Protein 9KE8 (pdb70)

Foldseek 3Di:
DPDDDDDDQQLQRNFDPCLVVCLVVDDPQWFKFKKFKALADQPLPVLLFKWFDDDVLLLCCPRQFPVCCVRPLVDDLVVSQVVVQVVCCVPPVDRDSSVLSSVVSVLSHFQKWKWAQPGLAMFGHGDTGMMMMGNGRSVNSVVVGCFGVVVVQGLQLRQLLSQLLSLLVLLVVLCVQANPDCVLSLQQEAAPAQVVAPDLSSLQSNVLSNLLRHAHYPNVSVQVSQCVRFNDPDRSHDYFAEDDLVQQPVVPDPVLVVVVVQCVVCQQAAYEYEQPSPNNVCCLPPNCLVCVVVLVPGPLRHAYEYEYADDDLQQQAAADCPDDDPDSNGHSLVSQCVRFPWDQDPSRATDGDSSYAYEYEHLDASVSLNSNSVSRVVVRHRSSRYGYHYYCNHSNPDDSCSSNIDMDTAWIAGPRRIFGDQDVHAHADKFAPDSHDIDGPDYPPDDNPPGSGGTADRRNDGPDGHHSVVSSVSNVVD/DPDDDDDDDQLVQLAPPCLVVCLVVDDPQFFKFKKFKFLADAPVPVLLFKFFDDDVQLLCVVRQFCVCCVRPLVDDLVVSQVVVQVCCCVVPNDGDNCVVSSVVSVLSHFQKWKWAFPGQAIFGHGDTGMMMMGRGRSVNSVGVRCFGVVVVQGLQLRLLLSQLLSLLVLLVVLCVQQHPDCPLSQQQEAAPAQVVAPDLSSSQSSVLSNLLRHAHYPNVSVQVSLCVRFNDPDRSHDYFAEDDLVQQPVVPDPCLVVVVVVCVVQQAAAYEYEQVSPNNVCCLPPNCLVCVVVLVVGPLNHAYEYEYADDDLQQQAQADCPDPDPDSRRHRLSSQCVRAPWDQDPSGATGGDSSYAYEYEHLDESVSLNVNSVSRVVVRHRSSRYGYHYYCNHSVPDDCNNSVIGMDGQWIAGPNDIFGDDPVRATADKFAQDSYDIDHPDYPPDDNPRGSGGTADRRNDGPDGHHSVVSSVSNVVNDD

Secondary structure (P-SEA, 3-state):
ccbbbbbccccccccccccccccccccccccbbbbbbbbccccccccccccccccaaaaaaaccccccccccccccaaaaaaaaaaaaaaaccccccaaaaaaaaaaccccbbbbbcccccccccccccbbbbbcccccccccccaaaaaaaccaaaaaaaaaaaaaaaaaaaaaaacccccccccccbbbccccccccaaaaaaaaaaaacccccccaaaaaaaaaaccccccccccbbbbbcaaaaaaaccaaaaaaaaaaaacccbbbbbbccccccccccccccccaaaaaaaccccbbbbbbbcccccccccccccccccccccccaaaaaaaabbbbbcccbbbbcccccbbbbcccccaaaaaaaaaaaaaaccccccccccccccccccccccccbbbbbbcbbbcccbbbbbbcccccccccccccccccccccccccccccccccccccccccccccaaaaaaaaaac/ccbbbbbccccccccccccccccccccccccbbbbbbbbccccccccccccccccaaaaaaaccccccccccccccaaaaaaaaaaaaaaaccccccaaaaaaaaaaccccbbbbbcccccccccccccbbbbbcccccccccccaaaaaaaccaaaaaaaaaaaaaaaaaaaaaaccccccccccccbbbccccccccaaaaaaaaaaaacccccccaaaaaaaaaacccccccccbbbbbbcaaaaaaacccaaaaaaaaaaaccccccccccccccaaaaaccccccaaaaaaaccccbbbbbbbccccccccccccccccccccccccaaaaaaabbbbbcccbbbbcccccbbbbcccccaaaaaaaaaaaaaacccccccccccccccccccccccccccccccbbbcccbbbbbbcccccccccccccccccccccccccccccccccccccccccccccaaaaaaaaaaaac

Nearest PDB structures (foldseek):
  7enq-assembly1_A  TM=9.130E-01  e=4.206E-45  Homo sapiens
  4o18-assembly1_A  TM=9.003E-01  e=4.206E-45  Homo sapiens
  7ppi-assembly1_B  TM=9.065E-01  e=3.807E-44  Homo sapiens
  2g95-assembly1_A  TM=9.098E-01  e=1.959E-43  Rattus norvegicus
  2g95-assembly1_B  TM=9.029E-01  e=2.456E-43  Rattus norvegicus

Solvent-accessible surface area: 33185 Å² total; per-residue (Å²): 68,98,13,39,19,96,13,12,1,24,2,8,1,1,0,3,2,19,8,20,3,0,57,64,0,7,22,151,67,8,48,31,2,9,7,2,0,4,0,118,42,32,146,98,7,94,77,1,89,41,0,0,1,1,4,2,4,5,10,2,28,28,7,4,31,34,4,3,58,37,0,2,31,85,75,91,67,134,90,9,22,66,58,5,27,49,17,3,72,108,14,4,120,48,136,22,105,0,110,19,4,16,71,5,25,112,53,40,59,2,0,0,67,1,29,0,2,13,9,0,82,8,0,23,24,128,3,0,0,2,4,1,28,2,44,62,61,78,10,30,14,1,4,9,13,0,18,0,1,0,0,0,12,0,0,0,3,0,0,0,0,1,0,0,29,11,0,62,52,4,0,43,121,14,2,86,95,0,7,77,77,77,132,37,0,29,95,3,0,17,0,50,2,0,48,1,0,0,2,10,16,0,1,12,17,0,1,0,0,0,0,4,8,3,41,2,0,7,1,2,1,0,8,13,8,0,92,38,8,17,16,32,112,63,60,16,1,20,6,40,0,11,0,10,52,4,0,1,7,13,47,24,106,79,7,36,57,2,0,97,66,0,11,74,76,10,65,132,12,50,0,4,0,0,0,18,4,41,79,19,44,82,2,0,56,63,6,0,59,102,0,66,150,66,1,73,85,22,66,98,115,0,74,0,7,0,23,0,37,55,54,88,34,74,25,13,0,4,4,44,110,116,18,137,50,110,51,57,106,37,0,0,0,42,7,2,63,80,31,5,32,36,94,96,18,170,95,51,33,48,45,13,23,62,30,7,13,3,11,3,14,55,25,1,35,43,108,64,0,68,89,0,1,78,8,1,50,92,66,17,3,0,2,36,15,2,44,0,1,0,10,18,37,8,0,1,146,14,6,41,53,12,0,10,2,4,12,84,24,1,3,0,14,33,113,59,122,52,74,46,3,62,66,112,107,29,84,10,10,2,26,0,88,35,81,93,61,70,57,40,63,33,64,71,96,62,114,48,70,136,12,49,2,69,56,6,0,46,42,19,133,37,93,58,136,19,45,0,39,82,0,45,94,32,13,139,105,60,134,93,12,39,17,83,13,13,1,16,3,4,1,3,0,2,2,25,3,14,5,6,58,66,0,6,20,145,67,8,53,33,1,11,0,0,0,7,0,104,46,31,145,107,4,88,68,1,84,58,0,0,1,1,5,2,4,4,10,1,30,26,8,4,29,44,4,7,59,36,1,0,31,87,79,84,82,129,89,8,23,66,51,0,22,60,32,3,102,122,11,8,106,68,142,23,112,0,110,20,1,15,91,6,24,89,54,38,61,2,0,0,75,0,33,0,2,21,10,0,71,1,1,23,31,115,4,0,0,2,5,0,25,2,43,62,58,103,10,32,9,4,0,10,16,3,12,0,0,1,0,0,13,0,0,0,4,0,0,0,0,1,3,0,15,9,0,61,46,1,0,25,114,14,2,78,102,0,7,75,75,71,133,37,1,28,92,1,0,16,0,52,3,0,52,1,0,1,2,9,22,0,2,16,16,0,0,0,0,0,0,4,7,2,45,2,1,10,2,1,0,0,18,12,8,0,82,27,21,16,18,30,113,78,67,14,2,40,14,39,0,12,0,19,30,13,1,0,16,4,47,28,133,78,7,35,60,3,1,100,71,0,14,75,71,0,82,115,18,49,0,3,0,0,0,14,1,50,78,20,37,82,2,0,52,65,6,1,58,107,0,80,151,67,0,73,84,21,50,99,104,0,75,0,6,0,21,1,35,49,50,89,37,72,24,19,0,4,4,47,119,101,43,141,42,113,42,63,100,52,0,0,1,40,8,2,65,73,31,6,35,35,92,90,18,161,94,49,41,50,44,12,24,60,28,6,12,3,10,3,14,53,25,1,30,33,89,65,0,58,112,0,1,83,8,0,48,91,62,16,6,0,2,34,15,0,43,1,0,0,9,20,29,10,0,0,138,16,5,46,59,11,0,6,2,13,11,53,1,0,1,5,17,32,108,61,105,43,107,46,6,103,41,137,107,10,104,1,16,2,21,0,70,44,69,96,63,63,59,30,44,32,53,74,97,65,96,55,96,83,14,43,2,79,53,6,0,44,42,19,139,39,82,66,136,18,46,0,52,85,0,53,95,36,9,112,84,24,80,126

InterPro domains:
  IPR013785 Aldolase-type TIM barrel [G3DSA:3.20.20.70] (157-434)
  IPR016471 Nicotinamide phosphoribosyl transferase [NF006629] (13-489)
  IPR016471 Nicotinamide phosphoribosyl transferase [PIRSF005943] (10-492)
  IPR016471 Nicotinamide phosphoribosyl transferase [PTHR43816] (15-492)
  IPR016471 Nicotinamide phosphoribosyl transferase [cd01569] (17-440)
  IPR036068 Nicotinate phosphoribosyltransferase-like, C-terminal [SSF51690] (190-493)
  IPR041525 Nicotinate/nicotinamide phosphoribosyltransferase [PF04095] (191-451)

Sequence (958 aa):
LNYSSRASAIPSLLCDFYKTSHRIMYPECSQIIYSTFTPRSNEQAPYLTQVVSFGFQAFIIKYLIHYFNDNFFSRDKHDVVTEYSAFIEKTLQLEDTGEHIAKLHELGYLPIRIKAIPEGKTVAIKVPVMTIENTHSDFFWLTNYLETLINVSLWQPMTSASIAFAYRTALIKFANETCDNQEHVPFQSHDFSMRGMSSLESAETSGAGHLTSFLGTDTIPALSFVEAYYGSSSLIGTSIPASEHSVMSSHGVDELSTFRYLMAKFPHNMLSIVSDTTDFWHNITVNLPLLKQEIIARPENARLVIRPDSGNFFAIICGDPTADTEHERKGLIECLWDIFGGTVNQKGYKVINPHIGAIYGDGVTYEKMFKILEGLQAKGFASSNIVFGVGAQTYQRNTRDTLGFALKATSITINGEEKAIFKNSQKGRVKVLSRDTYVDGLTSADDFSDDLLELLFEDGKLLRQTDFDEIRQNLLVSLNYSSRASAIPSLLCDFYKTSHRIMYPECSQIIYSTFTPRSNEQAPYLTQVVSFGFQAFIIKYLIHYFNDNFFSRDKHDVVTEYSAFIEKTLQLEDTGEHIAKLHELGYLPIRIKAIPEGKTVAIKVPVMTIENTHSDFFWLTNYLETLINVSLWQPMTSASIAFAYRTALIKFANETCDNQEHVPFQSHDFSMRGMSSLESAETSGAGHLTSFLGTDTIPALSFVEAYYGSSSLIGTSIPASEHSVMSSHGVDELSTFRYLMAKFPHNMLSIVSDTTDFWHNITVNLPLLKQEIIARPENARLVIRPDSGNFFAIICGDPTADTEHERKGLIECLWDIFGGTVNQKGYKVINPHIGAIYGDGVTYEKMFKILEGLQAKGFASSNIVFGVGAQTYQRNTRDTLGFALKATSITINGEEKAIFKNSQKGRVKVLSRDTYVDGLTSADDFSDDLLELLFEDGKLLRQTDFDEIRQNLLVSRT

B-factor: mean 35.8, std 11.4, range [17.49, 115.75]

Organism: Haemophilus ducreyi (NCBI:txid730)

Structure (mmCIF, N/CA/C/O backbone):
data_9KE8
#
_entry.id   9KE8
#
_cell.length_a   158.520
_cell.length_b   158.520
_cell.length_c   130.400
_cell.angle_alpha   90.00
_cell.angle_beta   90.00
_cell.angle_gamma   120.00
#
_symmetry.space_group_name_H-M   'P 65'
#
loop_
_entity.id
_entity.type
_entity.pdbx_description
1 polymer 'Nicotinamide phosphoribosyltransferase'
2 non-polymer 'BETA-NICOTINAMIDE RIBOSE MONOPHOSPHATE'
3 water water
#
loop_
_atom_site.group_PDB
_atom_site.id
_atom_site.type_symbol
_atom_site.label_atom_id
_atom_site.label_alt_id
_atom_site.label_comp_id
_atom_site.label_asym_id
_atom_site.label_entity_id
_atom_site.label_seq_id
_atom_site.pdbx_PDB_ins_code
_atom_site.Cartn_x
_atom_site.Cartn_y
_atom_site.Cartn_z
_atom_site.occupancy
_atom_site.B_iso_or_equiv
_atom_site.auth_seq_id
_atom_site.auth_comp_id
_atom_site.auth_asym_id
_atom_site.auth_atom_id
_atom_site.pdbx_PDB_model_num
ATOM 1 N N . LEU A 1 5 ? -66.559 76.930 -107.484 1.00 59.65 5 LEU A N 1
ATOM 2 C CA . LEU A 1 5 ? -66.188 76.270 -108.732 1.00 50.31 5 LEU A CA 1
ATOM 3 C C . LEU A 1 5 ? -66.043 77.232 -109.901 1.00 54.13 5 LEU A C 1
ATOM 4 O O . LEU A 1 5 ? -66.599 76.984 -110.977 1.00 63.31 5 LEU A O 1
ATOM 9 N N . ASN A 1 6 ? -65.312 78.328 -109.710 1.00 53.22 6 ASN A N 1
ATOM 10 C CA . ASN A 1 6 ? -65.301 79.404 -110.694 1.00 56.17 6 ASN A CA 1
ATOM 11 C C . ASN A 1 6 ? -64.172 79.243 -111.705 1.00 45.00 6 ASN A C 1
ATOM 12 O O . ASN A 1 6 ? -63.955 80.133 -112.531 1.00 41.64 6 ASN A O 1
ATOM 17 N N . TYR A 1 7 ? -63.474 78.119 -111.669 1.00 32.76 7 TYR A N 1
ATOM 18 C CA . TYR A 1 7 ? -62.467 77.773 -112.656 1.00 33.75 7 TYR A CA 1
ATOM 19 C C . TYR A 1 7 ? -62.978 76.618 -113.507 1.00 31.29 7 TYR A C 1
ATOM 20 O O . TYR A 1 7 ? -63.984 75.977 -113.189 1.00 32.14 7 TYR A O 1
ATOM 29 N N . SER A 1 8 ? -62.285 76.358 -114.608 1.00 32.81 8 SER A N 1
ATOM 30 C CA . SER A 1 8 ? -62.663 75.233 -115.446 1.00 35.05 8 SER A CA 1
ATOM 31 C C . SER A 1 8 ? -61.414 74.669 -116.099 1.00 32.92 8 SER A C 1
ATOM 32 O O . SER A 1 8 ? -60.461 75.395 -116.385 1.00 34.14 8 SER A O 1
ATOM 35 N N . SER A 1 9 ? -61.403 73.362 -116.293 1.00 26.41 9 SER A N 1
ATOM 36 C CA . SER A 1 9 ? -60.365 72.725 -117.084 1.00 34.25 9 SER A CA 1
ATOM 37 C C . SER A 1 9 ? -60.976 72.247 -118.396 1.00 32.22 9 SER A C 1
ATOM 38 O O . SER A 1 9 ? -62.140 71.837 -118.437 1.00 29.18 9 SER A O 1
ATOM 41 N N . ARG A 1 10 ? -60.218 72.352 -119.477 1.00 27.16 10 ARG A N 1
ATOM 42 C CA . ARG A 1 10 ? -60.721 71.852 -120.746 1.00 29.89 10 ARG A CA 1
ATOM 43 C C . ARG A 1 10 ? -60.772 70.327 -120.702 1.00 32.85 10 ARG A C 1
ATOM 44 O O . ARG A 1 10 ? -59.931 69.680 -120.070 1.00 27.63 10 ARG A O 1
ATOM 52 N N . ALA A 1 11 ? -61.794 69.752 -121.330 1.00 30.22 11 ALA A N 1
ATOM 53 C CA . ALA A 1 11 ? -62.037 68.320 -121.238 1.00 30.66 11 ALA A CA 1
ATOM 54 C C . ALA A 1 11 ? -62.158 67.695 -122.619 1.00 31.10 11 ALA A C 1
ATOM 55 O O . ALA A 1 11 ? -62.613 68.330 -123.567 1.00 29.29 11 ALA A O 1
ATOM 57 N N . SER A 1 12 ? -61.788 66.416 -122.704 1.00 29.54 12 SER A N 1
ATOM 58 C CA . SER A 1 12 ? -61.924 65.628 -123.922 1.00 25.80 12 SER A CA 1
ATOM 59 C C . SER A 1 12 ? -62.965 64.517 -123.810 1.00 26.94 12 SER A C 1
ATOM 60 O O . SER A 1 12 ? -63.381 63.974 -124.840 1.00 26.98 12 SER A O 1
ATOM 63 N N . ALA A 1 13 ? -63.390 64.157 -122.593 1.00 25.01 13 ALA A N 1
ATOM 64 C CA . ALA A 1 13 ? -64.229 62.978 -122.403 1.00 26.63 13 ALA A CA 1
ATOM 65 C C . ALA A 1 13 ? -65.629 63.207 -122.970 1.00 25.28 13 ALA A C 1
ATOM 66 O O . ALA A 1 13 ? -66.300 64.176 -122.609 1.00 24.26 13 ALA A O 1
ATOM 68 N N . ILE A 1 14 ? -66.062 62.327 -123.873 1.00 23.50 14 ILE A N 1
ATOM 69 C CA . ILE A 1 14 ? -67.378 62.465 -124.504 1.00 24.57 14 ILE A CA 1
ATOM 70 C C . ILE A 1 14 ? -68.461 61.928 -123.567 1.00 23.28 14 ILE A C 1
ATOM 71 O O . ILE A 1 14 ? -68.396 60.763 -123.148 1.00 25.42 14 ILE A O 1
ATOM 76 N N . PRO A 1 15 ? -69.451 62.742 -123.190 1.00 24.65 15 PRO A N 1
ATOM 77 C CA . PRO A 1 15 ? -70.459 62.288 -122.208 1.00 26.37 15 PRO A CA 1
ATOM 78 C C . PRO A 1 15 ? -71.131 60.971 -122.556 1.00 28.38 15 PRO A C 1
ATOM 79 O O . PRO A 1 15 ? -71.360 60.153 -121.655 1.00 26.94 15 PRO A O 1
ATOM 83 N N . SER A 1 16 ? -71.478 60.743 -123.824 1.00 25.63 16 SER A N 1
ATOM 84 C CA . SER A 1 16 ? -72.120 59.487 -124.194 1.00 27.14 16 SER A CA 1
ATOM 85 C C . SER A 1 16 ? -71.122 58.370 -124.512 1.00 28.47 16 SER A C 1
ATOM 86 O O . SER A 1 16 ? -71.540 57.266 -124.877 1.00 27.01 16 SER A O 1
ATOM 89 N N . LEU A 1 17 ? -69.819 58.616 -124.374 1.00 23.42 17 LEU A N 1
ATOM 90 C CA . LEU A 1 17 ? -68.792 57.597 -124.587 1.00 24.32 17 LEU A CA 1
ATOM 91 C C . LEU A 1 17 ? -67.792 57.613 -123.446 1.00 30.59 17 LEU A C 1
ATOM 92 O O . LEU A 1 17 ? -66.574 57.501 -123.647 1.00 29.42 17 LEU A O 1
ATOM 97 N N . LEU A 1 18 ? -68.287 57.821 -122.237 1.00 26.81 18 LEU A N 1
ATOM 98 C CA . LEU A 1 18 ? -67.421 57.957 -121.083 1.00 29.93 18 LEU A CA 1
ATOM 99 C C . LEU A 1 18 ? -67.483 56.629 -120.312 1.00 24.43 18 LEU A C 1
ATOM 100 O O . LEU A 1 18 ? -68.077 56.532 -119.231 1.00 30.58 18 LEU A O 1
ATOM 105 N N . CYS A 1 19 ? -66.922 55.571 -120.901 1.00 27.82 19 CYS A N 1
ATOM 106 C CA . CYS A 1 19 ? -67.161 54.217 -120.405 1.00 24.33 19 CYS A CA 1
ATOM 107 C C . CYS A 1 19 ? -66.146 53.252 -121.005 1.00 23.17 19 CYS A C 1
ATOM 108 O O . CYS A 1 19 ? -65.463 53.571 -121.982 1.00 24.90 19 CYS A O 1
ATOM 111 N N . ASP A 1 20 ? -66.063 52.047 -120.418 1.00 24.82 20 ASP A N 1
ATOM 112 C CA . ASP A 1 20 ? -65.417 50.938 -121.123 1.00 19.61 20 ASP A CA 1
ATOM 113 C C . ASP A 1 20 ? -66.069 50.749 -122.487 1.00 25.79 20 ASP A C 1
ATOM 114 O O . ASP A 1 20 ? -67.295 50.827 -122.611 1.00 24.46 20 ASP A O 1
ATOM 119 N N . PHE A 1 21 ? -65.248 50.487 -123.521 1.00 20.63 21 PHE A N 1
ATOM 120 C CA . PHE A 1 21 ? -65.799 50.358 -124.873 1.00 21.09 21 PHE A CA 1
ATOM 121 C C . PHE A 1 21 ? -66.955 49.357 -124.965 1.00 21.19 21 PHE A C 1
ATOM 122 O O . PHE A 1 21 ? -67.954 49.616 -125.643 1.00 25.47 21 PHE A O 1
ATOM 130 N N . TYR A 1 22 ? -66.836 48.201 -124.317 1.00 24.67 22 TYR A N 1
ATOM 131 C CA . TYR A 1 22 ? -67.776 47.107 -124.585 1.00 23.74 22 TYR A CA 1
ATOM 132 C C . TYR A 1 22 ? -69.168 47.473 -124.063 1.00 23.29 22 TYR A C 1
ATOM 133 O O . TYR A 1 22 ? -70.169 46.897 -124.512 1.00 26.09 22 TYR A O 1
ATOM 142 N N . LYS A 1 23 ? -69.254 48.498 -123.208 1.00 23.89 23 LYS A N 1
ATOM 143 C CA . LYS A 1 23 ? -70.557 48.996 -122.771 1.00 25.10 23 LYS A CA 1
ATOM 144 C C . LYS A 1 23 ? -71.376 49.491 -123.939 1.00 27.21 23 LYS A C 1
ATOM 145 O O . LYS A 1 23 ? -72.610 49.450 -123.885 1.00 28.22 23 LYS A O 1
ATOM 151 N N . THR A 1 24 ? -70.720 49.989 -124.991 1.00 28.06 24 THR A N 1
ATOM 152 C CA . THR A 1 24 ? -71.478 50.439 -126.155 1.00 28.28 24 THR A CA 1
ATOM 153 C C . THR A 1 24 ? -72.126 49.270 -126.881 1.00 36.30 24 THR A C 1
ATOM 154 O O . THR A 1 24 ? -73.054 49.486 -127.667 1.00 35.39 24 THR A O 1
ATOM 158 N N . SER A 1 25 ? -71.643 48.047 -126.668 1.00 26.65 25 SER A N 1
ATOM 159 C CA . SER A 1 25 ? -72.225 46.887 -127.328 1.00 26.15 25 SER A CA 1
ATOM 160 C C . SER A 1 25 ? -73.287 46.188 -126.485 1.00 23.93 25 SER A C 1
ATOM 161 O O . SER A 1 25 ? -74.003 45.334 -127.015 1.00 26.36 25 SER A O 1
ATOM 164 N N . HIS A 1 26 ? -73.426 46.519 -125.191 1.00 26.53 26 HIS A N 1
ATOM 165 C CA . HIS A 1 26 ? -74.312 45.731 -124.343 1.00 24.86 26 HIS A CA 1
ATOM 166 C C . HIS A 1 26 ? -75.780 46.056 -124.573 1.00 27.15 26 HIS A C 1
ATOM 167 O O . HIS A 1 26 ? -76.636 45.190 -124.355 1.00 25.60 26 HIS A O 1
ATOM 174 N N . ARG A 1 27 ? -76.091 47.287 -124.989 1.00 24.89 27 ARG A N 1
ATOM 175 C CA . ARG A 1 27 ? -77.486 47.715 -125.090 1.00 30.80 27 ARG A CA 1
ATOM 176 C C . ARG A 1 27 ? -78.315 46.722 -125.912 1.00 29.71 27 ARG A C 1
ATOM 177 O O . ARG A 1 27 ? -79.414 46.323 -125.506 1.00 29.15 27 ARG A O 1
ATOM 185 N N . ILE A 1 28 ? -77.803 46.302 -127.078 1.00 25.13 28 ILE A N 1
ATOM 186 C CA . ILE A 1 28 ? -78.548 45.365 -127.922 1.00 22.64 28 ILE A CA 1
ATOM 187 C C . ILE A 1 28 ? -78.339 43.914 -127.519 1.00 31.27 28 ILE A C 1
ATOM 188 O O . ILE A 1 28 ? -78.969 43.025 -128.103 1.00 32.18 28 ILE A O 1
ATOM 193 N N . MET A 1 29 ? -77.471 43.634 -126.554 1.00 28.86 29 MET A N 1
ATOM 194 C CA . MET A 1 29 ? -77.300 42.261 -126.090 1.00 26.84 29 MET A CA 1
ATOM 195 C C . MET A 1 29 ? -78.299 41.841 -125.018 1.00 28.03 29 MET A C 1
ATOM 196 O O . MET A 1 29 ? -78.476 40.640 -124.817 1.00 31.29 29 MET A O 1
ATOM 201 N N . TYR A 1 30 ? -78.933 42.784 -124.315 1.00 23.44 30 TYR A N 1
ATOM 202 C CA . TYR A 1 30 ? -79.864 42.434 -123.247 1.00 27.74 30 TYR A CA 1
ATOM 203 C C . TYR A 1 30 ? -81.138 41.828 -123.837 1.00 30.82 30 TYR A C 1
ATOM 204 O O . TYR A 1 30 ? -81.454 42.057 -125.001 1.00 31.81 30 TYR A O 1
ATOM 213 N N . PRO A 1 31 ? -81.885 41.042 -123.065 1.00 32.37 31 PRO A N 1
ATOM 214 C CA . PRO A 1 31 ? -83.113 40.469 -123.619 1.00 31.35 31 PRO A CA 1
ATOM 215 C C . PRO A 1 31 ? -84.070 41.572 -124.043 1.00 41.33 31 PRO A C 1
ATOM 216 O O . PRO A 1 31 ? -84.152 42.657 -123.461 1.00 30.60 31 PRO A O 1
ATOM 220 N N . GLU A 1 32 ? -84.795 41.282 -125.097 1.00 43.46 32 GLU A N 1
ATOM 221 C CA . GLU A 1 32 ? -85.947 42.104 -125.442 1.00 44.96 32 GLU A CA 1
ATOM 222 C C . GLU A 1 32 ? -86.946 42.287 -124.298 1.00 38.48 32 GLU A C 1
ATOM 223 O O . GLU A 1 32 ? -87.147 41.396 -123.482 1.00 40.64 32 GLU A O 1
ATOM 229 N N . CYS A 1 33 ? -87.431 43.545 -124.155 1.00 31.01 33 CYS A N 1
ATOM 230 C CA . CYS A 1 33 ? -88.334 44.010 -123.095 1.00 32.60 33 CYS A CA 1
ATOM 231 C C . CYS A 1 33 ? -87.601 44.230 -121.779 1.00 33.72 33 CYS A C 1
ATOM 232 O O . CYS A 1 33 ? -88.239 44.295 -120.746 1.00 32.31 33 CYS A O 1
ATOM 235 N N . SER A 1 34 ? -86.269 44.351 -121.800 1.00 31.29 34 SER A N 1
ATOM 236 C CA . SER A 1 34 ? -85.543 44.801 -120.605 1.00 28.08 34 SER A CA 1
ATOM 237 C C . SER A 1 34 ? -85.955 46.223 -120.257 1.00 26.81 34 SER A C 1
ATOM 238 O O . SER A 1 34 ? -86.061 47.076 -121.138 1.00 31.19 34 SER A O 1
ATOM 241 N N . GLN A 1 35 ? -86.192 46.489 -118.971 1.00 25.73 35 GLN A N 1
ATOM 242 C CA . GLN A 1 35 ? -86.739 47.784 -118.570 1.00 30.57 35 GLN A CA 1
ATOM 243 C C . GLN A 1 35 ? -85.889 48.487 -117.514 1.00 28.62 35 GLN A C 1
ATOM 244 O O . GLN A 1 35 ? -85.580 49.675 -117.650 1.00 32.36 35 GLN A O 1
ATOM 250 N N . ILE A 1 36 ? -85.513 47.759 -116.466 1.00 26.91 36 ILE A N 1
ATOM 251 C CA . ILE A 1 36 ? -84.765 48.297 -115.335 1.00 29.12 36 ILE A CA 1
ATOM 252 C C . ILE A 1 36 ? -83.544 47.431 -115.078 1.00 28.12 36 ILE A C 1
ATOM 253 O O . ILE A 1 36 ? -83.651 46.201 -115.033 1.00 30.54 36 ILE A O 1
ATOM 258 N N . ILE A 1 37 ? -82.400 48.069 -114.832 1.00 28.20 37 ILE A N 1
ATOM 259 C CA . ILE A 1 37 ? -81.244 47.393 -114.251 1.00 27.90 37 ILE A CA 1
ATOM 260 C C . ILE A 1 37 ? -80.886 48.066 -112.927 1.00 24.32 37 ILE A C 1
ATOM 261 O O . ILE A 1 37 ? -80.799 49.294 -112.851 1.00 24.07 37 ILE A O 1
ATOM 266 N N . TYR A 1 38 ? -80.744 47.257 -111.878 1.00 27.13 38 TYR A N 1
ATOM 267 C CA . TYR A 1 38 ? -80.427 47.717 -110.529 1.00 23.42 38 TYR A CA 1
ATOM 268 C C . TYR A 1 38 ? -79.082 47.139 -110.103 1.00 24.21 38 TYR A C 1
ATOM 269 O O . TYR A 1 38 ? -78.873 45.916 -110.175 1.00 26.49 38 TYR A O 1
ATOM 278 N N . SER A 1 39 ? -78.182 48.009 -109.649 1.00 24.46 39 SER A N 1
ATOM 279 C CA . SER A 1 39 ? -76.822 47.605 -109.307 1.00 23.75 39 SER A CA 1
ATOM 280 C C . SER A 1 39 ? -76.416 48.125 -107.935 1.00 23.05 39 SER A C 1
ATOM 281 O O . SER A 1 39 ? -76.936 49.136 -107.457 1.00 23.55 39 SER A O 1
ATOM 284 N N . THR A 1 40 ? -75.433 47.446 -107.329 1.00 23.56 40 THR A N 1
ATOM 285 C CA . THR A 1 40 ? -74.916 47.799 -106.005 1.00 25.37 40 THR A CA 1
ATOM 286 C C . THR A 1 40 ? -73.410 47.988 -106.087 1.00 25.53 40 THR A C 1
ATOM 287 O O . THR A 1 40 ? -72.735 47.341 -106.896 1.00 29.39 40 THR A O 1
ATOM 291 N N . PHE A 1 41 ? -72.912 48.922 -105.290 1.00 25.45 41 PHE A N 1
ATOM 292 C CA . PHE A 1 41 ? -71.489 49.207 -105.152 1.00 24.91 41 PHE A CA 1
ATOM 293 C C . PHE A 1 41 ? -71.056 48.748 -103.764 1.00 23.61 41 PHE A C 1
ATOM 294 O O . PHE A 1 41 ? -71.547 49.268 -102.756 1.00 25.22 41 PHE A O 1
ATOM 302 N N . THR A 1 42 ? -70.154 47.768 -103.706 1.00 22.68 42 THR A N 1
ATOM 303 C CA . THR A 1 42 ? -69.830 47.105 -102.448 1.00 23.07 42 THR A CA 1
ATOM 304 C C . THR A 1 42 ? -68.320 46.964 -102.293 1.00 25.00 42 THR A C 1
ATOM 305 O O . THR A 1 42 ? -67.648 46.513 -103.232 1.00 24.51 42 THR A O 1
ATOM 309 N N . PRO A 1 43 ? -67.747 47.314 -101.128 1.00 27.36 43 PRO A N 1
ATOM 310 C CA . PRO A 1 43 ? -66.373 46.890 -100.815 1.00 24.00 43 PRO A CA 1
ATOM 311 C C . PRO A 1 43 ? -66.396 45.442 -100.359 1.00 28.59 43 PRO A C 1
ATOM 312 O O . PRO A 1 43 ? -66.755 45.149 -99.217 1.00 27.84 43 PRO A O 1
ATOM 316 N N . ARG A 1 44 ? -65.954 44.541 -101.223 1.00 29.26 44 ARG A N 1
ATOM 317 C CA . ARG A 1 44 ? -66.186 43.126 -100.961 1.00 30.41 44 ARG A CA 1
ATOM 318 C C . ARG A 1 44 ? -65.128 42.453 -100.097 1.00 34.48 44 ARG A C 1
ATOM 319 O O . ARG A 1 44 ? -65.404 41.377 -99.557 1.00 33.94 44 ARG A O 1
ATOM 327 N N . SER A 1 45 ? -63.943 43.033 -99.927 1.00 29.83 45 SER A N 1
ATOM 328 C CA . SER A 1 45 ? -62.904 42.294 -99.220 1.00 31.81 45 SER A CA 1
ATOM 329 C C . SER A 1 45 ? -61.796 43.225 -98.756 1.00 30.06 45 SER A C 1
ATOM 330 O O . SER A 1 45 ? -61.324 44.059 -99.529 1.00 34.95 45 SER A O 1
ATOM 333 N N . ASN A 1 46 ? -61.292 43.008 -97.550 1.00 31.68 46 ASN A N 1
ATOM 334 C CA . ASN A 1 46 ? -60.083 43.703 -97.127 1.00 32.15 46 ASN A CA 1
ATOM 335 C C . ASN A 1 46 ? -58.915 42.732 -96.988 1.00 34.48 46 ASN A C 1
ATOM 336 O O . ASN A 1 46 ? -57.993 42.969 -96.206 1.00 35.02 46 ASN A O 1
ATOM 341 N N . GLU A 1 47 ? -58.954 41.632 -97.748 1.00 33.82 47 GLU A N 1
ATOM 342 C CA . GLU A 1 47 ? -57.876 40.647 -97.684 1.00 41.90 47 GLU A CA 1
ATOM 343 C C . GLU A 1 47 ? -56.520 41.262 -97.987 1.00 41.33 47 GLU A C 1
ATOM 344 O O . GLU A 1 47 ? -55.515 40.913 -97.356 1.00 45.87 47 GLU A O 1
ATOM 350 N N . GLN A 1 48 ? -56.469 42.185 -98.941 1.00 37.71 48 GLN A N 1
ATOM 351 C CA . GLN A 1 48 ? -55.215 42.847 -99.269 1.00 45.03 48 GLN A CA 1
ATOM 352 C C . GLN A 1 48 ? -54.808 43.887 -98.238 1.00 42.35 48 GLN A C 1
ATOM 353 O O . GLN A 1 48 ? -53.666 44.352 -98.287 1.00 56.01 48 GLN A O 1
ATOM 359 N N . ALA A 1 49 ? -55.699 44.260 -97.310 1.00 38.98 49 ALA A N 1
ATOM 360 C CA . ALA A 1 49 ? -55.407 45.295 -96.316 1.00 30.84 49 ALA A CA 1
ATOM 361 C C . ALA A 1 49 ? -56.226 45.036 -95.059 1.00 40.17 49 ALA A C 1
ATOM 362 O O . ALA A 1 49 ? -57.157 45.786 -94.729 1.00 34.98 49 ALA A O 1
ATOM 364 N N . PRO A 1 50 ? -55.871 43.995 -94.299 1.00 40.94 50 PRO A N 1
ATOM 365 C CA . PRO A 1 50 ? -56.696 43.618 -93.134 1.00 31.75 50 PRO A CA 1
ATOM 366 C C . PRO A 1 50 ? -56.805 44.703 -92.088 1.00 31.72 50 PRO A C 1
ATOM 367 O O . PRO A 1 50 ? -57.723 44.655 -91.256 1.00 38.10 50 PRO A O 1
ATOM 371 N N . TYR A 1 51 ? -55.914 45.693 -92.097 1.00 34.96 51 TYR A N 1
ATOM 372 C CA . TYR A 1 51 ? -56.016 46.774 -91.115 1.00 36.44 51 TYR A CA 1
ATOM 373 C C . TYR A 1 51 ? -57.209 47.697 -91.389 1.00 32.36 51 TYR A C 1
ATOM 374 O O . TYR A 1 51 ? -57.602 48.470 -90.508 1.00 30.24 51 TYR A O 1
ATOM 383 N N . LEU A 1 52 ? -57.810 47.627 -92.577 1.00 30.53 52 LEU A N 1
ATOM 384 C CA . LEU A 1 52 ? -59.019 48.398 -92.900 1.00 26.80 52 LEU A CA 1
ATOM 385 C C . LEU A 1 52 ? -60.232 47.532 -92.589 1.00 32.87 52 LEU A C 1
ATOM 386 O O . LEU A 1 52 ? -60.663 46.716 -93.406 1.00 34.78 52 LEU A O 1
ATOM 391 N N . THR A 1 53 ? -60.758 47.657 -91.375 1.00 30.68 53 THR A N 1
ATOM 392 C CA . THR A 1 53 ? -61.878 46.831 -90.943 1.00 31.28 53 THR A CA 1
ATOM 393 C C . THR A 1 53 ? -63.208 47.528 -91.158 1.00 33.69 53 THR A C 1
ATOM 394 O O . THR A 1 53 ? -64.264 46.966 -90.852 1.00 42.67 53 THR A O 1
ATOM 398 N N . GLN A 1 54 ? -63.145 48.748 -91.655 1.00 30.91 54 GLN A N 1
ATOM 399 C CA . GLN A 1 54 ? -64.180 49.751 -91.579 1.00 37.06 54 GLN A CA 1
ATOM 400 C C . GLN A 1 54 ? -64.154 50.545 -92.887 1.00 32.53 54 GLN A C 1
ATOM 401 O O . GLN A 1 54 ? -63.083 51.029 -93.260 1.00 28.32 54 GLN A O 1
ATOM 407 N N . VAL A 1 55 ? -65.272 50.677 -93.609 1.00 27.14 55 VAL A N 1
ATOM 408 C CA . VAL A 1 55 ? -65.281 51.503 -94.829 1.00 20.90 55 VAL A CA 1
ATOM 409 C C . VAL A 1 55 ? -66.001 52.817 -94.560 1.00 25.39 55 VAL A C 1
ATOM 410 O O . VAL A 1 55 ? -67.185 52.828 -94.188 1.00 28.23 55 VAL A O 1
ATOM 414 N N . VAL A 1 56 ? -65.296 53.926 -94.765 1.00 24.00 56 VAL A N 1
ATOM 415 C CA . VAL A 1 56 ? -65.898 55.250 -94.629 1.00 24.40 56 VAL A CA 1
ATOM 416 C C . VAL A 1 56 ? -66.603 55.611 -95.934 1.00 29.62 56 VAL A C 1
ATOM 417 O O . VAL A 1 56 ? -65.994 55.594 -97.011 1.00 23.71 56 VAL A O 1
ATOM 421 N N . SER A 1 57 ? -67.883 55.944 -95.843 1.00 26.66 57 SER A N 1
ATOM 422 C CA . SER A 1 57 ? -68.590 56.487 -96.996 1.00 28.36 57 SER A CA 1
ATOM 423 C C . SER A 1 57 ? -68.101 57.903 -97.278 1.00 33.02 57 SER A C 1
ATOM 424 O O . SER A 1 57 ? -68.239 58.789 -96.431 1.00 25.80 57 SER A O 1
ATOM 427 N N . PHE A 1 58 ? -67.578 58.139 -98.477 1.00 26.72 58 PHE A N 1
ATOM 428 C CA . PHE A 1 58 ? -67.116 59.481 -98.810 1.00 23.58 58 PHE A CA 1
ATOM 429 C C . PHE A 1 58 ? -66.937 59.629 -100.318 1.00 27.02 58 PHE A C 1
ATOM 430 O O . PHE A 1 58 ? -66.380 58.742 -100.966 1.00 26.15 58 PHE A O 1
ATOM 438 N N . GLY A 1 59 ? -67.359 60.779 -100.854 1.00 23.09 59 GLY A N 1
ATOM 439 C CA . GLY A 1 59 ? -67.137 61.141 -102.247 1.00 22.66 59 GLY A CA 1
ATOM 440 C C . GLY A 1 59 ? -68.404 61.257 -103.078 1.00 30.07 59 GLY A C 1
ATOM 441 O O . GLY A 1 59 ? -68.370 61.853 -104.168 1.00 23.26 59 GLY A O 1
ATOM 442 N N . PHE A 1 60 ? -69.520 60.689 -102.614 1.00 24.83 60 PHE A N 1
ATOM 443 C CA . PHE A 1 60 ? -70.720 60.621 -103.447 1.00 25.42 60 PHE A CA 1
ATOM 444 C C . PHE A 1 60 ? -71.188 62.000 -103.886 1.00 27.02 60 PHE A C 1
ATOM 445 O O . PHE A 1 60 ? -71.455 62.227 -105.074 1.00 27.85 60 PHE A O 1
ATOM 453 N N . GLN A 1 61 ? -71.328 62.921 -102.939 1.00 26.62 61 GLN A N 1
ATOM 454 C CA . GLN A 1 61 ? -71.878 64.230 -103.269 1.00 30.92 61 GLN A CA 1
ATOM 455 C C . GLN A 1 61 ? -71.034 64.931 -104.319 1.00 27.50 61 GLN A C 1
ATOM 456 O O . GLN A 1 61 ? -71.570 65.492 -105.278 1.00 25.13 61 GLN A O 1
ATOM 462 N N . ALA A 1 62 ? -69.705 64.919 -104.144 1.00 27.18 62 ALA A N 1
ATOM 463 C CA . ALA A 1 62 ? -68.829 65.572 -105.109 1.00 30.45 62 ALA A CA 1
ATOM 464 C C . ALA A 1 62 ? -68.925 64.895 -106.465 1.00 24.54 62 ALA A C 1
ATOM 465 O O . ALA A 1 62 ? -68.934 65.566 -107.498 1.00 25.30 62 ALA A O 1
ATOM 467 N N . PHE A 1 63 ? -69.003 63.564 -106.481 1.00 24.50 63 PHE A N 1
ATOM 468 C CA . PHE A 1 63 ? -69.146 62.858 -107.747 1.00 25.09 63 PHE A CA 1
ATOM 469 C C . PHE A 1 63 ? -70.466 63.211 -108.430 1.00 27.47 63 PHE A C 1
ATOM 470 O O . PHE A 1 63 ? -70.498 63.474 -109.643 1.00 26.32 63 PHE A O 1
ATOM 478 N N . ILE A 1 64 ? -71.569 63.207 -107.667 1.00 22.88 64 ILE A N 1
ATOM 479 C CA . ILE A 1 64 ? -72.876 63.566 -108.233 1.00 27.37 64 ILE A CA 1
ATOM 480 C C . ILE A 1 64 ? -72.823 64.957 -108.844 1.00 28.83 64 ILE A C 1
ATOM 481 O O . ILE A 1 64 ? -73.267 65.177 -109.977 1.00 27.50 64 ILE A O 1
ATOM 486 N N . ILE A 1 65 ? -72.292 65.924 -108.093 1.00 24.92 65 ILE A N 1
ATOM 487 C CA . ILE A 1 65 ? -72.316 67.307 -108.562 1.00 22.94 65 ILE A CA 1
ATOM 488 C C . ILE A 1 65 ? -71.381 67.483 -109.754 1.00 27.54 65 ILE A C 1
ATOM 489 O O . ILE A 1 65 ? -71.756 68.064 -110.784 1.00 24.74 65 ILE A O 1
ATOM 494 N N . LYS A 1 66 ? -70.149 66.982 -109.640 1.00 25.12 66 LYS A N 1
ATOM 495 C CA . LYS A 1 66 ? -69.173 67.205 -110.706 1.00 26.22 66 LYS A CA 1
ATOM 496 C C . LYS A 1 66 ? -69.613 66.555 -112.014 1.00 28.70 66 LYS A C 1
ATOM 497 O O . LYS A 1 66 ? -69.579 67.188 -113.073 1.00 26.53 66 LYS A O 1
ATOM 503 N N . TYR A 1 67 ? -70.025 65.286 -111.963 1.00 24.28 67 TYR A N 1
ATOM 504 C CA . TYR A 1 67 ? -70.234 64.496 -113.175 1.00 23.33 67 TYR A CA 1
ATOM 505 C C . TYR A 1 67 ? -71.705 64.359 -113.557 1.00 28.15 67 TYR A C 1
ATOM 506 O O . TYR A 1 67 ? -72.089 64.734 -114.668 1.00 28.25 67 TYR A O 1
ATOM 515 N N . LEU A 1 68 ? -72.535 63.807 -112.670 1.00 29.09 68 LEU A N 1
ATOM 516 C CA . LEU A 1 68 ? -73.907 63.505 -113.065 1.00 25.43 68 LEU A CA 1
ATOM 517 C C . LEU A 1 68 ? -74.725 64.765 -113.292 1.00 30.76 68 LEU A C 1
ATOM 518 O O . LEU A 1 68 ? -75.631 64.765 -114.135 1.00 28.44 68 LEU A O 1
ATOM 523 N N . ILE A 1 69 ? -74.409 65.847 -112.586 1.00 23.73 69 ILE A N 1
ATOM 524 C CA . ILE A 1 69 ? -75.095 67.115 -112.799 1.00 27.04 69 ILE A CA 1
ATOM 525 C C . ILE A 1 69 ? -74.287 67.998 -113.744 1.00 27.60 69 ILE A C 1
ATOM 526 O O . ILE A 1 69 ? -74.675 68.182 -114.894 1.00 25.34 69 ILE A O 1
ATOM 531 N N . HIS A 1 70 ? -73.151 68.541 -113.290 1.00 26.21 70 HIS A N 1
ATOM 532 C CA . HIS A 1 70 ? -72.480 69.568 -114.090 1.00 25.67 70 HIS A CA 1
ATOM 533 C C . HIS A 1 70 ? -71.902 69.023 -115.404 1.00 26.63 70 HIS A C 1
ATOM 534 O O . HIS A 1 70 ? -72.067 69.646 -116.463 1.00 28.22 70 HIS A O 1
ATOM 541 N N . TYR A 1 71 ? -71.177 67.903 -115.371 1.00 27.90 71 TYR A N 1
ATOM 542 C CA . TYR A 1 71 ? -70.543 67.450 -116.615 1.00 27.59 71 TYR A CA 1
ATOM 543 C C . TYR A 1 71 ? -71.585 67.146 -117.683 1.00 29.92 71 TYR A C 1
ATOM 544 O O . TYR A 1 71 ? -71.428 67.533 -118.849 1.00 28.66 71 TYR A O 1
ATOM 553 N N . PHE A 1 72 ? -72.648 66.429 -117.315 1.00 27.28 72 PHE A N 1
ATOM 554 C CA . PHE A 1 72 ? -73.669 66.117 -118.316 1.00 26.55 72 PHE A CA 1
ATOM 555 C C . PHE A 1 72 ? -74.485 67.342 -118.702 1.00 25.76 72 PHE A C 1
ATOM 556 O O . PHE A 1 72 ? -74.933 67.448 -119.848 1.00 27.89 72 PHE A O 1
ATOM 564 N N . ASN A 1 73 ? -74.754 68.248 -117.760 1.00 27.67 73 ASN A N 1
ATOM 565 C CA . ASN A 1 73 ? -75.476 69.458 -118.149 1.00 30.04 73 ASN A CA 1
ATOM 566 C C . ASN A 1 73 ? -74.617 70.338 -119.048 1.00 31.98 73 ASN A C 1
ATOM 567 O O . ASN A 1 73 ? -75.082 70.805 -120.093 1.00 30.61 73 ASN A O 1
ATOM 572 N N . ASP A 1 74 ? -73.352 70.547 -118.680 1.00 27.46 74 ASP A N 1
ATOM 573 C CA . ASP A 1 74 ? -72.486 71.445 -119.445 1.00 29.67 74 ASP A CA 1
ATOM 574 C C . ASP A 1 74 ? -72.162 70.893 -120.825 1.00 34.78 74 ASP A C 1
ATOM 575 O O . ASP A 1 74 ? -72.056 71.656 -121.790 1.00 27.24 74 ASP A O 1
ATOM 580 N N . ASN A 1 75 ? -71.979 69.582 -120.936 1.00 28.10 75 ASN A N 1
ATOM 581 C CA . ASN A 1 75 ? -71.375 68.987 -122.114 1.00 26.45 75 ASN A CA 1
ATOM 582 C C . ASN A 1 75 ? -72.319 68.101 -122.916 1.00 33.62 75 ASN A C 1
ATOM 583 O O . ASN A 1 75 ? -71.930 67.626 -123.992 1.00 32.51 75 ASN A O 1
ATOM 588 N N . PHE A 1 76 ? -73.552 67.896 -122.454 1.00 30.29 76 PHE A N 1
ATOM 589 C CA . PHE A 1 76 ? -74.499 67.037 -123.165 1.00 27.04 76 PHE A CA 1
ATOM 590 C C . PHE A 1 76 ? -75.868 67.702 -123.289 1.00 28.44 76 PHE A C 1
ATOM 591 O O . PHE A 1 76 ? -76.245 68.114 -124.395 1.00 31.56 76 PHE A O 1
ATOM 599 N N . PHE A 1 77 ? -76.601 67.851 -122.169 1.00 27.67 77 PHE A N 1
ATOM 600 C CA . PHE A 1 77 ? -77.969 68.364 -122.256 1.00 27.96 77 PHE A CA 1
ATOM 601 C C . PHE A 1 77 ? -77.996 69.799 -122.780 1.00 27.44 77 PHE A C 1
ATOM 602 O O . PHE A 1 77 ? -78.912 70.159 -123.521 1.00 35.63 77 PHE A O 1
ATOM 610 N N . SER A 1 78 ? -76.980 70.612 -122.441 1.00 29.23 78 SER A N 1
ATOM 611 C CA . SER A 1 78 ? -76.813 71.977 -122.953 1.00 30.34 78 SER A CA 1
ATOM 612 C C . SER A 1 78 ? -76.486 72.043 -124.434 1.00 34.11 78 SER A C 1
ATOM 613 O O . SER A 1 78 ? -76.601 73.124 -125.022 1.00 30.46 78 SER A O 1
ATOM 616 N N . ARG A 1 79 ? -75.981 70.962 -125.020 1.00 31.35 79 ARG A N 1
ATOM 617 C CA . ARG A 1 79 ? -75.423 70.988 -126.360 1.00 33.77 79 ARG A CA 1
ATOM 618 C C . ARG A 1 79 ? -76.499 70.675 -127.397 1.00 32.07 79 ARG A C 1
ATOM 619 O O . ARG A 1 79 ? -77.570 70.145 -127.089 1.00 34.15 79 ARG A O 1
ATOM 627 N N . ASP A 1 80 ? -76.156 70.947 -128.659 1.00 32.34 80 ASP A N 1
ATOM 628 C CA . ASP A 1 80 ? -77.095 70.910 -129.774 1.00 30.86 80 ASP A CA 1
ATOM 629 C C . ASP A 1 80 ? -78.070 69.736 -129.791 1.00 44.10 80 ASP A C 1
ATOM 630 O O . ASP A 1 80 ? -79.285 69.951 -129.709 1.00 58.24 80 ASP A O 1
ATOM 635 N N . LYS A 1 81 ? -77.558 68.514 -129.914 1.00 32.56 81 LYS A N 1
ATOM 636 C CA . LYS A 1 81 ? -78.303 67.246 -129.973 1.00 39.00 81 LYS A CA 1
ATOM 637 C C . LYS A 1 81 ? -78.022 66.534 -131.275 1.00 39.26 81 LYS A C 1
ATOM 638 O O . LYS A 1 81 ? -77.603 65.374 -131.268 1.00 37.78 81 LYS A O 1
ATOM 644 N N . HIS A 1 82 ? -78.243 67.221 -132.402 1.00 29.92 82 HIS A N 1
ATOM 645 C CA . HIS A 1 82 ? -77.801 66.636 -133.654 1.00 31.10 82 HIS A CA 1
ATOM 646 C C . HIS A 1 82 ? -76.299 66.436 -133.604 1.00 29.72 82 HIS A C 1
ATOM 647 O O . HIS A 1 82 ? -75.793 65.361 -133.932 1.00 32.12 82 HIS A O 1
ATOM 654 N N . ASP A 1 83 ? -75.583 67.435 -133.092 1.00 31.19 83 ASP A N 1
ATOM 655 C CA . ASP A 1 83 ? -74.133 67.335 -132.994 1.00 34.34 83 ASP A CA 1
ATOM 656 C C . ASP A 1 83 ? -73.741 66.210 -132.053 1.00 30.95 83 ASP A C 1
ATOM 657 O O . ASP A 1 83 ? -72.829 65.428 -132.341 1.00 31.16 83 ASP A O 1
ATOM 662 N N . VAL A 1 84 ? -74.446 66.102 -130.933 1.00 27.01 84 VAL A N 1
ATOM 663 C CA . VAL A 1 84 ? -74.117 65.103 -129.932 1.00 34.81 84 VAL A CA 1
ATOM 664 C C . VAL A 1 84 ? -74.399 63.695 -130.445 1.00 32.29 84 VAL A C 1
ATOM 665 O O . VAL A 1 84 ? -73.554 62.798 -130.331 1.00 30.02 84 VAL A O 1
ATOM 669 N N . VAL A 1 85 ? -75.583 63.482 -131.033 1.00 30.15 85 VAL A N 1
ATOM 670 C CA . VAL A 1 85 ? -75.902 62.185 -131.633 1.00 29.52 85 VAL A CA 1
ATOM 671 C C . VAL A 1 85 ? -74.929 61.834 -132.755 1.00 31.69 85 VAL A C 1
ATOM 672 O O . VAL A 1 85 ? -74.460 60.694 -132.849 1.00 28.17 85 VAL A O 1
ATOM 676 N N . THR A 1 86 ? -74.613 62.798 -133.623 1.00 30.95 86 THR A N 1
ATOM 677 C CA . THR A 1 86 ? -73.731 62.532 -134.759 1.00 31.30 86 THR A CA 1
ATOM 678 C C . THR A 1 86 ? -72.346 62.106 -134.289 1.00 32.13 86 THR A C 1
ATOM 679 O O . THR A 1 86 ? -71.730 61.211 -134.878 1.00 30.40 86 THR A O 1
ATOM 683 N N . GLU A 1 87 ? -71.814 62.791 -133.274 1.00 31.19 87 GLU A N 1
ATOM 684 C CA . GLU A 1 87 ? -70.526 62.409 -132.695 1.00 30.70 87 GLU A CA 1
ATOM 685 C C . GLU A 1 87 ? -70.543 60.968 -132.204 1.00 32.67 87 GLU A C 1
ATOM 686 O O . GLU A 1 87 ? -69.597 60.204 -132.447 1.00 25.32 87 GLU A O 1
ATOM 692 N N . TYR A 1 88 ? -71.608 60.586 -131.497 1.00 28.62 88 TYR A N 1
ATOM 693 C CA . TYR A 1 88 ? -71.742 59.210 -131.032 1.00 28.60 88 TYR A CA 1
ATOM 694 C C . TYR A 1 88 ? -71.782 58.231 -132.205 1.00 32.67 88 TYR A C 1
ATOM 695 O O . TYR A 1 88 ? -70.988 57.284 -132.255 1.00 29.25 88 TYR A O 1
ATOM 704 N N . SER A 1 89 ? -72.679 58.468 -133.187 1.00 28.93 89 SER A N 1
ATOM 705 C CA . SER A 1 89 ? -72.836 57.534 -134.308 1.00 27.42 89 SER A CA 1
ATOM 706 C C . SER A 1 89 ? -71.556 57.397 -135.109 1.00 25.29 89 SER A C 1
ATOM 707 O O . SER A 1 89 ? -71.207 56.293 -135.545 1.00 26.32 89 SER A O 1
ATOM 710 N N . ALA A 1 90 ? -70.857 58.511 -135.343 1.00 24.47 90 ALA A N 1
ATOM 711 C CA . ALA A 1 90 ? -69.622 58.440 -136.123 1.00 27.90 90 ALA A CA 1
ATOM 712 C C . ALA A 1 90 ? -68.575 57.581 -135.427 1.00 27.41 90 ALA A C 1
ATOM 713 O O . ALA A 1 90 ? -67.865 56.805 -136.080 1.00 26.11 90 ALA A O 1
ATOM 715 N N . PHE A 1 91 ? -68.470 57.695 -134.095 1.00 28.06 91 PHE A N 1
ATOM 716 C CA . PHE A 1 91 ? -67.498 56.896 -133.358 1.00 30.74 91 PHE A CA 1
ATOM 717 C C . PHE A 1 91 ? -67.826 55.409 -133.462 1.00 29.99 91 PHE A C 1
ATOM 718 O O . PHE A 1 91 ? -66.929 54.579 -133.651 1.00 25.41 91 PHE A O 1
ATOM 726 N N . ILE A 1 92 ? -69.104 55.048 -133.336 1.00 25.31 92 ILE A N 1
ATOM 727 C CA . ILE A 1 92 ? -69.470 53.636 -133.473 1.00 30.53 92 ILE A CA 1
ATOM 728 C C . ILE A 1 92 ? -69.189 53.151 -134.893 1.00 31.40 92 ILE A C 1
ATOM 729 O O . ILE A 1 92 ? -68.742 52.015 -135.107 1.00 30.07 92 ILE A O 1
ATOM 734 N N . GLU A 1 93 ? -69.432 54.009 -135.888 1.00 30.15 93 GLU A N 1
ATOM 735 C CA . GLU A 1 93 ? -69.193 53.612 -137.276 1.00 26.61 93 GLU A CA 1
ATOM 736 C C . GLU A 1 93 ? -67.722 53.310 -137.526 1.00 32.30 93 GLU A C 1
ATOM 737 O O . GLU A 1 93 ? -67.386 52.283 -138.129 1.00 29.79 93 GLU A O 1
ATOM 743 N N . LYS A 1 94 ? -66.827 54.169 -137.029 1.00 29.84 94 LYS A N 1
ATOM 744 C CA . LYS A 1 94 ? -65.389 53.977 -137.226 1.00 32.50 94 LYS A CA 1
ATOM 745 C C . LYS A 1 94 ? -64.902 52.720 -136.526 1.00 29.12 94 LYS A C 1
ATOM 746 O O . LYS A 1 94 ? -64.070 51.982 -137.056 1.00 33.68 94 LYS A O 1
ATOM 752 N N . THR A 1 95 ? -65.308 52.532 -135.272 1.00 29.78 95 THR A N 1
ATOM 753 C CA . THR A 1 95 ? -64.707 51.477 -134.465 1.00 34.60 95 THR A CA 1
ATOM 754 C C . THR A 1 95 ? -65.327 50.100 -134.676 1.00 43.19 95 THR A C 1
ATOM 755 O O . THR A 1 95 ? -64.684 49.095 -134.358 1.00 50.58 95 THR A O 1
ATOM 759 N N . LEU A 1 96 ? -66.556 50.019 -135.175 1.00 45.20 96 LEU A N 1
ATOM 760 C CA . LEU A 1 96 ? -67.236 48.738 -135.304 1.00 38.65 96 LEU A CA 1
ATOM 761 C C . LEU A 1 96 ? -67.819 48.526 -136.678 1.00 45.50 96 LEU A C 1
ATOM 762 O O . LEU A 1 96 ? -68.124 47.380 -137.034 1.00 40.93 96 LEU A O 1
ATOM 767 N N . GLN A 1 97 ? -67.930 49.571 -137.480 1.00 36.00 97 GLN A N 1
ATOM 768 C CA . GLN A 1 97 ? -68.580 49.449 -138.765 1.00 38.55 97 GLN A CA 1
ATOM 769 C C . GLN A 1 97 ? -69.971 48.855 -138.537 1.00 48.26 97 GLN A C 1
ATOM 770 O O . GLN A 1 97 ? -70.438 47.991 -139.282 1.00 44.70 97 GLN A O 1
ATOM 776 N N . LEU A 1 98 ? -70.608 49.308 -137.448 1.00 34.60 98 LEU A N 1
ATOM 777 C CA . LEU A 1 98 ? -72.042 49.220 -137.224 1.00 36.65 98 LEU A CA 1
ATOM 778 C C . LEU A 1 98 ? -72.689 50.576 -137.375 1.00 33.52 98 LEU A C 1
ATOM 779 O O . LEU A 1 98 ? -72.109 51.610 -137.024 1.00 30.30 98 LEU A O 1
ATOM 784 N N . GLU A 1 99 ? -73.922 50.544 -137.856 1.00 28.17 99 GLU A N 1
ATOM 785 C CA . GLU A 1 99 ? -74.684 51.760 -138.080 1.00 28.34 99 GLU A CA 1
ATOM 786 C C . GLU A 1 99 ? -75.644 51.845 -136.904 1.00 33.70 99 GLU A C 1
ATOM 787 O O . GLU A 1 99 ? -76.758 51.325 -136.949 1.00 29.20 99 GLU A O 1
ATOM 793 N N . ASP A 1 100 ? -75.248 52.614 -135.903 1.00 28.33 100 ASP A N 1
ATOM 794 C CA . ASP A 1 100 ? -76.037 52.844 -134.714 1.00 27.83 100 ASP A CA 1
ATOM 795 C C . ASP A 1 100 ? -76.491 54.285 -134.851 1.00 27.41 100 ASP A C 1
ATOM 796 O O . ASP A 1 100 ? -75.667 55.206 -134.831 1.00 31.51 100 ASP A O 1
ATOM 801 N N . THR A 1 101 ? -77.800 54.472 -135.053 1.00 24.33 101 THR A N 1
ATOM 802 C CA . THR A 1 101 ? -78.347 55.804 -135.278 1.00 30.34 101 THR A CA 1
ATOM 803 C C . THR A 1 101 ? -78.214 56.699 -134.059 1.00 34.79 101 THR A C 1
ATOM 804 O O . THR A 1 101 ? -78.469 57.906 -134.166 1.00 30.64 101 THR A O 1
ATOM 808 N N . GLY A 1 102 ? -77.901 56.131 -132.893 1.00 27.13 102 GLY A N 1
ATOM 809 C CA . GLY A 1 102 ? -77.854 56.936 -131.695 1.00 25.08 102 GLY A CA 1
ATOM 810 C C . GLY A 1 102 ? -79.216 57.380 -131.212 1.00 30.09 102 GLY A C 1
ATOM 811 O O . GLY A 1 102 ? -79.321 58.409 -130.546 1.00 24.36 102 GLY A O 1
ATOM 812 N N . GLU A 1 103 ? -80.281 56.647 -131.558 1.00 28.48 103 GLU A N 1
ATOM 813 C CA . GLU A 1 103 ? -81.608 57.087 -131.136 1.00 29.88 103 GLU A CA 1
ATOM 814 C C . GLU A 1 103 ? -81.718 57.094 -129.616 1.00 25.82 103 GLU A C 1
ATOM 815 O O . GLU A 1 103 ? -82.406 57.949 -129.041 1.00 27.68 103 GLU A O 1
ATOM 821 N N . HIS A 1 104 ? -81.099 56.112 -128.944 1.00 25.80 104 HIS A N 1
ATOM 822 C CA . HIS A 1 104 ? -81.150 56.087 -127.479 1.00 28.17 104 HIS A CA 1
ATOM 823 C C . HIS A 1 104 ? -80.496 57.333 -126.874 1.00 28.29 104 HIS A C 1
ATOM 824 O O . HIS A 1 104 ? -80.945 57.829 -125.824 1.00 29.72 104 HIS A O 1
ATOM 831 N N . ILE A 1 105 ? -79.444 57.850 -127.522 1.00 26.13 105 ILE A N 1
ATOM 832 C CA . ILE A 1 105 ? -78.803 59.093 -127.091 1.00 27.41 105 ILE A CA 1
ATOM 833 C C . ILE A 1 105 ? -79.720 60.286 -127.345 1.00 28.73 105 ILE A C 1
ATOM 834 O O . ILE A 1 105 ? -79.851 61.185 -126.500 1.00 28.92 105 ILE A O 1
ATOM 839 N N . ALA A 1 106 ? -80.373 60.308 -128.508 1.00 31.16 106 ALA A N 1
ATOM 840 C CA . ALA A 1 106 ? -81.316 61.376 -128.808 1.00 27.12 106 ALA A CA 1
ATOM 841 C C . ALA A 1 106 ? -82.445 61.400 -127.786 1.00 27.62 106 ALA A C 1
ATOM 842 O O . ALA A 1 106 ? -82.834 62.468 -127.300 1.00 27.91 106 ALA A O 1
ATOM 844 N N . LYS A 1 107 ? -82.969 60.222 -127.431 1.00 25.97 107 LYS A N 1
ATOM 845 C CA . LYS A 1 107 ? -84.032 60.136 -126.438 1.00 29.07 107 LYS A CA 1
ATOM 846 C C . LYS A 1 107 ? -83.560 60.623 -125.062 1.00 32.15 107 LYS A C 1
ATOM 847 O O . LYS A 1 107 ? -84.281 61.345 -124.360 1.00 29.10 107 LYS A O 1
ATOM 853 N N . LEU A 1 108 ? -82.363 60.212 -124.644 1.00 28.96 108 LEU A N 1
ATOM 854 C CA . LEU A 1 108 ? -81.807 60.723 -123.394 1.00 26.35 108 LEU A CA 1
ATOM 855 C C . LEU A 1 108 ? -81.750 62.244 -123.404 1.00 31.56 108 LEU A C 1
ATOM 856 O O . LEU A 1 108 ? -82.149 62.907 -122.431 1.00 31.30 108 LEU A O 1
ATOM 861 N N . HIS A 1 109 ? -81.246 62.812 -124.506 1.00 31.37 109 HIS A N 1
ATOM 862 C CA . HIS A 1 109 ? -81.129 64.261 -124.629 1.00 26.89 109 HIS A CA 1
ATOM 863 C C . HIS A 1 109 ? -82.493 64.930 -124.529 1.00 30.25 109 HIS A C 1
ATOM 864 O O . HIS A 1 109 ? -82.630 65.990 -123.904 1.00 32.03 109 HIS A O 1
ATOM 871 N N . GLU A 1 110 ? -83.506 64.341 -125.178 1.00 34.90 110 GLU A N 1
ATOM 872 C CA . GLU A 1 110 ? -84.852 64.905 -125.166 1.00 34.06 110 GLU A CA 1
ATOM 873 C C . GLU A 1 110 ? -85.439 64.892 -123.765 1.00 35.93 110 GLU A C 1
ATOM 874 O O . GLU A 1 110 ? -86.205 65.791 -123.404 1.00 36.66 110 GLU A O 1
ATOM 880 N N . LEU A 1 111 ? -85.087 63.883 -122.964 1.00 40.16 111 LEU A N 1
ATOM 881 C CA . LEU A 1 111 ? -85.540 63.831 -121.577 1.00 35.66 111 LEU A CA 1
ATOM 882 C C . LEU A 1 111 ? -85.029 65.023 -120.787 1.00 35.48 111 LEU A C 1
ATOM 883 O O . LEU A 1 111 ? -85.750 65.589 -119.955 1.00 41.69 111 LEU A O 1
ATOM 888 N N . GLY A 1 112 ? -83.781 65.416 -121.016 1.00 34.69 112 GLY A N 1
ATOM 889 C CA . GLY A 1 112 ? -83.253 66.580 -120.343 1.00 34.52 112 GLY A CA 1
ATOM 890 C C . GLY A 1 112 ? -82.610 66.316 -119.002 1.00 33.74 112 GLY A C 1
ATOM 891 O O . GLY A 1 112 ? -82.168 67.271 -118.353 1.00 36.69 112 GLY A O 1
ATOM 892 N N . TYR A 1 113 ? -82.559 65.058 -118.554 1.00 32.53 113 TYR A N 1
ATOM 893 C CA . TYR A 1 113 ? -81.937 64.708 -117.284 1.00 31.67 113 TYR A CA 1
ATOM 894 C C . TYR A 1 113 ? -81.599 63.222 -117.331 1.00 33.71 113 TYR A C 1
ATOM 895 O O . TYR A 1 113 ? -82.082 62.482 -118.195 1.00 30.66 113 TYR A O 1
ATOM 904 N N . LEU A 1 114 ? -80.761 62.793 -116.391 1.00 28.86 114 LEU A N 1
ATOM 905 C CA . LEU A 1 114 ? -80.416 61.379 -116.237 1.00 31.00 114 LEU A CA 1
ATOM 906 C C . LEU A 1 114 ? -81.520 60.639 -115.478 1.00 25.13 114 LEU A C 1
ATOM 907 O O . LEU A 1 114 ? -81.755 60.927 -114.299 1.00 27.84 114 LEU A O 1
ATOM 912 N N . PRO A 1 115 ? -82.235 59.705 -116.119 1.00 29.77 115 PRO A N 1
ATOM 913 C CA . PRO A 1 115 ? -83.299 58.948 -115.426 1.00 29.07 115 PRO A CA 1
ATOM 914 C C . PRO A 1 115 ? -82.691 57.879 -114.529 1.00 30.35 115 PRO A C 1
ATOM 915 O O . PRO A 1 115 ? -82.735 56.678 -114.819 1.00 27.37 115 PRO A O 1
ATOM 919 N N . ILE A 1 116 ? -82.104 58.335 -113.426 1.00 25.90 116 ILE A N 1
ATOM 920 C CA . ILE A 1 116 ? -81.270 57.519 -112.552 1.00 31.58 116 ILE A CA 1
ATOM 921 C C . ILE A 1 116 ? -81.672 57.817 -111.114 1.00 27.56 116 ILE A C 1
ATOM 922 O O . ILE A 1 116 ? -81.870 58.980 -110.747 1.00 27.38 116 ILE A O 1
ATOM 927 N N . ARG A 1 117 ? -81.775 56.772 -110.300 1.00 26.51 117 ARG A N 1
ATOM 928 C CA . ARG A 1 117 ? -82.006 56.889 -108.867 1.00 25.17 117 ARG A CA 1
ATOM 929 C C . ARG A 1 117 ? -80.850 56.267 -108.103 1.00 25.23 117 ARG A C 1
ATOM 930 O O . ARG A 1 117 ? -80.543 55.089 -108.308 1.00 23.83 117 ARG A O 1
ATOM 938 N N . ILE A 1 118 ? -80.273 57.021 -107.166 1.00 23.48 118 ILE A N 1
ATOM 939 C CA . ILE A 1 118 ? -79.121 56.570 -106.381 1.00 22.44 118 ILE A CA 1
ATOM 940 C C . ILE A 1 118 ? -79.419 56.708 -104.900 1.00 19.46 118 ILE A C 1
ATOM 941 O O . ILE A 1 118 ? -79.850 57.774 -104.444 1.00 27.06 118 ILE A O 1
ATOM 946 N N . LYS A 1 119 ? -79.162 55.641 -104.148 1.00 22.53 119 LYS A N 1
ATOM 947 C CA . LYS A 1 119 ? -79.127 55.671 -102.693 1.00 26.92 119 LYS A CA 1
ATOM 948 C C . LYS A 1 119 ? -77.708 55.392 -102.215 1.00 25.89 119 LYS A C 1
ATOM 949 O O . LYS A 1 119 ? -76.968 54.644 -102.851 1.00 25.11 119 LYS A O 1
ATOM 955 N N . ALA A 1 120 ? -77.333 55.975 -101.078 1.00 24.49 120 ALA A N 1
ATOM 956 C CA . ALA A 1 120 ? -75.988 55.744 -100.564 1.00 20.95 120 ALA A CA 1
ATOM 957 C C . ALA A 1 120 ? -75.949 55.945 -99.062 1.00 22.85 120 ALA A C 1
ATOM 958 O O . ALA A 1 120 ? -76.744 56.706 -98.493 1.00 26.24 120 ALA A O 1
ATOM 960 N N . ILE A 1 121 ? -74.983 55.274 -98.436 1.00 26.83 121 ILE A N 1
ATOM 961 C CA . ILE A 1 121 ? -74.700 55.507 -97.019 1.00 27.38 121 ILE A CA 1
ATOM 962 C C . ILE A 1 121 ? -74.344 56.975 -96.832 1.00 28.07 121 ILE A C 1
ATOM 963 O O . ILE A 1 121 ? -73.504 57.499 -97.591 1.00 25.97 121 ILE A O 1
ATOM 968 N N . PRO A 1 122 ? -74.922 57.672 -95.848 1.00 28.07 122 PRO A N 1
ATOM 969 C CA . PRO A 1 122 ? -74.554 59.074 -95.623 1.00 23.72 122 PRO A CA 1
ATOM 970 C C . PRO A 1 122 ? -73.057 59.211 -95.383 1.00 27.42 122 PRO A C 1
ATOM 971 O O . PRO A 1 122 ? -72.437 58.382 -94.711 1.00 25.79 122 PRO A O 1
ATOM 975 N N . GLU A 1 123 ? -72.471 60.258 -95.956 1.00 25.88 123 GLU A N 1
ATOM 976 C CA . GLU A 1 123 ? -71.017 60.382 -95.914 1.00 23.22 123 GLU A CA 1
ATOM 977 C C . GLU A 1 123 ? -70.529 60.661 -94.498 1.00 25.13 123 GLU A C 1
ATOM 978 O O . GLU A 1 123 ? -71.100 61.476 -93.766 1.00 27.25 123 GLU A O 1
ATOM 984 N N . GLY A 1 124 ? -69.469 59.965 -94.115 1.00 22.98 124 GLY A N 1
ATOM 985 C CA . GLY A 1 124 ? -68.936 60.026 -92.782 1.00 27.99 124 GLY A CA 1
ATOM 986 C C . GLY A 1 124 ? -69.437 58.919 -91.884 1.00 32.85 124 GLY A C 1
ATOM 987 O O . GLY A 1 124 ? -68.780 58.598 -90.884 1.00 29.02 124 GLY A O 1
ATOM 988 N N . LYS A 1 125 ? -70.556 58.300 -92.241 1.00 25.15 125 LYS A N 1
ATOM 989 C CA . LYS A 1 125 ? -70.906 57.060 -91.581 1.00 24.49 125 LYS A CA 1
ATOM 990 C C . LYS A 1 125 ? -70.023 55.950 -92.106 1.00 29.71 125 LYS A C 1
ATOM 991 O O . LYS A 1 125 ? -69.413 56.034 -93.176 1.00 27.88 125 LYS A O 1
ATOM 997 N N . THR A 1 126 ? -69.968 54.898 -91.334 1.00 26.47 126 THR A N 1
ATOM 998 C CA . THR A 1 126 ? -69.092 53.786 -91.601 1.00 25.70 126 THR A CA 1
ATOM 999 C C . THR A 1 126 ? -69.868 52.485 -91.719 1.00 35.08 126 THR A C 1
ATOM 1000 O O . THR A 1 126 ? -70.909 52.297 -91.087 1.00 36.18 126 THR A O 1
ATOM 1004 N N . VAL A 1 127 ? -69.292 51.569 -92.481 1.00 29.17 127 VAL A N 1
ATOM 1005 C CA . VAL A 1 127 ? -69.838 50.262 -92.776 1.00 29.76 127 VAL A CA 1
ATOM 1006 C C . VAL A 1 127 ? -68.780 49.169 -92.641 1.00 31.35 127 VAL A C 1
ATOM 1007 O O . VAL A 1 127 ? -67.584 49.398 -92.862 1.00 29.01 127 VAL A O 1
ATOM 1011 N N . ALA A 1 128 ? -69.231 47.964 -92.281 1.00 24.05 128 ALA A N 1
ATOM 1012 C CA . ALA A 1 128 ? -68.338 46.811 -92.304 1.00 27.06 128 ALA A CA 1
ATOM 1013 C C . ALA A 1 128 ? -68.006 46.431 -93.743 1.00 30.31 128 ALA A C 1
ATOM 1014 O O . ALA A 1 128 ? -68.770 46.711 -94.670 1.00 25.70 128 ALA A O 1
ATOM 1016 N N . ILE A 1 129 ? -66.851 45.781 -93.915 1.00 25.49 129 ILE A N 1
ATOM 1017 C CA . ILE A 1 129 ? -66.534 45.144 -95.186 1.00 27.34 129 ILE A CA 1
ATOM 1018 C C . ILE A 1 129 ? -67.685 44.237 -95.595 1.00 28.94 129 ILE A C 1
ATOM 1019 O O . ILE A 1 129 ? -68.260 43.528 -94.759 1.00 29.32 129 ILE A O 1
ATOM 1024 N N . LYS A 1 130 ? -68.009 44.247 -96.894 1.00 25.82 130 LYS A N 1
ATOM 1025 C CA . LYS A 1 130 ? -69.034 43.455 -97.590 1.00 24.83 130 LYS A CA 1
ATOM 1026 C C . LYS A 1 130 ? -70.429 44.067 -97.505 1.00 22.46 130 LYS A C 1
ATOM 1027 O O . LYS A 1 130 ? -71.365 43.494 -98.094 1.00 26.79 130 LYS A O 1
ATOM 1033 N N . VAL A 1 131 ? -70.615 45.199 -96.841 1.00 25.19 131 VAL A N 1
ATOM 1034 C CA . VAL A 1 131 ? -71.927 45.848 -96.821 1.00 24.75 131 VAL A CA 1
ATOM 1035 C C . VAL A 1 131 ? -71.984 46.850 -97.970 1.00 29.28 131 VAL A C 1
ATOM 1036 O O . VAL A 1 131 ? -71.046 47.640 -98.146 1.00 22.57 131 VAL A O 1
ATOM 1040 N N . PRO A 1 132 ? -73.050 46.843 -98.771 1.00 22.74 132 PRO A N 1
ATOM 1041 C CA . PRO A 1 132 ? -73.139 47.768 -99.909 1.00 28.40 132 PRO A CA 1
ATOM 1042 C C . PRO A 1 132 ? -73.145 49.211 -99.427 1.00 29.46 132 PRO A C 1
ATOM 1043 O O . PRO A 1 132 ? -73.706 49.531 -98.381 1.00 28.65 132 PRO A O 1
ATOM 1047 N N . VAL A 1 133 ? -72.519 50.093 -100.200 1.00 22.59 133 VAL A N 1
ATOM 1048 C CA . VAL A 1 133 ? -72.484 51.505 -99.833 1.00 21.87 133 VAL A CA 1
ATOM 1049 C C . VAL A 1 133 ? -73.320 52.371 -100.745 1.00 23.18 133 VAL A C 1
ATOM 1050 O O . VAL A 1 133 ? -73.609 53.518 -100.377 1.00 27.54 133 VAL A O 1
ATOM 1054 N N . MET A 1 134 ? -73.755 51.858 -101.896 1.00 21.61 134 MET A N 1
ATOM 1055 C CA . MET A 1 134 ? -74.514 52.653 -102.848 1.00 24.95 134 MET A CA 1
ATOM 1056 C C . MET A 1 134 ? -75.288 51.690 -103.746 1.00 24.07 134 MET A C 1
ATOM 1057 O O . MET A 1 134 ? -74.824 50.577 -104.022 1.00 22.88 134 MET A O 1
ATOM 1062 N N . THR A 1 135 ? -76.469 52.120 -104.201 1.00 23.01 135 THR A N 1
ATOM 1063 C CA . THR A 1 135 ? -77.220 51.403 -105.222 1.00 24.27 135 THR A CA 1
ATOM 1064 C C . THR A 1 135 ? -77.616 52.376 -106.326 1.00 22.92 135 THR A C 1
ATOM 1065 O O . THR A 1 135 ? -77.737 53.578 -106.095 1.00 24.12 135 THR A O 1
ATOM 1069 N N . ILE A 1 136 ? -77.781 51.856 -107.539 1.00 22.19 136 ILE A N 1
ATOM 1070 C CA . ILE A 1 136 ? -78.157 52.674 -108.687 1.00 25.08 136 ILE A CA 1
ATOM 1071 C C . ILE A 1 136 ? -79.102 51.871 -109.570 1.00 23.36 136 ILE A C 1
ATOM 1072 O O . ILE A 1 136 ? -78.893 50.671 -109.793 1.00 23.27 136 ILE A O 1
ATOM 1077 N N . GLU A 1 137 ? -80.147 52.538 -110.071 1.00 29.96 137 GLU A N 1
ATOM 1078 C CA . GLU A 1 137 ? -81.084 51.960 -111.034 1.00 27.92 137 GLU A CA 1
ATOM 1079 C C . GLU A 1 137 ? -81.606 53.076 -111.925 1.00 23.78 137 GLU A C 1
ATOM 1080 O O . GLU A 1 137 ? -81.554 54.253 -111.567 1.00 23.10 137 GLU A O 1
ATOM 1086 N N . ASN A 1 138 ? -82.116 52.700 -113.088 1.00 22.25 138 ASN A N 1
ATOM 1087 C CA . ASN A 1 138 ? -82.767 53.681 -113.947 1.00 28.76 138 ASN A CA 1
ATOM 1088 C C . ASN A 1 138 ? -84.241 53.793 -113.565 1.00 29.54 138 ASN A C 1
ATOM 1089 O O . ASN A 1 138 ? -84.840 52.864 -113.014 1.00 28.25 138 ASN A O 1
ATOM 1094 N N . THR A 1 139 ? -84.811 54.960 -113.832 1.00 28.04 139 THR A N 1
ATOM 1095 C CA . THR A 1 139 ? -86.172 55.255 -113.422 1.00 29.04 139 THR A CA 1
ATOM 1096 C C . THR A 1 139 ? -87.146 55.277 -114.593 1.00 31.19 139 THR A C 1
ATOM 1097 O O . THR A 1 139 ? -88.351 55.375 -114.365 1.00 35.86 139 THR A O 1
ATOM 1101 N N . HIS A 1 140 ? -86.660 55.195 -115.826 1.00 26.45 140 HIS A N 1
ATOM 1102 C CA . HIS A 1 140 ? -87.491 55.144 -117.027 1.00 28.19 140 HIS A CA 1
ATOM 1103 C C . HIS A 1 140 ? -87.146 53.896 -117.827 1.00 30.37 140 HIS A C 1
ATOM 1104 O O . HIS A 1 140 ? -85.965 53.602 -118.042 1.00 30.57 140 HIS A O 1
ATOM 1111 N N . SER A 1 141 ? -88.185 53.190 -118.307 1.00 26.48 141 SER A N 1
ATOM 1112 C CA . SER A 1 141 ? -88.030 51.848 -118.886 1.00 32.55 141 SER A CA 1
ATOM 1113 C C . SER A 1 141 ? -87.174 51.818 -120.142 1.00 30.39 141 SER A C 1
ATOM 1114 O O . SER A 1 141 ? -86.633 50.763 -120.481 1.00 33.57 141 SER A O 1
ATOM 1117 N N . ASP A 1 142 ? -87.080 52.920 -120.878 1.00 26.96 142 ASP A N 1
ATOM 1118 C CA . ASP A 1 142 ? -86.225 52.902 -122.066 1.00 29.91 142 ASP A CA 1
ATOM 1119 C C . ASP A 1 142 ? -84.740 52.944 -121.737 1.00 35.75 142 ASP A C 1
ATOM 1120 O O . ASP A 1 142 ? -83.919 52.822 -122.651 1.00 31.15 142 ASP A O 1
ATOM 1125 N N . PHE A 1 143 ? -84.368 53.162 -120.479 1.00 27.95 143 PHE A N 1
ATOM 1126 C CA . PHE A 1 143 ? -82.980 53.469 -120.166 1.00 30.91 143 PHE A CA 1
ATOM 1127 C C . PHE A 1 143 ? -82.354 52.417 -119.262 1.00 24.90 143 PHE A C 1
ATOM 1128 O O . PHE A 1 143 ? -81.421 52.713 -118.526 1.00 27.62 143 PHE A O 1
ATOM 1136 N N . PHE A 1 144 ? -82.833 51.169 -119.356 1.00 25.69 144 PHE A N 1
ATOM 1137 C CA . PHE A 1 144 ? -82.166 50.057 -118.680 1.00 29.40 144 PHE A CA 1
ATOM 1138 C C . PHE A 1 144 ? -80.664 50.076 -118.938 1.00 29.16 144 PHE A C 1
ATOM 1139 O O . PHE A 1 144 ? -79.868 49.821 -118.031 1.00 29.22 144 PHE A O 1
ATOM 1147 N N . TRP A 1 145 ? -80.261 50.395 -120.180 1.00 26.73 145 TRP A N 1
ATOM 1148 C CA . TRP A 1 145 ? -78.851 50.378 -120.565 1.00 26.89 145 TRP A CA 1
ATOM 1149 C C . TRP A 1 145 ? -78.030 51.430 -119.824 1.00 33.51 145 TRP A C 1
ATOM 1150 O O . TRP A 1 145 ? -76.799 51.307 -119.746 1.00 28.32 145 TRP A O 1
ATOM 1161 N N . LEU A 1 146 ? -78.678 52.462 -119.270 1.00 29.23 146 LEU A N 1
ATOM 1162 C CA . LEU A 1 146 ? -77.913 53.563 -118.697 1.00 26.78 146 LEU A CA 1
ATOM 1163 C C . LEU A 1 146 ? -77.238 53.149 -117.393 1.00 29.32 146 LEU A C 1
ATOM 1164 O O . LEU A 1 146 ? -76.137 53.622 -117.087 1.00 27.64 146 LEU A O 1
ATOM 1169 N N . THR A 1 147 ? -77.881 52.271 -116.621 1.00 27.58 147 THR A N 1
ATOM 1170 C CA . THR A 1 147 ? -77.277 51.772 -115.385 1.00 31.70 147 THR A CA 1
ATOM 1171 C C . THR A 1 147 ? -75.987 51.019 -115.703 1.00 32.72 147 THR A C 1
ATOM 1172 O O . THR A 1 147 ? -74.948 51.225 -115.049 1.00 28.71 147 THR A O 1
ATOM 1176 N N . ASN A 1 148 ? -76.081 50.098 -116.667 1.00 33.50 148 ASN A N 1
ATOM 1177 C CA . ASN A 1 148 ? -74.920 49.418 -117.251 1.00 37.39 148 ASN A CA 1
ATOM 1178 C C . ASN A 1 148 ? -73.787 50.382 -117.597 1.00 32.16 148 ASN A C 1
ATOM 1179 O O . ASN A 1 148 ? -72.594 50.179 -117.263 1.00 27.61 148 ASN A O 1
ATOM 1184 N N . TYR A 1 149 ? -74.168 51.360 -118.395 1.00 24.15 149 TYR A N 1
ATOM 1185 C CA . TYR A 1 149 ? -73.277 52.309 -119.009 1.00 28.60 149 TYR A CA 1
ATOM 1186 C C . TYR A 1 149 ? -72.488 53.090 -117.979 1.00 26.17 149 TYR A C 1
ATOM 1187 O O . TYR A 1 149 ? -71.297 53.355 -118.182 1.00 24.96 149 TYR A O 1
ATOM 1196 N N . LEU A 1 150 ? -73.114 53.455 -116.869 1.00 25.49 150 LEU A N 1
ATOM 1197 C CA . LEU A 1 150 ? -72.453 54.348 -115.924 1.00 27.70 150 LEU A CA 1
ATOM 1198 C C . LEU A 1 150 ? -71.500 53.628 -114.977 1.00 27.90 150 LEU A C 1
ATOM 1199 O O . LEU A 1 150 ? -70.832 54.306 -114.183 1.00 26.65 150 LEU A O 1
ATOM 1204 N N . GLU A 1 151 ? -71.404 52.293 -115.047 1.00 25.74 151 GLU A N 1
ATOM 1205 C CA . GLU A 1 151 ? -70.572 51.560 -114.089 1.00 27.94 151 GLU A CA 1
ATOM 1206 C C . GLU A 1 151 ? -69.137 52.053 -114.129 1.00 30.31 151 GLU A C 1
ATOM 1207 O O . GLU A 1 151 ? -68.483 52.187 -113.088 1.00 28.05 151 GLU A O 1
ATOM 1213 N N . THR A 1 152 ? -68.616 52.283 -115.330 1.00 22.05 152 THR A N 1
ATOM 1214 C CA . THR A 1 152 ? -67.192 52.546 -115.446 1.00 26.07 152 THR A CA 1
ATOM 1215 C C . THR A 1 152 ? -66.876 53.866 -114.763 1.00 23.41 152 THR A C 1
ATOM 1216 O O . THR A 1 152 ? -65.921 53.969 -113.981 1.00 23.65 152 THR A O 1
ATOM 1220 N N . LEU A 1 153 ? -67.714 54.879 -115.025 1.00 18.91 153 LEU A N 1
ATOM 1221 C CA . LEU A 1 153 ? -67.482 56.211 -114.479 1.00 21.36 153 LEU A CA 1
ATOM 1222 C C . LEU A 1 153 ? -67.665 56.231 -112.965 1.00 29.19 153 LEU A C 1
ATOM 1223 O O . LEU A 1 153 ? -66.945 56.943 -112.252 1.00 22.62 153 LEU A O 1
ATOM 1228 N N . ILE A 1 154 ? -68.616 55.450 -112.456 1.00 22.66 154 ILE A N 1
ATOM 1229 C CA . ILE A 1 154 ? -68.841 55.423 -111.020 1.00 24.33 154 ILE A CA 1
ATOM 1230 C C . ILE A 1 154 ? -67.629 54.856 -110.306 1.00 26.37 154 ILE A C 1
ATOM 1231 O O . ILE A 1 154 ? -67.160 55.420 -109.312 1.00 23.70 154 ILE A O 1
ATOM 1236 N N . ASN A 1 155 ? -67.097 53.725 -110.764 1.00 20.65 155 ASN A N 1
ATOM 1237 C CA . ASN A 1 155 ? -66.060 53.303 -109.845 1.00 36.87 155 ASN A CA 1
ATOM 1238 C C . ASN A 1 155 ? -64.692 53.878 -110.178 1.00 26.52 155 ASN A C 1
ATOM 1239 O O . ASN A 1 155 ? -63.859 53.954 -109.268 1.00 24.94 155 ASN A O 1
ATOM 1244 N N . VAL A 1 156 ? -64.473 54.421 -111.383 1.00 25.53 156 VAL A N 1
ATOM 1245 C CA . VAL A 1 156 ? -63.210 55.133 -111.620 1.00 21.32 156 VAL A CA 1
ATOM 1246 C C . VAL A 1 156 ? -63.121 56.379 -110.744 1.00 24.74 156 VAL A C 1
ATOM 1247 O O . VAL A 1 156 ? -62.018 56.831 -110.393 1.00 24.88 156 VAL A O 1
ATOM 1251 N N . SER A 1 157 ? -64.254 56.942 -110.337 1.00 20.79 157 SER A N 1
ATOM 1252 C CA . SER A 1 157 ? -64.144 58.149 -109.548 1.00 23.60 157 SER A CA 1
ATOM 1253 C C . SER A 1 157 ? -64.373 57.941 -108.053 1.00 28.25 157 SER A C 1
ATOM 1254 O O . SER A 1 157 ? -63.968 58.802 -107.272 1.00 26.26 157 SER A O 1
ATOM 1257 N N . LEU A 1 158 ? -64.958 56.820 -107.617 1.00 25.13 158 LEU A N 1
ATOM 1258 C CA . LEU A 1 158 ? -65.361 56.724 -106.214 1.00 26.26 158 LEU A CA 1
ATOM 1259 C C . LEU A 1 158 ? -64.525 55.794 -105.352 1.00 24.92 158 LEU A C 1
ATOM 1260 O O . LEU A 1 158 ? -64.536 55.967 -104.123 1.00 22.96 158 LEU A O 1
ATOM 1265 N N . TRP A 1 159 ? -63.815 54.811 -105.927 1.00 21.82 159 TRP A N 1
ATOM 1266 C CA . TRP A 1 159 ? -63.111 53.905 -105.032 1.00 25.65 159 TRP A CA 1
ATOM 1267 C C . TRP A 1 159 ? -61.935 54.598 -104.350 1.00 23.63 159 TRP A C 1
ATOM 1268 O O . TRP A 1 159 ? -61.675 54.328 -103.176 1.00 20.35 159 TRP A O 1
ATOM 1279 N N . GLN A 1 160 ? -61.263 55.530 -105.025 1.00 25.38 160 GLN A N 1
ATOM 1280 C CA . GLN A 1 160 ? -60.136 56.219 -104.391 1.00 21.34 160 GLN A CA 1
ATOM 1281 C C . GLN A 1 160 ? -60.574 57.080 -103.209 1.00 24.22 160 GLN A C 1
ATOM 1282 O O . GLN A 1 160 ? -59.966 56.957 -102.131 1.00 24.60 160 GLN A O 1
ATOM 1288 N N . PRO A 1 161 ? -61.583 57.965 -103.317 1.00 26.31 161 PRO A N 1
ATOM 1289 C CA . PRO A 1 161 ? -61.953 58.750 -102.120 1.00 23.94 161 PRO A CA 1
ATOM 1290 C C . PRO A 1 161 ? -62.387 57.888 -100.943 1.00 25.08 161 PRO A C 1
ATOM 1291 O O . PRO A 1 161 ? -62.044 58.197 -99.795 1.00 22.06 161 PRO A O 1
ATOM 1295 N N . MET A 1 162 ? -63.127 56.808 -101.182 1.00 20.92 162 MET A N 1
ATOM 1296 C CA . MET A 1 162 ? -63.533 55.976 -100.053 1.00 22.05 162 MET A CA 1
ATOM 1297 C C . MET A 1 162 ? -62.357 55.198 -99.487 1.00 23.17 162 MET A C 1
ATOM 1298 O O . MET A 1 162 ? -62.252 55.035 -98.267 1.00 23.70 162 MET A O 1
ATOM 1303 N N . THR A 1 163 ? -61.430 54.769 -100.345 1.00 23.13 163 THR A N 1
ATOM 1304 C CA . THR A 1 163 ? -60.255 54.071 -99.846 1.00 21.58 163 THR A CA 1
ATOM 1305 C C . THR A 1 163 ? -59.367 55.000 -99.019 1.00 23.85 163 THR A C 1
ATOM 1306 O O . THR A 1 163 ? -58.956 54.642 -97.910 1.00 21.90 163 THR A O 1
ATOM 1310 N N . SER A 1 164 ? -59.100 56.218 -99.509 1.00 23.24 164 SER A N 1
ATOM 1311 C CA . SER A 1 164 ? -58.287 57.141 -98.713 1.00 25.34 164 SER A CA 1
ATOM 1312 C C . SER A 1 164 ? -58.961 57.483 -97.382 1.00 23.26 164 SER A C 1
ATOM 1313 O O . SER A 1 164 ? -58.300 57.543 -96.338 1.00 23.29 164 SER A O 1
ATOM 1316 N N . ALA A 1 165 ? -60.271 57.752 -97.402 1.00 21.73 165 ALA A N 1
ATOM 1317 C CA . ALA A 1 165 ? -60.966 58.064 -96.157 1.00 21.76 165 ALA A CA 1
ATOM 1318 C C . ALA A 1 165 ? -60.898 56.886 -95.200 1.00 23.15 165 ALA A C 1
ATOM 1319 O O . ALA A 1 165 ? -60.768 57.068 -93.983 1.00 25.49 165 ALA A O 1
ATOM 1321 N N . SER A 1 166 ? -61.003 55.663 -95.726 1.00 21.09 166 SER A N 1
ATOM 1322 C CA . SER A 1 166 ? -60.973 54.505 -94.836 1.00 21.79 166 SER A CA 1
ATOM 1323 C C . SER A 1 166 ? -59.582 54.318 -94.246 1.00 28.58 166 SER A C 1
ATOM 1324 O O . SER A 1 166 ? -59.440 53.939 -93.075 1.00 26.01 166 SER A O 1
ATOM 1327 N N . ILE A 1 167 ? -58.546 54.585 -95.051 1.00 26.89 167 ILE A N 1
ATOM 1328 C CA . ILE A 1 167 ? -57.167 54.525 -94.563 1.00 22.49 167 ILE A CA 1
ATOM 1329 C C . ILE A 1 167 ? -56.952 55.568 -93.480 1.00 19.73 167 ILE A C 1
ATOM 1330 O O . ILE A 1 167 ? -56.386 55.284 -92.412 1.00 25.29 167 ILE A O 1
ATOM 1335 N N . ALA A 1 168 ? -57.390 56.800 -93.738 1.00 25.09 168 ALA A N 1
ATOM 1336 C CA . ALA A 1 168 ? -57.220 57.850 -92.744 1.00 24.32 168 ALA A CA 1
ATOM 1337 C C . ALA A 1 168 ? -57.930 57.486 -91.435 1.00 31.05 168 ALA A C 1
ATOM 1338 O O . ALA A 1 168 ? -57.399 57.714 -90.336 1.00 26.46 168 ALA A O 1
ATOM 1340 N N . PHE A 1 169 ? -59.128 56.902 -91.532 1.00 24.41 169 PHE A N 1
ATOM 1341 C CA . PHE A 1 169 ? -59.853 56.493 -90.333 1.00 24.79 169 PHE A CA 1
ATOM 1342 C C . PHE A 1 169 ? -59.087 55.427 -89.554 1.00 22.38 169 PHE A C 1
ATOM 1343 O O . PHE A 1 169 ? -59.051 55.445 -88.318 1.00 25.65 169 PHE A O 1
ATOM 1351 N N . ALA A 1 170 ? -58.460 54.490 -90.259 1.00 25.86 170 ALA A N 1
ATOM 1352 C CA . ALA A 1 170 ? -57.720 53.431 -89.587 1.00 24.30 170 ALA A CA 1
ATOM 1353 C C . ALA A 1 170 ? -56.459 53.979 -88.931 1.00 29.96 170 ALA A C 1
ATOM 1354 O O . ALA A 1 170 ? -56.080 53.543 -87.831 1.00 29.61 170 ALA A O 1
ATOM 1356 N N . TYR A 1 171 ? -55.787 54.923 -89.598 1.00 25.82 171 TYR A N 1
ATOM 1357 C CA . TYR A 1 171 ? -54.707 55.655 -88.940 1.00 27.33 171 TYR A CA 1
ATOM 1358 C C . TYR A 1 171 ? -55.217 56.334 -87.680 1.00 30.08 171 TYR A C 1
ATOM 1359 O O . TYR A 1 171 ? -54.592 56.262 -86.611 1.00 27.98 171 TYR A O 1
ATOM 1368 N N . ARG A 1 172 ? -56.344 57.038 -87.794 1.00 24.28 172 ARG A N 1
ATOM 1369 C CA . ARG A 1 172 ? -56.827 57.798 -86.648 1.00 28.50 172 ARG A CA 1
ATOM 1370 C C . ARG A 1 172 ? -57.174 56.867 -85.499 1.00 27.44 172 ARG A C 1
ATOM 1371 O O . ARG A 1 172 ? -56.844 57.145 -84.334 1.00 30.03 172 ARG A O 1
ATOM 1379 N N . THR A 1 173 ? -57.778 55.722 -85.818 1.00 24.96 173 THR A N 1
ATOM 1380 C CA . THR A 1 173 ? -58.095 54.731 -84.796 1.00 29.10 173 THR A CA 1
ATOM 1381 C C . THR A 1 173 ? -56.841 54.309 -84.030 1.00 30.49 173 THR A C 1
ATOM 1382 O O . THR A 1 173 ? -56.826 54.309 -82.789 1.00 29.73 173 THR A O 1
ATOM 1386 N N . ALA A 1 174 ? -55.769 53.973 -84.754 1.00 26.68 174 ALA A N 1
ATOM 1387 C CA . ALA A 1 174 ? -54.518 53.578 -84.104 1.00 26.44 174 ALA A CA 1
ATOM 1388 C C . ALA A 1 174 ? -53.910 54.729 -83.305 1.00 24.42 174 ALA A C 1
ATOM 1389 O O . ALA A 1 174 ? -53.409 54.522 -82.199 1.00 30.86 174 ALA A O 1
ATOM 1391 N N . LEU A 1 175 ? -53.948 55.946 -83.846 1.00 26.57 175 LEU A N 1
ATOM 1392 C CA . LEU A 1 175 ? -53.389 57.089 -83.120 1.00 29.83 175 LEU A CA 1
ATOM 1393 C C . LEU A 1 175 ? -54.132 57.328 -81.810 1.00 32.41 175 LEU A C 1
ATOM 1394 O O . LEU A 1 175 ? -53.504 57.618 -80.777 1.00 29.71 175 LEU A O 1
ATOM 1399 N N . ILE A 1 176 ? -55.463 57.200 -81.841 1.00 29.35 176 ILE A N 1
ATOM 1400 C CA . ILE A 1 176 ? -56.286 57.316 -80.636 1.00 26.21 176 ILE A CA 1
ATOM 1401 C C . ILE A 1 176 ? -55.944 56.238 -79.588 1.00 34.45 176 ILE A C 1
ATOM 1402 O O . ILE A 1 176 ? -55.890 56.537 -78.398 1.00 33.59 176 ILE A O 1
ATOM 1407 N N . LYS A 1 177 ? -55.629 55.007 -80.021 1.00 26.42 177 LYS A N 1
ATOM 1408 C CA . LYS A 1 177 ? -55.316 53.925 -79.124 1.00 33.11 177 LYS A CA 1
ATOM 1409 C C . LYS A 1 177 ? -53.978 54.191 -78.468 1.00 36.53 177 LYS A C 1
ATOM 1410 O O . LYS A 1 177 ? -53.843 54.037 -77.236 1.00 27.89 177 LYS A O 1
ATOM 1416 N N . PHE A 1 178 ? -52.994 54.626 -79.227 1.00 32.77 178 PHE A N 1
ATOM 1417 C CA . PHE A 1 178 ? -51.720 55.020 -78.578 1.00 31.68 178 PHE A CA 1
ATOM 1418 C C . PHE A 1 178 ? -51.897 56.237 -77.644 1.00 30.10 178 PHE A C 1
ATOM 1419 O O . PHE A 1 178 ? -51.250 56.331 -76.591 1.00 32.10 178 PHE A O 1
ATOM 1427 N N . ALA A 1 179 ? -52.746 57.189 -78.032 1.00 26.57 179 ALA A N 1
ATOM 1428 C CA . ALA A 1 179 ? -52.996 58.334 -77.171 1.00 26.59 179 ALA A CA 1
ATOM 1429 C C . ALA A 1 179 ? -53.680 57.905 -75.872 1.00 35.23 179 ALA A C 1
ATOM 1430 O O . ALA A 1 179 ? -53.361 58.425 -74.786 1.00 34.20 179 ALA A O 1
ATOM 1432 N N . ASN A 1 180 ? -54.609 56.945 -75.955 1.00 30.11 180 ASN A N 1
ATOM 1433 C CA . ASN A 1 180 ? -55.266 56.445 -74.743 1.00 32.44 180 ASN A CA 1
ATOM 1434 C C . ASN A 1 180 ? -54.280 55.745 -73.822 1.00 32.58 180 ASN A C 1
ATOM 1435 O O . ASN A 1 180 ? -54.372 55.866 -72.591 1.00 35.51 180 ASN A O 1
ATOM 1440 N N . GLU A 1 181 ? -53.319 55.025 -74.390 1.00 32.80 181 GLU A N 1
ATOM 1441 C CA . GLU A 1 181 ? -52.334 54.348 -73.560 1.00 36.46 181 GLU A CA 1
ATOM 1442 C C . GLU A 1 181 ? -51.236 55.265 -73.023 1.00 42.11 181 GLU A C 1
ATOM 1443 O O . GLU A 1 181 ? -50.788 55.076 -71.883 1.00 36.15 181 GLU A O 1
ATOM 1449 N N . THR A 1 182 ? -50.816 56.284 -73.779 1.00 32.96 182 THR A N 1
ATOM 1450 C CA . THR A 1 182 ? -49.574 56.986 -73.465 1.00 28.67 182 THR A CA 1
ATOM 1451 C C . THR A 1 182 ? -49.678 58.491 -73.272 1.00 28.86 182 THR A C 1
ATOM 1452 O O . THR A 1 182 ? -48.675 59.098 -72.885 1.00 31.74 182 THR A O 1
ATOM 1456 N N . CYS A 1 183 ? -50.822 59.112 -73.523 1.00 29.09 183 CYS A N 1
ATOM 1457 C CA . CYS A 1 183 ? -50.952 60.559 -73.460 1.00 29.51 183 CYS A CA 1
ATOM 1458 C C . CYS A 1 183 ? -52.071 60.937 -72.508 1.00 32.58 183 CYS A C 1
ATOM 1459 O O . CYS A 1 183 ? -53.022 60.178 -72.318 1.00 34.29 183 CYS A O 1
ATOM 1462 N N . ASP A 1 184 ? -51.998 62.161 -71.980 1.00 31.95 184 ASP A N 1
ATOM 1463 C CA . ASP A 1 184 ? -53.033 62.624 -71.057 1.00 35.48 184 ASP A CA 1
ATOM 1464 C C . ASP A 1 184 ? -54.248 63.167 -71.785 1.00 45.04 184 ASP A C 1
ATOM 1465 O O . ASP A 1 184 ? -55.276 63.426 -71.152 1.00 37.47 184 ASP A O 1
ATOM 1470 N N . ASN A 1 185 ? -54.147 63.354 -73.093 1.00 35.72 185 ASN A N 1
ATOM 1471 C CA . ASN A 1 185 ? -55.232 63.892 -73.891 1.00 32.94 185 ASN A CA 1
ATOM 1472 C C . ASN A 1 185 ? -54.912 63.554 -75.344 1.00 39.63 185 ASN A C 1
ATOM 1473 O O . ASN A 1 185 ? -53.848 63.010 -75.656 1.00 34.67 185 ASN A O 1
ATOM 1478 N N . GLN A 1 186 ? -55.863 63.828 -76.220 1.00 37.82 186 GLN A N 1
ATOM 1479 C CA . GLN A 1 186 ? -55.711 63.478 -77.627 1.00 38.76 186 GLN A CA 1
ATOM 1480 C C . GLN A 1 186 ? -55.816 64.707 -78.529 1.00 37.19 186 GLN A C 1
ATOM 1481 O O . GLN A 1 186 ? -56.157 64.615 -79.716 1.00 34.87 186 GLN A O 1
ATOM 1487 N N . GLU A 1 187 ? -55.463 65.868 -77.972 1.00 35.94 187 GLU A N 1
ATOM 1488 C CA . GLU A 1 187 ? -55.509 67.130 -78.703 1.00 36.07 187 GLU A CA 1
ATOM 1489 C C . GLU A 1 187 ? -54.534 67.168 -79.883 1.00 35.22 187 GLU A C 1
ATOM 1490 O O . GLU A 1 187 ? -54.710 67.980 -80.797 1.00 33.82 187 GLU A O 1
ATOM 1496 N N . HIS A 1 188 ? -53.494 66.341 -79.866 1.00 26.03 188 HIS A N 1
ATOM 1497 C CA . HIS A 1 188 ? -52.543 66.278 -80.969 1.00 32.46 188 HIS A CA 1
ATOM 1498 C C . HIS A 1 188 ? -53.056 65.473 -82.161 1.00 28.44 188 HIS A C 1
ATOM 1499 O O . HIS A 1 188 ? -52.553 65.662 -83.275 1.00 28.39 188 HIS A O 1
ATOM 1506 N N . VAL A 1 189 ? -54.026 64.578 -81.940 1.00 27.35 189 VAL A N 1
ATOM 1507 C CA . VAL A 1 189 ? -54.359 63.568 -82.956 1.00 26.82 189 VAL A CA 1
ATOM 1508 C C . VAL A 1 189 ? -54.824 64.170 -84.280 1.00 31.64 189 VAL A C 1
ATOM 1509 O O . VAL A 1 189 ? -54.396 63.680 -85.335 1.00 29.90 189 VAL A O 1
ATOM 1513 N N . PRO A 1 190 ? -55.670 65.208 -84.324 1.00 30.95 190 PRO A N 1
ATOM 1514 C CA . PRO A 1 190 ? -56.058 65.776 -85.634 1.00 27.20 190 PRO A CA 1
ATOM 1515 C C . PRO A 1 190 ? -54.890 66.268 -86.484 1.00 37.01 190 PRO A C 1
ATOM 1516 O O . PRO A 1 190 ? -55.049 66.400 -87.711 1.00 30.77 190 PRO A O 1
ATOM 1520 N N . PHE A 1 191 ? -53.729 66.525 -85.881 1.00 29.71 191 PHE A N 1
ATOM 1521 C CA . PHE A 1 191 ? -52.559 67.042 -86.574 1.00 27.52 191 PHE A CA 1
ATOM 1522 C C . PHE A 1 191 ? -51.487 65.996 -86.796 1.00 25.88 191 PHE A C 1
ATOM 1523 O O . PHE A 1 191 ? -50.476 66.297 -87.436 1.00 33.98 191 PHE A O 1
ATOM 1531 N N . GLN A 1 192 ? -51.682 64.775 -86.314 1.00 23.15 192 GLN A N 1
ATOM 1532 C CA . GLN A 1 192 ? -50.607 63.788 -86.274 1.00 25.35 192 GLN A CA 1
ATOM 1533 C C . GLN A 1 192 ? -50.430 63.026 -87.592 1.00 27.62 192 GLN A C 1
ATOM 1534 O O . GLN A 1 192 ? -49.367 62.431 -87.814 1.00 23.95 192 GLN A O 1
ATOM 1540 N N . SER A 1 193 ? -51.432 63.019 -88.463 1.00 27.24 193 SER A N 1
ATOM 1541 C CA . SER A 1 193 ? -51.293 62.504 -89.823 1.00 24.37 193 SER A CA 1
ATOM 1542 C C . SER A 1 193 ? -51.471 63.672 -90.792 1.00 27.40 193 SER A C 1
ATOM 1543 O O . SER A 1 193 ? -52.570 64.229 -90.910 1.00 24.62 193 SER A O 1
ATOM 1546 N N . HIS A 1 194 ? -50.388 64.036 -91.482 1.00 24.81 194 HIS A N 1
ATOM 1547 C CA . HIS A 1 194 ? -50.328 65.228 -92.321 1.00 24.65 194 HIS A CA 1
ATOM 1548 C C . HIS A 1 194 ? -50.101 64.767 -93.758 1.00 24.81 194 HIS A C 1
ATOM 1549 O O . HIS A 1 194 ? -49.073 64.149 -94.049 1.00 22.75 194 HIS A O 1
ATOM 1556 N N . ASP A 1 195 ? -51.063 65.031 -94.640 1.00 23.13 195 ASP A N 1
ATOM 1557 C CA . ASP A 1 195 ? -51.006 64.511 -96.005 1.00 21.56 195 ASP A CA 1
ATOM 1558 C C . ASP A 1 195 ? -49.837 65.131 -96.773 1.00 23.96 195 ASP A C 1
ATOM 1559 O O . ASP A 1 195 ? -49.773 66.354 -96.934 1.00 22.80 195 ASP A O 1
ATOM 1564 N N . PHE A 1 196 ? -48.914 64.273 -97.217 1.00 22.37 196 PHE A N 1
ATOM 1565 C CA . PHE A 1 196 ? -47.733 64.617 -98.009 1.00 23.95 196 PHE A CA 1
ATOM 1566 C C . PHE A 1 196 ? -47.813 64.089 -99.451 1.00 28.84 196 PHE A C 1
ATOM 1567 O O . PHE A 1 196 ? -46.831 64.195 -100.194 1.00 25.20 196 PHE A O 1
ATOM 1575 N N . SER A 1 197 ? -48.950 63.508 -99.855 1.00 24.17 197 SER A N 1
ATOM 1576 C CA . SER A 1 197 ? -48.981 62.594 -100.993 1.00 24.57 197 SER A CA 1
ATOM 1577 C C . SER A 1 197 ? -49.088 63.268 -102.359 1.00 26.13 197 SER A C 1
ATOM 1578 O O . SER A 1 197 ? -48.982 62.561 -103.368 1.00 23.17 197 SER A O 1
ATOM 1581 N N . MET A 1 198 ? -49.330 64.579 -102.435 1.00 26.61 198 MET A N 1
ATOM 1582 C CA . MET A 1 198 ? -49.820 65.168 -103.683 1.00 26.03 198 MET A CA 1
ATOM 1583 C C . MET A 1 198 ? -48.941 64.834 -104.891 1.00 35.74 198 MET A C 1
ATOM 1584 O O . MET A 1 198 ? -49.436 64.327 -105.910 1.00 23.33 198 MET A O 1
ATOM 1589 N N . ARG A 1 199 ? -47.635 65.098 -104.804 1.00 27.14 199 ARG A N 1
ATOM 1590 C CA . ARG A 1 199 ? -46.796 64.895 -105.984 1.00 25.75 199 ARG A CA 1
ATOM 1591 C C . ARG A 1 199 ? -46.764 63.430 -106.424 1.00 26.83 199 ARG A C 1
ATOM 1592 O O . ARG A 1 199 ? -46.468 63.148 -107.594 1.00 27.44 199 ARG A O 1
ATOM 1600 N N . GLY A 1 200 ? -47.037 62.498 -105.522 1.00 21.78 200 GLY A N 1
ATOM 1601 C CA . GLY A 1 200 ? -47.014 61.078 -105.823 1.00 22.80 200 GLY A CA 1
ATOM 1602 C C . GLY A 1 200 ? -48.344 60.447 -106.220 1.00 24.29 200 GLY A C 1
ATOM 1603 O O . GLY A 1 200 ? -48.398 59.241 -106.492 1.00 25.41 200 GLY A O 1
ATOM 1604 N N . MET A 1 201 ? -49.421 61.220 -106.255 1.00 22.02 201 MET A N 1
ATOM 1605 C CA . MET A 1 201 ? -50.709 60.766 -106.761 1.00 23.29 201 MET A CA 1
ATOM 1606 C C . MET A 1 201 ? -50.624 60.717 -108.308 1.00 26.46 201 MET A C 1
ATOM 1607 O O . MET A 1 201 ? -49.791 61.390 -108.927 1.00 23.86 201 MET A O 1
ATOM 1612 N N . SER A 1 202 ? -51.494 59.937 -108.950 1.00 21.01 202 SER A N 1
ATOM 1613 C CA . SER A 1 202 ? -51.316 59.742 -110.399 1.00 20.04 202 SER A CA 1
ATOM 1614 C C . SER A 1 202 ? -51.876 60.871 -111.271 1.00 22.50 202 SER A C 1
ATOM 1615 O O . SER A 1 202 ? -51.590 60.903 -112.482 1.00 22.34 202 SER A O 1
ATOM 1618 N N . SER A 1 203 ? -52.683 61.765 -110.715 1.00 22.88 203 SER A N 1
ATOM 1619 C CA . SER A 1 203 ? -53.201 62.924 -111.422 1.00 24.56 203 SER A CA 1
ATOM 1620 C C . SER A 1 203 ? -53.711 63.926 -110.405 1.00 25.17 203 SER A C 1
ATOM 1621 O O . SER A 1 203 ? -53.913 63.605 -109.226 1.00 26.20 203 SER A O 1
ATOM 1624 N N . LEU A 1 204 ? -53.906 65.153 -110.874 1.00 24.11 204 LEU A N 1
ATOM 1625 C CA . LEU A 1 204 ? -54.478 66.169 -109.999 1.00 25.27 204 LEU A CA 1
ATOM 1626 C C . LEU A 1 204 ? -55.868 65.757 -109.518 1.00 26.28 204 LEU A C 1
ATOM 1627 O O . LEU A 1 204 ? -56.234 66.022 -108.370 1.00 25.74 204 LEU A O 1
ATOM 1632 N N . GLU A 1 205 ? -56.667 65.118 -110.381 1.00 26.17 205 GLU A N 1
ATOM 1633 C CA . GLU A 1 205 ? -58.008 64.737 -109.941 1.00 27.82 205 GLU A CA 1
ATOM 1634 C C . GLU A 1 205 ? -57.927 63.680 -108.846 1.00 26.91 205 GLU A C 1
ATOM 1635 O O . GLU A 1 205 ? -58.672 63.735 -107.858 1.00 23.81 205 GLU A O 1
ATOM 1641 N N . SER A 1 206 ? -57.001 62.726 -108.977 1.00 23.11 206 SER A N 1
ATOM 1642 C CA . SER A 1 206 ? -56.839 61.740 -107.914 1.00 25.11 206 SER A CA 1
ATOM 1643 C C . SER A 1 206 ? -56.272 62.364 -106.640 1.00 24.25 206 SER A C 1
ATOM 1644 O O . SER A 1 206 ? -56.628 61.942 -105.532 1.00 25.85 206 SER A O 1
ATOM 1647 N N . ALA A 1 207 ? -55.396 63.366 -106.766 1.00 21.45 207 ALA A N 1
ATOM 1648 C CA . ALA A 1 207 ? -54.891 64.053 -105.578 1.00 20.57 207 ALA A CA 1
ATOM 1649 C C . ALA A 1 207 ? -56.021 64.749 -104.825 1.00 26.17 207 ALA A C 1
ATOM 1650 O O . ALA A 1 207 ? -56.033 64.775 -103.583 1.00 23.65 207 ALA A O 1
ATOM 1652 N N . GLU A 1 208 ? -56.983 65.309 -105.555 1.00 24.86 208 GLU A N 1
ATOM 1653 C CA . GLU A 1 208 ? -58.076 66.030 -104.908 1.00 25.10 208 GLU A CA 1
ATOM 1654 C C . GLU A 1 208 ? -58.990 65.088 -104.134 1.00 23.49 208 GLU A C 1
ATOM 1655 O O . GLU A 1 208 ? -59.319 65.359 -102.982 1.00 27.43 208 GLU A O 1
ATOM 1661 N N . THR A 1 209 ? -59.445 63.997 -104.760 1.00 23.88 209 THR A N 1
ATOM 1662 C CA . THR A 1 209 ? -60.392 63.118 -104.066 1.00 26.06 209 THR A CA 1
ATOM 1663 C C . THR A 1 209 ? -59.710 62.336 -102.943 1.00 27.37 209 THR A C 1
ATOM 1664 O O . THR A 1 209 ? -60.306 62.126 -101.881 1.00 25.73 209 THR A O 1
ATOM 1668 N N . SER A 1 210 ? -58.475 61.872 -103.168 1.00 21.79 210 SER A N 1
ATOM 1669 C CA . SER A 1 210 ? -57.721 61.221 -102.095 1.00 29.67 210 SER A CA 1
ATOM 1670 C C . SER A 1 210 ? -57.473 62.180 -100.938 1.00 26.15 210 SER A C 1
ATOM 1671 O O . SER A 1 210 ? -57.680 61.835 -99.769 1.00 24.82 210 SER A O 1
ATOM 1674 N N . GLY A 1 211 ? -57.024 63.396 -101.241 1.00 26.33 211 GLY A N 1
ATOM 1675 C CA . GLY A 1 211 ? -56.706 64.317 -100.165 1.00 23.02 211 GLY A CA 1
ATOM 1676 C C . GLY A 1 211 ? -57.940 64.746 -99.407 1.00 27.66 211 GLY A C 1
ATOM 1677 O O . GLY A 1 211 ? -57.872 65.005 -98.198 1.00 23.46 211 GLY A O 1
ATOM 1678 N N . ALA A 1 212 ? -59.082 64.823 -100.103 1.00 21.53 212 ALA A N 1
ATOM 1679 C CA . ALA A 1 212 ? -60.345 65.091 -99.432 1.00 20.67 212 ALA A CA 1
ATOM 1680 C C . ALA A 1 212 ? -60.690 63.961 -98.477 1.00 22.74 212 ALA A C 1
ATOM 1681 O O . ALA A 1 212 ? -61.154 64.206 -97.359 1.00 24.34 212 ALA A O 1
ATOM 1683 N N . GLY A 1 213 ? -60.474 62.717 -98.906 1.00 22.18 213 GLY A N 1
ATOM 1684 C CA . GLY A 1 213 ? -60.662 61.597 -97.999 1.00 23.79 213 GLY A CA 1
ATOM 1685 C C . GLY A 1 213 ? -59.802 61.724 -96.752 1.00 27.11 213 GLY A C 1
ATOM 1686 O O . GLY A 1 213 ? -60.272 61.506 -95.638 1.00 23.18 213 GLY A O 1
ATOM 1687 N N . HIS A 1 214 ? -58.534 62.099 -96.924 1.00 24.24 214 HIS A N 1
ATOM 1688 C CA . HIS A 1 214 ? -57.662 62.286 -95.766 1.00 25.07 214 HIS A CA 1
ATOM 1689 C C . HIS A 1 214 ? -58.252 63.297 -94.794 1.00 24.43 214 HIS A C 1
ATOM 1690 O O . HIS A 1 214 ? -58.274 63.075 -93.570 1.00 25.46 214 HIS A O 1
ATOM 1697 N N . LEU A 1 215 ? -58.778 64.395 -95.327 1.00 22.94 215 LEU A N 1
ATOM 1698 C CA . LEU A 1 215 ? -59.298 65.464 -94.493 1.00 24.52 215 LEU A CA 1
ATOM 1699 C C . LEU A 1 215 ? -60.545 65.061 -93.720 1.00 27.58 215 LEU A C 1
ATOM 1700 O O . LEU A 1 215 ? -60.895 65.757 -92.763 1.00 26.04 215 LEU A O 1
ATOM 1705 N N . THR A 1 216 ? -61.223 63.961 -94.089 1.00 22.00 216 THR A N 1
ATOM 1706 C CA . THR A 1 216 ? -62.378 63.564 -93.278 1.00 23.98 216 THR A CA 1
ATOM 1707 C C . THR A 1 216 ? -61.975 63.190 -91.843 1.00 27.47 216 THR A C 1
ATOM 1708 O O . THR A 1 216 ? -62.769 63.395 -90.921 1.00 26.07 216 THR A O 1
ATOM 1712 N N . SER A 1 217 ? -60.752 62.676 -91.624 1.00 26.58 217 SER A N 1
ATOM 1713 C CA . SER A 1 217 ? -60.264 62.377 -90.271 1.00 25.52 217 SER A CA 1
ATOM 1714 C C . SER A 1 21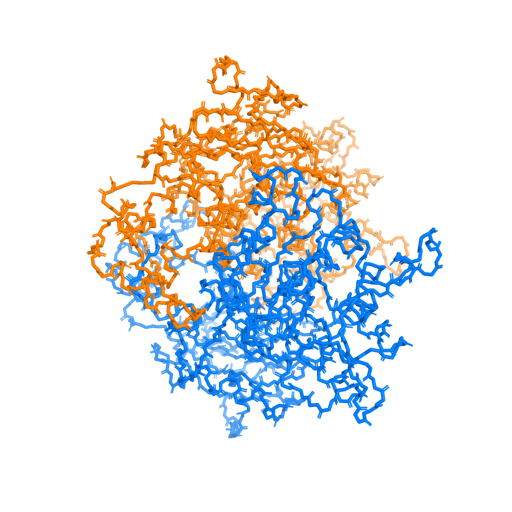7 ? -59.185 63.304 -89.740 1.00 27.78 217 SER A C 1
ATOM 1715 O O . SER A 1 217 ? -58.927 63.268 -88.533 1.00 26.37 217 SER A O 1
ATOM 1718 N N . PHE A 1 218 ? -58.564 64.135 -90.568 1.00 27.63 218 PHE A N 1
ATOM 1719 C CA . PHE A 1 218 ? -57.402 64.898 -90.136 1.00 29.48 218 PHE A CA 1
ATOM 1720 C C . PHE A 1 218 ? -57.470 66.319 -90.657 1.00 29.85 218 PHE A C 1
ATOM 1721 O O . PHE A 1 218 ? -58.087 66.591 -91.687 1.00 29.33 218 PHE A O 1
ATOM 1729 N N . LEU A 1 219 ? -56.813 67.224 -89.931 1.00 26.95 219 LEU A N 1
ATOM 1730 C CA . LEU A 1 219 ? -56.730 68.622 -90.330 1.00 25.04 219 LEU A CA 1
ATOM 1731 C C . LEU A 1 219 ? -55.459 68.941 -91.117 1.00 24.64 219 LEU A C 1
ATOM 1732 O O . LEU A 1 219 ? -55.462 69.872 -91.924 1.00 29.18 219 LEU A O 1
ATOM 1737 N N . GLY A 1 220 ? -54.359 68.227 -90.885 1.00 27.18 220 GLY A N 1
ATOM 1738 C CA . GLY A 1 220 ? -53.090 68.611 -91.498 1.00 24.54 220 GLY A CA 1
ATOM 1739 C C . GLY A 1 220 ? -52.980 68.155 -92.949 1.00 25.33 220 GLY A C 1
ATOM 1740 O O . GLY A 1 220 ? -53.175 66.971 -93.255 1.00 24.69 220 GLY A O 1
ATOM 1741 N N . THR A 1 221 ? -52.644 69.088 -93.841 1.00 25.18 221 THR A N 1
ATOM 1742 C CA . THR A 1 221 ? -52.396 68.705 -95.235 1.00 26.07 221 THR A CA 1
ATOM 1743 C C . THR A 1 221 ? -51.557 69.763 -95.959 1.00 22.17 221 THR A C 1
ATOM 1744 O O . THR A 1 221 ? -51.708 70.955 -95.710 1.00 27.81 221 THR A O 1
ATOM 1748 N N . ASP A 1 222 ? -50.664 69.309 -96.847 1.00 26.71 222 ASP A N 1
ATOM 1749 C CA . ASP A 1 222 ? -50.083 70.097 -97.941 1.00 27.29 222 ASP A CA 1
ATOM 1750 C C . ASP A 1 222 ? -50.804 70.010 -99.266 1.00 28.77 222 ASP A C 1
ATOM 1751 O O . ASP A 1 222 ? -50.432 70.755 -100.177 1.00 29.85 222 ASP A O 1
ATOM 1756 N N . THR A 1 223 ? -51.813 69.152 -99.411 1.00 27.27 223 THR A N 1
ATOM 1757 C CA . THR A 1 223 ? -52.508 69.064 -100.704 1.00 21.42 223 THR A CA 1
ATOM 1758 C C . THR A 1 223 ? -53.532 70.190 -100.780 1.00 28.50 223 THR A C 1
ATOM 1759 O O . THR A 1 223 ? -54.723 70.012 -100.500 1.00 25.07 223 THR A O 1
ATOM 1763 N N . ILE A 1 224 ? -53.058 71.388 -101.187 1.00 26.10 224 ILE A N 1
ATOM 1764 C CA . ILE A 1 224 ? -53.955 72.545 -101.255 1.00 24.94 224 ILE A CA 1
ATOM 1765 C C . ILE A 1 224 ? -55.197 72.287 -102.109 1.00 29.39 224 ILE A C 1
ATOM 1766 O O . ILE A 1 224 ? -56.297 72.673 -101.687 1.00 27.30 224 ILE A O 1
ATOM 1771 N N . PRO A 1 225 ? -55.102 71.707 -103.313 1.00 29.28 225 PRO A N 1
ATOM 1772 C CA . PRO A 1 225 ? -56.337 71.492 -104.100 1.00 26.52 225 PRO A CA 1
ATOM 1773 C C . PRO A 1 225 ? -57.364 70.595 -103.404 1.00 30.42 225 PRO A C 1
ATOM 1774 O O . PRO A 1 225 ? -58.560 70.683 -103.731 1.00 24.89 225 PRO A O 1
ATOM 1778 N N . ALA A 1 226 ? -56.942 69.760 -102.447 1.00 23.81 226 ALA A N 1
ATOM 1779 C CA . ALA A 1 226 ? -57.904 68.998 -101.656 1.00 31.43 226 ALA A CA 1
ATOM 1780 C C . ALA A 1 226 ? -58.747 69.911 -100.778 1.00 31.14 226 ALA A C 1
ATOM 1781 O O . ALA A 1 226 ? -59.962 69.716 -100.662 1.00 27.88 226 ALA A O 1
ATOM 1783 N N . LEU A 1 227 ? -58.125 70.917 -100.154 1.00 25.96 227 LEU A N 1
ATOM 1784 C CA . LEU A 1 227 ? -58.893 71.896 -99.388 1.00 25.07 227 LEU A CA 1
ATOM 1785 C C . LEU A 1 227 ? -59.933 72.580 -100.251 1.00 24.72 227 LEU A C 1
ATOM 1786 O O . LEU A 1 227 ? -61.098 72.703 -99.863 1.00 28.74 227 LEU A O 1
ATOM 1791 N N . SER A 1 228 ? -59.519 73.074 -101.419 1.00 22.63 228 SER A N 1
ATOM 1792 C CA . SER A 1 228 ? -60.457 73.822 -102.244 1.00 27.50 228 SER A CA 1
ATOM 1793 C C . SER A 1 228 ? -61.491 72.900 -102.891 1.00 26.02 228 SER A C 1
ATOM 1794 O O . SER A 1 228 ? -62.637 73.308 -103.122 1.00 25.78 228 SER A O 1
ATOM 1797 N N . PHE A 1 229 ? -61.136 71.635 -103.116 1.00 25.15 229 PHE A N 1
ATOM 1798 C CA . PHE A 1 229 ? -62.118 70.638 -103.541 1.00 24.99 229 PHE A CA 1
ATOM 1799 C C . PHE A 1 229 ? -63.212 70.481 -102.484 1.00 28.72 229 PHE A C 1
ATOM 1800 O O . PHE A 1 229 ? -64.404 70.543 -102.794 1.00 24.90 229 PHE A O 1
ATOM 1808 N N . VAL A 1 230 ? -62.817 70.315 -101.217 1.00 28.58 230 VAL A N 1
ATOM 1809 C CA . VAL A 1 230 ? -63.802 70.181 -100.137 1.00 27.11 230 VAL A CA 1
ATOM 1810 C C . VAL A 1 230 ? -64.647 71.443 -100.033 1.00 27.20 230 VAL A C 1
ATOM 1811 O O . VAL A 1 230 ? -65.880 71.382 -99.921 1.00 24.45 230 VAL A O 1
ATOM 1815 N N . GLU A 1 231 ? -64.000 72.610 -100.113 1.00 25.82 231 GLU A N 1
ATOM 1816 C CA . GLU A 1 231 ? -64.722 73.878 -100.090 1.00 26.80 231 GLU A CA 1
ATOM 1817 C C . GLU A 1 231 ? -65.768 73.968 -101.207 1.00 38.29 231 GLU A C 1
ATOM 1818 O O . GLU A 1 231 ? -66.891 74.439 -100.977 1.00 32.68 231 GLU A O 1
ATOM 1824 N N . ALA A 1 232 ? -65.444 73.476 -102.412 1.00 30.47 232 ALA A N 1
ATOM 1825 C CA . ALA A 1 232 ? -66.366 73.631 -103.538 1.00 26.19 232 ALA A CA 1
ATOM 1826 C C . ALA A 1 232 ? -67.530 72.647 -103.480 1.00 32.40 232 ALA A C 1
ATOM 1827 O O . ALA A 1 232 ? -68.675 73.034 -103.751 1.00 30.25 232 ALA A O 1
ATOM 1829 N N . TYR A 1 233 ? -67.286 71.379 -103.126 1.00 24.76 233 TYR A N 1
ATOM 1830 C CA . TYR A 1 233 ? -68.351 70.382 -103.226 1.00 27.21 233 TYR A CA 1
ATOM 1831 C C . TYR A 1 233 ? -69.051 70.090 -101.900 1.00 29.57 233 TYR A C 1
ATOM 1832 O O . TYR A 1 233 ? -70.111 69.453 -101.911 1.00 25.91 233 TYR A O 1
ATOM 1841 N N . TYR A 1 234 ? -68.484 70.517 -100.771 1.00 26.20 234 TYR A N 1
ATOM 1842 C CA . TYR A 1 234 ? -69.072 70.261 -99.457 1.00 27.18 234 TYR A CA 1
ATOM 1843 C C . TYR A 1 234 ? -69.261 71.539 -98.661 1.00 27.78 234 TYR A C 1
ATOM 1844 O O . TYR A 1 234 ? -70.347 71.772 -98.134 1.00 31.78 234 TYR A O 1
ATOM 1853 N N . GLY A 1 235 ? -68.236 72.378 -98.577 1.00 31.92 235 GLY A N 1
ATOM 1854 C CA . GLY A 1 235 ? -68.304 73.553 -97.731 1.00 26.92 235 GLY A CA 1
ATOM 1855 C C . GLY A 1 235 ? -68.115 73.198 -96.265 1.00 32.50 235 GLY A C 1
ATOM 1856 O O . GLY A 1 235 ? -68.291 72.054 -95.840 1.00 29.58 235 GLY A O 1
ATOM 1857 N N . SER A 1 236 ? -67.756 74.206 -95.470 1.00 28.24 236 SER A N 1
ATOM 1858 C CA . SER A 1 236 ? -67.617 73.956 -94.040 1.00 29.60 236 SER A CA 1
ATOM 1859 C C . SER A 1 236 ? -67.668 75.254 -93.238 1.00 38.37 236 SER A C 1
ATOM 1860 O O . SER A 1 236 ? -67.207 76.305 -93.700 1.00 36.43 236 SER A O 1
ATOM 1863 N N . SER A 1 237 ? -68.246 75.158 -92.028 1.00 37.36 237 SER A N 1
ATOM 1864 C CA . SER A 1 237 ? -68.190 76.246 -91.051 1.00 40.51 237 SER A CA 1
ATOM 1865 C C . SER A 1 237 ? -66.826 76.327 -90.378 1.00 42.82 237 SER A C 1
ATOM 1866 O O . SER A 1 237 ? -66.316 77.426 -90.135 1.00 50.43 237 SER A O 1
ATOM 1869 N N . SER A 1 238 ? -66.212 75.186 -90.082 1.00 38.92 238 SER A N 1
ATOM 1870 C CA . SER A 1 238 ? -64.967 75.199 -89.333 1.00 43.28 238 SER A CA 1
ATOM 1871 C C . SER A 1 238 ? -63.802 75.000 -90.292 1.00 42.85 238 SER A C 1
ATOM 1872 O O . SER A 1 238 ? -63.984 74.751 -91.488 1.00 41.76 238 SER A O 1
ATOM 1875 N N . LEU A 1 239 ? -62.593 75.124 -89.758 1.00 39.80 239 LEU A N 1
ATOM 1876 C CA . LEU A 1 239 ? -61.414 75.064 -90.612 1.00 36.15 239 LEU A CA 1
ATOM 1877 C C . LEU A 1 239 ? -61.367 73.734 -91.345 1.00 34.53 239 LEU A C 1
ATOM 1878 O O . LEU A 1 239 ? -61.514 72.669 -90.736 1.00 34.20 239 LEU A O 1
ATOM 1883 N N . ILE A 1 240 ? -61.199 73.781 -92.666 1.00 34.06 240 ILE A N 1
ATOM 1884 C CA . ILE A 1 240 ? -61.125 72.523 -93.397 1.00 33.92 240 ILE A CA 1
ATOM 1885 C C . ILE A 1 240 ? -59.778 71.854 -93.167 1.00 30.32 240 ILE A C 1
ATOM 1886 O O . ILE A 1 240 ? -59.706 70.658 -92.862 1.00 30.96 240 ILE A O 1
ATOM 1891 N N . GLY A 1 241 ? -58.693 72.615 -93.287 1.00 31.19 241 GLY A N 1
ATOM 1892 C CA . GLY A 1 241 ? -57.368 72.046 -93.121 1.00 28.99 241 GLY A CA 1
ATOM 1893 C C . GLY A 1 241 ? -56.357 73.139 -92.855 1.00 34.10 241 GLY A C 1
ATOM 1894 O O . GLY A 1 241 ? -56.646 74.329 -92.986 1.00 35.68 241 GLY A O 1
ATOM 1895 N N . THR A 1 242 ? -55.163 72.716 -92.446 1.00 32.78 242 THR A N 1
ATOM 1896 C CA . THR A 1 242 ? -54.119 73.659 -92.063 1.00 36.01 242 THR A CA 1
ATOM 1897 C C . THR A 1 242 ? -52.755 73.072 -92.404 1.00 36.01 242 THR A C 1
ATOM 1898 O O . THR A 1 242 ? -52.612 71.859 -92.605 1.00 27.18 242 THR A O 1
ATOM 1902 N N . SER A 1 243 ? -51.743 73.938 -92.447 1.00 27.69 243 SER A N 1
ATOM 1903 C CA . SER A 1 243 ? -50.375 73.460 -92.623 1.00 31.64 243 SER A CA 1
ATOM 1904 C C . SER A 1 243 ? -49.413 74.497 -92.043 1.00 26.95 243 SER A C 1
ATOM 1905 O O . SER A 1 243 ? -49.835 75.482 -91.439 1.00 27.17 243 SER A O 1
ATOM 1908 N N . ILE A 1 244 ? -48.113 74.277 -92.227 1.00 30.96 244 ILE A N 1
ATOM 1909 C CA . ILE A 1 244 ? -47.103 75.183 -91.675 1.00 30.96 244 ILE A CA 1
ATOM 1910 C C . ILE A 1 244 ? -46.013 75.429 -92.708 1.00 30.82 244 ILE A C 1
ATOM 1911 O O . ILE A 1 244 ? -45.770 74.600 -93.599 1.00 26.37 244 ILE A O 1
ATOM 1916 N N . PRO A 1 245 ? -45.316 76.567 -92.590 1.00 28.58 245 PRO A N 1
ATOM 1917 C CA . PRO A 1 245 ? -44.110 76.780 -93.400 1.00 29.18 245 PRO A CA 1
ATOM 1918 C C . PRO A 1 245 ? -43.121 75.652 -93.164 1.00 30.61 245 PRO A C 1
ATOM 1919 O O . PRO A 1 245 ? -42.962 75.175 -92.040 1.00 30.03 245 PRO A O 1
ATOM 1923 N N . ALA A 1 246 ? -42.436 75.238 -94.224 1.00 29.95 246 ALA A N 1
ATOM 1924 C CA . ALA A 1 246 ? -41.498 74.133 -94.113 1.00 26.60 246 ALA A CA 1
ATOM 1925 C C . ALA A 1 246 ? -40.488 74.254 -95.239 1.00 31.91 246 ALA A C 1
ATOM 1926 O O . ALA A 1 246 ? -40.863 74.525 -96.381 1.00 37.26 246 ALA A O 1
ATOM 1928 N N . SER A 1 247 ? -39.216 74.038 -94.921 1.00 32.29 247 SER A N 1
ATOM 1929 C CA . SER A 1 247 ? -38.191 74.096 -95.957 1.00 29.43 247 SER A CA 1
ATOM 1930 C C . SER A 1 247 ? -38.133 72.793 -96.762 1.00 30.96 247 SER A C 1
ATOM 1931 O O . SER A 1 247 ? -38.630 71.744 -96.342 1.00 28.67 247 SER A O 1
ATOM 1934 N N . GLU A 1 248 ? -37.507 72.870 -97.939 1.00 32.53 248 GLU A N 1
ATOM 1935 C CA . GLU A 1 248 ? -37.186 71.686 -98.723 1.00 27.55 248 GLU A CA 1
ATOM 1936 C C . GLU A 1 248 ? -35.684 71.638 -98.976 1.00 31.39 248 GLU A C 1
ATOM 1937 O O . GLU A 1 248 ? -34.955 72.600 -98.721 1.00 30.04 248 GLU A O 1
ATOM 1943 N N . HIS A 1 249 ? -35.243 70.505 -99.526 1.00 26.41 249 HIS A N 1
ATOM 1944 C CA . HIS A 1 249 ? -33.820 70.275 -99.746 1.00 34.49 249 HIS A CA 1
ATOM 1945 C C . HIS A 1 249 ? -33.190 71.355 -100.626 1.00 31.63 249 HIS A C 1
ATOM 1946 O O . HIS A 1 249 ? -32.045 71.759 -100.384 1.00 38.87 249 HIS A O 1
ATOM 1953 N N . SER A 1 250 ? -33.906 71.827 -101.660 1.00 34.58 250 SER A N 1
ATOM 1954 C CA . SER A 1 250 ? -33.321 72.839 -102.544 1.00 37.21 250 SER A CA 1
ATOM 1955 C C . SER A 1 250 ? -33.039 74.131 -101.789 1.00 33.61 250 SER A C 1
ATOM 1956 O O . SER A 1 250 ? -32.022 74.784 -102.049 1.00 35.76 250 SER A O 1
ATOM 1959 N N . VAL A 1 251 ? -33.902 74.486 -100.827 1.00 29.41 251 VAL A N 1
ATOM 1960 C CA . VAL A 1 251 ? -33.674 75.654 -99.974 1.00 31.91 251 VAL A CA 1
ATOM 1961 C C . VAL A 1 251 ? -32.433 75.465 -99.115 1.00 33.96 251 VAL A C 1
ATOM 1962 O O . VAL A 1 251 ? -31.590 76.363 -99.011 1.00 33.49 251 VAL A O 1
ATOM 1966 N N . MET A 1 252 ? -32.307 74.308 -98.467 1.00 33.38 252 MET A N 1
ATOM 1967 C CA . MET A 1 252 ? -31.148 74.076 -97.607 1.00 35.89 252 MET A CA 1
ATOM 1968 C C . MET A 1 252 ? -29.847 74.098 -98.406 1.00 40.21 252 MET A C 1
ATOM 1969 O O . MET A 1 252 ? -28.890 74.785 -98.034 1.00 39.41 252 MET A O 1
ATOM 1974 N N . SER A 1 253 ? -29.795 73.361 -99.518 1.00 36.97 253 SER A N 1
ATOM 1975 C CA . SER A 1 253 ? -28.536 73.254 -100.255 1.00 42.45 253 SER A CA 1
ATOM 1976 C C . SER A 1 253 ? -28.161 74.560 -100.943 1.00 39.12 253 SER A C 1
ATOM 1977 O O . SER A 1 253 ? -26.972 74.852 -101.105 1.00 45.50 253 SER A O 1
ATOM 1980 N N . SER A 1 254 ? -29.144 75.368 -101.327 1.00 34.85 254 SER A N 1
ATOM 1981 C CA . SER A 1 254 ? -28.843 76.659 -101.930 1.00 40.19 254 SER A CA 1
ATOM 1982 C C . SER A 1 254 ? -28.133 77.596 -100.956 1.00 38.53 254 SER A C 1
ATOM 1983 O O . SER A 1 254 ? -27.563 78.606 -101.384 1.00 39.86 254 SER A O 1
ATOM 1986 N N . HIS A 1 255 ? -28.196 77.314 -99.660 1.00 36.16 255 HIS A N 1
ATOM 1987 C CA . HIS A 1 255 ? -27.478 78.078 -98.645 1.00 39.54 255 HIS A CA 1
ATOM 1988 C C . HIS A 1 255 ? -26.116 77.480 -98.315 1.00 38.20 255 HIS A C 1
ATOM 1989 O O . HIS A 1 255 ? -25.415 78.012 -97.448 1.00 40.20 255 HIS A O 1
ATOM 1996 N N . GLY A 1 256 ? -25.746 76.372 -98.938 1.00 37.14 256 GLY A N 1
ATOM 1997 C CA . GLY A 1 256 ? -24.448 75.782 -98.697 1.00 41.49 256 GLY A CA 1
ATOM 1998 C C . GLY A 1 256 ? -24.442 74.863 -97.491 1.00 48.10 256 GLY A C 1
ATOM 1999 O O . GLY A 1 256 ? -25.472 74.529 -96.894 1.00 48.82 256 GLY A O 1
ATOM 2000 N N . VAL A 1 257 ? -23.226 74.491 -97.096 1.00 49.19 257 VAL A N 1
ATOM 2001 C CA . VAL A 1 257 ? -23.041 73.455 -96.085 1.00 49.52 257 VAL A CA 1
ATOM 2002 C C . VAL A 1 257 ? -23.159 73.958 -94.648 1.00 38.52 257 VAL A C 1
ATOM 2003 O O . VAL A 1 257 ? -23.283 73.133 -93.740 1.00 46.24 257 VAL A O 1
ATOM 2007 N N . ASP A 1 258 ? -23.092 75.270 -94.403 1.00 39.45 258 ASP A N 1
ATOM 2008 C CA . ASP A 1 258 ? -23.239 75.820 -93.051 1.00 40.15 258 ASP A CA 1
ATOM 2009 C C . ASP A 1 258 ? -24.719 75.862 -92.654 1.00 47.80 258 ASP A C 1
ATOM 2010 O O . ASP A 1 258 ? -25.383 76.904 -92.645 1.00 35.76 258 ASP A O 1
ATOM 2015 N N . GLU A 1 259 ? -25.229 74.702 -92.245 1.00 36.73 259 GLU A N 1
ATOM 2016 C CA . GLU A 1 259 ? -26.645 74.610 -91.921 1.00 46.16 259 GLU A CA 1
ATOM 2017 C C . GLU A 1 259 ? -26.997 75.302 -90.616 1.00 38.31 259 GLU A C 1
ATOM 2018 O O . GLU A 1 259 ? -28.158 75.668 -90.426 1.00 34.49 259 GLU A O 1
ATOM 2024 N N . LEU A 1 260 ? -26.030 75.520 -89.724 1.00 32.42 260 LEU A N 1
ATOM 2025 C CA . LEU A 1 260 ? -26.327 76.290 -88.520 1.00 32.67 260 LEU A CA 1
ATOM 2026 C C . LEU A 1 260 ? -26.831 77.685 -88.885 1.00 35.08 260 LEU A C 1
ATOM 2027 O O . LEU A 1 260 ? -27.840 78.162 -88.340 1.00 34.87 260 LEU A O 1
ATOM 2032 N N . SER A 1 261 ? -26.116 78.367 -89.790 1.00 31.97 261 SER A N 1
ATOM 2033 C CA . SER A 1 261 ? -26.562 79.661 -90.317 1.00 37.82 261 SER A CA 1
ATOM 2034 C C . SER A 1 261 ? -27.945 79.573 -90.951 1.00 35.39 261 SER A C 1
ATOM 2035 O O . SER A 1 261 ? -28.774 80.478 -90.793 1.00 34.29 261 SER A O 1
ATOM 2038 N N . THR A 1 262 ? -28.181 78.523 -91.740 1.00 36.16 262 THR A N 1
ATOM 2039 C CA . THR A 1 262 ? -29.447 78.402 -92.462 1.00 40.15 262 THR A CA 1
ATOM 2040 C C . THR A 1 262 ? -30.626 78.292 -91.496 1.00 28.26 262 THR A C 1
ATOM 2041 O O . THR A 1 262 ? -31.635 78.993 -91.654 1.00 32.57 262 THR A O 1
ATOM 2045 N N . PHE A 1 263 ? -30.512 77.415 -90.489 1.00 35.05 263 PHE A N 1
ATOM 2046 C CA . PHE A 1 263 ? -31.534 77.328 -89.443 1.00 35.69 263 PHE A CA 1
ATOM 2047 C C . PHE A 1 263 ? -31.859 78.705 -88.876 1.00 39.14 263 PHE A C 1
ATOM 2048 O O . PHE A 1 263 ? -33.029 79.090 -88.762 1.00 29.29 263 PHE A O 1
ATOM 2056 N N . ARG A 1 264 ? -30.825 79.473 -88.519 1.00 34.48 264 ARG A N 1
ATOM 2057 C CA . ARG A 1 264 ? -31.070 80.804 -87.974 1.00 35.66 264 ARG A CA 1
ATOM 2058 C C . ARG A 1 264 ? -31.782 81.695 -88.982 1.00 33.51 264 ARG A C 1
ATOM 2059 O O . ARG A 1 264 ? -32.712 82.436 -88.624 1.00 35.27 264 ARG A O 1
ATOM 2067 N N . TYR A 1 265 ? -31.372 81.616 -90.255 1.00 32.96 265 TYR A N 1
ATOM 2068 C CA . TYR A 1 265 ? -32.012 82.382 -91.322 1.00 32.95 265 TYR A CA 1
ATOM 2069 C C . TYR A 1 265 ? -33.490 82.027 -91.453 1.00 34.69 265 TYR A C 1
ATOM 2070 O O . TYR A 1 265 ? -34.352 82.910 -91.544 1.00 33.53 265 TYR A O 1
ATOM 2079 N N . LEU A 1 266 ? -33.800 80.731 -91.468 1.00 30.07 266 LEU A N 1
ATOM 2080 C CA . LEU A 1 266 ? -35.187 80.309 -91.656 1.00 34.56 266 LEU A CA 1
ATOM 2081 C C . LEU A 1 266 ? -36.053 80.670 -90.457 1.00 32.83 266 LEU A C 1
ATOM 2082 O O . LEU A 1 266 ? -37.144 81.235 -90.617 1.00 30.11 266 LEU A O 1
ATOM 2087 N N . MET A 1 267 ? -35.548 80.433 -89.240 1.00 39.15 267 MET A N 1
ATOM 2088 C CA . MET A 1 267 ? -36.297 80.801 -88.047 1.00 31.73 267 MET A CA 1
ATOM 2089 C C . MET A 1 267 ? -36.540 82.304 -88.004 1.00 32.47 267 MET A C 1
ATOM 2090 O O . MET A 1 267 ? -37.607 82.751 -87.575 1.00 33.00 267 MET A O 1
ATOM 2095 N N . ALA A 1 268 ? -35.591 83.103 -88.498 1.00 36.48 268 ALA A N 1
ATOM 2096 C CA . ALA A 1 268 ? -35.830 84.543 -88.570 1.00 35.55 268 ALA A CA 1
ATOM 2097 C C . ALA A 1 268 ? -36.868 84.910 -89.633 1.00 38.09 268 ALA A C 1
ATOM 2098 O O . ALA A 1 268 ? -37.563 85.921 -89.477 1.00 39.94 268 ALA A O 1
ATOM 2100 N N . LYS A 1 269 ? -37.013 84.116 -90.709 1.00 38.62 269 LYS A N 1
ATOM 2101 C CA . LYS A 1 269 ? -38.024 84.462 -91.714 1.00 36.39 269 LYS A CA 1
ATOM 2102 C C . LYS A 1 269 ? -39.439 84.209 -91.205 1.00 40.02 269 LYS A C 1
ATOM 2103 O O . LYS A 1 269 ? -40.384 84.861 -91.666 1.00 37.88 269 LYS A O 1
ATOM 2109 N N . PHE A 1 270 ? -39.610 83.267 -90.278 1.00 37.23 270 PHE A N 1
ATOM 2110 C CA . PHE A 1 270 ? -40.925 82.916 -89.731 1.00 34.35 270 PHE A CA 1
ATOM 2111 C C . PHE A 1 270 ? -40.866 82.943 -88.210 1.00 35.12 270 PHE A C 1
ATOM 2112 O O . PHE A 1 270 ? -40.876 81.893 -87.553 1.00 33.17 270 PHE A O 1
ATOM 2120 N N . PRO A 1 271 ? -40.768 84.143 -87.620 1.00 41.20 271 PRO A N 1
ATOM 2121 C CA . PRO A 1 271 ? -40.665 84.247 -86.153 1.00 37.87 271 PRO A CA 1
ATOM 2122 C C . PRO A 1 271 ? -41.937 83.886 -85.413 1.00 48.84 271 PRO A C 1
ATOM 2123 O O . PRO A 1 271 ? -41.856 83.582 -84.216 1.00 43.91 271 PRO A O 1
ATOM 2127 N N . HIS A 1 272 ? -43.104 83.907 -86.066 1.00 39.42 272 HIS A N 1
ATOM 2128 C CA . HIS A 1 272 ? -44.377 83.804 -85.359 1.00 34.57 272 HIS A CA 1
ATOM 2129 C C . HIS A 1 272 ? -45.216 82.629 -85.844 1.00 36.42 272 HIS A C 1
ATOM 2130 O O . HIS A 1 272 ? -46.430 82.611 -85.622 1.00 38.10 272 HIS A O 1
ATOM 2137 N N . ASN A 1 273 ? -44.587 81.633 -86.463 1.00 32.07 273 ASN A N 1
ATOM 2138 C CA . ASN A 1 273 ? -45.288 80.474 -86.993 1.00 29.31 273 ASN A CA 1
ATOM 2139 C C . ASN A 1 273 ? -44.477 79.228 -86.680 1.00 29.08 273 ASN A C 1
ATOM 2140 O O . ASN A 1 273 ? -43.249 79.289 -86.571 1.00 30.56 273 ASN A O 1
ATOM 2145 N N . MET A 1 274 ? -45.159 78.091 -86.547 1.00 29.32 274 MET A N 1
ATOM 2146 C CA . MET A 1 274 ? -44.442 76.823 -86.561 1.00 32.36 274 MET A CA 1
ATOM 2147 C C . MET A 1 274 ? -43.676 76.666 -87.869 1.00 35.94 274 MET A C 1
ATOM 2148 O O . MET A 1 274 ? -44.095 77.147 -88.926 1.00 32.76 274 MET A O 1
ATOM 2153 N N . LEU A 1 275 ? -42.534 75.992 -87.794 1.00 29.34 275 LEU A N 1
ATOM 2154 C CA . LEU A 1 275 ? -41.641 75.928 -88.942 1.00 27.77 275 LEU A CA 1
ATOM 2155 C C . LEU A 1 275 ? -40.936 74.584 -88.959 1.00 30.20 275 LEU A C 1
ATOM 2156 O O . LEU A 1 275 ? -40.235 74.220 -88.008 1.00 30.81 275 LEU A O 1
ATOM 2161 N N . SER A 1 276 ? -41.127 73.853 -90.045 1.00 28.69 276 SER A N 1
ATOM 2162 C CA . SER A 1 276 ? -40.467 72.577 -90.252 1.00 27.32 276 SER A CA 1
ATOM 2163 C C . SER A 1 276 ? -39.204 72.787 -91.077 1.00 27.73 276 SER A C 1
ATOM 2164 O O . SER A 1 276 ? -39.238 73.432 -92.135 1.00 28.59 276 SER A O 1
ATOM 2167 N N . ILE A 1 277 ? -38.096 72.235 -90.611 1.00 27.53 277 ILE A N 1
ATOM 2168 C CA . ILE A 1 277 ? -36.827 72.342 -91.327 1.00 30.01 277 ILE A CA 1
ATOM 2169 C C . ILE A 1 277 ? -36.320 70.943 -91.620 1.00 30.22 277 ILE A C 1
ATOM 2170 O O . ILE A 1 277 ? -36.038 70.175 -90.691 1.00 33.95 277 ILE A O 1
ATOM 2175 N N . VAL A 1 278 ? -36.225 70.603 -92.909 1.00 26.05 278 VAL A N 1
ATOM 2176 C CA . VAL A 1 278 ? -35.696 69.301 -93.299 1.00 27.37 278 VAL A CA 1
ATOM 2177 C C . VAL A 1 278 ? -34.208 69.280 -92.980 1.00 36.90 278 VAL A C 1
ATOM 2178 O O . VAL A 1 278 ? -33.486 70.249 -93.253 1.00 31.65 278 VAL A O 1
ATOM 2182 N N . SER A 1 279 ? -33.753 68.195 -92.353 1.00 29.22 279 SER A N 1
ATOM 2183 C CA . SER A 1 279 ? -32.536 68.252 -91.556 1.00 33.54 279 SER A CA 1
ATOM 2184 C C . SER A 1 279 ? -31.429 67.330 -92.031 1.00 34.41 279 SER A C 1
ATOM 2185 O O . SER A 1 279 ? -30.407 67.231 -91.347 1.00 36.09 279 SER A O 1
ATOM 2188 N N . ASP A 1 280 ? -31.613 66.629 -93.152 1.00 30.51 280 ASP A N 1
ATOM 2189 C CA . ASP A 1 280 ? -30.667 65.620 -93.611 1.00 33.97 280 ASP A CA 1
ATOM 2190 C C . ASP A 1 280 ? -30.017 65.980 -94.948 1.00 32.35 280 ASP A C 1
ATOM 2191 O O . ASP A 1 280 ? -29.536 65.087 -95.648 1.00 35.45 280 ASP A O 1
ATOM 2196 N N . THR A 1 281 ? -29.998 67.258 -95.332 1.00 31.44 281 THR A N 1
ATOM 2197 C CA . THR A 1 281 ? -29.434 67.604 -96.640 1.00 37.62 281 THR A CA 1
ATOM 2198 C C . THR A 1 281 ? -27.963 67.205 -96.740 1.00 45.86 281 THR A C 1
ATOM 2199 O O . THR A 1 281 ? -27.522 66.671 -97.767 1.00 38.67 281 THR A O 1
ATOM 2203 N N . THR A 1 282 ? -27.188 67.448 -95.683 1.00 39.98 282 THR A N 1
ATOM 2204 C CA . THR A 1 282 ? -25.760 67.147 -95.685 1.00 44.50 282 THR A CA 1
ATOM 2205 C C . THR A 1 282 ? -25.370 66.175 -94.586 1.00 42.25 282 THR A C 1
ATOM 2206 O O . THR A 1 282 ? -24.753 65.144 -94.873 1.00 44.70 282 THR A O 1
ATOM 2210 N N . ASP A 1 283 ? -25.737 66.452 -93.332 1.00 40.58 283 ASP A N 1
ATOM 2211 C CA . ASP A 1 283 ? -25.321 65.586 -92.226 1.00 38.87 283 ASP A CA 1
ATOM 2212 C C . ASP A 1 283 ? -26.401 65.664 -91.144 1.00 35.50 283 ASP A C 1
ATOM 2213 O O . ASP A 1 283 ? -26.383 66.559 -90.294 1.00 34.74 283 ASP A O 1
ATOM 2218 N N . PHE A 1 284 ? -27.329 64.701 -91.187 1.00 33.83 284 PHE A N 1
ATOM 2219 C CA . PHE A 1 284 ? -28.467 64.710 -90.271 1.00 32.88 284 PHE A CA 1
ATOM 2220 C C . PHE A 1 284 ? -28.017 64.741 -88.813 1.00 32.28 284 PHE A C 1
ATOM 2221 O O . PHE A 1 284 ? -28.417 65.625 -88.048 1.00 34.29 284 PHE A O 1
ATOM 2229 N N . TRP A 1 285 ? -27.168 63.797 -88.412 1.00 34.06 285 TRP A N 1
ATOM 2230 C CA . TRP A 1 285 ? -26.829 63.702 -86.996 1.00 34.74 285 TRP A CA 1
ATOM 2231 C C . TRP A 1 285 ? -25.979 64.881 -86.522 1.00 39.80 285 TRP A C 1
ATOM 2232 O O . TRP A 1 285 ? -26.039 65.241 -85.339 1.00 40.16 285 TRP A O 1
ATOM 2243 N N . HIS A 1 286 ? -25.223 65.524 -87.417 1.00 39.58 286 HIS A N 1
ATOM 2244 C CA . HIS A 1 286 ? -24.533 66.752 -87.026 1.00 38.94 286 HIS A CA 1
ATOM 2245 C C . HIS A 1 286 ? -25.523 67.843 -86.639 1.00 43.30 286 HIS A C 1
ATOM 2246 O O . HIS A 1 286 ? -25.332 68.530 -85.627 1.00 40.02 286 HIS A O 1
ATOM 2253 N N . ASN A 1 287 ? -26.585 68.028 -87.435 1.00 35.50 287 ASN A N 1
ATOM 2254 C CA . ASN A 1 287 ? -27.636 68.971 -87.055 1.00 28.85 287 ASN A CA 1
ATOM 2255 C C . ASN A 1 287 ? -28.236 68.634 -85.694 1.00 32.05 287 ASN A C 1
ATOM 2256 O O . ASN A 1 287 ? -28.541 69.541 -84.910 1.00 32.80 287 ASN A O 1
ATOM 2261 N N . ILE A 1 288 ? -28.472 67.346 -85.419 1.00 33.45 288 ILE A N 1
ATOM 2262 C CA . ILE A 1 288 ? -29.102 66.968 -84.150 1.00 32.84 288 ILE A CA 1
ATOM 2263 C C . ILE A 1 288 ? -28.152 67.205 -82.984 1.00 33.39 288 ILE A C 1
ATOM 2264 O O . ILE A 1 288 ? -28.498 67.883 -82.009 1.00 38.91 288 ILE A O 1
ATOM 2269 N N . THR A 1 289 ? -26.944 66.639 -83.053 1.00 37.88 289 THR A N 1
ATOM 2270 C CA . THR A 1 289 ? -26.088 66.595 -81.869 1.00 28.54 289 THR A CA 1
ATOM 2271 C C . THR A 1 289 ? -25.253 67.854 -81.668 1.00 41.91 289 THR A C 1
ATOM 2272 O O . THR A 1 289 ? -24.855 68.133 -80.536 1.00 40.11 289 THR A O 1
ATOM 2276 N N . VAL A 1 290 ? -24.985 68.625 -82.717 1.00 35.39 290 VAL A N 1
ATOM 2277 C CA . VAL A 1 290 ? -24.168 69.828 -82.623 1.00 35.89 290 VAL A CA 1
ATOM 2278 C C . VAL A 1 290 ? -25.011 71.086 -82.754 1.00 34.95 290 VAL A C 1
ATOM 2279 O O . VAL A 1 290 ? -24.923 71.996 -81.928 1.00 33.13 290 VAL A O 1
ATOM 2283 N N . ASN A 1 291 ? -25.823 71.169 -83.803 1.00 32.71 291 ASN A N 1
ATOM 2284 C CA . ASN A 1 291 ? -26.481 72.437 -84.086 1.00 33.16 291 ASN A CA 1
ATOM 2285 C C . ASN A 1 291 ? -27.676 72.700 -83.170 1.00 33.36 291 ASN A C 1
ATOM 2286 O O . ASN A 1 291 ? -27.874 73.840 -82.739 1.00 33.11 291 ASN A O 1
ATOM 2291 N N . LEU A 1 292 ? -28.500 71.690 -82.877 1.00 33.22 292 LEU A N 1
ATOM 2292 C CA . LEU A 1 292 ? -29.631 71.936 -81.979 1.00 32.08 292 LEU A CA 1
ATOM 2293 C C . LEU A 1 292 ? -29.195 72.419 -80.587 1.00 32.67 292 LEU A C 1
ATOM 2294 O O . LEU A 1 292 ? -29.803 73.380 -80.084 1.00 30.73 292 LEU A O 1
ATOM 2299 N N . PRO A 1 293 ? -28.172 71.854 -79.929 1.00 33.16 293 PRO A N 1
ATOM 2300 C CA . PRO A 1 293 ? -27.715 72.485 -78.670 1.00 33.72 293 PRO A CA 1
ATOM 2301 C C . PRO A 1 293 ? -27.302 73.939 -78.847 1.00 32.76 293 PRO A C 1
ATOM 2302 O O . PRO A 1 293 ? -27.638 74.785 -78.008 1.00 35.02 293 PRO A O 1
ATOM 2306 N N . LEU A 1 294 ? -26.602 74.257 -79.934 1.00 35.81 294 LEU A N 1
ATOM 2307 C CA . LEU A 1 294 ? -26.200 75.637 -80.194 1.00 33.20 294 LEU A CA 1
ATOM 2308 C C . LEU A 1 294 ? -27.398 76.541 -80.456 1.00 44.34 294 LEU A C 1
ATOM 2309 O O . LEU A 1 294 ? -27.328 77.751 -80.207 1.00 41.71 294 LEU A O 1
ATOM 2314 N N . LEU A 1 295 ? -28.492 75.975 -80.975 1.00 36.59 295 LEU A N 1
ATOM 2315 C CA . LEU A 1 295 ? -29.698 76.715 -81.314 1.00 35.93 295 LEU A CA 1
ATOM 2316 C C . LEU A 1 295 ? -30.699 76.735 -80.170 1.00 34.49 295 LEU A C 1
ATOM 2317 O O . LEU A 1 295 ? -31.695 77.468 -80.242 1.00 34.31 295 LEU A O 1
ATOM 2322 N N . LYS A 1 296 ? -30.441 75.955 -79.117 1.00 34.87 296 LYS A N 1
ATOM 2323 C CA . LYS A 1 296 ? -31.434 75.724 -78.070 1.00 37.72 296 LYS A CA 1
ATOM 2324 C C . LYS A 1 296 ? -31.984 77.023 -77.494 1.00 39.28 296 LYS A C 1
ATOM 2325 O O . LYS A 1 296 ? -33.202 77.184 -77.356 1.00 33.49 296 LYS A O 1
ATOM 2331 N N . GLN A 1 297 ? -31.102 77.961 -77.133 1.00 36.38 297 GLN A N 1
ATOM 2332 C CA . GLN A 1 297 ? -31.573 79.197 -76.507 1.00 36.11 297 GLN A CA 1
ATOM 2333 C C . GLN A 1 297 ? -32.561 79.926 -77.400 1.00 31.63 297 GLN A C 1
ATOM 2334 O O . GLN A 1 297 ? -33.561 80.483 -76.927 1.00 33.28 297 GLN A O 1
ATOM 2340 N N . GLU A 1 298 ? -32.293 79.933 -78.701 1.00 34.15 298 GLU A N 1
ATOM 2341 C CA . GLU A 1 298 ? -33.126 80.679 -79.623 1.00 34.40 298 GLU A CA 1
ATOM 2342 C C . GLU A 1 298 ? -34.445 79.946 -79.814 1.00 26.23 298 GLU A C 1
ATOM 2343 O O . GLU A 1 298 ? -35.519 80.550 -79.838 1.00 28.46 298 GLU A O 1
ATOM 2349 N N . ILE A 1 299 ? -34.363 78.622 -79.886 1.00 30.44 299 ILE A N 1
ATOM 2350 C CA . ILE A 1 299 ? -35.554 77.799 -80.071 1.00 32.97 299 ILE A CA 1
ATOM 2351 C C . ILE A 1 299 ? -36.532 77.997 -78.922 1.00 37.77 299 ILE A C 1
ATOM 2352 O O . ILE A 1 299 ? -37.730 78.229 -79.143 1.00 31.92 299 ILE A O 1
ATOM 2357 N N . ILE A 1 300 ? -36.046 77.919 -77.671 1.00 36.01 300 ILE A N 1
ATOM 2358 C CA . ILE A 1 300 ? -36.975 77.974 -76.539 1.00 30.55 300 ILE A CA 1
ATOM 2359 C C . ILE A 1 300 ? -37.495 79.376 -76.268 1.00 29.75 300 ILE A C 1
ATOM 2360 O O . ILE A 1 300 ? -38.432 79.533 -75.473 1.00 31.54 300 ILE A O 1
ATOM 2365 N N . ALA A 1 301 ? -36.895 80.402 -76.881 1.00 29.32 301 ALA A N 1
ATOM 2366 C CA . ALA A 1 301 ? -37.399 81.770 -76.795 1.00 32.25 301 ALA A CA 1
ATOM 2367 C C . ALA A 1 301 ? -38.620 82.017 -77.676 1.00 37.19 301 ALA A C 1
ATOM 2368 O O . ALA A 1 301 ? -39.296 83.038 -77.503 1.00 30.98 301 ALA A O 1
ATOM 2370 N N . ARG A 1 302 ? -38.891 81.143 -78.650 1.00 34.08 302 ARG A N 1
ATOM 2371 C CA . ARG A 1 302 ? -40.009 81.370 -79.563 1.00 34.96 302 ARG A CA 1
ATOM 2372 C C . ARG A 1 302 ? -41.331 81.067 -78.858 1.00 39.48 302 ARG A C 1
ATOM 2373 O O . ARG A 1 302 ? -41.368 80.259 -77.926 1.00 40.79 302 ARG A O 1
ATOM 2381 N N . PRO A 1 303 ? -42.432 81.699 -79.275 1.00 36.69 303 PRO A N 1
ATOM 2382 C CA . PRO A 1 303 ? -43.741 81.324 -78.716 1.00 37.69 303 PRO A CA 1
ATOM 2383 C C . PRO A 1 303 ? -44.004 79.843 -78.939 1.00 40.97 303 PRO A C 1
ATOM 2384 O O . PRO A 1 303 ? -43.541 79.255 -79.922 1.00 38.86 303 PRO A O 1
ATOM 2388 N N . GLU A 1 304 ? -44.740 79.225 -78.003 1.00 39.64 304 GLU A N 1
ATOM 2389 C CA . GLU A 1 304 ? -45.000 77.793 -78.132 1.00 39.30 304 GLU A CA 1
ATOM 2390 C C . GLU A 1 304 ? -45.827 77.493 -79.382 1.00 38.35 304 GLU A C 1
ATOM 2391 O O . GLU A 1 304 ? -45.641 76.448 -80.016 1.00 44.23 304 GLU A O 1
ATOM 2397 N N . ASN A 1 305 ? -46.685 78.419 -79.797 1.00 33.55 305 ASN A N 1
ATOM 2398 C CA . ASN A 1 305 ? -47.385 78.198 -81.058 1.00 40.27 305 ASN A CA 1
ATOM 2399 C C . ASN A 1 305 ? -46.493 78.387 -82.285 1.00 45.47 305 ASN A C 1
ATOM 2400 O O . ASN A 1 305 ? -46.998 78.293 -83.416 1.00 40.63 305 ASN A O 1
ATOM 2405 N N . ALA A 1 306 ? -45.198 78.662 -82.113 1.00 34.61 306 ALA A N 1
ATOM 2406 C CA . ALA A 1 306 ? -44.289 78.821 -83.246 1.00 33.29 306 ALA A CA 1
ATOM 2407 C C . ALA A 1 306 ? -43.129 77.843 -83.148 1.00 32.16 306 ALA A C 1
ATOM 2408 O O . ALA A 1 306 ? -41.993 78.166 -83.493 1.00 30.22 306 ALA A O 1
ATOM 2410 N N . ARG A 1 307 ? -43.405 76.616 -82.708 1.00 30.37 307 ARG A N 1
ATOM 2411 C CA . ARG A 1 307 ? -42.324 75.679 -82.435 1.00 30.65 307 ARG A CA 1
ATOM 2412 C C . ARG A 1 307 ? -41.578 75.275 -83.702 1.00 34.85 307 ARG A C 1
ATOM 2413 O O . ARG A 1 307 ? -42.150 75.153 -84.789 1.00 33.28 307 ARG A O 1
ATOM 2421 N N . LEU A 1 308 ? -40.276 75.079 -83.541 1.00 33.47 308 LEU A N 1
ATOM 2422 C CA . LEU A 1 308 ? -39.445 74.521 -84.592 1.00 35.49 308 LEU A CA 1
ATOM 2423 C C . LEU A 1 308 ? -39.687 73.018 -84.676 1.00 34.11 308 LEU A C 1
ATOM 2424 O O . LEU A 1 308 ? -39.648 72.323 -83.659 1.00 32.60 308 LEU A O 1
ATOM 2429 N N . VAL A 1 309 ? -39.914 72.512 -85.886 1.00 29.59 309 VAL A N 1
ATOM 2430 C CA . VAL A 1 309 ? -40.170 71.092 -86.120 1.00 28.53 309 VAL A CA 1
ATOM 2431 C C . VAL A 1 309 ? -39.040 70.508 -86.960 1.00 27.24 309 VAL A C 1
ATOM 2432 O O . VAL A 1 309 ? -38.700 71.055 -88.015 1.00 30.81 309 VAL A O 1
ATOM 2436 N N . ILE A 1 310 ? -38.472 69.395 -86.497 1.00 29.36 310 ILE A N 1
ATOM 2437 C CA . ILE A 1 310 ? -37.344 68.736 -87.157 1.00 26.30 310 ILE A CA 1
ATOM 2438 C C . ILE A 1 310 ? -37.868 67.648 -88.095 1.00 31.01 310 ILE A C 1
ATOM 2439 O O . ILE A 1 310 ? -38.622 66.755 -87.677 1.00 25.97 310 ILE A O 1
ATOM 2444 N N . ARG A 1 311 ? -37.478 67.715 -89.369 1.00 31.73 311 ARG A N 1
ATOM 2445 C CA . ARG A 1 311 ? -37.886 66.686 -90.329 1.00 28.08 311 ARG A CA 1
ATOM 2446 C C . ARG A 1 311 ? -36.705 65.875 -90.837 1.00 32.76 311 ARG A C 1
ATOM 2447 O O . ARG A 1 311 ? -35.952 66.344 -91.710 1.00 32.20 311 ARG A O 1
ATOM 2455 N N . PRO A 1 312 ? -36.517 64.652 -90.356 1.00 28.34 312 PRO A N 1
ATOM 2456 C CA . PRO A 1 312 ? -35.660 63.709 -91.070 1.00 30.17 312 PRO A CA 1
ATOM 2457 C C . PRO A 1 312 ? -36.357 63.223 -92.336 1.00 36.67 312 PRO A C 1
ATOM 2458 O O . PRO A 1 312 ? -37.588 63.210 -92.432 1.00 33.34 312 PRO A O 1
ATOM 2462 N N . ASP A 1 313 ? -35.550 62.845 -93.333 1.00 35.30 313 ASP A N 1
ATOM 2463 C CA . ASP A 1 313 ? -36.112 62.371 -94.596 1.00 34.24 313 ASP A CA 1
ATOM 2464 C C . ASP A 1 313 ? -35.321 61.207 -95.186 1.00 34.83 313 ASP A C 1
ATOM 2465 O O . ASP A 1 313 ? -35.453 60.913 -96.385 1.00 36.88 313 ASP A O 1
ATOM 2470 N N . SER A 1 314 ? -34.538 60.515 -94.368 1.00 33.70 314 SER A N 1
ATOM 2471 C CA . SER A 1 314 ? -33.697 59.422 -94.827 1.00 34.02 314 SER A CA 1
ATOM 2472 C C . SER A 1 314 ? -33.289 58.596 -93.618 1.00 40.55 314 SER A C 1
ATOM 2473 O O . SER A 1 314 ? -33.366 59.053 -92.475 1.00 41.01 314 SER A O 1
ATOM 2476 N N . GLY A 1 315 ? -32.839 57.379 -93.891 1.00 36.77 315 GLY A N 1
ATOM 2477 C CA . GLY A 1 315 ? -32.540 56.411 -92.861 1.00 32.68 315 GLY A CA 1
ATOM 2478 C C . GLY A 1 315 ? -33.647 55.386 -92.738 1.00 42.31 315 GLY A C 1
ATOM 2479 O O . GLY A 1 315 ? -34.725 55.500 -93.332 1.00 34.83 315 GLY A O 1
ATOM 2480 N N . ASN A 1 316 ? -33.362 54.345 -91.969 1.00 35.73 316 ASN A N 1
ATOM 2481 C CA . ASN A 1 316 ? -34.401 53.379 -91.661 1.00 34.99 316 ASN A CA 1
ATOM 2482 C C . ASN A 1 316 ? -35.471 54.040 -90.798 1.00 37.01 316 ASN A C 1
ATOM 2483 O O . ASN A 1 316 ? -35.154 54.703 -89.807 1.00 35.38 316 ASN A O 1
ATOM 2488 N N . PHE A 1 317 ? -36.742 53.877 -91.187 1.00 35.89 317 PHE A N 1
ATOM 2489 C CA . PHE A 1 317 ? -37.831 54.581 -90.504 1.00 32.21 317 PHE A CA 1
ATOM 2490 C C . PHE A 1 317 ? -37.793 54.336 -88.999 1.00 31.11 317 PHE A C 1
ATOM 2491 O O . PHE A 1 317 ? -37.930 55.270 -88.202 1.00 32.33 317 PHE A O 1
ATOM 2499 N N . PHE A 1 318 ? -37.611 53.082 -88.590 1.00 32.68 318 PHE A N 1
ATOM 2500 C CA . PHE A 1 318 ? -37.628 52.773 -87.165 1.00 34.23 318 PHE A CA 1
ATOM 2501 C C . PHE A 1 318 ? -36.363 53.271 -86.477 1.00 36.07 318 PHE A C 1
ATOM 2502 O O . PHE A 1 318 ? -36.431 53.902 -85.413 1.00 34.94 318 PHE A O 1
ATOM 2510 N N . ALA A 1 319 ? -35.195 53.015 -87.084 1.00 33.69 319 ALA A N 1
ATOM 2511 C CA . ALA A 1 319 ? -33.934 53.369 -86.437 1.00 41.11 319 ALA A CA 1
ATOM 2512 C C . ALA A 1 319 ? -33.816 54.872 -86.249 1.00 40.02 319 ALA A C 1
ATOM 2513 O O . ALA A 1 319 ? -33.351 55.345 -85.205 1.00 39.30 319 ALA A O 1
ATOM 2515 N N . ILE A 1 320 ? -34.236 55.635 -87.252 1.00 34.84 320 ILE A N 1
ATOM 2516 C CA . ILE A 1 320 ? -34.046 57.077 -87.219 1.00 36.03 320 ILE A CA 1
ATOM 2517 C C . ILE A 1 320 ? -34.887 57.696 -86.104 1.00 41.23 320 ILE A C 1
ATOM 2518 O O . ILE A 1 320 ? -34.449 58.633 -85.427 1.00 37.44 320 ILE A O 1
ATOM 2523 N N . ILE A 1 321 ? -36.096 57.178 -85.880 1.00 28.97 321 ILE A N 1
ATOM 2524 C CA . ILE A 1 321 ? -37.005 57.779 -84.900 1.00 30.44 321 ILE A CA 1
ATOM 2525 C C . ILE A 1 321 ? -36.834 57.164 -83.513 1.00 30.79 321 ILE A C 1
ATOM 2526 O O . ILE A 1 321 ? -36.895 57.873 -82.507 1.00 34.48 321 ILE A O 1
ATOM 2531 N N . CYS A 1 322 ? -36.672 55.844 -83.449 1.00 30.52 322 CYS A N 1
ATOM 2532 C CA . CYS A 1 322 ? -36.698 55.080 -82.211 1.00 33.47 322 CYS A CA 1
ATOM 2533 C C . CYS A 1 322 ? -35.328 54.638 -81.716 1.00 36.91 322 CYS A C 1
ATOM 2534 O O . CYS A 1 322 ? -35.229 54.159 -80.585 1.00 39.84 322 CYS A O 1
ATOM 2537 N N . GLY A 1 323 ? -34.301 54.722 -82.540 1.00 40.61 323 GLY A N 1
ATOM 2538 C CA . GLY A 1 323 ? -32.985 54.248 -82.182 1.00 35.19 323 GLY A CA 1
ATOM 2539 C C . GLY A 1 323 ? -32.733 52.833 -82.666 1.00 42.03 323 GLY A C 1
ATOM 2540 O O . GLY A 1 323 ? -33.651 52.043 -82.894 1.00 47.07 323 GLY A O 1
ATOM 2541 N N . ASP A 1 324 ? -31.453 52.512 -82.816 1.00 44.62 324 ASP A N 1
ATOM 2542 C CA . ASP A 1 324 ? -31.011 51.201 -83.287 1.00 42.11 324 ASP A CA 1
ATOM 2543 C C . ASP A 1 324 ? -30.000 50.691 -82.269 1.00 48.92 324 ASP A C 1
ATOM 2544 O O . ASP A 1 324 ? -28.847 51.172 -82.261 1.00 46.46 324 ASP A O 1
ATOM 2549 N N . PRO A 1 325 ? -30.352 49.699 -81.442 1.00 55.42 325 PRO A N 1
ATOM 2550 C CA . PRO A 1 325 ? -29.446 49.304 -80.353 1.00 55.62 325 PRO A CA 1
ATOM 2551 C C . PRO A 1 325 ? -28.124 48.712 -80.815 1.00 51.60 325 PRO A C 1
ATOM 2552 O O . PRO A 1 325 ? -27.151 48.762 -80.054 1.00 61.85 325 PRO A O 1
ATOM 2556 N N . THR A 1 326 ? -28.063 48.140 -82.012 1.00 57.88 326 THR A N 1
ATOM 2557 C CA . THR A 1 326 ? -26.827 47.663 -82.620 1.00 57.38 326 THR A CA 1
ATOM 2558 C C . THR A 1 326 ? -25.914 48.763 -83.169 1.00 58.59 326 THR A C 1
ATOM 2559 O O . THR A 1 326 ? -24.865 48.431 -83.727 1.00 62.72 326 THR A O 1
ATOM 2563 N N . ALA A 1 327 ? -26.263 50.043 -83.059 1.00 54.09 327 ALA A N 1
ATOM 2564 C CA . ALA A 1 327 ? -25.515 51.038 -83.816 1.00 54.52 327 ALA A CA 1
ATOM 2565 C C . ALA A 1 327 ? -24.214 51.399 -83.092 1.00 61.36 327 ALA A C 1
ATOM 2566 O O . ALA A 1 327 ? -24.046 51.146 -81.896 1.00 64.94 327 ALA A O 1
ATOM 2568 N N . ASP A 1 328 ? -23.300 52.030 -83.838 1.00 61.22 328 ASP A N 1
ATOM 2569 C CA . ASP A 1 328 ? -21.943 52.319 -83.374 1.00 55.09 328 ASP A CA 1
ATOM 2570 C C . ASP A 1 328 ? -21.846 53.536 -82.468 1.00 61.43 328 ASP A C 1
ATOM 2571 O O . ASP A 1 328 ? -20.900 53.629 -81.678 1.00 66.57 328 ASP A O 1
ATOM 2576 N N . THR A 1 329 ? -22.802 54.450 -82.529 1.00 52.25 329 THR A N 1
ATOM 2577 C CA . THR A 1 329 ? -22.723 55.689 -81.773 1.00 53.57 329 THR A CA 1
ATOM 2578 C C . THR A 1 329 ? -23.923 55.800 -80.845 1.00 54.42 329 THR A C 1
ATOM 2579 O O . THR A 1 329 ? -24.999 55.249 -81.110 1.00 43.47 329 THR A O 1
ATOM 2583 N N . GLU A 1 330 ? -23.705 56.483 -79.724 1.00 43.61 330 GLU A N 1
ATOM 2584 C CA . GLU A 1 330 ? -24.766 56.633 -78.739 1.00 52.16 330 GLU A CA 1
ATOM 2585 C C . GLU A 1 330 ? -25.978 57.331 -79.339 1.00 57.11 330 GLU A C 1
ATOM 2586 O O . GLU A 1 330 ? -27.116 56.891 -79.139 1.00 44.59 330 GLU A O 1
ATOM 2592 N N . HIS A 1 331 ? -25.755 58.402 -80.103 1.00 46.19 331 HIS A N 1
ATOM 2593 C CA . HIS A 1 331 ? -26.888 59.121 -80.668 1.00 47.27 331 HIS A CA 1
ATOM 2594 C C . HIS A 1 331 ? -27.698 58.236 -81.610 1.00 42.99 331 HIS A C 1
ATOM 2595 O O . HIS A 1 331 ? -28.916 58.387 -81.683 1.00 38.47 331 HIS A O 1
ATOM 2602 N N . GLU A 1 332 ? -27.056 57.316 -82.335 1.00 42.14 332 GLU A N 1
ATOM 2603 C CA . GLU A 1 332 ? -27.811 56.417 -83.203 1.00 41.81 332 GLU A CA 1
ATOM 2604 C C . GLU A 1 332 ? -28.500 55.298 -82.435 1.00 51.76 332 GLU A C 1
ATOM 2605 O O . GLU A 1 332 ? -29.573 54.842 -82.855 1.00 41.53 332 GLU A O 1
ATOM 2611 N N . ARG A 1 333 ? -27.917 54.839 -81.319 1.00 41.18 333 ARG A N 1
ATOM 2612 C CA . ARG A 1 333 ? -28.593 53.816 -80.527 1.00 43.28 333 ARG A CA 1
ATOM 2613 C C . ARG A 1 333 ? -29.871 54.365 -79.932 1.00 41.46 333 ARG A C 1
ATOM 2614 O O . ARG A 1 333 ? -30.855 53.636 -79.780 1.00 41.65 333 ARG A O 1
ATOM 2622 N N . LYS A 1 334 ? -29.868 55.630 -79.573 1.00 31.07 334 LYS A N 1
ATOM 2623 C CA . LYS A 1 334 ? -31.116 56.295 -79.286 1.00 41.58 334 LYS A CA 1
ATOM 2624 C C . LYS A 1 334 ? -31.591 56.877 -80.605 1.00 59.85 334 LYS A C 1
ATOM 2625 O O . LYS A 1 334 ? -30.855 56.919 -81.588 1.00 64.36 334 LYS A O 1
ATOM 2631 N N . GLY A 1 335 ? -32.855 57.247 -80.673 1.00 63.78 335 GLY A N 1
ATOM 2632 C CA . GLY A 1 335 ? -33.406 57.775 -81.899 1.00 42.46 335 GLY A CA 1
ATOM 2633 C C . GLY A 1 335 ? -33.414 59.287 -81.862 1.00 43.93 335 GLY A C 1
ATOM 2634 O O . GLY A 1 335 ? -32.839 59.924 -80.974 1.00 37.32 335 GLY A O 1
ATOM 2635 N N . LEU A 1 336 ? -34.072 59.861 -82.864 1.00 36.54 336 LEU A N 1
ATOM 2636 C CA . LEU A 1 336 ? -34.292 61.299 -82.868 1.00 32.22 336 LEU A CA 1
ATOM 2637 C C . LEU A 1 336 ? -35.043 61.727 -81.624 1.00 34.88 336 LEU A C 1
ATOM 2638 O O . LEU A 1 336 ? -34.726 62.760 -81.020 1.00 32.49 336 LEU A O 1
ATOM 2643 N N . ILE A 1 337 ? -36.076 60.967 -81.254 1.00 30.71 337 ILE A N 1
ATOM 2644 C CA . ILE A 1 337 ? -36.957 61.384 -80.171 1.00 33.34 337 ILE A CA 1
ATOM 2645 C C . ILE A 1 337 ? -36.187 61.422 -78.850 1.00 30.61 337 ILE A C 1
ATOM 2646 O O . ILE A 1 337 ? -36.252 62.402 -78.104 1.00 29.94 337 ILE A O 1
ATOM 2651 N N . GLU A 1 338 ? -35.439 60.360 -78.546 1.00 30.77 338 GLU A N 1
ATOM 2652 C CA . GLU A 1 338 ? -34.671 60.370 -77.298 1.00 35.35 338 GLU A CA 1
ATOM 2653 C C . GLU A 1 338 ? -33.618 61.480 -77.312 1.00 40.65 338 GLU A C 1
ATOM 2654 O O . GLU A 1 338 ? -33.394 62.138 -76.290 1.00 38.65 338 GLU A O 1
ATOM 2660 N N . CYS A 1 339 ? -32.978 61.721 -78.469 1.00 34.55 339 CYS A N 1
ATOM 2661 C CA . CYS A 1 339 ? -32.005 62.811 -78.559 1.00 32.10 339 CYS A CA 1
ATOM 2662 C C . CYS A 1 339 ? -32.653 64.162 -78.294 1.00 32.81 339 CYS A C 1
ATOM 2663 O O . CYS A 1 339 ? -32.059 65.018 -77.628 1.00 42.13 339 CYS A O 1
ATOM 2666 N N . LEU A 1 340 ? -33.869 64.382 -78.797 1.00 30.44 340 LEU A N 1
ATOM 2667 C CA . LEU A 1 340 ? -34.535 65.660 -78.551 1.00 29.70 340 LEU A CA 1
ATOM 2668 C C . LEU A 1 340 ? -34.878 65.808 -77.070 1.00 31.80 340 LEU A C 1
ATOM 2669 O O . LEU A 1 340 ? -34.788 66.905 -76.501 1.00 30.04 340 LEU A O 1
ATOM 2674 N N . TRP A 1 341 ? -35.292 64.705 -76.441 1.00 27.21 341 TRP A N 1
ATOM 2675 C CA . TRP A 1 341 ? -35.502 64.677 -74.996 1.00 32.29 341 TRP A CA 1
ATOM 2676 C C . TRP A 1 341 ? -34.210 65.008 -74.253 1.00 37.14 341 TRP A C 1
ATOM 2677 O O . TRP A 1 341 ? -34.218 65.788 -73.294 1.00 28.62 341 TRP A O 1
ATOM 2688 N N . ASP A 1 342 ? -33.084 64.445 -74.696 1.00 31.22 342 ASP A N 1
ATOM 2689 C CA . ASP A 1 342 ? -31.814 64.757 -74.041 1.00 41.88 342 ASP A CA 1
ATOM 2690 C C . ASP A 1 342 ? -31.470 66.240 -74.163 1.00 41.02 342 ASP A C 1
ATOM 2691 O O . ASP A 1 342 ? -31.087 66.869 -73.176 1.00 35.00 342 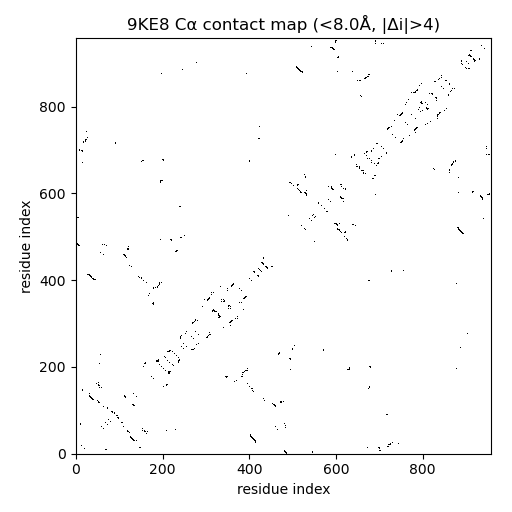ASP A O 1
ATOM 2696 N N . ILE A 1 343 ? -31.630 66.826 -75.355 1.00 32.87 343 ILE A N 1
ATOM 2697 C CA . ILE A 1 343 ? -31.219 68.213 -75.581 1.00 33.45 343 ILE A CA 1
ATOM 2698 C C . ILE A 1 343 ? -32.205 69.191 -74.957 1.00 38.08 343 ILE A C 1
ATOM 2699 O O . ILE A 1 343 ? -31.818 70.189 -74.337 1.00 37.61 343 ILE A O 1
ATOM 2704 N N . PHE A 1 344 ? -33.489 68.984 -75.184 1.00 31.45 344 PHE A N 1
ATOM 2705 C CA . PHE A 1 344 ? -34.490 69.923 -74.712 1.00 29.76 344 PHE A CA 1
ATOM 2706 C C . PHE A 1 344 ? -35.152 69.357 -73.457 1.00 31.61 344 PHE A C 1
ATOM 2707 O O . PHE A 1 344 ? -34.895 68.229 -73.033 1.00 35.78 344 PHE A O 1
ATOM 2715 N N . GLY A 1 345 ? -36.009 70.150 -72.847 1.00 26.52 345 GLY A N 1
ATOM 2716 C CA . GLY A 1 345 ? -36.670 69.607 -71.673 1.00 55.92 345 GLY A CA 1
ATOM 2717 C C . GLY A 1 345 ? -37.656 68.472 -71.982 1.00 47.68 345 GLY A C 1
ATOM 2718 O O . GLY A 1 345 ? -37.826 68.007 -73.113 1.00 34.46 345 GLY A O 1
ATOM 2719 N N . GLY A 1 346 ? -38.340 68.053 -70.922 1.00 35.13 346 GLY A N 1
ATOM 2720 C CA . GLY A 1 346 ? -39.638 67.417 -71.042 1.00 33.97 346 GLY A CA 1
ATOM 2721 C C . GLY A 1 346 ? -40.216 67.168 -69.666 1.00 39.99 346 GLY A C 1
ATOM 2722 O O . GLY A 1 346 ? -39.617 67.499 -68.639 1.00 35.90 346 GLY A O 1
ATOM 2723 N N . THR A 1 347 ? -41.396 66.572 -69.663 1.00 30.76 347 THR A N 1
ATOM 2724 C CA . THR A 1 347 ? -42.096 66.184 -68.452 1.00 29.29 347 THR A CA 1
ATOM 2725 C C . THR A 1 347 ? -42.514 64.732 -68.581 1.00 42.78 347 THR A C 1
ATOM 2726 O O . THR A 1 347 ? -42.426 64.129 -69.656 1.00 36.89 347 THR A O 1
ATOM 2730 N N . VAL A 1 348 ? -42.948 64.162 -67.461 1.00 33.45 348 VAL A N 1
ATOM 2731 C CA . VAL A 1 348 ? -43.541 62.831 -67.430 1.00 34.38 348 VAL A CA 1
ATOM 2732 C C . VAL A 1 348 ? -45.023 63.010 -67.138 1.00 41.82 348 VAL A C 1
ATOM 2733 O O . VAL A 1 348 ? -45.386 63.707 -66.183 1.00 34.92 348 VAL A O 1
ATOM 2737 N N . ASN A 1 349 ? -45.884 62.429 -67.977 1.00 29.66 349 ASN A N 1
ATOM 2738 C CA . ASN A 1 349 ? -47.303 62.730 -67.856 1.00 28.53 349 ASN A CA 1
ATOM 2739 C C . ASN A 1 349 ? -47.951 61.774 -66.854 1.00 30.94 349 ASN A C 1
ATOM 2740 O O . ASN A 1 349 ? -47.296 60.898 -66.279 1.00 30.50 349 ASN A O 1
ATOM 2745 N N . GLN A 1 350 ? -49.262 61.935 -66.662 1.00 31.74 350 GLN A N 1
ATOM 2746 C CA . GLN A 1 350 ? -49.988 61.138 -65.672 1.00 42.25 350 GLN A CA 1
ATOM 2747 C C . GLN A 1 350 ? -49.960 59.653 -65.990 1.00 37.89 350 GLN A C 1
ATOM 2748 O O . GLN A 1 350 ? -50.102 58.833 -65.078 1.00 39.36 350 GLN A O 1
ATOM 2754 N N . LYS A 1 351 ? -49.758 59.283 -67.256 1.00 32.96 351 LYS A N 1
ATOM 2755 C CA . LYS A 1 351 ? -49.708 57.878 -67.643 1.00 33.55 351 LYS A CA 1
ATOM 2756 C C . LYS A 1 351 ? -48.323 57.290 -67.442 1.00 26.79 351 LYS A C 1
ATOM 2757 O O . LYS A 1 351 ? -48.142 56.077 -67.599 1.00 31.72 351 LYS A O 1
ATOM 2763 N N . GLY A 1 352 ? -47.336 58.112 -67.113 1.00 31.92 352 GLY A N 1
ATOM 2764 C CA . GLY A 1 352 ? -45.986 57.617 -66.938 1.00 30.47 352 GLY A CA 1
ATOM 2765 C C . GLY A 1 352 ? -45.086 57.747 -68.144 1.00 31.13 352 GLY A C 1
ATOM 2766 O O . GLY A 1 352 ? -44.018 57.119 -68.166 1.00 29.90 352 GLY A O 1
ATOM 2767 N N . TYR A 1 353 ? -45.497 58.496 -69.168 1.00 29.64 353 TYR A N 1
ATOM 2768 C CA . TYR A 1 353 ? -44.750 58.583 -70.416 1.00 30.47 353 TYR A CA 1
ATOM 2769 C C . TYR A 1 353 ? -44.092 59.948 -70.591 1.00 29.59 353 TYR A C 1
ATOM 2770 O O . TYR A 1 353 ? -44.646 60.984 -70.201 1.00 28.06 353 TYR A O 1
ATOM 2779 N N . LYS A 1 354 ? -42.909 59.935 -71.209 1.00 28.03 354 LYS A N 1
ATOM 2780 C CA . LYS A 1 354 ? -42.153 61.166 -71.452 1.00 27.53 354 LYS A CA 1
ATOM 2781 C C . LYS A 1 354 ? -42.762 62.002 -72.584 1.00 35.16 354 LYS A C 1
ATOM 2782 O O . LYS A 1 354 ? -43.058 61.486 -73.667 1.00 32.52 354 LYS A O 1
ATOM 2788 N N . VAL A 1 355 ? -42.950 63.294 -72.329 1.00 30.17 355 VAL A N 1
ATOM 2789 C CA . VAL A 1 355 ? -43.480 64.255 -73.300 1.00 31.67 355 VAL A CA 1
ATOM 2790 C C . VAL A 1 355 ? -42.429 65.347 -73.489 1.00 39.99 355 VAL A C 1
ATOM 2791 O O . VAL A 1 355 ? -42.177 66.136 -72.564 1.00 31.47 355 VAL A O 1
ATOM 2795 N N . ILE A 1 356 ? -41.829 65.406 -74.683 1.00 34.06 356 ILE A N 1
ATOM 2796 C CA . ILE A 1 356 ? -40.752 66.362 -74.943 1.00 26.09 356 ILE A CA 1
ATOM 2797 C C . ILE A 1 356 ? -41.247 67.806 -74.819 1.00 28.25 356 ILE A C 1
ATOM 2798 O O . ILE A 1 356 ? -42.407 68.120 -75.097 1.00 29.06 356 ILE A O 1
ATOM 2803 N N . ASN A 1 357 ? -40.348 68.691 -74.387 1.00 32.11 357 ASN A N 1
ATOM 2804 C CA . ASN A 1 357 ? -40.478 70.145 -74.436 1.00 31.25 357 ASN A CA 1
ATOM 2805 C C . ASN A 1 357 ? -41.264 70.604 -75.658 1.00 33.92 357 ASN A C 1
ATOM 2806 O O . ASN A 1 357 ? -40.855 70.322 -76.780 1.00 31.72 357 ASN A O 1
ATOM 2811 N N . PRO A 1 358 ? -42.379 71.323 -75.494 1.00 34.32 358 PRO A N 1
ATOM 2812 C CA . PRO A 1 358 ? -43.199 71.691 -76.662 1.00 36.23 358 PRO A CA 1
ATOM 2813 C C . PRO A 1 358 ? -42.582 72.752 -77.567 1.00 44.37 358 PRO A C 1
ATOM 2814 O O . PRO A 1 358 ? -43.195 73.093 -78.593 1.00 34.80 358 PRO A O 1
ATOM 2818 N N . HIS A 1 359 ? -41.394 73.278 -77.248 1.00 34.19 359 HIS A N 1
ATOM 2819 C CA . HIS A 1 359 ? -40.745 74.207 -78.166 1.00 32.16 359 HIS A CA 1
ATOM 2820 C C . HIS A 1 359 ? -40.048 73.496 -79.316 1.00 33.79 359 HIS A C 1
ATOM 2821 O O . HIS A 1 359 ? -39.588 74.165 -80.249 1.00 31.05 359 HIS A O 1
ATOM 2828 N N . ILE A 1 360 ? -39.949 72.168 -79.281 1.00 26.58 360 ILE A N 1
ATOM 2829 C CA . ILE A 1 360 ? -39.344 71.415 -80.371 1.00 28.11 360 ILE A CA 1
ATOM 2830 C C . ILE A 1 360 ? -40.319 70.318 -80.784 1.00 36.52 360 ILE A C 1
ATOM 2831 O O . ILE A 1 360 ? -41.107 69.829 -79.967 1.00 32.10 360 ILE A O 1
ATOM 2836 N N . GLY A 1 361 ? -40.283 69.945 -82.071 1.00 33.72 361 GLY A N 1
ATOM 2837 C CA . GLY A 1 361 ? -41.132 68.888 -82.579 1.00 32.17 361 GLY A CA 1
ATOM 2838 C C . GLY A 1 361 ? -40.394 68.047 -83.603 1.00 36.40 361 GLY A C 1
ATOM 2839 O O . GLY A 1 361 ? -39.268 68.360 -84.005 1.00 24.74 361 GLY A O 1
ATOM 2840 N N . ALA A 1 362 ? -41.040 66.954 -84.007 1.00 25.33 362 ALA A N 1
ATOM 2841 C CA . ALA A 1 362 ? -40.471 66.054 -84.995 1.00 20.68 362 ALA A CA 1
ATOM 2842 C C . ALA A 1 362 ? -41.574 65.586 -85.936 1.00 30.21 362 ALA A C 1
ATOM 2843 O O . ALA A 1 362 ? -42.664 65.208 -85.491 1.00 25.55 362 ALA A O 1
ATOM 2845 N N . ILE A 1 363 ? -41.285 65.606 -87.231 1.00 24.95 363 ILE A N 1
ATOM 2846 C CA . ILE A 1 363 ? -42.179 65.069 -88.257 1.00 26.53 363 ILE A CA 1
ATOM 2847 C C . ILE A 1 363 ? -41.367 64.129 -89.129 1.00 29.07 363 ILE A C 1
ATOM 2848 O O . ILE A 1 363 ? -40.263 64.473 -89.563 1.00 30.50 363 ILE A O 1
ATOM 2853 N N . TYR A 1 364 ? -41.892 62.925 -89.343 1.00 28.50 364 TYR A N 1
ATOM 2854 C CA . TYR A 1 364 ? -41.268 61.928 -90.200 1.00 29.68 364 TYR A CA 1
ATOM 2855 C C . TYR A 1 364 ? -42.181 61.679 -91.390 1.00 32.18 364 TYR A C 1
ATOM 2856 O O . TYR A 1 364 ? -43.341 61.287 -91.215 1.00 25.00 364 TYR A O 1
ATOM 2865 N N . GLY A 1 365 ? -41.659 61.905 -92.594 1.00 33.03 365 GLY A N 1
ATOM 2866 C CA . GLY A 1 365 ? -42.506 61.883 -93.770 1.00 26.76 365 GLY A CA 1
ATOM 2867 C C . GLY A 1 365 ? -41.853 61.250 -94.973 1.00 28.09 365 GLY A C 1
ATOM 2868 O O . GLY A 1 365 ? -42.008 61.763 -96.085 1.00 32.39 365 GLY A O 1
ATOM 2869 N N . ASP A 1 366 ? -41.111 60.155 -94.774 1.00 29.49 366 ASP A N 1
ATOM 2870 C CA . ASP A 1 366 ? -40.421 59.443 -95.855 1.00 40.63 366 ASP A CA 1
ATOM 2871 C C . ASP A 1 366 ? -41.074 58.074 -96.051 1.00 31.75 366 ASP A C 1
ATOM 2872 O O . ASP A 1 366 ? -40.752 57.125 -95.333 1.00 31.82 366 ASP A O 1
ATOM 2877 N N . GLY A 1 367 ? -41.977 57.966 -97.024 1.00 28.02 367 GLY A N 1
ATOM 2878 C CA . GLY A 1 367 ? -42.573 56.663 -97.324 1.00 30.90 367 GLY A CA 1
ATOM 2879 C C . GLY A 1 367 ? -43.390 56.060 -96.198 1.00 31.08 367 GLY A C 1
ATOM 2880 O O . GLY A 1 367 ? -43.385 54.835 -96.011 1.00 30.23 367 GLY A O 1
ATOM 2881 N N . VAL A 1 368 ? -44.106 56.889 -95.446 1.00 25.91 368 VAL A N 1
ATOM 2882 C CA . VAL A 1 368 ? -44.838 56.370 -94.299 1.00 24.07 368 VAL A CA 1
ATOM 2883 C C . VAL A 1 368 ? -46.020 55.529 -94.778 1.00 29.54 368 VAL A C 1
ATOM 2884 O O . VAL A 1 368 ? -46.723 55.888 -95.738 1.00 29.18 368 VAL A O 1
ATOM 2888 N N . THR A 1 369 ? -46.198 54.372 -94.142 1.00 28.92 369 THR A N 1
ATOM 2889 C CA . THR A 1 369 ? -47.333 53.477 -94.334 1.00 31.51 369 THR A CA 1
ATOM 2890 C C . THR A 1 369 ? -47.930 53.189 -92.964 1.00 34.34 369 THR A C 1
ATOM 2891 O O . THR A 1 369 ? -47.287 53.422 -91.930 1.00 24.17 369 THR A O 1
ATOM 2895 N N . TYR A 1 370 ? -49.147 52.631 -92.953 1.00 26.44 370 TYR A N 1
ATOM 2896 C CA . TYR A 1 370 ? -49.768 52.269 -91.679 1.00 30.43 370 TYR A CA 1
ATOM 2897 C C . TYR A 1 370 ? -48.831 51.410 -90.844 1.00 29.33 370 TYR A C 1
ATOM 2898 O O . TYR A 1 370 ? -48.638 51.662 -89.649 1.00 27.14 370 TYR A O 1
ATOM 2907 N N . GLU A 1 371 ? -48.225 50.393 -91.467 1.00 28.86 371 GLU A N 1
ATOM 2908 C CA . GLU A 1 371 ? -47.380 49.483 -90.701 1.00 32.85 371 GLU A CA 1
ATOM 2909 C C . GLU A 1 371 ? -46.182 50.213 -90.118 1.00 37.17 371 GLU A C 1
ATOM 2910 O O . GLU A 1 371 ? -45.799 49.971 -88.967 1.00 32.63 371 GLU A O 1
ATOM 2916 N N . LYS A 1 372 ? -45.577 51.115 -90.894 1.00 32.21 372 LYS A N 1
ATOM 2917 C CA . LYS A 1 372 ? -44.430 51.844 -90.367 1.00 33.60 372 LYS A CA 1
ATOM 2918 C C . LYS A 1 372 ? -44.855 52.795 -89.261 1.00 29.26 372 LYS A C 1
ATOM 2919 O O . LYS A 1 372 ? -44.174 52.899 -88.234 1.00 29.48 372 LYS A O 1
ATOM 2925 N N . MET A 1 373 ? -45.982 53.489 -89.443 1.00 24.78 373 MET A N 1
ATOM 2926 C CA . MET A 1 373 ? -46.513 54.330 -88.374 1.00 28.80 373 MET A CA 1
ATOM 2927 C C . MET A 1 373 ? -46.689 53.528 -87.086 1.00 37.32 373 MET A C 1
ATOM 2928 O O . MET A 1 373 ? -46.281 53.955 -85.993 1.00 30.49 373 MET A O 1
ATOM 2933 N N . PHE A 1 374 ? -47.310 52.356 -87.204 1.00 32.26 374 PHE A N 1
ATOM 2934 C CA . PHE A 1 374 ? -47.603 51.545 -86.031 1.00 28.69 374 PHE A CA 1
ATOM 2935 C C . PHE A 1 374 ? -46.328 51.077 -85.341 1.00 30.88 374 PHE A C 1
ATOM 2936 O O . PHE A 1 374 ? -46.238 51.097 -84.107 1.00 34.16 374 PHE A O 1
ATOM 2944 N N . LYS A 1 375 ? -45.344 50.630 -86.114 1.00 33.34 375 LYS A N 1
ATOM 2945 C CA . LYS A 1 375 ? -44.103 50.157 -85.511 1.00 32.86 375 LYS A CA 1
ATOM 2946 C C . LYS A 1 375 ? -43.365 51.287 -84.805 1.00 32.33 375 LYS A C 1
ATOM 2947 O O . LYS A 1 375 ? -42.768 51.076 -83.744 1.00 33.31 375 LYS A O 1
ATOM 2953 N N . ILE A 1 376 ? -43.368 52.490 -85.384 1.00 27.51 376 ILE A N 1
ATOM 2954 C CA . ILE A 1 376 ? -42.717 53.622 -84.714 1.00 34.90 376 ILE A CA 1
ATOM 2955 C C . ILE A 1 376 ? -43.378 53.912 -83.372 1.00 37.73 376 ILE A C 1
ATOM 2956 O O . ILE A 1 376 ? -42.701 54.147 -82.358 1.00 30.70 376 ILE A O 1
ATOM 2961 N N . LEU A 1 377 ? -44.709 53.941 -83.344 1.00 26.92 377 LEU A N 1
ATOM 2962 C CA . LEU A 1 377 ? -45.374 54.247 -82.085 1.00 30.24 377 LEU A CA 1
ATOM 2963 C C . LEU A 1 377 ? -45.121 53.154 -81.045 1.00 34.28 377 LEU A C 1
ATOM 2964 O O . LEU A 1 377 ? -44.902 53.460 -79.863 1.00 29.18 377 LEU A O 1
ATOM 2969 N N . GLU A 1 378 ? -45.079 51.885 -81.469 1.00 28.87 378 GLU A N 1
ATOM 2970 C CA . GLU A 1 378 ? -44.734 50.811 -80.538 1.00 34.08 378 GLU A CA 1
ATOM 2971 C C . GLU A 1 378 ? -43.322 50.982 -79.997 1.00 33.03 378 GLU A C 1
ATOM 2972 O O . GLU A 1 378 ? -43.066 50.737 -78.807 1.00 31.32 378 GLU A O 1
ATOM 2978 N N . GLY A 1 379 ? -42.388 51.358 -80.869 1.00 34.79 379 GLY A N 1
ATOM 2979 C CA . GLY A 1 379 ? -41.017 51.546 -80.435 1.00 34.06 379 GLY A CA 1
ATOM 2980 C C . GLY A 1 379 ? -40.883 52.681 -79.444 1.00 35.53 379 GLY A C 1
ATOM 2981 O O . GLY A 1 379 ? -40.121 52.587 -78.479 1.00 39.72 379 GLY A O 1
ATOM 2982 N N . LEU A 1 380 ? -41.617 53.772 -79.663 1.00 30.52 380 LEU A N 1
ATOM 2983 C CA . LEU A 1 380 ? -41.553 54.873 -78.710 1.00 30.46 380 LEU A CA 1
ATOM 2984 C C . LEU A 1 380 ? -42.197 54.470 -77.393 1.00 38.26 380 LEU A C 1
ATOM 2985 O O . LEU A 1 380 ? -41.654 54.747 -76.313 1.00 30.10 380 LEU A O 1
ATOM 2990 N N . GLN A 1 381 ? -43.351 53.804 -77.466 1.00 29.27 381 GLN A N 1
ATOM 2991 C CA . GLN A 1 381 ? -43.985 53.304 -76.254 1.00 33.61 381 GLN A CA 1
ATOM 2992 C C . GLN A 1 381 ? -43.061 52.375 -75.475 1.00 32.75 381 GLN A C 1
ATOM 2993 O O . GLN A 1 381 ? -42.992 52.449 -74.239 1.00 35.51 381 GLN A O 1
ATOM 2999 N N . ALA A 1 382 ? -42.358 51.481 -76.166 1.00 30.38 382 ALA A N 1
ATOM 3000 C CA . ALA A 1 382 ? -41.447 50.590 -75.455 1.00 36.34 382 ALA A CA 1
ATOM 3001 C C . ALA A 1 382 ? -40.361 51.366 -74.712 1.00 38.04 382 ALA A C 1
ATOM 3002 O O . ALA A 1 382 ? -39.858 50.894 -73.683 1.00 38.81 382 ALA A O 1
ATOM 3004 N N . LYS A 1 383 ? -39.979 52.542 -75.214 1.00 41.13 383 LYS A N 1
ATOM 3005 C CA . LYS A 1 383 ? -38.982 53.386 -74.561 1.00 38.32 383 LYS A CA 1
ATOM 3006 C C . LYS A 1 383 ? -39.607 54.371 -73.573 1.00 34.30 383 LYS A C 1
ATOM 3007 O O . LYS A 1 383 ? -38.904 55.233 -73.037 1.00 37.50 383 LYS A O 1
ATOM 3013 N N . GLY A 1 384 ? -40.911 54.268 -73.330 1.00 33.55 384 GLY A N 1
ATOM 3014 C CA . GLY A 1 384 ? -41.589 55.159 -72.407 1.00 30.67 384 GLY A CA 1
ATOM 3015 C C . GLY A 1 384 ? -41.782 56.580 -72.889 1.00 30.51 384 GLY A C 1
ATOM 3016 O O . GLY A 1 384 ? -41.844 57.498 -72.062 1.00 29.05 384 GLY A O 1
ATOM 3017 N N . PHE A 1 385 ? -41.884 56.789 -74.205 1.00 29.89 385 PHE A N 1
ATOM 3018 C CA . PHE A 1 385 ? -42.176 58.095 -74.799 1.00 29.78 385 PHE A CA 1
ATOM 3019 C C . PHE A 1 385 ? -43.622 58.134 -75.285 1.00 31.51 385 PHE A C 1
ATOM 3020 O O . PHE A 1 385 ? -44.104 57.177 -75.898 1.00 31.86 385 PHE A O 1
ATOM 3028 N N . ALA A 1 386 ? -44.306 59.243 -75.008 1.00 23.94 386 ALA A N 1
ATOM 3029 C CA . ALA A 1 386 ? -45.691 59.412 -75.421 1.00 27.08 386 ALA A CA 1
ATOM 3030 C C . ALA A 1 386 ? -45.794 59.447 -76.947 1.00 31.75 386 ALA A C 1
ATOM 3031 O O . ALA A 1 386 ? -44.894 59.926 -77.644 1.00 29.83 386 ALA A O 1
ATOM 3033 N N . SER A 1 387 ? -46.904 58.916 -77.464 1.00 25.00 387 SER A N 1
ATOM 3034 C CA . SER A 1 387 ? -47.113 58.900 -78.912 1.00 23.20 387 SER A CA 1
ATOM 3035 C C . SER A 1 387 ? -47.262 60.298 -79.489 1.00 25.48 387 SER A C 1
ATOM 3036 O O . SER A 1 387 ? -47.057 60.481 -80.700 1.00 28.98 387 SER A O 1
ATOM 3039 N N . SER A 1 388 ? -47.593 61.293 -78.664 1.00 26.34 388 SER A N 1
ATOM 3040 C CA . SER A 1 388 ? -47.725 62.661 -79.159 1.00 27.51 388 SER A CA 1
ATOM 3041 C C . SER A 1 388 ? -46.389 63.289 -79.571 1.00 28.45 388 SER A C 1
ATOM 3042 O O . SER A 1 388 ? -46.389 64.380 -80.149 1.00 26.12 388 SER A O 1
ATOM 3045 N N . ASN A 1 389 ? -45.257 62.635 -79.313 1.00 26.65 389 ASN A N 1
ATOM 3046 C CA . ASN A 1 389 ? -43.968 63.268 -79.592 1.00 27.16 389 ASN A CA 1
ATOM 3047 C C . ASN A 1 389 ? -43.632 63.328 -81.074 1.00 31.04 389 ASN A C 1
ATOM 3048 O O . ASN A 1 389 ? -42.617 63.943 -81.449 1.00 28.62 389 ASN A O 1
ATOM 3053 N N . ILE A 1 390 ? -44.412 62.687 -81.930 1.00 27.67 390 ILE A N 1
ATOM 3054 C CA . ILE A 1 390 ? -44.055 62.683 -83.340 1.00 25.66 390 ILE A CA 1
ATOM 3055 C C . ILE A 1 390 ? -45.304 62.904 -84.206 1.00 29.18 390 ILE A C 1
ATOM 3056 O O . ILE A 1 390 ? -46.412 62.469 -83.865 1.00 26.84 390 ILE A O 1
ATOM 3061 N N . VAL A 1 391 ? -45.116 63.662 -85.302 1.00 29.83 391 VAL A N 1
ATOM 3062 C CA . VAL A 1 391 ? -46.079 63.810 -86.394 1.00 29.32 391 VAL A CA 1
ATOM 3063 C C . VAL A 1 391 ? -45.631 62.951 -87.574 1.00 34.14 391 VAL A C 1
ATOM 3064 O O . VAL A 1 391 ? -44.429 62.745 -87.801 1.00 26.10 391 VAL A O 1
ATOM 3068 N N . PHE A 1 392 ? -46.606 62.388 -88.304 1.00 27.82 392 PHE A N 1
ATOM 3069 C CA . PHE A 1 392 ? -46.340 61.634 -89.531 1.00 27.11 392 PHE A CA 1
ATOM 3070 C C . PHE A 1 392 ? -46.761 62.462 -90.744 1.00 24.96 392 PHE A C 1
ATOM 3071 O O . PHE A 1 392 ? -47.910 62.911 -90.821 1.00 25.60 392 PHE A O 1
ATOM 3079 N N . GLY A 1 393 ? -45.812 62.721 -91.651 1.00 24.28 393 GLY A N 1
ATOM 3080 C CA . GLY A 1 393 ? -46.138 63.158 -93.016 1.00 21.97 393 GLY A CA 1
ATOM 3081 C C . GLY A 1 393 ? -46.543 61.918 -93.789 1.00 25.02 393 GLY A C 1
ATOM 3082 O O . GLY A 1 393 ? -45.717 61.029 -94.007 1.00 29.82 393 GLY A O 1
ATOM 3083 N N . VAL A 1 394 ? -47.820 61.789 -94.127 1.00 24.23 394 VAL A N 1
ATOM 3084 C CA . VAL A 1 394 ? -48.346 60.547 -94.683 1.00 23.05 394 VAL A CA 1
ATOM 3085 C C . VAL A 1 394 ? -48.530 60.764 -96.175 1.00 20.43 394 VAL A C 1
ATOM 3086 O O . VAL A 1 394 ? -49.333 61.605 -96.601 1.00 20.51 394 VAL A O 1
ATOM 3090 N N . GLY A 1 395 ? -47.727 60.065 -96.970 1.00 26.05 395 GLY A N 1
ATOM 3091 C CA . GLY A 1 395 ? -47.609 60.415 -98.371 1.00 26.87 395 GLY A CA 1
ATOM 3092 C C . GLY A 1 395 ? -48.130 59.387 -99.358 1.00 27.74 395 GLY A C 1
ATOM 3093 O O . GLY A 1 395 ? -49.065 58.628 -99.060 1.00 23.32 395 GLY A O 1
ATOM 3094 N N . ALA A 1 396 ? -47.492 59.339 -100.534 1.00 24.22 396 ALA A N 1
ATOM 3095 C CA . ALA A 1 396 ? -48.040 58.572 -101.657 1.00 27.40 396 ALA A CA 1
ATOM 3096 C C . ALA A 1 396 ? -47.949 57.078 -101.424 1.00 24.12 396 ALA A C 1
ATOM 3097 O O . ALA A 1 396 ? -48.747 56.317 -101.995 1.00 25.10 396 ALA A O 1
ATOM 3099 N N . GLN A 1 397 ? -46.980 56.628 -100.611 1.00 25.66 397 GLN A N 1
ATOM 3100 C CA . GLN A 1 397 ? -46.907 55.206 -100.275 1.00 26.48 397 GLN A CA 1
ATOM 3101 C C . GLN A 1 397 ? -48.060 54.761 -99.383 1.00 27.96 397 GLN A C 1
ATOM 3102 O O . GLN A 1 397 ? -48.278 53.556 -99.226 1.00 28.05 397 GLN A O 1
ATOM 3108 N N . THR A 1 398 ? -48.789 55.694 -98.787 1.00 27.04 398 THR A N 1
ATOM 3109 C CA . THR A 1 398 ? -50.070 55.355 -98.186 1.00 23.37 398 THR A CA 1
ATOM 3110 C C . THR A 1 398 ? -51.223 55.550 -99.177 1.00 24.47 398 THR A C 1
ATOM 3111 O O . THR A 1 398 ? -51.999 54.625 -99.417 1.00 31.17 398 THR A O 1
ATOM 3115 N N . TYR A 1 399 ? -51.338 56.726 -99.786 1.00 22.98 399 TYR A N 1
ATOM 3116 C CA . TYR A 1 399 ? -52.562 57.033 -100.514 1.00 22.95 399 TYR A CA 1
ATOM 3117 C C . TYR A 1 399 ? -52.544 56.661 -102.003 1.00 28.47 399 TYR A C 1
ATOM 3118 O O . TYR A 1 399 ? -53.619 56.383 -102.570 1.00 24.83 399 TYR A O 1
ATOM 3127 N N . GLN A 1 400 ? -51.379 56.655 -102.666 1.00 18.18 400 GLN A N 1
ATOM 3128 C CA . GLN A 1 400 ? -51.338 56.242 -104.070 1.00 19.80 400 GLN A CA 1
ATOM 3129 C C . GLN A 1 400 ? -51.222 54.733 -104.199 1.00 25.20 400 GLN A C 1
ATOM 3130 O O . GLN A 1 400 ? -51.780 54.150 -105.131 1.00 21.90 400 GLN A O 1
ATOM 3136 N N . ARG A 1 401 ? -50.544 54.085 -103.250 1.00 22.66 401 ARG A N 1
ATOM 3137 C CA . ARG A 1 401 ? -50.223 52.665 -103.353 1.00 25.12 401 ARG A CA 1
ATOM 3138 C C . ARG A 1 401 ? -51.434 51.820 -102.941 1.00 31.10 401 ARG A C 1
ATOM 3139 O O . ARG A 1 401 ? -51.427 51.102 -101.939 1.00 26.95 401 ARG A O 1
ATOM 3147 N N . ASN A 1 402 ? -52.511 51.963 -103.713 1.00 26.94 402 ASN A N 1
ATOM 3148 C CA . ASN A 1 402 ? -53.721 51.172 -103.541 1.00 26.43 402 ASN A CA 1
ATOM 3149 C C . ASN A 1 402 ? -54.288 50.836 -104.907 1.00 27.68 402 ASN A C 1
ATOM 3150 O O . ASN A 1 402 ? -53.924 51.436 -105.927 1.00 24.72 402 ASN A O 1
ATOM 3155 N N . THR A 1 403 ? -55.202 49.874 -104.931 1.00 26.04 403 THR A N 1
ATOM 3156 C CA . THR A 1 403 ? -56.029 49.641 -106.116 1.00 24.16 403 THR A CA 1
ATOM 3157 C C . THR A 1 403 ? -57.479 49.499 -105.668 1.00 27.18 403 THR A C 1
ATOM 3158 O O . THR A 1 403 ? -57.779 49.467 -104.475 1.00 24.54 403 THR A O 1
ATOM 3162 N N . ARG A 1 404 ? -58.388 49.435 -106.645 1.00 25.21 404 ARG A N 1
ATOM 3163 C CA . ARG A 1 404 ? -59.788 49.117 -106.362 1.00 25.31 404 ARG A CA 1
ATOM 3164 C C . ARG A 1 404 ? -59.915 47.779 -105.627 1.00 30.62 404 ARG A C 1
ATOM 3165 O O . ARG A 1 404 ? -60.885 47.561 -104.887 1.00 31.62 404 ARG A O 1
ATOM 3173 N N . ASP A 1 405 ? -58.917 46.914 -105.747 1.00 25.90 405 ASP A N 1
ATOM 3174 C CA . ASP A 1 405 ? -58.920 45.612 -105.095 1.00 31.63 405 ASP A CA 1
ATOM 3175 C C . ASP A 1 405 ? -58.428 45.668 -103.654 1.00 30.79 405 ASP A C 1
ATOM 3176 O O . ASP A 1 405 ? -58.506 44.653 -102.947 1.00 33.95 405 ASP A O 1
ATOM 3181 N N . THR A 1 406 ? -57.964 46.834 -103.188 1.00 27.58 406 THR A N 1
ATOM 3182 C CA . THR A 1 406 ? -57.568 46.982 -101.786 1.00 22.71 406 THR A CA 1
ATOM 3183 C C . THR A 1 406 ? -58.740 46.732 -100.835 1.00 30.55 406 THR A C 1
ATOM 3184 O O . THR A 1 406 ? -58.592 46.053 -99.807 1.00 29.33 406 THR A O 1
ATOM 3188 N N . LEU A 1 407 ? -59.898 47.321 -101.129 1.00 27.52 407 LEU A N 1
ATOM 3189 C CA . LEU A 1 407 ? -61.130 47.034 -100.398 1.00 25.38 407 LEU A CA 1
ATOM 3190 C C . LEU A 1 407 ? -62.102 46.195 -101.240 1.00 28.57 407 LEU A C 1
ATOM 3191 O O . LEU A 1 407 ? -63.249 45.977 -100.831 1.00 28.06 407 LEU A O 1
ATOM 3196 N N . GLY A 1 408 ? -61.663 45.716 -102.402 1.00 28.94 408 GLY A N 1
ATOM 3197 C CA . GLY A 1 408 ? -62.469 44.827 -103.237 1.00 26.15 408 GLY A CA 1
ATOM 3198 C C . GLY A 1 408 ? -63.731 45.471 -103.766 1.00 26.69 408 GLY A C 1
ATOM 3199 O O . GLY A 1 408 ? -64.787 44.825 -103.818 1.00 30.34 408 GLY A O 1
ATOM 3200 N N . PHE A 1 409 ? -63.654 46.745 -104.126 1.00 22.11 409 PHE A N 1
ATOM 3201 C CA . PHE A 1 409 ? -64.824 47.468 -104.591 1.00 25.99 409 PHE A CA 1
ATOM 3202 C C . PHE A 1 409 ? -65.323 46.852 -105.890 1.00 34.31 409 PHE A C 1
ATOM 3203 O O . PHE A 1 409 ? -64.533 46.551 -106.789 1.00 32.91 409 PHE A O 1
ATOM 3211 N N . ALA A 1 410 ? -66.631 46.643 -105.982 1.00 28.36 410 ALA A N 1
ATOM 3212 C CA . ALA A 1 410 ? -67.208 46.173 -107.230 1.00 33.65 410 ALA A CA 1
ATOM 3213 C C . ALA A 1 410 ? -68.605 46.744 -107.369 1.00 30.07 410 ALA A C 1
ATOM 3214 O O . ALA A 1 410 ? -69.374 46.775 -106.402 1.00 23.18 410 ALA A O 1
ATOM 3216 N N . LEU A 1 411 ? -68.925 47.198 -108.577 1.00 28.67 411 LEU A N 1
ATOM 3217 C CA . LEU A 1 411 ? -70.301 47.484 -108.944 1.00 27.83 411 LEU A CA 1
ATOM 3218 C C . LEU A 1 411 ? -70.844 46.350 -109.783 1.00 32.17 411 LEU A C 1
ATOM 3219 O O . LEU A 1 411 ? -70.330 46.077 -110.871 1.00 35.20 411 LEU A O 1
ATOM 3224 N N . LYS A 1 412 ? -71.932 45.760 -109.304 1.00 27.75 412 LYS A N 1
ATOM 3225 C CA . LYS A 1 412 ? -72.529 44.563 -109.872 1.00 30.60 412 LYS A CA 1
ATOM 3226 C C . LYS A 1 412 ? -74.015 44.783 -110.070 1.00 24.34 412 LYS A C 1
ATOM 3227 O O . LYS A 1 412 ? -74.702 45.267 -109.167 1.00 27.61 412 LYS A O 1
ATOM 3233 N N . ALA A 1 413 ? -74.526 44.342 -111.209 1.00 27.02 413 ALA A N 1
ATOM 3234 C CA . ALA A 1 413 ? -75.967 44.306 -111.399 1.00 28.50 413 ALA A CA 1
ATOM 3235 C C . ALA A 1 413 ? -76.535 43.150 -110.585 1.00 31.86 413 ALA A C 1
ATOM 3236 O O . ALA A 1 413 ? -75.985 42.043 -110.589 1.00 28.01 413 ALA A O 1
ATOM 3238 N N . THR A 1 414 ? -77.584 43.422 -109.817 1.00 26.12 414 THR A N 1
ATOM 3239 C CA . THR A 1 414 ? -78.200 42.382 -109.006 1.00 24.63 414 THR A CA 1
ATOM 3240 C C . THR A 1 414 ? -79.651 42.102 -109.356 1.00 32.74 414 THR A C 1
ATOM 3241 O O . THR A 1 414 ? -80.186 41.079 -108.912 1.00 32.49 414 THR A O 1
ATOM 3245 N N . SER A 1 415 ? -80.297 42.949 -110.154 1.00 27.78 415 SER A N 1
ATOM 3246 C CA . SER A 1 415 ? -81.689 42.717 -110.502 1.00 29.95 415 SER A CA 1
ATOM 3247 C C . SER A 1 415 ? -81.980 43.336 -111.863 1.00 34.68 415 SER A C 1
ATOM 3248 O O . SER A 1 415 ? -81.497 44.425 -112.176 1.00 29.85 415 SER A O 1
ATOM 3251 N N . ILE A 1 416 ? -82.737 42.626 -112.688 1.00 31.40 416 ILE A N 1
ATOM 3252 C CA . ILE A 1 416 ? -83.186 43.180 -113.952 1.00 32.95 416 ILE A CA 1
ATOM 3253 C C . ILE A 1 416 ? -84.697 42.997 -114.026 1.00 35.27 416 ILE A C 1
ATOM 3254 O O . ILE A 1 416 ? -85.227 41.953 -113.629 1.00 37.55 416 ILE A O 1
ATOM 3259 N N . THR A 1 417 ? -85.392 44.023 -114.501 1.00 33.18 417 THR A N 1
ATOM 3260 C CA . THR A 1 417 ? -86.819 43.931 -114.770 1.00 32.71 417 THR A CA 1
ATOM 3261 C C . THR A 1 417 ? -87.007 43.739 -116.267 1.00 31.10 417 THR A C 1
ATOM 3262 O O . THR A 1 417 ? -86.545 44.556 -117.073 1.00 27.85 417 THR A O 1
ATOM 3266 N N . ILE A 1 418 ? -87.659 42.639 -116.622 1.00 29.45 418 ILE A N 1
ATOM 3267 C CA . ILE A 1 418 ? -87.940 42.270 -117.996 1.00 29.02 418 ILE A CA 1
ATOM 3268 C C . ILE A 1 418 ? -89.445 42.083 -118.113 1.00 43.45 418 ILE A C 1
ATOM 3269 O O . ILE A 1 418 ? -90.032 41.250 -117.406 1.00 36.55 418 ILE A O 1
ATOM 3274 N N . ASN A 1 419 ? -90.068 42.879 -118.984 1.00 40.02 419 ASN A N 1
ATOM 3275 C CA . ASN A 1 419 ? -91.496 42.748 -119.282 1.00 36.95 419 ASN A CA 1
ATOM 3276 C C . ASN A 1 419 ? -92.326 42.808 -117.997 1.00 49.50 419 ASN A C 1
ATOM 3277 O O . ASN A 1 419 ? -93.188 41.963 -117.742 1.00 47.66 419 ASN A O 1
ATOM 3282 N N . GLY A 1 420 ? -91.999 43.780 -117.144 1.00 38.61 420 GLY A N 1
ATOM 3283 C CA . GLY A 1 420 ? -92.750 44.046 -115.936 1.00 38.74 420 GLY A CA 1
ATOM 3284 C C . GLY A 1 420 ? -92.395 43.209 -114.725 1.00 50.38 420 GLY A C 1
ATOM 3285 O O . GLY A 1 420 ? -93.000 43.404 -113.663 1.00 49.07 420 GLY A O 1
ATOM 3286 N N . GLU A 1 421 ? -91.482 42.251 -114.841 1.00 38.47 421 GLU A N 1
ATOM 3287 C CA . GLU A 1 421 ? -91.274 41.323 -113.742 1.00 45.37 421 GLU A CA 1
ATOM 3288 C C . GLU A 1 421 ? -89.807 41.346 -113.281 1.00 44.96 421 GLU A C 1
ATOM 3289 O O . GLU A 1 421 ? -88.890 41.178 -114.095 1.00 37.17 421 GLU A O 1
ATOM 3295 N N . GLU A 1 422 ? -89.589 41.568 -111.980 1.00 43.80 422 GLU A N 1
ATOM 3296 C CA . GLU A 1 422 ? -88.243 41.696 -111.417 1.00 46.51 422 GLU A CA 1
ATOM 3297 C C . GLU A 1 422 ? -87.571 40.345 -111.235 1.00 43.75 422 GLU A C 1
ATOM 3298 O O . GLU A 1 422 ? -88.157 39.422 -110.667 1.00 44.54 422 GLU A O 1
ATOM 3304 N N . LYS A 1 423 ? -86.333 40.235 -111.716 1.00 41.08 423 LYS A N 1
ATOM 3305 C CA . LYS A 1 423 ? -85.547 39.013 -111.606 1.00 45.21 423 LYS A CA 1
ATOM 3306 C C . LYS A 1 423 ? -84.166 39.253 -111.022 1.00 43.23 423 LYS A C 1
ATOM 3307 O O . LYS A 1 423 ? -83.463 40.169 -111.452 1.00 36.55 423 LYS A O 1
ATOM 3313 N N . ALA A 1 424 ? -83.738 38.370 -110.123 1.00 50.19 424 ALA A N 1
ATOM 3314 C CA . ALA A 1 424 ? -82.359 38.409 -109.648 1.00 41.74 424 ALA A CA 1
ATOM 3315 C C . ALA A 1 424 ? -81.383 37.977 -110.744 1.00 42.99 424 ALA A C 1
ATOM 3316 O O . ALA A 1 424 ? -81.650 37.040 -111.498 1.00 40.95 424 ALA A O 1
ATOM 3318 N N . ILE A 1 425 ? -80.251 38.681 -110.843 1.00 36.71 425 ILE A N 1
ATOM 3319 C CA . ILE A 1 425 ? -79.132 38.294 -111.703 1.00 34.44 425 ILE A CA 1
ATOM 3320 C C . ILE A 1 425 ? -77.842 38.251 -110.893 1.00 49.89 425 ILE A C 1
ATOM 3321 O O . ILE A 1 425 ? -77.651 39.042 -109.958 1.00 49.95 425 ILE A O 1
ATOM 3326 N N . PHE A 1 426 ? -76.974 37.298 -111.228 1.00 40.97 426 PHE A N 1
ATOM 3327 C CA . PHE A 1 426 ? -75.783 37.053 -110.426 1.00 50.68 426 PHE A CA 1
ATOM 3328 C C . PHE A 1 426 ? -74.899 36.045 -111.145 1.00 50.92 426 PHE A C 1
ATOM 3329 O O . PHE A 1 426 ? -75.367 35.253 -111.967 1.00 47.35 426 PHE A O 1
ATOM 3337 N N . LYS A 1 427 ? -73.619 36.083 -110.815 1.00 44.68 427 LYS A N 1
ATOM 3338 C CA . LYS A 1 427 ? -72.651 35.097 -111.259 1.00 47.04 427 LYS A CA 1
ATOM 3339 C C . LYS A 1 427 ? -72.343 34.184 -110.077 1.00 66.90 427 LYS A C 1
ATOM 3340 O O . LYS A 1 427 ? -72.372 34.616 -108.921 1.00 56.94 427 LYS A O 1
ATOM 3346 N N . ASN A 1 428 ? -72.088 32.909 -110.358 1.00 64.59 428 ASN A N 1
ATOM 3347 C CA . ASN A 1 428 ? -71.754 31.992 -109.267 1.00 68.78 428 ASN A CA 1
ATOM 3348 C C . ASN A 1 428 ? -70.527 31.140 -109.600 1.00 64.59 428 ASN A C 1
ATOM 3349 O O . ASN A 1 428 ? -70.613 30.057 -110.165 1.00 74.14 428 ASN A O 1
ATOM 3354 N N . SER A 1 438 ? -72.267 36.938 -103.863 1.00 46.43 438 SER A N 1
ATOM 3355 C CA . SER A 1 438 ? -73.355 36.979 -104.833 1.00 51.54 438 SER A CA 1
ATOM 3356 C C . SER A 1 438 ? -74.604 37.634 -104.274 1.00 49.68 438 SER A C 1
ATOM 3357 O O . SER A 1 438 ? -75.511 36.945 -103.800 1.00 47.53 438 SER A O 1
ATOM 3360 N N . GLN A 1 439 ? -74.673 38.957 -104.371 1.00 34.86 439 GLN A N 1
ATOM 3361 C CA . GLN A 1 439 ? -75.882 39.655 -103.968 1.00 39.05 439 GLN A CA 1
ATOM 3362 C C . GLN A 1 439 ? -76.931 39.442 -105.048 1.00 35.84 439 GLN A C 1
ATOM 3363 O O . GLN A 1 439 ? -76.609 39.346 -106.234 1.00 38.42 439 GLN A O 1
ATOM 3369 N N . LYS A 1 440 ? -78.190 39.342 -104.641 1.00 33.51 440 LYS A N 1
ATOM 3370 C CA . LYS A 1 440 ? -79.263 39.022 -105.574 1.00 32.38 440 LYS A CA 1
ATOM 3371 C C . LYS A 1 440 ? -80.434 39.929 -105.267 1.00 33.44 440 LYS A C 1
ATOM 3372 O O . LYS A 1 440 ? -80.743 40.138 -104.094 1.00 29.41 440 LYS A O 1
ATOM 3378 N N . GLY A 1 441 ? -81.088 40.461 -106.303 1.00 31.90 441 GLY A N 1
ATOM 3379 C CA . GLY A 1 441 ? -82.282 41.243 -106.027 1.00 28.95 441 GLY A CA 1
ATOM 3380 C C . GLY A 1 441 ? -81.907 42.575 -105.391 1.00 31.61 441 GLY A C 1
ATOM 3381 O O . GLY A 1 441 ? -80.752 42.982 -105.381 1.00 30.59 441 GLY A O 1
ATOM 3382 N N . ARG A 1 442 ? -82.914 43.261 -104.854 1.00 28.89 442 ARG A N 1
ATOM 3383 C CA . ARG A 1 442 ? -82.644 44.537 -104.199 1.00 28.45 442 ARG A CA 1
ATOM 3384 C C . ARG A 1 442 ? -82.151 44.328 -102.764 1.00 29.45 442 ARG A C 1
ATOM 3385 O O . ARG A 1 442 ? -82.395 43.290 -102.143 1.00 30.81 442 ARG A O 1
ATOM 3393 N N . VAL A 1 443 ? -81.410 45.315 -102.258 1.00 26.12 443 VAL A N 1
ATOM 3394 C CA . VAL A 1 443 ? -80.741 45.203 -100.970 1.00 24.81 443 VAL A CA 1
ATOM 3395 C C . VAL A 1 443 ? -81.232 46.309 -100.054 1.00 28.61 443 VAL A C 1
ATOM 3396 O O . VAL A 1 443 ? -81.707 47.360 -100.494 1.00 30.50 443 VAL A O 1
ATOM 3400 N N . LYS A 1 444 ? -81.107 46.053 -98.753 1.00 25.11 444 LYS A N 1
ATOM 3401 C CA . LYS A 1 444 ? -81.392 47.038 -97.722 1.00 28.38 444 LYS A CA 1
ATOM 3402 C C . LYS A 1 444 ? -80.336 46.897 -96.635 1.00 24.51 444 LYS A C 1
ATOM 3403 O O . LYS A 1 444 ? -80.082 45.787 -96.157 1.00 24.68 444 LYS A O 1
ATOM 3409 N N . VAL A 1 445 ? -79.723 48.002 -96.229 1.00 25.54 445 VAL A N 1
ATOM 3410 C CA . VAL A 1 445 ? -78.744 47.940 -95.154 1.00 21.99 445 VAL A CA 1
ATOM 3411 C C . VAL A 1 445 ? -79.474 48.189 -93.839 1.00 24.87 445 VAL A C 1
ATOM 3412 O O . VAL A 1 445 ? -80.073 49.254 -93.634 1.00 25.96 445 VAL A O 1
ATOM 3416 N N . LEU A 1 446 ? -79.412 47.198 -92.944 1.00 24.77 446 LEU A N 1
ATOM 3417 C CA . LEU A 1 446 ? -80.133 47.170 -91.672 1.00 29.10 446 LEU A CA 1
ATOM 3418 C C . LEU A 1 446 ? -79.312 47.773 -90.542 1.00 32.26 446 LEU A C 1
ATOM 3419 O O . LEU A 1 446 ? -79.858 48.411 -89.636 1.00 33.36 446 LEU A O 1
ATOM 3424 N N . SER A 1 447 ? -78.006 47.565 -90.573 1.00 26.19 447 SER A N 1
ATOM 3425 C CA . SER A 1 447 ? -77.112 48.159 -89.598 1.00 28.19 447 SER A CA 1
ATOM 3426 C C . SER A 1 447 ? -75.747 48.267 -90.258 1.00 29.19 447 SER A C 1
ATOM 3427 O O . SER A 1 447 ? -75.567 47.874 -91.407 1.00 27.97 447 SER A O 1
ATOM 3430 N N . ARG A 1 448 ? -74.769 48.754 -89.501 1.00 27.21 448 ARG A N 1
ATOM 3431 C CA . ARG A 1 448 ? -73.441 48.956 -90.054 1.00 28.03 448 ARG A CA 1
ATOM 3432 C C . ARG A 1 448 ? -72.822 47.652 -90.529 1.00 33.54 448 ARG A C 1
ATOM 3433 O O . ARG A 1 448 ? -71.926 47.680 -91.375 1.00 31.16 448 ARG A O 1
ATOM 3441 N N . ASP A 1 449 ? -73.270 46.512 -89.992 1.00 30.89 449 ASP A N 1
ATOM 3442 C CA . ASP A 1 449 ? -72.650 45.220 -90.249 1.00 25.64 449 ASP A CA 1
ATOM 3443 C C . ASP A 1 449 ? -73.600 44.182 -90.829 1.00 23.84 449 ASP A C 1
ATOM 3444 O O . ASP A 1 449 ? -73.186 43.030 -91.037 1.00 27.14 449 ASP A O 1
ATOM 3449 N N . THR A 1 450 ? -74.849 44.553 -91.113 1.00 25.36 450 THR A N 1
ATOM 3450 C CA . THR A 1 450 ? -75.838 43.621 -91.646 1.00 23.56 450 THR A CA 1
ATOM 3451 C C . THR A 1 450 ? -76.754 44.270 -92.676 1.00 25.50 450 THR A C 1
ATOM 3452 O O . THR A 1 450 ? -77.211 45.411 -92.524 1.00 28.73 450 THR A O 1
ATOM 3456 N N . TYR A 1 451 ? -76.999 43.514 -93.745 1.00 24.74 451 TYR A N 1
ATOM 3457 C CA . TYR A 1 451 ? -77.920 43.894 -94.797 1.00 25.88 451 TYR A CA 1
ATOM 3458 C C . TYR A 1 451 ? -78.758 42.672 -95.154 1.00 28.30 451 TYR A C 1
ATOM 3459 O O . TYR A 1 451 ? -78.463 41.544 -94.739 1.00 30.09 451 TYR A O 1
ATOM 3468 N N . VAL A 1 452 ? -79.823 42.906 -95.912 1.00 22.81 452 VAL A N 1
ATOM 3469 C CA . VAL A 1 452 ? -80.636 41.830 -96.475 1.00 28.93 452 VAL A CA 1
ATOM 3470 C C . VAL A 1 452 ? -80.828 42.085 -97.965 1.00 30.75 452 VAL A C 1
ATOM 3471 O O . VAL A 1 452 ? -81.053 43.231 -98.388 1.00 25.55 452 VAL A O 1
ATOM 3475 N N . ASP A 1 453 ? -80.754 41.015 -98.763 1.00 24.51 453 ASP A N 1
ATOM 3476 C CA . ASP A 1 453 ? -80.877 41.160 -100.209 1.00 26.37 453 ASP A CA 1
ATOM 3477 C C . ASP A 1 453 ? -82.038 40.393 -100.831 1.00 37.51 453 ASP A C 1
ATOM 3478 O O . ASP A 1 453 ? -82.100 40.280 -102.059 1.00 38.37 453 ASP A O 1
ATOM 3483 N N . GLY A 1 454 ? -82.984 39.865 -100.088 1.00 32.78 454 GLY A N 1
ATOM 3484 C CA . GLY A 1 454 ? -83.907 39.170 -100.999 1.00 66.08 454 GLY A CA 1
ATOM 3485 C C . GLY A 1 454 ? -84.943 39.986 -101.784 1.00 43.81 454 GLY A C 1
ATOM 3486 O O . GLY A 1 454 ? -85.929 39.414 -102.254 1.00 33.36 454 GLY A O 1
ATOM 3487 N N . LEU A 1 455 ? -84.751 41.294 -101.974 1.00 30.90 455 LEU A N 1
ATOM 3488 C CA . LEU A 1 455 ? -85.911 42.178 -101.956 1.00 32.92 455 LEU A CA 1
ATOM 3489 C C . LEU A 1 455 ? -86.444 42.531 -103.342 1.00 45.56 455 LEU A C 1
ATOM 3490 O O . LEU A 1 455 ? -85.728 42.491 -104.349 1.00 33.62 455 LEU A O 1
ATOM 3495 N N . THR A 1 456 ? -87.706 42.959 -103.361 1.00 35.80 456 THR A N 1
ATOM 3496 C CA . THR A 1 456 ? -88.323 43.554 -104.537 1.00 34.83 456 THR A CA 1
ATOM 3497 C C . THR A 1 456 ? -88.569 45.026 -104.252 1.00 30.56 456 THR A C 1
ATOM 3498 O O . THR A 1 456 ? -88.497 45.474 -103.106 1.00 32.11 456 THR A O 1
ATOM 3502 N N . SER A 1 457 ? -88.895 45.775 -105.308 1.00 37.01 457 SER A N 1
ATOM 3503 C CA . SER A 1 457 ? -89.182 47.198 -105.145 1.00 34.57 457 SER A CA 1
ATOM 3504 C C . SER A 1 457 ? -90.388 47.453 -104.256 1.00 31.83 457 SER A C 1
ATOM 3505 O O . SER A 1 457 ? -90.569 48.579 -103.787 1.00 36.52 457 SER A O 1
ATOM 3508 N N . ALA A 1 458 ? -91.237 46.452 -104.047 1.00 33.98 458 ALA A N 1
ATOM 3509 C CA . ALA A 1 458 ? -92.432 46.632 -103.233 1.00 34.78 458 ALA A CA 1
ATOM 3510 C C . ALA A 1 458 ? -92.169 46.516 -101.739 1.00 44.98 458 ALA A C 1
ATOM 3511 O O . ALA A 1 458 ? -93.057 46.855 -100.949 1.00 38.01 458 ALA A O 1
ATOM 3513 N N . ASP A 1 459 ? -90.986 46.059 -101.331 1.00 33.54 459 ASP A N 1
ATOM 3514 C CA . ASP A 1 459 ? -90.717 45.783 -99.928 1.00 35.84 459 ASP A CA 1
ATOM 3515 C C . ASP A 1 459 ? -90.604 47.085 -99.139 1.00 32.61 459 ASP A C 1
ATOM 3516 O O . ASP A 1 459 ? -90.642 48.185 -99.694 1.00 33.42 459 ASP A O 1
ATOM 3521 N N . ASP A 1 460 ? -90.389 46.962 -97.824 1.00 28.57 460 ASP A N 1
ATOM 3522 C CA . ASP A 1 460 ? -90.597 48.083 -96.908 1.00 32.93 460 ASP A CA 1
ATOM 3523 C C . ASP A 1 460 ? -89.582 49.225 -97.107 1.00 43.69 460 ASP A C 1
ATOM 3524 O O . ASP A 1 460 ? -89.981 50.323 -97.517 1.00 67.58 460 ASP A O 1
ATOM 3529 N N . PHE A 1 461 ? -88.301 49.016 -96.841 1.00 37.42 461 PHE A N 1
ATOM 3530 C CA . PHE A 1 461 ? -87.210 50.002 -97.008 1.00 35.44 461 PHE A CA 1
ATOM 3531 C C . PHE A 1 461 ? -87.239 51.204 -96.068 1.00 30.89 461 PHE A C 1
ATOM 3532 O O . PHE A 1 461 ? -86.348 52.060 -96.182 1.00 31.59 461 PHE A O 1
ATOM 3540 N N . SER A 1 462 ? -88.141 51.260 -95.083 1.00 36.62 462 SER A N 1
ATOM 3541 C CA . SER A 1 462 ? -88.072 52.318 -94.077 1.00 36.27 462 SER A CA 1
ATOM 3542 C C . SER A 1 462 ? -86.814 52.122 -93.255 1.00 32.71 462 SER A C 1
ATOM 3543 O O . SER A 1 462 ? -86.423 50.986 -92.983 1.00 32.43 462 SER A O 1
ATOM 3546 N N . ASP A 1 463 ? -86.186 53.234 -92.860 1.00 24.83 463 ASP A N 1
ATOM 3547 C CA . ASP A 1 463 ? -84.978 53.238 -92.034 1.00 31.79 463 ASP A CA 1
ATOM 3548 C C . ASP A 1 463 ? -83.788 52.541 -92.692 1.00 27.95 463 ASP A C 1
ATOM 3549 O O . ASP A 1 463 ? -82.871 52.098 -92.003 1.00 29.76 463 ASP A O 1
ATOM 3554 N N . ASP A 1 464 ? -83.768 52.455 -94.015 1.00 29.33 464 ASP A N 1
ATOM 3555 C CA . ASP A 1 464 ? -82.619 51.918 -94.731 1.00 25.44 464 ASP A CA 1
ATOM 3556 C C . ASP A 1 464 ? -81.406 52.788 -94.400 1.00 26.43 464 ASP A C 1
ATOM 3557 O O . ASP A 1 464 ? -81.500 54.021 -94.412 1.00 25.76 464 ASP A O 1
ATOM 3562 N N . LEU A 1 465 ? -80.270 52.162 -94.056 1.00 26.89 465 LEU A N 1
ATOM 3563 C CA . LEU A 1 465 ? -79.063 52.976 -93.894 1.00 27.54 465 LEU A CA 1
ATOM 3564 C C . LEU A 1 465 ? -78.638 53.595 -95.218 1.00 29.47 465 LEU A C 1
ATOM 3565 O O . LEU A 1 465 ? -78.010 54.658 -95.229 1.00 28.22 465 LEU A O 1
ATOM 3570 N N . LEU A 1 466 ? -78.990 52.961 -96.336 1.00 30.30 466 LEU A N 1
ATOM 3571 C CA . LEU A 1 466 ? -78.823 53.575 -97.647 1.00 24.87 466 LEU A CA 1
ATOM 3572 C C . LEU A 1 466 ? -79.945 54.589 -97.822 1.00 31.10 466 LEU A C 1
ATOM 3573 O O . LEU A 1 466 ? -81.122 54.215 -97.831 1.00 34.74 466 LEU A O 1
ATOM 3578 N N . GLU A 1 467 ? -79.597 55.865 -97.934 1.00 28.84 467 GLU A N 1
ATOM 3579 C CA . GLU A 1 467 ? -80.585 56.933 -98.012 1.00 26.41 467 GLU A CA 1
ATOM 3580 C C . GLU A 1 467 ? -80.605 57.501 -99.423 1.00 29.75 467 GLU A C 1
ATOM 3581 O O . GLU A 1 467 ? -79.553 57.685 -100.047 1.00 26.69 467 GLU A O 1
ATOM 3587 N N . LEU A 1 468 ? -81.813 57.734 -99.929 1.00 30.04 468 LEU A N 1
ATOM 3588 C CA . LEU A 1 468 ? -81.994 58.354 -101.235 1.00 28.18 468 LEU A CA 1
ATOM 3589 C C . LEU A 1 468 ? -81.148 59.621 -101.362 1.00 29.38 468 LEU A C 1
ATOM 3590 O O . LEU A 1 468 ? -81.183 60.497 -100.496 1.00 28.18 468 LEU A O 1
ATOM 3595 N N . LEU A 1 469 ? -80.430 59.739 -102.481 1.00 25.19 469 LEU A N 1
ATOM 3596 C CA . LEU A 1 469 ? -79.433 60.793 -102.635 1.00 28.82 469 LEU A CA 1
ATOM 3597 C C . LEU A 1 469 ? -79.667 61.630 -103.888 1.00 29.61 469 LEU A C 1
ATOM 3598 O O . LEU A 1 469 ? -79.584 62.863 -103.846 1.00 28.87 469 LEU A O 1
ATOM 3603 N N . PHE A 1 470 ? -79.924 60.967 -105.015 1.00 27.29 470 PHE A N 1
ATOM 3604 C CA . PHE A 1 470 ? -80.039 61.616 -106.317 1.00 27.18 470 PHE A CA 1
ATOM 3605 C C . PHE A 1 470 ? -81.145 60.924 -107.096 1.00 26.46 470 PHE A C 1
ATOM 3606 O O . PHE A 1 470 ? -81.246 59.689 -107.086 1.00 27.89 470 PHE A O 1
ATOM 3614 N N . GLU A 1 471 ? -81.964 61.709 -107.785 1.00 27.76 471 GLU A N 1
ATOM 3615 C CA . GLU A 1 471 ? -82.987 61.114 -108.634 1.00 34.25 471 GLU A CA 1
ATOM 3616 C C . GLU A 1 471 ? -83.354 62.064 -109.762 1.00 31.51 471 GLU A C 1
ATOM 3617 O O . GLU A 1 471 ? -83.689 63.224 -109.512 1.00 27.35 471 GLU A O 1
ATOM 3623 N N . ASP A 1 472 ? -83.298 61.557 -110.994 1.00 27.59 472 ASP A N 1
ATOM 3624 C CA . ASP A 1 472 ? -83.814 62.270 -112.160 1.00 29.11 472 ASP A CA 1
ATOM 3625 C C . ASP A 1 472 ? -83.264 63.686 -112.240 1.00 30.95 472 ASP A C 1
ATOM 3626 O O . ASP A 1 472 ? -83.989 64.645 -112.513 1.00 31.50 472 ASP A O 1
ATOM 3631 N N . GLY A 1 473 ? -81.960 63.813 -112.002 1.00 33.45 473 GLY A N 1
ATOM 3632 C CA . GLY A 1 473 ? -81.246 65.058 -112.195 1.00 33.53 473 GLY A CA 1
ATOM 3633 C C . GLY A 1 473 ? -81.076 65.913 -110.961 1.00 34.26 473 GLY A C 1
ATOM 3634 O O . GLY A 1 473 ? -80.379 66.932 -111.040 1.00 33.79 473 GLY A O 1
ATOM 3635 N N . LYS A 1 474 ? -81.685 65.544 -109.832 1.00 33.16 474 LYS A N 1
ATOM 3636 C CA . LYS A 1 474 ? -81.694 66.375 -108.629 1.00 35.61 474 LYS A CA 1
ATOM 3637 C C . LYS A 1 474 ? -80.896 65.716 -107.506 1.00 34.09 474 LYS A C 1
ATOM 3638 O O . LYS A 1 474 ? -81.097 64.531 -107.211 1.00 29.18 474 LYS A O 1
ATOM 3644 N N . LEU A 1 475 ? -79.982 66.475 -106.895 1.00 28.37 475 LEU A N 1
ATOM 3645 C CA . LEU A 1 475 ? -79.373 66.067 -105.631 1.00 33.21 475 LEU A CA 1
ATOM 3646 C C . LEU A 1 475 ? -80.413 66.303 -104.537 1.00 36.87 475 LEU A C 1
ATOM 3647 O O . LEU A 1 475 ? -80.754 67.452 -104.234 1.00 31.81 475 LEU A O 1
ATOM 3652 N N . LEU A 1 476 ? -80.954 65.226 -103.977 1.00 33.43 476 LEU A N 1
ATOM 3653 C CA . LEU A 1 476 ? -82.096 65.328 -103.072 1.00 33.17 476 LEU A CA 1
ATOM 3654 C C . LEU A 1 476 ? -81.675 65.516 -101.631 1.00 40.48 476 LEU A C 1
ATOM 3655 O O . LEU A 1 476 ? -82.512 65.855 -100.778 1.00 35.21 476 LEU A O 1
ATOM 3660 N N . ARG A 1 477 ? -80.402 65.292 -101.341 1.00 33.07 477 ARG A N 1
ATOM 3661 C CA . ARG A 1 477 ? -79.913 65.282 -99.974 1.00 37.51 477 ARG A CA 1
ATOM 3662 C C . ARG A 1 477 ? -78.488 65.794 -100.042 1.00 36.79 477 ARG A C 1
ATOM 3663 O O . ARG A 1 477 ? -77.680 65.239 -100.790 1.00 35.24 477 ARG A O 1
ATOM 3671 N N . GLN A 1 478 ? -78.167 66.839 -99.294 1.00 33.58 478 GLN A N 1
ATOM 3672 C CA . GLN A 1 478 ? -76.801 67.320 -99.323 1.00 41.30 478 GLN A CA 1
ATOM 3673 C C . GLN A 1 478 ? -76.258 67.513 -97.919 1.00 43.16 478 GLN A C 1
ATOM 3674 O O . GLN A 1 478 ? -76.995 67.732 -96.955 1.00 37.96 478 GLN A O 1
ATOM 3680 N N . THR A 1 479 ? -74.948 67.371 -97.822 1.00 26.81 479 THR A N 1
ATOM 3681 C CA . THR A 1 479 ? -74.243 67.409 -96.560 1.00 37.18 479 THR A CA 1
ATOM 3682 C C . THR A 1 479 ? -73.097 68.400 -96.697 1.00 40.09 479 THR A C 1
ATOM 3683 O O . THR A 1 479 ? -72.708 68.775 -97.803 1.00 38.14 479 THR A O 1
ATOM 3687 N N . ASP A 1 480 ? -72.565 68.846 -95.575 1.00 33.19 480 ASP A N 1
ATOM 3688 C CA . ASP A 1 480 ? -71.358 69.652 -95.634 1.00 33.20 480 ASP A CA 1
ATOM 3689 C C . ASP A 1 480 ? -70.263 68.913 -94.894 1.00 32.19 480 ASP A C 1
ATOM 3690 O O . ASP A 1 480 ? -70.457 67.791 -94.414 1.00 30.47 480 ASP A O 1
ATOM 3695 N N . PHE A 1 481 ? -69.091 69.529 -94.807 1.00 26.19 481 PHE A N 1
ATOM 3696 C CA . PHE A 1 481 ? -67.986 68.697 -94.381 1.00 24.70 481 PHE A CA 1
ATOM 3697 C C . PHE A 1 481 ? -67.996 68.617 -92.847 1.00 25.73 481 PHE A C 1
ATOM 3698 O O . PHE A 1 481 ? -67.419 67.696 -92.263 1.00 29.09 481 PHE A O 1
ATOM 3706 N N . ASP A 1 482 ? -68.709 69.542 -92.187 1.00 30.91 482 ASP A N 1
ATOM 3707 C CA . ASP A 1 482 ? -68.924 69.435 -90.743 1.00 34.81 482 ASP A CA 1
ATOM 3708 C C . ASP A 1 482 ? -69.754 68.204 -90.397 1.00 30.58 482 ASP A C 1
ATOM 3709 O O . ASP A 1 482 ? -69.436 67.471 -89.450 1.00 29.13 482 ASP A O 1
ATOM 3714 N N . GLU A 1 483 ? -70.847 67.973 -91.132 1.00 28.25 483 GLU A N 1
ATOM 3715 C CA . GLU A 1 483 ? -71.662 66.798 -90.835 1.00 32.05 483 GLU A CA 1
ATOM 3716 C C . GLU A 1 483 ? -70.879 65.520 -91.071 1.00 29.54 483 GLU A C 1
ATOM 3717 O O . GLU A 1 483 ? -71.051 64.534 -90.345 1.00 28.65 483 GLU A O 1
ATOM 3723 N N . ILE A 1 484 ? -70.052 65.497 -92.119 1.00 29.99 484 ILE A N 1
ATOM 3724 C CA . ILE A 1 484 ? -69.266 64.301 -92.400 1.00 23.35 484 ILE A CA 1
ATOM 3725 C C . ILE A 1 484 ? -68.335 64.008 -91.230 1.00 32.41 484 ILE A C 1
ATOM 3726 O O . ILE A 1 484 ? -68.244 62.872 -90.745 1.00 27.03 484 ILE A O 1
ATOM 3731 N N . ARG A 1 485 ? -67.617 65.029 -90.769 1.00 26.84 485 ARG A N 1
ATOM 3732 C CA . ARG A 1 485 ? -66.705 64.819 -89.654 1.00 25.05 485 ARG A CA 1
ATOM 3733 C C . ARG A 1 485 ? -67.471 64.476 -88.382 1.00 30.61 485 ARG A C 1
ATOM 3734 O O . ARG A 1 485 ? -67.005 63.662 -87.575 1.00 31.96 485 ARG A O 1
ATOM 3742 N N . GLN A 1 486 ? -68.650 65.078 -88.188 1.00 28.37 486 GLN A N 1
ATOM 3743 C CA . GLN A 1 486 ? -69.452 64.737 -87.010 1.00 30.65 486 GLN A CA 1
ATOM 3744 C C . GLN A 1 486 ? -69.888 63.280 -87.062 1.00 37.56 486 GLN A C 1
ATOM 3745 O O . GLN A 1 486 ? -69.768 62.544 -86.072 1.00 37.81 486 GLN A O 1
ATOM 3751 N N . ASN A 1 487 ? -70.371 62.839 -88.227 1.00 30.20 487 ASN A N 1
ATOM 3752 C CA . ASN A 1 487 ? -70.731 61.441 -88.415 1.00 25.85 487 ASN A CA 1
ATOM 3753 C C . ASN A 1 487 ? -69.584 60.532 -88.067 1.00 33.95 487 ASN A C 1
ATOM 3754 O O . ASN A 1 487 ? -69.778 59.425 -87.556 1.00 33.04 487 ASN A O 1
ATOM 3759 N N . LEU A 1 488 ? -68.375 60.955 -88.396 1.00 23.76 488 LEU A N 1
ATOM 3760 C CA . LEU A 1 488 ? -67.266 60.042 -88.239 1.00 27.91 488 LEU A CA 1
ATOM 3761 C C . LEU A 1 488 ? -66.808 60.027 -86.775 1.00 35.31 488 LEU A C 1
ATOM 3762 O O . LEU A 1 488 ? -66.332 58.995 -86.284 1.00 32.67 488 LEU A O 1
ATOM 3767 N N . LEU A 1 489 ? -66.979 61.157 -86.075 1.00 31.03 489 LEU A N 1
ATOM 3768 C CA . LEU A 1 489 ? -66.799 61.221 -84.618 1.00 43.41 489 LEU A CA 1
ATOM 3769 C C . LEU A 1 489 ? -67.693 60.217 -83.890 1.00 41.79 489 LEU A C 1
ATOM 3770 O O . LEU A 1 489 ? -67.227 59.472 -83.022 1.00 42.77 489 LEU A O 1
ATOM 3775 N N . VAL A 1 490 ? -68.998 60.221 -84.195 1.00 39.74 490 VAL A N 1
ATOM 3776 C CA . VAL A 1 490 ? -69.930 59.333 -83.498 1.00 46.21 490 VAL A CA 1
ATOM 3777 C C . VAL A 1 490 ? -69.611 57.882 -83.822 1.00 52.05 490 VAL A C 1
ATOM 3778 O O . VAL A 1 490 ? -69.939 56.978 -83.048 1.00 52.76 490 VAL A O 1
ATOM 3782 N N . SER A 1 491 ? -69.014 57.628 -84.983 1.00 46.81 491 SER A N 1
ATOM 3783 C CA . SER A 1 491 ? -68.684 56.270 -85.388 1.00 50.07 491 SER A CA 1
ATOM 3784 C C . SER A 1 491 ? -67.751 55.580 -84.385 1.00 44.59 491 SER A C 1
ATOM 3785 O O . SER A 1 491 ? -67.797 54.360 -84.231 1.00 53.29 491 SER A O 1
ATOM 3788 N N . LEU B 1 5 ? -60.406 69.759 -126.256 1.00 63.56 5 LEU B N 1
ATOM 3789 C CA . LEU B 1 5 ? -61.318 70.233 -127.289 1.00 55.98 5 LEU B CA 1
ATOM 3790 C C . LEU B 1 5 ? -62.558 70.922 -126.679 1.00 51.29 5 LEU B C 1
ATOM 3791 O O . LEU B 1 5 ? -62.403 71.783 -125.814 1.00 58.52 5 LEU B O 1
ATOM 3796 N N . ASN B 1 6 ? -63.770 70.556 -127.104 1.00 50.95 6 ASN B N 1
ATOM 3797 C CA . ASN B 1 6 ? -64.944 71.407 -126.899 1.00 42.47 6 ASN B CA 1
ATOM 3798 C C . ASN B 1 6 ? -65.750 71.097 -125.636 1.00 39.39 6 ASN B C 1
ATOM 3799 O O . ASN B 1 6 ? -66.850 71.635 -125.475 1.00 43.89 6 ASN B O 1
ATOM 3804 N N . TYR B 1 7 ? -65.255 70.265 -124.741 1.00 32.23 7 TYR B N 1
ATOM 3805 C CA . TYR B 1 7 ? -65.970 70.055 -123.492 1.00 31.98 7 TYR B CA 1
ATOM 3806 C C . TYR B 1 7 ? -65.220 70.727 -122.349 1.00 33.61 7 TYR B C 1
ATOM 3807 O O . TYR B 1 7 ? -64.054 71.113 -122.480 1.00 27.06 7 TYR B O 1
ATOM 3816 N N . SER B 1 8 ? -65.891 70.828 -121.205 1.00 25.90 8 SER B N 1
ATOM 3817 C CA . SER B 1 8 ? -65.320 71.501 -120.047 1.00 35.30 8 SER B CA 1
ATOM 3818 C C . SER B 1 8 ? -65.706 70.801 -118.746 1.00 31.47 8 SER B C 1
ATOM 3819 O O . SER B 1 8 ? -66.850 70.379 -118.583 1.00 30.30 8 SER B O 1
ATOM 3822 N N . SER B 1 9 ? -64.764 70.724 -117.806 1.00 28.20 9 SER B N 1
ATOM 3823 C CA . SER B 1 9 ? -65.057 70.336 -116.428 1.00 30.22 9 SER B CA 1
ATOM 3824 C C . SER B 1 9 ? -64.943 71.539 -115.507 1.00 34.74 9 SER B C 1
ATOM 3825 O O . SER B 1 9 ? -64.004 72.332 -115.627 1.00 32.98 9 SER B O 1
ATOM 3828 N N . ARG B 1 10 ? -65.864 71.649 -114.553 1.00 27.89 10 ARG B N 1
ATOM 3829 C CA . ARG B 1 10 ? -65.709 72.676 -113.535 1.00 32.18 10 ARG B CA 1
ATOM 3830 C C . ARG B 1 10 ? -64.513 72.315 -112.662 1.00 31.71 10 ARG B C 1
ATOM 3831 O O . ARG B 1 10 ? -64.216 71.135 -112.442 1.00 28.95 10 ARG B O 1
ATOM 3839 N N . ALA B 1 11 ? -63.765 73.330 -112.244 1.00 25.41 11 ALA B N 1
ATOM 3840 C CA . ALA B 1 11 ? -62.547 73.084 -111.492 1.00 25.67 11 ALA B CA 1
ATOM 3841 C C . ALA B 1 11 ? -62.536 73.928 -110.230 1.00 25.15 11 ALA B C 1
ATOM 3842 O O . ALA B 1 11 ? -63.097 75.025 -110.189 1.00 31.29 11 ALA B O 1
ATOM 3844 N N . SER B 1 12 ? -61.872 73.410 -109.200 1.00 30.59 12 SER B N 1
ATOM 3845 C CA . SER B 1 12 ? -61.713 74.149 -107.957 1.00 28.14 12 SER B CA 1
ATOM 3846 C C . SER B 1 12 ? -60.271 74.530 -107.666 1.00 29.16 12 SER B C 1
ATOM 3847 O O . SER B 1 12 ? -60.040 75.393 -106.813 1.00 35.99 12 SER B O 1
ATOM 3850 N N . ALA B 1 13 ? -59.307 73.905 -108.332 1.00 24.26 13 ALA B N 1
ATOM 3851 C CA . ALA B 1 13 ? -57.903 74.108 -107.997 1.00 28.84 13 ALA B CA 1
ATOM 3852 C C . ALA B 1 13 ? -57.474 75.523 -108.367 1.00 33.69 13 ALA B C 1
ATOM 3853 O O . ALA B 1 13 ? -57.547 75.925 -109.539 1.00 29.66 13 ALA B O 1
ATOM 3855 N N . ILE B 1 14 ? -56.977 76.258 -107.381 1.00 26.01 14 ILE B N 1
ATOM 3856 C CA . ILE B 1 14 ? -56.527 77.634 -107.572 1.00 28.81 14 ILE B CA 1
ATOM 3857 C C . ILE B 1 14 ? -55.171 77.623 -108.272 1.00 25.54 14 ILE B C 1
ATOM 3858 O O . ILE B 1 14 ? -54.205 77.076 -107.719 1.00 28.88 14 ILE B O 1
ATOM 3863 N N . PRO B 1 15 ? -55.044 78.229 -109.469 1.00 29.28 15 PRO B N 1
ATOM 3864 C CA . PRO B 1 15 ? -53.770 78.130 -110.215 1.00 33.47 15 PRO B CA 1
ATOM 3865 C C . PRO B 1 15 ? -52.556 78.578 -109.426 1.00 31.91 15 PRO B C 1
ATOM 3866 O O . PRO B 1 15 ? -51.519 77.907 -109.453 1.00 36.35 15 PRO B O 1
ATOM 3870 N N . SER B 1 16 ? -52.663 79.672 -108.690 1.00 28.45 16 SER B N 1
ATOM 3871 C CA . SER B 1 16 ? -51.495 80.158 -107.979 1.00 39.23 16 SER B CA 1
ATOM 3872 C C . SER B 1 16 ? -51.240 79.354 -106.711 1.00 45.82 16 SER B C 1
ATOM 3873 O O . SER B 1 16 ? -50.302 79.657 -105.964 1.00 42.90 16 SER B O 1
ATOM 3876 N N . LEU B 1 17 ? -52.034 78.304 -106.483 1.00 36.24 17 LEU B N 1
ATOM 3877 C CA . LEU B 1 17 ? -51.856 77.395 -105.363 1.00 35.20 17 LEU B CA 1
ATOM 3878 C C . LEU B 1 17 ? -51.879 75.929 -105.821 1.00 43.02 17 LEU B C 1
ATOM 3879 O O . LEU B 1 17 ? -52.299 75.051 -105.064 1.00 36.30 17 LEU B O 1
ATOM 3884 N N . LEU B 1 18 ? -51.378 75.633 -107.031 1.00 33.18 18 LEU B N 1
ATOM 3885 C CA . LEU B 1 18 ? -51.299 74.241 -107.521 1.00 29.97 18 LEU B CA 1
ATOM 3886 C C . LEU B 1 18 ? -49.965 73.620 -107.137 1.00 32.56 18 LEU B C 1
ATOM 3887 O O . LEU B 1 18 ? -49.101 73.314 -107.964 1.00 30.39 18 LEU B O 1
ATOM 3892 N N . CYS B 1 19 ? -49.831 73.398 -105.836 1.00 29.18 19 CYS B N 1
ATOM 3893 C CA . CYS B 1 19 ? -48.556 72.975 -105.302 1.00 29.83 19 CYS B CA 1
ATOM 3894 C C . CYS B 1 19 ? -48.805 72.428 -103.910 1.00 24.91 19 CYS B C 1
ATOM 3895 O O . CYS B 1 19 ? -49.861 72.673 -103.319 1.00 27.90 19 CYS B O 1
ATOM 3898 N N . ASP B 1 20 ? -47.832 71.651 -103.421 1.00 25.26 20 ASP B N 1
ATOM 3899 C CA . ASP B 1 20 ? -47.736 71.362 -101.991 1.00 26.38 20 ASP B CA 1
ATOM 3900 C C . ASP B 1 20 ? -47.727 72.660 -101.222 1.00 32.36 20 ASP B C 1
ATOM 3901 O O . ASP B 1 20 ? -47.152 73.671 -101.643 1.00 27.02 20 ASP B O 1
ATOM 3906 N N . PHE B 1 21 ? -48.381 72.623 -100.089 1.00 22.81 21 PHE B N 1
ATOM 3907 C CA . PHE B 1 21 ? -48.540 73.828 -99.325 1.00 26.93 21 PHE B CA 1
ATOM 3908 C C . PHE B 1 21 ? -47.220 74.562 -99.036 1.00 25.33 21 PHE B C 1
ATOM 3909 O O . PHE B 1 21 ? -47.166 75.798 -99.033 1.00 24.59 21 PHE B O 1
ATOM 3917 N N . TYR B 1 22 ? -46.178 73.816 -98.688 1.00 28.40 22 TYR B N 1
ATOM 3918 C CA . TYR B 1 22 ? -44.959 74.408 -98.151 1.00 32.11 22 TYR B CA 1
ATOM 3919 C C . TYR B 1 22 ? -44.187 75.123 -99.265 1.00 32.17 22 TYR B C 1
ATOM 3920 O O . TYR B 1 22 ? -43.273 75.903 -98.986 1.00 31.77 22 TYR B O 1
ATOM 3929 N N . LYS B 1 23 ? -44.519 74.850 -100.540 1.00 32.14 23 LYS B N 1
ATOM 3930 C CA . LYS B 1 23 ? -43.922 75.627 -101.621 1.00 25.03 23 LYS B CA 1
ATOM 3931 C C . LYS B 1 23 ? -44.284 77.101 -101.544 1.00 27.93 23 LYS B C 1
ATOM 3932 O O . LYS B 1 23 ? -43.508 77.939 -102.016 1.00 32.28 23 LYS B O 1
ATOM 3938 N N . THR B 1 24 ? -45.420 77.459 -100.931 1.00 25.18 24 THR B N 1
ATOM 3939 C CA . THR B 1 24 ? -45.719 78.885 -100.799 1.00 33.92 24 THR B CA 1
ATOM 3940 C C . THR B 1 24 ? -44.738 79.585 -99.859 1.00 37.85 24 THR B C 1
ATOM 3941 O O . THR B 1 24 ? -44.624 80.813 -99.896 1.00 39.70 24 THR B O 1
ATOM 3945 N N . SER B 1 25 ? -44.053 78.839 -99.003 1.00 34.33 25 SER B N 1
ATOM 3946 C CA . SER B 1 25 ? -43.119 79.435 -98.058 1.00 38.93 25 SER B CA 1
ATOM 3947 C C . SER B 1 25 ? -41.677 79.480 -98.571 1.00 36.72 25 SER B C 1
ATOM 3948 O O . SER B 1 25 ? -40.832 80.117 -97.939 1.00 35.26 25 SER B O 1
ATOM 3951 N N . HIS B 1 26 ? -41.373 78.851 -99.708 1.00 32.39 26 HIS B N 1
ATOM 3952 C CA . HIS B 1 26 ? -39.977 78.696 -100.110 1.00 36.55 26 HIS B CA 1
ATOM 3953 C C . HIS B 1 26 ? -39.359 79.963 -100.693 1.00 29.90 26 HIS B C 1
ATOM 3954 O O . HIS B 1 26 ? -38.152 80.174 -100.537 1.00 40.35 26 HIS B O 1
ATOM 3961 N N . ARG B 1 27 ? -40.151 80.803 -101.355 1.00 30.62 27 ARG B N 1
ATOM 3962 C CA . ARG B 1 27 ? -39.602 81.950 -102.070 1.00 31.90 27 ARG B CA 1
ATOM 3963 C C . ARG B 1 27 ? -38.723 82.804 -101.165 1.00 39.26 27 ARG B C 1
ATOM 3964 O O . ARG B 1 27 ? -37.587 83.137 -101.522 1.00 34.00 27 ARG B O 1
ATOM 3972 N N . ILE B 1 28 ? -39.213 83.133 -99.961 1.00 35.59 28 ILE B N 1
ATOM 3973 C CA . ILE B 1 28 ? -38.430 83.990 -99.074 1.00 30.65 28 ILE B CA 1
ATOM 3974 C C . ILE B 1 28 ? -37.360 83.226 -98.315 1.00 38.38 28 ILE B C 1
ATOM 3975 O O . ILE B 1 28 ? -36.531 83.853 -97.642 1.00 35.60 28 ILE B O 1
ATOM 3980 N N . MET B 1 29 ? -37.346 81.894 -98.411 1.00 32.25 29 MET B N 1
ATOM 3981 C CA . MET B 1 29 ? -36.312 81.094 -97.775 1.00 29.85 29 MET B CA 1
ATOM 3982 C C . MET B 1 29 ? -35.048 80.983 -98.600 1.00 34.61 29 MET B C 1
ATOM 3983 O O . MET B 1 29 ? -34.002 80.623 -98.047 1.00 32.72 29 MET B O 1
ATOM 3988 N N . TYR B 1 30 ? -35.132 81.213 -99.911 1.00 34.44 30 TYR B N 1
ATOM 3989 C CA . TYR B 1 30 ? -33.964 81.120 -100.759 1.00 32.68 30 TYR B CA 1
ATOM 3990 C C . TYR B 1 30 ? -33.026 82.289 -100.461 1.00 33.68 30 TYR B C 1
ATOM 3991 O O . TYR B 1 30 ? -33.452 83.314 -99.922 1.00 36.18 30 TYR B O 1
ATOM 4000 N N . PRO B 1 31 ? -31.742 82.158 -100.806 1.00 38.86 31 PRO B N 1
ATOM 4001 C CA . PRO B 1 31 ? -30.793 83.244 -100.531 1.00 36.21 31 PRO B CA 1
ATOM 4002 C C . PRO B 1 31 ? -31.216 84.539 -101.200 1.00 40.48 31 PRO B C 1
ATOM 4003 O O . PRO B 1 31 ? -31.897 84.546 -102.229 1.00 38.90 31 PRO B O 1
ATOM 4007 N N . GLU B 1 32 ? -30.816 85.651 -100.590 1.00 42.65 32 GLU B N 1
ATOM 4008 C CA . GLU B 1 32 ? -30.980 86.937 -101.249 1.00 46.76 32 GLU B CA 1
ATOM 4009 C C . GLU B 1 32 ? -30.239 86.911 -102.584 1.00 37.04 32 GLU B C 1
ATOM 4010 O O . GLU B 1 32 ? -29.183 86.285 -102.715 1.00 39.49 32 GLU B O 1
ATOM 4016 N N . CYS B 1 33 ? -30.813 87.567 -103.584 1.00 37.04 33 CYS B N 1
ATOM 4017 C CA . CYS B 1 33 ? -30.222 87.673 -104.916 1.00 47.57 33 CYS B CA 1
ATOM 4018 C C . CYS B 1 33 ? -30.287 86.358 -105.685 1.00 42.87 33 CYS B C 1
ATOM 4019 O O . CYS B 1 33 ? -29.536 86.161 -106.642 1.00 40.22 33 CYS B O 1
ATOM 4022 N N . SER B 1 34 ? -31.152 85.437 -105.271 1.00 38.61 34 SER B N 1
ATOM 4023 C CA . SER B 1 34 ? -31.427 84.258 -106.083 1.00 36.46 34 SER B CA 1
ATOM 4024 C C . SER B 1 34 ? -32.032 84.680 -107.420 1.00 32.90 34 SER B C 1
ATOM 4025 O O . SER B 1 34 ? -32.904 85.552 -107.478 1.00 37.08 34 SER B O 1
ATOM 4028 N N . GLN B 1 35 ? -31.555 84.075 -108.510 1.00 31.78 35 GLN B N 1
ATOM 4029 C CA . GLN B 1 35 ? -32.000 84.518 -109.831 1.00 36.81 35 GLN B CA 1
ATOM 4030 C C . GLN B 1 35 ? -32.552 83.396 -110.705 1.00 32.87 35 GLN B C 1
ATOM 4031 O O . GLN B 1 35 ? -33.585 83.572 -111.361 1.00 34.77 35 GLN B O 1
ATOM 4037 N N . ILE B 1 36 ? -31.838 82.275 -110.789 1.00 33.61 36 ILE B N 1
ATOM 4038 C CA . ILE B 1 36 ? -32.230 81.160 -111.645 1.00 34.23 36 ILE B CA 1
ATOM 4039 C C . ILE B 1 36 ? -32.187 79.867 -110.844 1.00 36.55 36 ILE B C 1
ATOM 4040 O O . ILE B 1 36 ? -31.172 79.563 -110.207 1.00 34.57 36 ILE B O 1
ATOM 4045 N N . ILE B 1 37 ? -33.241 79.057 -110.967 1.00 28.79 37 ILE B N 1
ATOM 4046 C CA . ILE B 1 37 ? -33.256 77.689 -110.459 1.00 31.44 37 ILE B CA 1
ATOM 4047 C C . ILE B 1 37 ? -33.457 76.751 -111.638 1.00 28.55 37 ILE B C 1
ATOM 4048 O O . ILE B 1 37 ? -34.436 76.896 -112.379 1.00 30.06 37 ILE B O 1
ATOM 4053 N N . TYR B 1 38 ? -32.566 75.769 -111.776 1.00 30.08 38 TYR B N 1
ATOM 4054 C CA . TYR B 1 38 ? -32.593 74.779 -112.851 1.00 32.09 38 TYR B CA 1
ATOM 4055 C C . TYR B 1 38 ? -32.815 73.410 -112.231 1.00 34.03 38 TYR B C 1
ATOM 4056 O O . TYR B 1 38 ? -32.093 73.027 -111.301 1.00 31.80 38 TYR B O 1
ATOM 4065 N N . SER B 1 39 ? -33.804 72.679 -112.749 1.00 32.49 39 SER B N 1
ATOM 4066 C CA . SER B 1 39 ? -34.176 71.382 -112.206 1.00 31.52 39 SER B CA 1
ATOM 4067 C C . SER B 1 39 ? -34.316 70.364 -113.326 1.00 28.84 39 SER B C 1
ATOM 4068 O O . SER B 1 39 ? -34.641 70.710 -114.459 1.00 28.86 39 SER B O 1
ATOM 4071 N N . THR B 1 40 ? -34.124 69.097 -112.976 1.00 30.03 40 THR B N 1
ATOM 4072 C CA . THR B 1 40 ? -34.185 67.992 -113.922 1.00 33.61 40 THR B CA 1
ATOM 4073 C C . THR B 1 40 ? -35.220 66.989 -113.432 1.00 31.26 40 THR B C 1
ATOM 4074 O O . THR B 1 40 ? -35.397 66.823 -112.216 1.00 29.86 40 THR B O 1
ATOM 4078 N N . PHE B 1 41 ? -35.921 66.356 -114.375 1.00 32.89 41 PHE B N 1
ATOM 4079 C CA . PHE B 1 41 ? -36.890 65.301 -114.087 1.00 30.46 41 PHE B CA 1
ATOM 4080 C C . PHE B 1 41 ? -36.299 63.978 -114.579 1.00 30.80 41 PHE B C 1
ATOM 4081 O O . PHE B 1 41 ? -36.053 63.814 -115.782 1.00 31.13 41 PHE B O 1
ATOM 4089 N N . THR B 1 42 ? -36.067 63.041 -113.654 1.00 27.87 42 THR B N 1
ATOM 4090 C CA . THR B 1 42 ? -35.331 61.807 -113.936 1.00 28.80 42 THR B CA 1
ATOM 4091 C C . THR B 1 42 ? -36.043 60.579 -113.379 1.00 32.09 42 THR B C 1
ATOM 4092 O O . THR B 1 42 ? -36.472 60.589 -112.211 1.00 33.40 42 THR B O 1
ATOM 4096 N N . PRO B 1 43 ? -36.191 59.503 -114.165 1.00 32.22 43 PRO B N 1
ATOM 4097 C CA . PRO B 1 43 ? -36.524 58.193 -113.583 1.00 31.49 43 PRO B CA 1
ATOM 4098 C C . PRO B 1 43 ? -35.284 57.557 -112.971 1.00 29.76 43 PRO B C 1
ATOM 4099 O O . PRO B 1 43 ? -34.420 57.037 -113.683 1.00 33.45 43 PRO B O 1
ATOM 4103 N N . ARG B 1 44 ? -35.219 57.547 -111.641 1.00 31.24 44 ARG B N 1
ATOM 4104 C CA . ARG B 1 44 ? -33.969 57.207 -110.966 1.00 33.41 44 ARG B CA 1
ATOM 4105 C C . ARG B 1 44 ? -33.751 55.722 -110.727 1.00 37.82 44 ARG B C 1
ATOM 4106 O O . ARG B 1 44 ? -32.614 55.329 -110.460 1.00 34.71 44 ARG B O 1
ATOM 4114 N N . SER B 1 45 ? -34.782 54.883 -110.795 1.00 32.87 45 SER B N 1
ATOM 4115 C CA . SER B 1 45 ? -34.562 53.501 -110.399 1.00 35.87 45 SER B CA 1
ATOM 4116 C C . SER B 1 45 ? -35.677 52.641 -110.931 1.00 35.63 45 SER B C 1
ATOM 4117 O O . SER B 1 45 ? -36.844 53.056 -110.946 1.00 39.52 45 SER B O 1
ATOM 4120 N N . ASN B 1 46 ? -35.294 51.467 -111.401 1.00 34.37 46 ASN B N 1
ATOM 4121 C CA . ASN B 1 46 ? -36.295 50.472 -111.664 1.00 37.82 46 ASN B CA 1
ATOM 4122 C C . ASN B 1 46 ? -36.099 49.154 -110.840 1.00 38.15 46 ASN B C 1
ATOM 4123 O O . ASN B 1 46 ? -36.642 48.170 -111.301 1.00 38.42 46 ASN B O 1
ATOM 4128 N N . GLU B 1 47 ? -35.385 49.064 -109.669 1.00 41.70 47 GLU B N 1
ATOM 4129 C CA . GLU B 1 47 ? -35.406 47.712 -109.064 1.00 52.74 47 GLU B CA 1
ATOM 4130 C C . GLU B 1 47 ? -36.791 47.190 -108.757 1.00 53.27 47 GLU B C 1
ATOM 4131 O O . GLU B 1 47 ? -36.968 45.973 -108.496 1.00 41.37 47 GLU B O 1
ATOM 4137 N N . GLN B 1 48 ? -37.737 48.070 -108.484 1.00 41.04 48 GLN B N 1
ATOM 4138 C CA . GLN B 1 48 ? -39.074 47.607 -108.186 1.00 51.80 48 GLN B CA 1
ATOM 4139 C C . GLN B 1 48 ? -39.708 47.016 -109.415 1.00 46.95 48 GLN B C 1
ATOM 4140 O O . GLN B 1 48 ? -40.749 46.385 -109.275 1.00 47.30 48 GLN B O 1
ATOM 4146 N N . ALA B 1 49 ? -39.146 47.233 -110.620 1.00 36.61 49 ALA B N 1
ATOM 4147 C CA . ALA B 1 49 ? -39.724 46.659 -111.832 1.00 34.16 49 ALA B CA 1
ATOM 4148 C C . ALA B 1 49 ? -38.580 46.524 -112.833 1.00 39.45 49 ALA B C 1
ATOM 4149 O O . ALA B 1 49 ? -38.505 47.284 -113.807 1.00 36.66 49 ALA B O 1
ATOM 4151 N N . PRO B 1 50 ? -37.656 45.586 -112.594 1.00 41.98 50 PRO B N 1
ATOM 4152 C CA . PRO B 1 50 ? -36.436 45.513 -113.416 1.00 43.98 50 PRO B CA 1
ATOM 4153 C C . PRO B 1 50 ? -36.690 45.243 -114.884 1.00 44.46 50 PRO B C 1
ATOM 4154 O O . PRO B 1 50 ? -35.790 45.462 -115.702 1.00 46.49 50 PRO B O 1
ATOM 4158 N N . TYR B 1 51 ? -37.870 44.746 -115.248 1.00 45.76 51 TYR B N 1
ATOM 4159 C CA . TYR B 1 51 ? -38.174 44.551 -116.657 1.00 38.57 51 TYR B CA 1
ATOM 4160 C C . TYR B 1 51 ? -38.372 45.866 -117.401 1.00 36.44 51 TYR B C 1
ATOM 4161 O O . TYR B 1 51 ? -38.441 45.857 -118.633 1.00 31.67 51 TYR B O 1
ATOM 4170 N N . LEU B 1 52 ? -38.482 46.989 -116.695 1.00 33.88 52 LEU B N 1
ATOM 4171 C CA . LEU B 1 52 ? -38.599 48.289 -117.354 1.00 30.20 52 LEU B CA 1
ATOM 4172 C C . LEU B 1 52 ? -37.193 48.839 -117.567 1.00 36.11 52 LEU B C 1
ATOM 4173 O O . LEU B 1 52 ? -36.696 49.659 -116.791 1.00 40.51 52 LEU B O 1
ATOM 4178 N N . THR B 1 53 ? -36.563 48.436 -118.680 1.00 37.69 53 THR B N 1
ATOM 4179 C CA . THR B 1 53 ? -35.192 48.843 -118.975 1.00 39.30 53 THR B CA 1
ATOM 4180 C C . THR B 1 53 ? -35.131 50.093 -119.837 1.00 38.82 53 THR B C 1
ATOM 4181 O O . THR B 1 53 ? -34.042 50.627 -120.057 1.00 43.92 53 THR B O 1
ATOM 4185 N N . GLN B 1 54 ? -36.276 50.586 -120.285 1.00 38.12 54 GLN B N 1
ATOM 4186 C CA . GLN B 1 54 ? -36.377 51.687 -121.226 1.00 37.16 54 GLN B CA 1
ATOM 4187 C C . GLN B 1 54 ? -37.524 52.546 -120.738 1.00 37.40 54 GLN B C 1
ATOM 4188 O O . GLN B 1 54 ? -38.639 52.047 -120.577 1.00 40.94 54 GLN B O 1
ATOM 4194 N N . VAL B 1 55 ? -37.274 53.830 -120.550 1.00 32.69 55 VAL B N 1
ATOM 4195 C CA . VAL B 1 55 ? -38.318 54.760 -120.156 1.00 34.12 55 VAL B CA 1
ATOM 4196 C C . VAL B 1 55 ? -38.774 55.474 -121.417 1.00 35.22 55 VAL B C 1
ATOM 4197 O O . VAL B 1 55 ? -37.969 56.100 -122.116 1.00 29.26 55 VAL B O 1
ATOM 4201 N N . VAL B 1 56 ? -40.060 55.352 -121.725 1.00 29.58 56 VAL B N 1
ATOM 4202 C CA . VAL B 1 56 ? -40.642 56.010 -122.886 1.00 26.71 56 VAL B CA 1
ATOM 4203 C C . VAL B 1 56 ? -41.005 57.445 -122.523 1.00 28.19 56 VAL B C 1
ATOM 4204 O O . VAL B 1 56 ? -41.805 57.689 -121.614 1.00 28.40 56 VAL B O 1
ATOM 4208 N N . SER B 1 57 ? -40.467 58.405 -123.267 1.00 27.69 57 SER B N 1
ATOM 4209 C CA . SER B 1 57 ? -40.900 59.782 -123.081 1.00 26.80 57 SER B CA 1
ATOM 4210 C C . SER B 1 57 ? -42.329 59.930 -123.589 1.00 34.01 57 SER B C 1
ATOM 4211 O O . SER B 1 57 ? -42.614 59.601 -124.742 1.00 30.05 57 SER B O 1
ATOM 4214 N N . PHE B 1 58 ? -43.236 60.387 -122.728 1.00 30.09 58 PHE B N 1
ATOM 4215 C CA . PHE B 1 58 ? -44.614 60.578 -123.153 1.00 27.26 58 PHE B CA 1
ATOM 4216 C C . PHE B 1 58 ? -45.375 61.417 -122.137 1.00 31.63 58 PHE B C 1
ATOM 4217 O O . PHE B 1 58 ? -45.273 61.185 -120.931 1.00 32.01 58 PHE B O 1
ATOM 4225 N N . GLY B 1 59 ? -46.192 62.337 -122.633 1.00 27.12 59 GLY B N 1
ATOM 4226 C CA . GLY B 1 59 ? -47.105 63.102 -121.804 1.00 27.54 59 GLY B CA 1
ATOM 4227 C C . GLY B 1 59 ? -46.831 64.588 -121.767 1.00 30.27 59 GLY B C 1
ATOM 4228 O O . GLY B 1 59 ? -47.742 65.361 -121.430 1.00 25.67 59 GLY B O 1
ATOM 4229 N N . PHE B 1 60 ? -45.614 65.019 -122.129 1.00 29.63 60 PHE B N 1
ATOM 4230 C CA . PHE B 1 60 ? -45.231 66.426 -121.986 1.00 28.66 60 PHE B CA 1
ATOM 4231 C C . PHE B 1 60 ? -46.167 67.359 -122.741 1.00 29.48 60 PHE B C 1
ATOM 4232 O O . PHE B 1 60 ? -46.656 68.346 -122.175 1.00 28.64 60 PHE B O 1
ATOM 4240 N N . GLN B 1 61 ? -46.409 67.086 -124.033 1.00 28.41 61 GLN B N 1
ATOM 4241 C CA . GLN B 1 61 ? -47.222 67.995 -124.836 1.00 26.95 61 GLN B CA 1
ATOM 4242 C C . GLN B 1 61 ? -48.612 68.165 -124.241 1.00 24.39 61 GLN B C 1
ATOM 4243 O O . GLN B 1 61 ? -49.134 69.284 -124.170 1.00 24.60 61 GLN B O 1
ATOM 4249 N N . ALA B 1 62 ? -49.245 67.059 -123.835 1.00 26.48 62 ALA B N 1
ATOM 4250 C CA . ALA B 1 62 ? -50.578 67.172 -123.237 1.00 28.84 62 ALA B CA 1
ATOM 4251 C C . ALA B 1 62 ? -50.529 67.934 -121.917 1.00 26.76 62 ALA B C 1
ATOM 4252 O O . ALA B 1 62 ? -51.433 68.724 -121.613 1.00 27.18 62 ALA B O 1
ATOM 4254 N N . PHE B 1 63 ? -49.492 67.694 -121.113 1.00 23.69 63 PHE B N 1
ATOM 4255 C CA . PHE B 1 63 ? -49.359 68.421 -119.853 1.00 23.25 63 PHE B CA 1
ATOM 4256 C C . PHE B 1 63 ? -49.173 69.920 -120.085 1.00 30.39 63 PHE B C 1
ATOM 4257 O O . PHE B 1 63 ? -49.802 70.741 -119.405 1.00 27.76 63 PHE B O 1
ATOM 4265 N N . ILE B 1 64 ? -48.277 70.295 -121.017 1.00 28.63 64 ILE B N 1
ATOM 4266 C CA . ILE B 1 64 ? -48.036 71.712 -121.318 1.00 25.99 64 ILE B CA 1
ATOM 4267 C C . ILE B 1 64 ? -49.321 72.387 -121.785 1.00 25.10 64 ILE B C 1
ATOM 4268 O O . ILE B 1 64 ? -49.658 73.492 -121.357 1.00 29.05 64 ILE B O 1
ATOM 4273 N N . ILE B 1 65 ? -50.023 71.765 -122.733 1.00 28.70 65 ILE B N 1
ATOM 4274 C CA . ILE B 1 65 ? -51.209 72.409 -123.289 1.00 24.01 65 ILE B CA 1
ATOM 4275 C C . ILE B 1 65 ? -52.313 72.506 -122.236 1.00 22.91 65 ILE B C 1
ATOM 4276 O O . ILE B 1 65 ? -52.912 73.571 -122.042 1.00 26.80 65 ILE B O 1
ATOM 4281 N N . LYS B 1 66 ? -52.591 71.397 -121.539 1.00 24.36 66 LYS B N 1
ATOM 4282 C CA . LYS B 1 66 ? -53.690 71.369 -120.564 1.00 25.91 66 LYS B CA 1
ATOM 4283 C C . LYS B 1 66 ? -53.468 72.352 -119.421 1.00 26.24 66 LYS B C 1
ATOM 4284 O O . LYS B 1 66 ? -54.372 73.117 -119.056 1.00 24.59 66 LYS B O 1
ATOM 4290 N N . TYR B 1 67 ? -52.279 72.315 -118.811 1.00 27.48 67 TYR B N 1
ATOM 4291 C CA . TYR B 1 67 ? -52.027 73.024 -117.557 1.00 28.38 67 TYR B CA 1
ATOM 4292 C C . TYR B 1 67 ? -51.220 74.304 -117.756 1.00 27.83 67 TYR B C 1
ATOM 4293 O O . TYR B 1 67 ? -51.677 75.391 -117.394 1.00 31.74 67 TYR B O 1
ATOM 4302 N N . LEU B 1 68 ? -50.018 74.199 -118.320 1.00 31.11 68 LEU B N 1
ATOM 4303 C CA . LEU B 1 68 ? -49.160 75.381 -118.364 1.00 33.61 68 LEU B CA 1
ATOM 4304 C C . LEU B 1 68 ? -49.708 76.440 -119.304 1.00 29.70 68 LEU B C 1
ATOM 4305 O O . LEU B 1 68 ? -49.488 77.633 -119.071 1.00 34.25 68 LEU B O 1
ATOM 4310 N N . ILE B 1 69 ? -50.440 76.037 -120.352 1.00 25.69 69 ILE B N 1
ATOM 4311 C CA . ILE B 1 69 ? -51.083 76.994 -121.239 1.00 25.85 69 ILE B CA 1
ATOM 4312 C C . ILE B 1 69 ? -52.543 77.223 -120.858 1.00 28.88 69 ILE B C 1
ATOM 4313 O O . ILE B 1 69 ? -52.886 78.303 -120.366 1.00 29.90 69 ILE B O 1
ATOM 4318 N N . HIS B 1 70 ? -53.425 76.238 -121.097 1.00 24.39 70 HIS B N 1
ATOM 4319 C CA . HIS B 1 70 ? -54.864 76.507 -120.982 1.00 23.89 70 HIS B CA 1
ATOM 4320 C C . HIS B 1 70 ? -55.295 76.776 -119.533 1.00 27.94 70 HIS B C 1
ATOM 4321 O O . HIS B 1 70 ? -56.027 77.737 -119.268 1.00 27.13 70 HIS B O 1
ATOM 4328 N N . TYR B 1 71 ? -54.891 75.926 -118.581 1.00 30.58 71 TYR B N 1
ATOM 4329 C CA . TYR B 1 71 ? -55.363 76.132 -117.205 1.00 29.71 71 TYR B CA 1
ATOM 4330 C C . TYR B 1 71 ? -54.934 77.498 -116.664 1.00 30.01 71 TYR B C 1
ATOM 4331 O O . TYR B 1 71 ? -55.743 78.233 -116.078 1.00 29.62 71 TYR B O 1
ATOM 4340 N N . PHE B 1 72 ? -53.663 77.860 -116.852 1.00 27.23 72 PHE B N 1
ATOM 4341 C CA . PHE B 1 72 ? -53.214 79.155 -116.346 1.00 29.13 72 PHE B CA 1
ATOM 4342 C C . PHE B 1 72 ? -53.778 80.316 -117.165 1.00 29.74 72 PHE B C 1
ATOM 4343 O O . PHE B 1 72 ? -54.076 81.377 -116.603 1.00 32.59 72 PHE B O 1
ATOM 4351 N N . ASN B 1 73 ? -53.924 80.160 -118.496 1.00 30.16 73 ASN B N 1
ATOM 4352 C CA . ASN B 1 73 ? -54.538 81.241 -119.271 1.00 34.37 73 ASN B CA 1
ATOM 4353 C C . ASN B 1 73 ? -56.012 81.386 -118.928 1.00 34.41 73 ASN B C 1
ATOM 4354 O O . ASN B 1 73 ? -56.492 82.500 -118.697 1.00 31.52 73 ASN B O 1
ATOM 4359 N N . ASP B 1 74 ? -56.745 80.265 -118.877 1.00 30.84 74 ASP B N 1
ATOM 4360 C CA . ASP B 1 74 ? -58.186 80.335 -118.633 1.00 33.55 74 ASP B CA 1
ATOM 4361 C C . ASP B 1 74 ? -58.483 80.847 -117.232 1.00 33.30 74 ASP B C 1
ATOM 4362 O O . ASP B 1 74 ? -59.489 81.538 -117.010 1.00 31.14 74 ASP B O 1
ATOM 4367 N N . ASN B 1 75 ? -57.653 80.483 -116.262 1.00 27.92 75 ASN B N 1
ATOM 4368 C CA . ASN B 1 75 ? -58.047 80.665 -114.880 1.00 29.16 75 ASN B CA 1
ATOM 4369 C C . ASN B 1 75 ? -57.180 81.659 -114.127 1.00 33.07 75 ASN B C 1
ATOM 4370 O O . ASN B 1 75 ? -57.487 81.959 -112.970 1.00 32.11 75 ASN B O 1
ATOM 4375 N N . PHE B 1 76 ? -56.128 82.197 -114.745 1.00 31.48 76 PHE B N 1
ATOM 4376 C CA . PHE B 1 76 ? -55.246 83.109 -114.017 1.00 34.61 76 PHE B CA 1
ATOM 4377 C C . PHE B 1 76 ? -54.968 84.346 -114.864 1.00 31.45 76 PHE B C 1
ATOM 4378 O O . PHE B 1 76 ? -55.454 85.432 -114.544 1.00 35.82 76 PHE B O 1
ATOM 4386 N N . PHE B 1 77 ? -54.232 84.189 -115.970 1.00 33.94 77 PHE B N 1
ATOM 4387 C CA . PHE B 1 77 ? -53.843 85.357 -116.760 1.00 40.15 77 PHE B CA 1
ATOM 4388 C C . PHE B 1 77 ? -55.051 86.064 -117.375 1.00 33.33 77 PHE B C 1
ATOM 4389 O O . PHE B 1 77 ? -55.046 87.290 -117.502 1.00 39.50 77 PHE B O 1
ATOM 4397 N N . SER B 1 78 ? -56.097 85.318 -117.736 1.00 36.68 78 SER B N 1
ATOM 4398 C CA . SER B 1 78 ? -57.350 85.899 -118.224 1.00 39.26 78 SER B CA 1
ATOM 4399 C C . SER B 1 78 ? -58.122 86.665 -117.169 1.00 41.17 78 SER B C 1
ATOM 4400 O O . SER B 1 78 ? -58.996 87.463 -117.530 1.00 40.02 78 SER B O 1
ATOM 4403 N N . ARG B 1 79 ? -57.900 86.372 -115.890 1.00 35.21 79 ARG B N 1
ATOM 4404 C CA . ARG B 1 79 ? -58.776 86.855 -114.835 1.00 40.17 79 ARG B CA 1
ATOM 4405 C C . ARG B 1 79 ? -58.296 88.195 -114.285 1.00 33.88 79 ARG B C 1
ATOM 4406 O O . ARG B 1 79 ? -57.137 88.584 -114.443 1.00 38.73 79 ARG B O 1
ATOM 4414 N N . ASP B 1 80 ? -59.223 88.904 -113.649 1.00 36.89 80 ASP B N 1
ATOM 4415 C CA . ASP B 1 80 ? -58.922 90.177 -113.000 1.00 42.70 80 ASP B CA 1
ATOM 4416 C C . ASP B 1 80 ? -57.801 90.019 -111.971 1.00 46.21 80 ASP B C 1
ATOM 4417 O O . ASP B 1 80 ? -57.886 89.183 -111.065 1.00 41.77 80 ASP B O 1
ATOM 4422 N N . LYS B 1 81 ? -56.764 90.851 -112.090 1.00 43.33 81 LYS B N 1
ATOM 4423 C CA . LYS B 1 81 ? -55.588 90.714 -111.226 1.00 39.84 81 LYS B CA 1
ATOM 4424 C C . LYS B 1 81 ? -55.940 90.871 -109.750 1.00 42.42 81 LYS B C 1
ATOM 4425 O O . LYS B 1 81 ? -55.507 90.077 -108.902 1.00 38.18 81 LYS B O 1
ATOM 4431 N N . HIS B 1 82 ? -56.711 91.908 -109.421 1.00 39.48 82 HIS B N 1
ATOM 4432 C CA . HIS B 1 82 ? -57.087 92.141 -108.031 1.00 43.46 82 HIS B CA 1
ATOM 4433 C C . HIS B 1 82 ? -57.822 90.944 -107.438 1.00 48.83 82 HIS B C 1
ATOM 4434 O O . HIS B 1 82 ? -57.580 90.574 -106.284 1.00 43.64 82 HIS B O 1
ATOM 4441 N N . ASP B 1 83 ? -58.740 90.338 -108.197 1.00 41.25 83 ASP B N 1
ATOM 4442 C CA . ASP B 1 83 ? -59.477 89.180 -107.685 1.00 46.12 83 ASP B CA 1
ATOM 4443 C C . ASP B 1 83 ? -58.568 87.977 -107.467 1.00 43.50 83 ASP B C 1
ATOM 4444 O O . ASP B 1 83 ? -58.743 87.233 -106.492 1.00 43.59 83 ASP B O 1
ATOM 4449 N N . VAL B 1 84 ? -57.627 87.745 -108.387 1.00 35.74 84 VAL B N 1
ATOM 4450 C CA . VAL B 1 84 ? -56.721 86.600 -108.293 1.00 38.40 84 VAL B CA 1
ATOM 4451 C C . VAL B 1 84 ? -55.797 86.740 -107.093 1.00 43.56 84 VAL B C 1
ATOM 4452 O O . VAL B 1 84 ? -55.677 85.832 -106.266 1.00 36.18 84 VAL B O 1
ATOM 4456 N N . VAL B 1 85 ? -55.133 87.884 -106.980 1.00 34.45 85 VAL B N 1
ATOM 4457 C CA . VAL B 1 85 ? -54.502 88.290 -105.739 1.00 41.59 85 VAL B CA 1
ATOM 4458 C C . VAL B 1 85 ? -55.737 88.448 -104.863 1.00 49.37 85 VAL B C 1
ATOM 4459 O O . VAL B 1 85 ? -56.846 88.352 -105.375 1.00 67.85 85 VAL B O 1
ATOM 4463 N N . THR B 1 86 ? -55.599 88.656 -103.571 1.00 43.51 86 THR B N 1
ATOM 4464 C CA . THR B 1 86 ? -56.766 88.711 -102.686 1.00 51.23 86 THR B CA 1
ATOM 4465 C C . THR B 1 86 ? -57.275 87.298 -102.449 1.00 43.72 86 THR B C 1
ATOM 4466 O O . THR B 1 86 ? -57.342 86.867 -101.297 1.00 43.20 86 THR B O 1
ATOM 4470 N N . GLU B 1 87 ? -57.615 86.552 -103.509 1.00 39.80 87 GLU B N 1
ATOM 4471 C CA . GLU B 1 87 ? -57.972 85.152 -103.297 1.00 40.24 87 GLU B CA 1
ATOM 4472 C C . GLU B 1 87 ? -56.788 84.396 -102.723 1.00 41.79 87 GLU B C 1
ATOM 4473 O O . GLU B 1 87 ? -56.914 83.691 -101.715 1.00 39.75 87 GLU B O 1
ATOM 4479 N N . TYR B 1 88 ? -55.609 84.590 -103.322 1.00 41.60 88 TYR B N 1
ATOM 4480 C CA . TYR B 1 88 ? -54.389 83.980 -102.806 1.00 36.40 88 TYR B CA 1
ATOM 4481 C C . TYR B 1 88 ? -54.085 84.459 -101.385 1.00 37.87 88 TYR B C 1
ATOM 4482 O O . TYR B 1 88 ? -53.824 83.648 -100.490 1.00 41.09 88 TYR B O 1
ATOM 4491 N N . SER B 1 89 ? -54.079 85.779 -101.168 1.00 38.84 89 SER B N 1
ATOM 4492 C CA . SER B 1 89 ? -53.721 86.312 -99.855 1.00 43.79 89 SER B CA 1
ATOM 4493 C C . SER B 1 89 ? -54.704 85.880 -98.781 1.00 45.68 89 SER B C 1
ATOM 4494 O O . SER B 1 89 ? -54.294 85.492 -97.680 1.00 40.76 89 SER B O 1
ATOM 4497 N N . ALA B 1 90 ? -56.003 85.935 -99.077 1.00 36.07 90 ALA B N 1
ATOM 4498 C CA . ALA B 1 90 ? -56.981 85.532 -98.073 1.00 39.86 90 ALA B CA 1
ATOM 4499 C C . ALA B 1 90 ? -56.769 84.079 -97.679 1.00 49.21 90 ALA B C 1
ATOM 4500 O O . ALA B 1 90 ? -56.855 83.723 -96.495 1.00 40.70 90 ALA B O 1
ATOM 4502 N N . PHE B 1 91 ? -56.443 83.237 -98.659 1.00 42.65 91 PHE B N 1
ATOM 4503 C CA . PHE B 1 91 ? -56.238 81.822 -98.396 1.00 39.77 91 PHE B CA 1
ATOM 4504 C C . PHE B 1 91 ? -55.038 81.607 -97.478 1.00 49.37 91 PHE B C 1
ATOM 4505 O O . PHE B 1 91 ? -55.108 80.827 -96.521 1.00 44.52 91 PHE B O 1
ATOM 4513 N N . ILE B 1 92 ? -53.935 82.307 -97.741 1.00 42.38 92 ILE B N 1
ATOM 4514 C CA . ILE B 1 92 ? -52.747 82.185 -96.902 1.00 45.21 92 ILE B CA 1
ATOM 4515 C C . ILE B 1 92 ? -53.006 82.735 -95.507 1.00 60.68 92 ILE B C 1
ATOM 4516 O O . ILE B 1 92 ? -52.535 82.181 -94.504 1.00 58.56 92 ILE B O 1
ATOM 4521 N N . GLU B 1 93 ? -53.746 83.836 -95.415 1.00 51.83 93 GLU B N 1
ATOM 4522 C CA . GLU B 1 93 ? -54.004 84.432 -94.109 1.00 57.48 93 GLU B CA 1
ATOM 4523 C C . GLU B 1 93 ? -54.825 83.497 -93.224 1.00 60.57 93 GLU B C 1
ATOM 4524 O O . GLU B 1 93 ? -54.558 83.375 -92.024 1.00 67.15 93 GLU B O 1
ATOM 4530 N N . LYS B 1 94 ? -55.743 82.739 -93.768 1.00 51.08 94 LYS B N 1
ATOM 4531 C CA . LYS B 1 94 ? -56.565 81.848 -92.961 1.00 51.70 94 LYS B CA 1
ATOM 4532 C C . LYS B 1 94 ? -55.799 80.558 -92.778 1.00 66.92 94 LYS B C 1
ATOM 4533 O O . LYS B 1 94 ? -55.553 80.220 -91.643 1.00 55.40 94 LYS B O 1
ATOM 4539 N N . THR B 1 95 ? -55.545 79.844 -93.889 1.00 70.33 95 THR B N 1
ATOM 4540 C CA . THR B 1 95 ? -54.777 78.573 -93.912 1.00 69.41 95 THR B CA 1
ATOM 4541 C C . THR B 1 95 ? -53.374 79.027 -93.734 1.00 65.52 95 THR B C 1
ATOM 4542 O O . THR B 1 95 ? -52.939 79.839 -94.527 1.00 80.67 95 THR B O 1
ATOM 4546 N N . LEU B 1 96 ? -52.691 78.484 -92.779 1.00 73.43 96 LEU B N 1
ATOM 4547 C CA . LEU B 1 96 ? -51.410 79.091 -92.390 1.00 74.07 96 LEU B CA 1
ATOM 4548 C C . LEU B 1 96 ? -51.924 80.356 -91.758 1.00 62.03 96 LEU B C 1
ATOM 4549 O O . LEU B 1 96 ? -52.993 80.772 -92.043 1.00 70.27 96 LEU B O 1
ATOM 4554 N N . GLN B 1 97 ? -51.212 80.879 -90.838 1.00 71.37 97 GLN B N 1
ATOM 4555 C CA . GLN B 1 97 ? -51.813 82.049 -90.173 1.00 72.01 97 GLN B CA 1
ATOM 4556 C C . GLN B 1 97 ? -50.701 83.050 -90.282 1.00 61.09 97 GLN B C 1
ATOM 4557 O O . GLN B 1 97 ? -49.854 83.081 -89.439 1.00 73.75 97 GLN B O 1
ATOM 4563 N N . LEU B 1 98 ? -50.683 83.695 -91.420 1.00 71.67 98 LEU B N 1
ATOM 4564 C CA . LEU B 1 98 ? -49.599 84.650 -91.720 1.00 76.07 98 LEU B CA 1
ATOM 4565 C C . LEU B 1 98 ? -50.078 85.556 -92.824 1.00 62.50 98 LEU B C 1
ATOM 4566 O O . LEU B 1 98 ? -50.969 85.168 -93.550 1.00 70.97 98 LEU B O 1
ATOM 4571 N N . GLU B 1 99 ? -49.464 86.705 -92.946 1.00 58.96 99 GLU B N 1
ATOM 4572 C CA . GLU B 1 99 ? -49.905 87.680 -93.944 1.00 63.03 99 GLU B CA 1
ATOM 4573 C C . GLU B 1 99 ? -48.965 87.685 -95.154 1.00 74.06 99 GLU B C 1
ATOM 4574 O O . GLU B 1 99 ? -47.790 87.991 -94.961 1.00 72.22 99 GLU B O 1
ATOM 4580 N N . ASP B 1 100 ? -49.447 87.295 -96.325 1.00 64.17 100 ASP B N 1
ATOM 4581 C CA . ASP B 1 100 ? -48.758 87.335 -97.616 1.00 51.13 100 ASP B CA 1
ATOM 4582 C C . ASP B 1 100 ? -49.514 88.310 -98.511 1.00 49.07 100 ASP B C 1
ATOM 4583 O O . ASP B 1 100 ? -50.674 88.059 -98.849 1.00 57.68 100 ASP B O 1
ATOM 4588 N N . THR B 1 101 ? -48.883 89.435 -98.871 1.00 43.47 101 THR B N 1
ATOM 4589 C CA . THR B 1 101 ? -49.549 90.409 -99.732 1.00 53.46 101 THR B CA 1
ATOM 4590 C C . THR B 1 101 ? -49.815 89.850 -101.125 1.00 51.28 101 THR B C 1
ATOM 4591 O O . THR B 1 101 ? -50.665 90.384 -101.851 1.00 49.13 101 THR B O 1
ATOM 4595 N N . GLY B 1 102 ? -49.101 88.797 -101.513 1.00 49.97 102 GLY B N 1
ATOM 4596 C CA . GLY B 1 102 ? -49.229 88.252 -102.849 1.00 47.18 102 GLY B CA 1
ATOM 4597 C C . GLY B 1 102 ? -48.636 89.113 -103.937 1.00 51.43 102 GLY B C 1
ATOM 4598 O O . GLY B 1 102 ? -49.075 89.020 -105.092 1.00 44.47 102 GLY B O 1
ATOM 4599 N N . GLU B 1 103 ? -47.646 89.955 -103.613 1.00 48.85 103 GLU B N 1
ATOM 4600 C CA . GLU B 1 103 ? -47.100 90.827 -104.647 1.00 44.90 103 GLU B CA 1
ATOM 4601 C C . GLU B 1 103 ? -46.523 90.005 -105.780 1.00 42.66 103 GLU B C 1
ATOM 4602 O O . GLU B 1 103 ? -46.668 90.356 -106.957 1.00 43.51 103 GLU B O 1
ATOM 4608 N N . HIS B 1 104 ? -45.820 88.929 -105.427 1.00 35.40 104 HIS B N 1
ATOM 4609 C CA . HIS B 1 104 ? -45.185 88.078 -106.423 1.00 41.78 104 HIS B CA 1
ATOM 4610 C C . HIS B 1 104 ? -46.212 87.447 -107.355 1.00 38.30 104 HIS B C 1
ATOM 4611 O O . HIS B 1 104 ? -45.920 87.239 -108.539 1.00 41.46 104 HIS B O 1
ATOM 4618 N N . ILE B 1 105 ? -47.410 87.138 -106.844 1.00 42.57 105 ILE B N 1
ATOM 4619 C CA . ILE B 1 105 ? -48.474 86.643 -107.707 1.00 35.11 105 ILE B CA 1
ATOM 4620 C C . ILE B 1 105 ? -48.910 87.752 -108.646 1.00 37.24 105 ILE B C 1
ATOM 4621 O O . ILE B 1 105 ? -49.117 87.530 -109.850 1.00 36.58 105 ILE B O 1
ATOM 4626 N N . ALA B 1 106 ? -49.002 88.978 -108.128 1.00 33.44 106 ALA B N 1
ATOM 4627 C CA . ALA B 1 106 ? -49.368 90.109 -108.979 1.00 38.92 106 ALA B CA 1
ATOM 4628 C C . ALA B 1 106 ? -48.336 90.322 -110.077 1.00 37.45 106 ALA B C 1
ATOM 4629 O O . ALA B 1 106 ? -48.674 90.541 -111.233 1.00 40.29 106 ALA B O 1
ATOM 4631 N N . LYS B 1 107 ? -47.066 90.226 -109.747 1.00 45.46 107 LYS B N 1
ATOM 4632 C CA . LYS B 1 107 ? -46.039 90.416 -110.767 1.00 38.25 107 LYS B CA 1
ATOM 4633 C C . LYS B 1 107 ? -46.130 89.318 -111.811 1.00 38.18 107 LYS B C 1
ATOM 4634 O O . LYS B 1 107 ? -46.036 89.587 -113.009 1.00 36.85 107 LYS B O 1
ATOM 4640 N N . LEU B 1 108 ? -46.279 88.063 -111.372 1.00 35.28 108 LEU B N 1
ATOM 4641 C CA . LEU B 1 108 ? -46.455 86.975 -112.332 1.00 36.46 108 LEU B CA 1
ATOM 4642 C C . LEU B 1 108 ? -47.628 87.271 -113.270 1.00 34.44 108 LEU B C 1
ATOM 4643 O O . LEU B 1 108 ? -47.525 87.113 -114.497 1.00 36.31 108 LEU B O 1
ATOM 4648 N N . HIS B 1 109 ? -48.747 87.731 -112.704 1.00 32.12 109 HIS B N 1
ATOM 4649 C CA . HIS B 1 109 ? -49.916 88.059 -113.508 1.00 34.55 109 HIS B CA 1
ATOM 4650 C C . HIS B 1 109 ? -49.597 89.147 -114.519 1.00 41.19 109 HIS B C 1
ATOM 4651 O O . HIS B 1 109 ? -49.957 89.047 -115.697 1.00 38.35 109 HIS B O 1
ATOM 4658 N N . GLU B 1 110 ? -48.895 90.189 -114.071 1.00 42.94 110 GLU B N 1
ATOM 4659 C CA . GLU B 1 110 ? -48.585 91.324 -114.934 1.00 41.54 110 GLU B CA 1
ATOM 4660 C C . GLU B 1 110 ? -47.717 90.907 -116.108 1.00 50.52 110 GLU B C 1
ATOM 4661 O O . GLU B 1 110 ? -47.855 91.441 -117.217 1.00 47.21 110 GLU B O 1
ATOM 4667 N N . LEU B 1 111 ? -46.831 89.941 -115.883 1.00 43.30 111 LEU B N 1
ATOM 4668 C CA . LEU B 1 111 ? -45.992 89.429 -116.954 1.00 43.59 111 LEU B CA 1
ATOM 4669 C C . LEU B 1 111 ? -46.838 88.799 -118.057 1.00 53.04 111 LEU B C 1
ATOM 4670 O O . LEU B 1 111 ? -46.553 88.974 -119.249 1.00 47.86 111 LEU B O 1
ATOM 4675 N N . GLY B 1 112 ? -47.909 88.096 -117.684 1.00 39.14 112 GLY B N 1
ATOM 4676 C CA . GLY B 1 112 ? -48.830 87.536 -118.655 1.00 32.44 112 GLY B CA 1
ATOM 4677 C C . GLY B 1 112 ? -48.511 86.142 -119.145 1.00 33.32 112 GLY B C 1
ATOM 4678 O O . GLY B 1 112 ? -49.277 85.598 -119.953 1.00 39.54 112 GLY B O 1
ATOM 4679 N N . TYR B 1 113 ? -47.429 85.530 -118.671 1.00 36.14 113 TYR B N 1
ATOM 4680 C CA . TYR B 1 113 ? -47.066 84.181 -119.088 1.00 30.41 113 TYR B CA 1
ATOM 4681 C C . TYR B 1 113 ? -46.163 83.596 -118.014 1.00 33.13 113 TYR B C 1
ATOM 4682 O O . TYR B 1 113 ? -45.602 84.325 -117.196 1.00 34.60 113 TYR B O 1
ATOM 4691 N N . LEU B 1 114 ? -46.009 82.270 -118.039 1.00 34.19 114 LEU B N 1
ATOM 4692 C CA . LEU B 1 114 ? -45.081 81.593 -117.144 1.00 35.86 114 LEU B CA 1
ATOM 4693 C C . LEU B 1 114 ? -43.648 81.745 -117.659 1.00 38.22 114 LEU B C 1
ATOM 4694 O O . LEU B 1 114 ? -43.313 81.205 -118.723 1.00 34.47 114 LEU B O 1
ATOM 4699 N N . PRO B 1 115 ? -42.772 82.472 -116.938 1.00 31.48 115 PRO B N 1
ATOM 4700 C CA . PRO B 1 115 ? -41.367 82.653 -117.377 1.00 33.38 115 PRO B CA 1
ATOM 4701 C C . PRO B 1 115 ? -40.538 81.398 -117.142 1.00 30.78 115 PRO B C 1
ATOM 4702 O O . PRO B 1 115 ? -39.699 81.316 -116.244 1.00 34.40 115 PRO B O 1
ATOM 4706 N N . ILE B 1 116 ? -40.787 80.392 -117.971 1.00 31.50 116 ILE B N 1
ATOM 4707 C CA . ILE B 1 116 ? -40.249 79.044 -117.809 1.00 31.08 116 ILE B CA 1
ATOM 4708 C C . ILE B 1 116 ? -39.754 78.530 -119.167 1.00 27.91 116 ILE B C 1
ATOM 4709 O O . ILE B 1 116 ? -40.424 78.737 -120.179 1.00 34.14 116 ILE B O 1
ATOM 4714 N N . ARG B 1 117 ? -38.586 77.875 -119.205 1.00 31.75 117 ARG B N 1
ATOM 4715 C CA . ARG B 1 117 ? -38.183 77.068 -120.361 1.00 36.59 117 ARG B CA 1
ATOM 4716 C C . ARG B 1 117 ? -37.978 75.622 -119.977 1.00 31.98 117 ARG B C 1
ATOM 4717 O O . ARG B 1 117 ? -37.302 75.307 -118.988 1.00 30.33 117 ARG B O 1
ATOM 4725 N N . ILE B 1 118 ? -38.558 74.764 -120.806 1.00 27.03 118 ILE B N 1
ATOM 4726 C CA . ILE B 1 118 ? -38.554 73.325 -120.641 1.00 32.97 118 ILE B CA 1
ATOM 4727 C C . ILE B 1 118 ? -37.937 72.699 -121.875 1.00 28.06 118 ILE B C 1
ATOM 4728 O O . ILE B 1 118 ? -38.348 73.001 -122.997 1.00 30.58 118 ILE B O 1
ATOM 4733 N N . LYS B 1 119 ? -36.967 71.816 -121.663 1.00 30.91 119 LYS B N 1
ATOM 4734 C CA . LYS B 1 119 ? -36.476 70.933 -122.702 1.00 30.13 119 LYS B CA 1
ATOM 4735 C C . LYS B 1 119 ? -36.881 69.522 -122.304 1.00 36.06 119 LYS B C 1
ATOM 4736 O O . LYS B 1 119 ? -36.940 69.195 -121.120 1.00 32.63 119 LYS B O 1
ATOM 4742 N N . ALA B 1 120 ? -37.155 68.673 -123.283 1.00 27.38 120 ALA B N 1
ATOM 4743 C CA . ALA B 1 120 ? -37.562 67.322 -122.932 1.00 34.73 120 ALA B CA 1
ATOM 4744 C C . ALA B 1 120 ? -37.198 66.388 -124.066 1.00 37.36 120 ALA B C 1
ATOM 4745 O O . ALA B 1 120 ? -37.072 66.802 -125.220 1.00 30.41 120 ALA B O 1
ATOM 4747 N N . ILE B 1 121 ? -37.007 65.127 -123.719 1.00 30.66 121 ILE B N 1
ATOM 4748 C CA . ILE B 1 121 ? -36.786 64.140 -124.773 1.00 32.44 121 ILE B CA 1
ATOM 4749 C C . ILE B 1 121 ? -38.028 64.032 -125.652 1.00 33.94 121 ILE B C 1
ATOM 4750 O O . ILE B 1 121 ? -39.158 64.022 -125.125 1.00 29.90 121 ILE B O 1
ATOM 4755 N N . PRO B 1 122 ? -37.891 64.035 -126.984 1.00 32.58 122 PRO B N 1
ATOM 4756 C CA . PRO B 1 122 ? -39.070 63.918 -127.854 1.00 30.86 122 PRO B CA 1
ATOM 4757 C C . PRO B 1 122 ? -39.887 62.680 -127.513 1.00 32.48 122 PRO B C 1
ATOM 4758 O O . PRO B 1 122 ? -39.348 61.617 -127.195 1.00 27.22 122 PRO B O 1
ATOM 4762 N N . GLU B 1 123 ? -41.204 62.837 -127.563 1.00 28.94 123 GLU B N 1
ATOM 4763 C CA . GLU B 1 123 ? -42.094 61.780 -127.111 1.00 28.82 123 GLU B CA 1
ATOM 4764 C C . GLU B 1 123 ? -42.025 60.591 -128.069 1.00 32.95 123 GLU B C 1
ATOM 4765 O O . GLU B 1 123 ? -42.038 60.754 -129.297 1.00 32.14 123 GLU B O 1
ATOM 4771 N N . GLY B 1 124 ? -41.929 59.389 -127.519 1.00 31.66 124 GLY B N 1
ATOM 4772 C CA . GLY B 1 124 ? -41.733 58.196 -128.320 1.00 28.53 124 GLY B CA 1
ATOM 4773 C C . GLY B 1 124 ? -40.287 57.746 -128.412 1.00 33.10 124 GLY B C 1
ATOM 4774 O O . GLY B 1 124 ? -40.030 56.592 -128.783 1.00 32.45 124 GLY B O 1
ATOM 4775 N N . LYS B 1 125 ? -39.338 58.626 -128.106 1.00 26.73 125 LYS B N 1
ATOM 4776 C CA . LYS B 1 125 ? -37.972 58.171 -127.894 1.00 32.26 125 LYS B CA 1
ATOM 4777 C C . LYS B 1 125 ? -37.839 57.603 -126.480 1.00 35.12 125 LYS B C 1
ATOM 4778 O O . LYS B 1 125 ? -38.633 57.905 -125.591 1.00 36.74 125 LYS B O 1
ATOM 4784 N N . THR B 1 126 ? -36.833 56.764 -126.274 1.00 37.11 126 THR B N 1
ATOM 4785 C CA . THR B 1 126 ? -36.646 56.096 -124.994 1.00 40.87 126 THR B CA 1
ATOM 4786 C C . THR B 1 126 ? -35.253 56.382 -124.452 1.00 47.59 126 THR B C 1
ATOM 4787 O O . THR B 1 126 ? -34.334 56.709 -125.198 1.00 41.91 126 THR B O 1
ATOM 4791 N N . VAL B 1 127 ? -35.110 56.278 -123.132 1.00 36.89 127 VAL B N 1
ATOM 4792 C CA . VAL B 1 127 ? -33.816 56.409 -122.471 1.00 41.94 127 VAL B CA 1
ATOM 4793 C C . VAL B 1 127 ? -33.669 55.311 -121.435 1.00 42.57 127 VAL B C 1
ATOM 4794 O O . VAL B 1 127 ? -34.644 54.694 -120.999 1.00 36.76 127 VAL B O 1
ATOM 4798 N N . ALA B 1 128 ? -32.416 55.045 -121.083 1.00 37.25 128 ALA B N 1
ATOM 4799 C CA . ALA B 1 128 ? -32.111 54.163 -119.975 1.00 41.60 128 ALA B CA 1
ATOM 4800 C C . ALA B 1 128 ? -32.521 54.802 -118.645 1.00 37.48 128 ALA B C 1
ATOM 4801 O O . ALA B 1 128 ? -32.675 56.026 -118.524 1.00 38.69 128 ALA B O 1
ATOM 4803 N N . ILE B 1 129 ? -32.732 53.940 -117.646 1.00 33.99 129 ILE B N 1
ATOM 4804 C CA . ILE B 1 129 ? -32.913 54.398 -116.274 1.00 34.39 129 ILE B CA 1
ATOM 4805 C C . ILE B 1 129 ? -31.765 55.319 -115.884 1.00 45.96 129 ILE B C 1
ATOM 4806 O O . ILE B 1 129 ? -30.619 55.118 -116.303 1.00 41.89 129 ILE B O 1
ATOM 4811 N N . LYS B 1 130 ? -32.089 56.365 -115.123 1.00 36.19 130 LYS B N 1
ATOM 4812 C CA . LYS B 1 130 ? -31.188 57.360 -114.539 1.00 41.79 130 LYS B CA 1
ATOM 4813 C C . LYS B 1 130 ? -30.814 58.447 -115.533 1.00 38.11 130 LYS B C 1
ATOM 4814 O O . LYS B 1 130 ? -30.018 59.326 -115.183 1.00 40.70 130 LYS B O 1
ATOM 4820 N N . VAL B 1 131 ? -31.344 58.420 -116.752 1.00 32.22 131 VAL B N 1
ATOM 4821 C CA . VAL B 1 131 ? -31.116 59.492 -117.719 1.00 32.92 131 VAL B CA 1
ATOM 4822 C C . VAL B 1 131 ? -32.241 60.513 -117.616 1.00 34.80 131 VAL B C 1
ATOM 4823 O O . VAL B 1 131 ? -33.421 60.130 -117.645 1.00 32.48 131 VAL B O 1
ATOM 4827 N N . PRO B 1 132 ? -31.926 61.807 -117.500 1.00 28.88 132 PRO B N 1
ATOM 4828 C CA . PRO B 1 132 ? -32.977 62.821 -117.403 1.00 29.52 132 PRO B CA 1
ATOM 4829 C C . PRO B 1 132 ? -33.845 62.852 -118.644 1.00 41.88 132 PRO B C 1
ATOM 4830 O O . PRO B 1 132 ? -33.365 62.699 -119.774 1.00 39.04 132 PRO B O 1
ATOM 4834 N N . VAL B 1 133 ? -35.136 63.085 -118.428 1.00 29.32 133 VAL B N 1
ATOM 4835 C CA . VAL B 1 133 ? -36.079 63.179 -119.533 1.00 28.44 133 VAL B CA 1
ATOM 4836 C C . VAL B 1 133 ? -36.588 64.585 -119.729 1.00 27.93 133 VAL B C 1
ATOM 4837 O O . VAL B 1 133 ? -37.187 64.866 -120.780 1.00 30.31 133 VAL B O 1
ATOM 4841 N N . MET B 1 134 ? -36.344 65.485 -118.784 1.00 28.33 134 MET B N 1
ATOM 4842 C CA . MET B 1 134 ? -36.848 66.843 -118.908 1.00 30.04 134 MET B CA 1
ATOM 4843 C C . MET B 1 134 ? -36.022 67.762 -118.024 1.00 28.18 134 MET B C 1
ATOM 4844 O O . MET B 1 134 ? -35.577 67.366 -116.945 1.00 32.89 134 MET B O 1
ATOM 4849 N N . THR B 1 135 ? -35.860 69.005 -118.461 1.00 27.17 135 THR B N 1
ATOM 4850 C CA . THR B 1 135 ? -35.250 70.021 -117.620 1.00 29.67 135 THR B CA 1
ATOM 4851 C C . THR B 1 135 ? -36.154 71.235 -117.615 1.00 25.73 135 THR B C 1
ATOM 4852 O O . THR B 1 135 ? -36.911 71.450 -118.553 1.00 28.68 135 THR B O 1
ATOM 4856 N N . ILE B 1 136 ? -36.110 72.003 -116.525 1.00 27.85 136 ILE B N 1
ATOM 4857 C CA . ILE B 1 136 ? -36.926 73.205 -116.398 1.00 25.69 136 ILE B CA 1
ATOM 4858 C C . ILE B 1 136 ? -36.142 74.274 -115.645 1.00 28.40 136 ILE B C 1
ATOM 4859 O O . ILE B 1 136 ? -35.437 73.971 -114.675 1.00 34.30 136 ILE B O 1
ATOM 4864 N N . GLU B 1 137 ? -36.264 75.525 -116.098 1.00 30.33 137 GLU B N 1
ATOM 4865 C CA . GLU B 1 137 ? -35.670 76.675 -115.418 1.00 34.67 137 GLU B CA 1
ATOM 4866 C C . GLU B 1 137 ? -36.554 77.889 -115.662 1.00 34.36 137 GLU B C 1
ATOM 4867 O O . GLU B 1 137 ? -37.349 77.918 -116.605 1.00 30.19 137 GLU B O 1
ATOM 4873 N N . ASN B 1 138 ? -36.406 78.903 -114.813 1.00 26.71 138 ASN B N 1
ATOM 4874 C CA . ASN B 1 138 ? -37.117 80.156 -115.025 1.00 31.03 138 ASN B CA 1
ATOM 4875 C C . ASN B 1 138 ? -36.295 81.070 -115.937 1.00 37.69 138 ASN B C 1
ATOM 4876 O O . ASN B 1 138 ? -35.070 80.966 -116.005 1.00 29.99 138 ASN B O 1
ATOM 4881 N N . THR B 1 139 ? -36.984 81.962 -116.644 1.00 33.40 139 THR B N 1
ATOM 4882 C CA . THR B 1 139 ? -36.338 82.811 -117.639 1.00 35.59 139 THR B CA 1
ATOM 4883 C C . THR B 1 139 ? -36.254 84.266 -117.208 1.00 41.16 139 THR B C 1
ATOM 4884 O O . THR B 1 139 ? -35.639 85.073 -117.917 1.00 36.54 139 THR B O 1
ATOM 4888 N N . HIS B 1 140 ? -36.907 84.632 -116.108 1.00 33.52 140 HIS B N 1
ATOM 4889 C CA . HIS B 1 140 ? -36.854 85.975 -115.550 1.00 36.91 140 HIS B CA 1
ATOM 4890 C C . HIS B 1 140 ? -36.414 85.856 -114.103 1.00 43.38 140 HIS B C 1
ATOM 4891 O O . HIS B 1 140 ? -36.929 85.009 -113.362 1.00 33.80 140 HIS B O 1
ATOM 4898 N N . SER B 1 141 ? -35.462 86.703 -113.716 1.00 32.02 141 SER B N 1
ATOM 4899 C CA . SER B 1 141 ? -34.768 86.562 -112.439 1.00 42.21 141 SER B CA 1
ATOM 4900 C C . SER B 1 141 ? -35.670 86.788 -111.230 1.00 34.97 141 SER B C 1
ATOM 4901 O O . SER B 1 141 ? -35.340 86.312 -110.139 1.00 40.53 141 SER B O 1
ATOM 4904 N N . ASP B 1 142 ? -36.783 87.510 -111.373 1.00 32.78 142 ASP B N 1
ATOM 4905 C CA . ASP B 1 142 ? -37.680 87.660 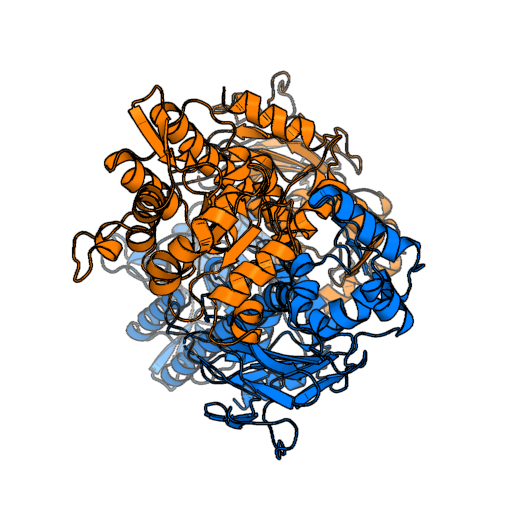-110.228 1.00 31.91 142 ASP B CA 1
ATOM 4906 C C . ASP B 1 142 ? -38.421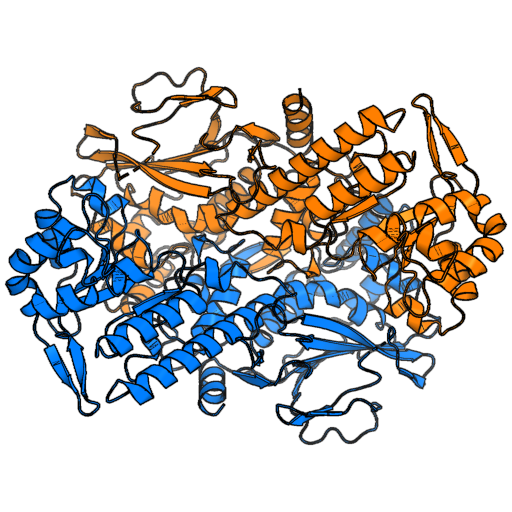 86.370 -109.884 1.00 39.78 142 ASP B C 1
ATOM 4907 O O . ASP B 1 142 ? -39.041 86.293 -108.819 1.00 37.00 142 ASP B O 1
ATOM 4912 N N . PHE B 1 143 ? -38.362 85.362 -110.744 1.00 30.94 143 PHE B N 1
ATOM 4913 C CA . PHE B 1 143 ? -39.222 84.192 -110.651 1.00 31.69 143 PHE B CA 1
ATOM 4914 C C . PHE B 1 143 ? -38.383 82.945 -110.458 1.00 27.99 143 PHE B C 1
ATOM 4915 O O . PHE B 1 143 ? -38.765 81.848 -110.874 1.00 30.10 143 PHE B O 1
ATOM 4923 N N . PHE B 1 144 ? -37.226 83.136 -109.815 1.00 29.32 144 PHE B N 1
ATOM 4924 C CA . PHE B 1 144 ? -36.405 82.029 -109.337 1.00 35.24 144 PHE B CA 1
ATOM 4925 C C . PHE B 1 144 ? -37.248 80.988 -108.606 1.00 34.69 144 PHE B C 1
ATOM 4926 O O . PHE B 1 144 ? -36.954 79.789 -108.674 1.00 32.90 144 PHE B O 1
ATOM 4934 N N . TRP B 1 145 ? -38.252 81.441 -107.836 1.00 32.82 145 TRP B N 1
ATOM 4935 C CA . TRP B 1 145 ? -39.086 80.545 -107.026 1.00 37.75 145 TRP B CA 1
ATOM 4936 C C . TRP B 1 145 ? -40.015 79.655 -107.857 1.00 33.29 145 TRP B C 1
ATOM 4937 O O . TRP B 1 145 ? -40.489 78.624 -107.354 1.00 31.54 145 TRP B O 1
ATOM 4948 N N . LEU B 1 146 ? -40.281 80.026 -109.108 1.00 32.93 146 LEU B N 1
ATOM 4949 C CA . LEU B 1 146 ? -41.328 79.363 -109.883 1.00 31.46 146 LEU B CA 1
ATOM 4950 C C . LEU B 1 146 ? -40.936 77.954 -110.329 1.00 33.03 146 LEU B C 1
ATOM 4951 O O . LEU B 1 146 ? -41.810 77.091 -110.462 1.00 32.66 146 LEU B O 1
ATOM 4956 N N . THR B 1 147 ? -39.643 77.690 -110.546 1.00 33.45 147 THR B N 1
ATOM 4957 C CA . THR B 1 147 ? -39.220 76.394 -111.074 1.00 34.83 147 THR B CA 1
ATOM 4958 C C . THR B 1 147 ? -39.623 75.230 -110.160 1.00 41.63 147 THR B C 1
ATOM 4959 O O . THR B 1 147 ? -40.332 74.311 -110.590 1.00 36.10 147 THR B O 1
ATOM 4963 N N . ASN B 1 148 ? -39.139 75.224 -108.906 1.00 35.21 148 ASN B N 1
ATOM 4964 C CA . ASN B 1 148 ? -39.586 74.245 -107.904 1.00 35.76 148 ASN B CA 1
ATOM 4965 C C . ASN B 1 148 ? -41.015 74.453 -107.416 1.00 31.45 148 ASN B C 1
ATOM 4966 O O . ASN B 1 148 ? -41.617 73.502 -106.908 1.00 31.33 148 ASN B O 1
ATOM 4971 N N . TYR B 1 149 ? -41.556 75.672 -107.492 1.00 25.85 149 TYR B N 1
ATOM 4972 C CA . TYR B 1 149 ? -42.976 75.848 -107.189 1.00 28.53 149 TYR B CA 1
ATOM 4973 C C . TYR B 1 149 ? -43.832 74.867 -107.993 1.00 39.25 149 TYR B C 1
ATOM 4974 O O . TYR B 1 149 ? -44.853 74.358 -107.502 1.00 29.10 149 TYR B O 1
ATOM 4983 N N . LEU B 1 150 ? -43.436 74.605 -109.237 1.00 30.63 150 LEU B N 1
ATOM 4984 C CA . LEU B 1 150 ? -44.191 73.766 -110.163 1.00 33.25 150 LEU B CA 1
ATOM 4985 C C . LEU B 1 150 ? -43.891 72.282 -109.996 1.00 30.15 150 LEU B C 1
ATOM 4986 O O . LEU B 1 150 ? -44.456 71.471 -110.738 1.00 28.76 150 LEU B O 1
ATOM 4991 N N . GLU B 1 151 ? -43.003 71.911 -109.057 1.00 26.46 151 GLU B N 1
ATOM 4992 C CA . GLU B 1 151 ? -42.605 70.509 -108.912 1.00 28.27 151 GLU B CA 1
ATOM 4993 C C . GLU B 1 151 ? -43.812 69.612 -108.672 1.00 30.62 151 GLU B C 1
ATOM 4994 O O . GLU B 1 151 ? -43.909 68.515 -109.237 1.00 26.37 151 GLU B O 1
ATOM 5000 N N . THR B 1 152 ? -44.731 70.052 -107.805 1.00 30.15 152 THR B N 1
ATOM 5001 C CA . THR B 1 152 ? -45.830 69.181 -107.407 1.00 28.25 152 THR B CA 1
ATOM 5002 C C . THR B 1 152 ? -46.696 68.873 -108.620 1.00 27.82 152 THR B C 1
ATOM 5003 O O . THR B 1 152 ? -47.006 67.707 -108.898 1.00 26.62 152 THR B O 1
ATOM 5007 N N . LEU B 1 153 ? -47.005 69.908 -109.401 1.00 27.95 153 LEU B N 1
ATOM 5008 C CA . LEU B 1 153 ? -47.866 69.767 -110.572 1.00 31.46 153 LEU B CA 1
ATOM 5009 C C . LEU B 1 153 ? -47.192 68.952 -111.669 1.00 30.83 153 LEU B C 1
ATOM 5010 O O . LEU B 1 153 ? -47.852 68.169 -112.364 1.00 25.21 153 LEU B O 1
ATOM 5015 N N . ILE B 1 154 ? -45.877 69.104 -111.831 1.00 23.07 154 ILE B N 1
ATOM 5016 C CA . ILE B 1 154 ? -45.178 68.360 -112.871 1.00 25.42 154 ILE B CA 1
ATOM 5017 C C . ILE B 1 154 ? -45.231 66.869 -112.591 1.00 31.07 154 ILE B C 1
ATOM 5018 O O . ILE B 1 154 ? -45.496 66.063 -113.490 1.00 27.20 154 ILE B O 1
ATOM 5023 N N . ASN B 1 155 ? -44.936 66.434 -111.373 1.00 28.65 155 ASN B N 1
ATOM 5024 C CA . ASN B 1 155 ? -44.973 64.979 -111.413 1.00 39.16 155 ASN B CA 1
ATOM 5025 C C . ASN B 1 155 ? -46.307 64.376 -111.018 1.00 25.12 155 ASN B C 1
ATOM 5026 O O . ASN B 1 155 ? -46.545 63.231 -111.401 1.00 30.92 155 ASN B O 1
ATOM 5031 N N . VAL B 1 156 ? -47.226 65.120 -110.386 1.00 25.44 156 VAL B N 1
ATOM 5032 C CA . VAL B 1 156 ? -48.559 64.534 -110.191 1.00 24.89 156 VAL B CA 1
ATOM 5033 C C . VAL B 1 156 ? -49.192 64.254 -111.546 1.00 27.72 156 VAL B C 1
ATOM 5034 O O . VAL B 1 156 ? -50.014 63.342 -111.697 1.00 28.18 156 VAL B O 1
ATOM 5038 N N . SER B 1 157 ? -48.780 64.984 -112.563 1.00 24.43 157 SER B N 1
ATOM 5039 C CA . SER B 1 157 ? -49.423 64.796 -113.842 1.00 30.91 157 SER B CA 1
ATOM 5040 C C . SER B 1 157 ? -48.594 63.975 -114.833 1.00 31.22 157 SER B C 1
ATOM 5041 O O . SER B 1 157 ? -49.186 63.361 -115.728 1.00 27.88 157 SER B O 1
ATOM 5044 N N . LEU B 1 158 ? -47.270 63.821 -114.634 1.00 25.06 158 LEU B N 1
ATOM 5045 C CA . LEU B 1 158 ? -46.426 63.180 -115.648 1.00 26.12 158 LEU B CA 1
ATOM 5046 C C . LEU B 1 158 ? -45.888 61.793 -115.308 1.00 27.82 158 LEU B C 1
ATOM 5047 O O . LEU B 1 158 ? -45.560 61.056 -116.235 1.00 26.03 158 LEU B O 1
ATOM 5052 N N . TRP B 1 159 ? -45.747 61.393 -114.035 1.00 21.41 159 TRP B N 1
ATOM 5053 C CA . TRP B 1 159 ? -45.112 60.087 -113.804 1.00 25.74 159 TRP B CA 1
ATOM 5054 C C . TRP B 1 159 ? -45.997 58.936 -114.274 1.00 25.39 159 TRP B C 1
ATOM 5055 O O . TRP B 1 159 ? -45.472 57.892 -114.690 1.00 24.42 159 TRP B O 1
ATOM 5066 N N . GLN B 1 160 ? -47.335 59.092 -114.197 1.00 24.64 160 GLN B N 1
ATOM 5067 C CA . GLN B 1 160 ? -48.239 58.016 -114.620 1.00 27.69 160 GLN B CA 1
ATOM 5068 C C . GLN B 1 160 ? -48.217 57.788 -116.131 1.00 28.39 160 GLN B C 1
ATOM 5069 O O . GLN B 1 160 ? -48.108 56.625 -116.558 1.00 26.93 160 GLN B O 1
ATOM 5075 N N . PRO B 1 161 ? -48.358 58.803 -116.989 1.00 25.86 161 PRO B N 1
ATOM 5076 C CA . PRO B 1 161 ? -48.293 58.506 -118.434 1.00 28.59 161 PRO B CA 1
ATOM 5077 C C . PRO B 1 161 ? -46.981 57.864 -118.853 1.00 27.50 161 PRO B C 1
ATOM 5078 O O . PRO B 1 161 ? -46.988 56.951 -119.688 1.00 25.75 161 PRO B O 1
ATOM 5082 N N . MET B 1 162 ? -45.845 58.292 -118.289 1.00 26.63 162 MET B N 1
ATOM 5083 C CA . MET B 1 162 ? -44.590 57.664 -118.699 1.00 32.41 162 MET B CA 1
ATOM 5084 C C . MET B 1 162 ? -44.440 56.270 -118.123 1.00 30.26 162 MET B C 1
ATOM 5085 O O . MET B 1 162 ? -43.801 55.405 -118.743 1.00 27.10 162 MET B O 1
ATOM 5090 N N . THR B 1 163 ? -44.965 56.040 -116.921 1.00 23.99 163 THR B N 1
ATOM 5091 C CA . THR B 1 163 ? -44.889 54.693 -116.373 1.00 24.07 163 THR B CA 1
ATOM 5092 C C . THR B 1 163 ? -45.765 53.747 -117.183 1.00 25.85 163 THR B C 1
ATOM 5093 O O . THR B 1 163 ? -45.341 52.639 -117.529 1.00 27.35 163 THR B O 1
ATOM 5097 N N . SER B 1 164 ? -46.990 54.171 -117.507 1.00 23.85 164 SER B N 1
ATOM 5098 C CA . SER B 1 164 ? -47.845 53.327 -118.336 1.00 29.50 164 SER B CA 1
ATOM 5099 C C . SER B 1 164 ? -47.225 53.091 -119.711 1.00 27.75 164 SER B C 1
ATOM 5100 O O . SER B 1 164 ? -47.243 51.960 -120.218 1.00 24.69 164 SER B O 1
ATOM 5103 N N . ALA B 1 165 ? -46.683 54.144 -120.336 1.00 23.11 165 ALA B N 1
ATOM 5104 C CA . ALA B 1 165 ? -46.050 53.957 -121.642 1.00 25.38 165 ALA B CA 1
ATOM 5105 C C . ALA B 1 165 ? -44.862 53.004 -121.548 1.00 27.61 165 ALA B C 1
ATOM 5106 O O . ALA B 1 165 ? -44.634 52.189 -122.454 1.00 28.07 165 ALA B O 1
ATOM 5108 N N . SER B 1 166 ? -44.087 53.096 -120.464 1.00 24.10 166 SER B N 1
ATOM 5109 C CA . SER B 1 166 ? -42.912 52.242 -120.327 1.00 25.97 166 SER B CA 1
ATOM 5110 C C . SER B 1 166 ? -43.317 50.791 -120.082 1.00 28.73 166 SER B C 1
ATOM 5111 O O . SER B 1 166 ? -42.662 49.864 -120.576 1.00 30.80 166 SER B O 1
ATOM 5114 N N . ILE B 1 167 ? -44.398 50.577 -119.322 1.00 28.89 167 ILE B N 1
ATOM 5115 C CA . ILE B 1 167 ? -44.898 49.224 -119.082 1.00 24.05 167 ILE B CA 1
ATOM 5116 C C . ILE B 1 167 ? -45.362 48.599 -120.399 1.00 22.72 167 ILE B C 1
ATOM 5117 O O . ILE B 1 167 ? -45.016 47.458 -120.723 1.00 24.91 167 ILE B O 1
ATOM 5122 N N . ALA B 1 168 ? -46.160 49.346 -121.175 1.00 26.71 168 ALA B N 1
ATOM 5123 C CA . ALA B 1 168 ? -46.648 48.846 -122.461 1.00 26.79 168 ALA B CA 1
ATOM 5124 C C . ALA B 1 168 ? -45.491 48.518 -123.397 1.00 30.68 168 ALA B C 1
ATOM 5125 O O . ALA B 1 168 ? -45.526 47.504 -124.114 1.00 26.27 168 ALA B O 1
ATOM 5127 N N . PHE B 1 169 ? -44.455 49.364 -123.398 1.00 26.69 169 PHE B N 1
ATOM 5128 C CA . PHE B 1 169 ? -43.279 49.097 -124.220 1.00 28.13 169 PHE B CA 1
ATOM 5129 C C . PHE B 1 169 ? -42.621 47.788 -123.804 1.00 29.47 169 PHE B C 1
ATOM 5130 O O . PHE B 1 169 ? -42.218 46.988 -124.663 1.00 34.01 169 PHE B O 1
ATOM 5138 N N . ALA B 1 170 ? -42.554 47.523 -122.491 1.00 29.82 170 ALA B N 1
ATOM 5139 C CA . ALA B 1 170 ? -41.933 46.295 -122.002 1.00 30.76 170 ALA B CA 1
ATOM 5140 C C . ALA B 1 170 ? -42.785 45.071 -122.317 1.00 31.03 170 ALA B C 1
ATOM 5141 O O . ALA B 1 170 ? -42.247 44.004 -122.642 1.00 29.93 170 ALA B O 1
ATOM 5143 N N . TYR B 1 171 ? -44.113 45.197 -122.202 1.00 30.02 171 TYR B N 1
ATOM 5144 C CA . TYR B 1 171 ? -44.996 44.128 -122.669 1.00 30.38 171 TYR B CA 1
ATOM 5145 C C . TYR B 1 171 ? -44.727 43.838 -124.139 1.00 30.57 171 TYR B C 1
ATOM 5146 O O . TYR B 1 171 ? -44.633 42.676 -124.560 1.00 30.22 171 TYR B O 1
ATOM 5155 N N . ARG B 1 172 ? -44.651 44.897 -124.950 1.00 26.62 172 ARG B N 1
ATOM 5156 C CA . ARG B 1 172 ? -44.496 44.682 -126.380 1.00 31.09 172 ARG B CA 1
ATOM 5157 C C . ARG B 1 172 ? -43.169 44.001 -126.678 1.00 32.27 172 ARG B C 1
ATOM 5158 O O . ARG B 1 172 ? -43.099 43.125 -127.551 1.00 33.27 172 ARG B O 1
ATOM 5166 N N . THR B 1 173 ? -42.110 44.374 -125.952 1.00 33.60 173 THR B N 1
ATOM 5167 C CA . THR B 1 173 ? -40.829 43.698 -126.133 1.00 30.08 173 THR B CA 1
ATOM 5168 C C . THR B 1 173 ? -40.963 42.203 -125.904 1.00 29.02 173 THR B C 1
ATOM 5169 O O . THR B 1 173 ? -40.518 41.397 -126.729 1.00 33.40 173 THR B O 1
ATOM 5173 N N . ALA B 1 174 ? -41.594 41.810 -124.795 1.00 30.77 174 ALA B N 1
ATOM 5174 C CA . ALA B 1 174 ? -41.756 40.391 -124.514 1.00 30.14 174 ALA B CA 1
ATOM 5175 C C . ALA B 1 174 ? -42.644 39.721 -125.557 1.00 35.16 174 ALA B C 1
ATOM 5176 O O . ALA B 1 174 ? -42.330 38.621 -126.030 1.00 34.95 174 ALA B O 1
ATOM 5178 N N . LEU B 1 175 ? -43.749 40.369 -125.941 1.00 30.22 175 LEU B N 1
ATOM 5179 C CA . LEU B 1 175 ? -44.640 39.769 -126.934 1.00 29.77 175 LEU B CA 1
ATOM 5180 C C . LEU B 1 175 ? -43.939 39.600 -128.278 1.00 34.58 175 LEU B C 1
ATOM 5181 O O . LEU B 1 175 ? -44.143 38.596 -128.975 1.00 31.58 175 LEU B O 1
ATOM 5186 N N . ILE B 1 176 ? -43.154 40.600 -128.682 1.00 30.67 176 ILE B N 1
ATOM 5187 C CA . ILE B 1 176 ? -42.384 40.490 -129.919 1.00 38.88 176 ILE B CA 1
ATOM 5188 C C . ILE B 1 176 ? -41.414 39.340 -129.825 1.00 35.91 176 ILE B C 1
ATOM 5189 O O . ILE B 1 176 ? -41.195 38.602 -130.793 1.00 43.89 176 ILE B O 1
ATOM 5194 N N . LYS B 1 177 ? -40.857 39.139 -128.651 1.00 36.13 177 LYS B N 1
ATOM 5195 C CA . LYS B 1 177 ? -39.781 38.180 -128.512 1.00 39.86 177 LYS B CA 1
ATOM 5196 C C . LYS B 1 177 ? -40.331 36.762 -128.579 1.00 41.28 177 LYS B C 1
ATOM 5197 O O . LYS B 1 177 ? -39.735 35.886 -129.216 1.00 42.91 177 LYS B O 1
ATOM 5203 N N . PHE B 1 178 ? -41.499 36.534 -127.976 1.00 36.14 178 PHE B N 1
ATOM 5204 C CA . PHE B 1 178 ? -42.191 35.260 -128.140 1.00 40.38 178 PHE B CA 1
ATOM 5205 C C . PHE B 1 178 ? -42.664 35.050 -129.575 1.00 42.79 178 PHE B C 1
ATOM 5206 O O . PHE B 1 178 ? -42.743 33.904 -130.034 1.00 42.00 178 PHE B O 1
ATOM 5214 N N . ALA B 1 179 ? -43.051 36.127 -130.267 1.00 35.92 179 ALA B N 1
ATOM 5215 C CA . ALA B 1 179 ? -43.489 36.003 -131.655 1.00 37.93 179 ALA B CA 1
ATOM 5216 C C . ALA B 1 179 ? -42.346 35.545 -132.549 1.00 47.53 179 ALA B C 1
ATOM 5217 O O . ALA B 1 179 ? -42.547 34.748 -133.477 1.00 44.38 179 ALA B O 1
ATOM 5219 N N . ASN B 1 180 ? -41.142 36.046 -132.285 1.00 45.48 180 ASN B N 1
ATOM 5220 C CA . ASN B 1 180 ? -39.984 35.632 -133.064 1.00 48.19 180 ASN B CA 1
ATOM 5221 C C . ASN B 1 180 ? -39.700 34.148 -132.898 1.00 52.45 180 ASN B C 1
ATOM 5222 O O . ASN B 1 180 ? -39.190 33.519 -133.827 1.00 55.48 180 ASN B O 1
ATOM 5227 N N . GLU B 1 181 ? -39.966 33.555 -131.733 1.00 48.68 181 GLU B N 1
ATOM 5228 C CA . GLU B 1 181 ? -39.921 32.093 -131.778 1.00 48.95 181 GLU B CA 1
ATOM 5229 C C . GLU B 1 181 ? -41.195 31.336 -132.071 1.00 52.58 181 GLU B C 1
ATOM 5230 O O . GLU B 1 181 ? -41.088 30.155 -132.417 1.00 49.31 181 GLU B O 1
ATOM 5236 N N . THR B 1 182 ? -42.381 31.849 -131.882 1.00 48.92 182 THR B N 1
ATOM 5237 C CA . THR B 1 182 ? -43.441 30.879 -132.035 1.00 40.83 182 THR B CA 1
ATOM 5238 C C . THR B 1 182 ? -44.355 31.200 -133.199 1.00 42.57 182 THR B C 1
ATOM 5239 O O . THR B 1 182 ? -45.145 30.333 -133.591 1.00 43.97 182 THR B O 1
ATOM 5243 N N . CYS B 1 183 ? -44.196 32.356 -133.840 1.00 36.53 183 CYS B N 1
ATOM 5244 C CA . CYS B 1 183 ? -45.101 32.766 -134.899 1.00 34.59 183 CYS B CA 1
ATOM 5245 C C . CYS B 1 183 ? -44.333 33.068 -136.176 1.00 41.84 183 CYS B C 1
ATOM 5246 O O . CYS B 1 183 ? -43.125 33.320 -136.164 1.00 45.92 183 CYS B O 1
ATOM 5249 N N . ASP B 1 184 ? -45.060 33.038 -137.283 1.00 37.42 184 ASP B N 1
ATOM 5250 C CA . ASP B 1 184 ? -44.476 33.328 -138.584 1.00 47.97 184 ASP B CA 1
ATOM 5251 C C . ASP B 1 184 ? -44.404 34.818 -138.874 1.00 47.47 184 ASP B C 1
ATOM 5252 O O . ASP B 1 184 ? -43.765 35.206 -139.855 1.00 52.83 184 ASP B O 1
ATOM 5257 N N . ASN B 1 185 ? -45.051 35.647 -138.061 1.00 39.26 185 ASN B N 1
ATOM 5258 C CA . ASN B 1 185 ? -45.109 37.092 -138.254 1.00 34.59 185 ASN B CA 1
ATOM 5259 C C . ASN B 1 185 ? -45.623 37.710 -136.952 1.00 47.42 185 ASN B C 1
ATOM 5260 O O . ASN B 1 185 ? -46.015 36.999 -136.021 1.00 42.46 185 ASN B O 1
ATOM 5265 N N . GLN B 1 186 ? -45.650 39.046 -136.908 1.00 37.07 186 GLN B N 1
ATOM 5266 C CA . GLN B 1 186 ? -46.009 39.787 -135.705 1.00 38.17 186 GLN B CA 1
ATOM 5267 C C . GLN B 1 186 ? -47.285 40.602 -135.898 1.00 40.31 186 GLN B C 1
ATOM 5268 O O . GLN B 1 186 ? -47.508 41.581 -135.177 1.00 36.41 186 GLN B O 1
ATOM 5274 N N . GLU B 1 187 ? -48.138 40.208 -136.844 1.00 33.07 187 GLU B N 1
ATOM 5275 C CA . GLU B 1 187 ? -49.334 40.988 -137.139 1.00 37.73 187 GLU B CA 1
ATOM 5276 C C . GLU B 1 187 ? -50.317 41.019 -135.977 1.00 27.64 187 GLU B C 1
ATOM 5277 O O . GLU B 1 187 ? -51.158 41.918 -135.918 1.00 30.99 187 GLU B O 1
ATOM 5283 N N . HIS B 1 188 ? -50.246 40.049 -135.073 1.00 29.71 188 HIS B N 1
ATOM 5284 C CA . HIS B 1 188 ? -51.122 40.012 -133.913 1.00 32.17 188 HIS B CA 1
ATOM 5285 C C . HIS B 1 188 ? -50.658 40.934 -132.792 1.00 36.64 188 HIS B C 1
ATOM 5286 O O . HIS B 1 188 ? -51.478 41.304 -131.942 1.00 33.65 188 HIS B O 1
ATOM 5293 N N . VAL B 1 189 ? -49.362 41.295 -132.774 1.00 31.08 189 VAL B N 1
ATOM 5294 C CA . VAL B 1 189 ? -48.795 41.966 -131.595 1.00 33.51 189 VAL B CA 1
ATOM 5295 C C . VAL B 1 189 ? -49.491 43.269 -131.248 1.00 35.26 189 VAL B C 1
ATOM 5296 O O . VAL B 1 189 ? -49.772 43.492 -130.058 1.00 31.36 189 VAL B O 1
ATOM 5300 N N . PRO B 1 190 ? -49.805 44.171 -132.188 1.00 33.42 190 PRO B N 1
ATOM 5301 C CA . PRO B 1 190 ? -50.477 45.425 -131.806 1.00 32.83 190 PRO B CA 1
ATOM 5302 C C . PRO B 1 190 ? -51.802 45.228 -131.108 1.00 29.94 190 PRO B C 1
ATOM 5303 O O . PRO B 1 190 ? -52.265 46.152 -130.424 1.00 29.61 190 PRO B O 1
ATOM 5307 N N . PHE B 1 191 ? -52.427 44.062 -131.249 1.00 30.25 191 PHE B N 1
ATOM 5308 C CA . PHE B 1 191 ? -53.722 43.804 -130.642 1.00 30.03 191 PHE B CA 1
ATOM 5309 C C . PHE B 1 191 ? -53.638 42.919 -129.409 1.00 29.67 191 PHE B C 1
ATOM 5310 O O . PHE B 1 191 ? -54.671 42.683 -128.777 1.00 29.25 191 PHE B O 1
ATOM 5318 N N . GLN B 1 192 ? -52.439 42.429 -129.051 1.00 23.64 192 GLN B N 1
ATOM 5319 C CA . GLN B 1 192 ? -52.315 41.357 -128.072 1.00 25.17 192 GLN B CA 1
ATOM 5320 C C . GLN B 1 192 ? -52.348 41.853 -126.621 1.00 29.24 192 GLN B C 1
ATOM 5321 O O . GLN B 1 192 ? -52.599 41.053 -125.714 1.00 26.69 192 GLN B O 1
ATOM 5327 N N . SER B 1 193 ? -52.111 43.141 -126.385 1.00 29.79 193 SER B N 1
ATOM 5328 C CA . SER B 1 193 ? -52.332 43.792 -125.093 1.00 30.45 193 SER B CA 1
ATOM 5329 C C . SER B 1 193 ? -53.461 44.806 -125.255 1.00 28.25 193 SER B C 1
ATOM 5330 O O . SER B 1 193 ? -53.294 45.831 -125.926 1.00 27.28 193 SER B O 1
ATOM 5333 N N . HIS B 1 194 ? -54.599 44.519 -124.638 1.00 26.47 194 HIS B N 1
ATOM 5334 C CA . HIS B 1 194 ? -55.815 45.312 -124.778 1.00 22.50 194 HIS B CA 1
ATOM 5335 C C . HIS B 1 194 ? -56.147 45.926 -123.417 1.00 26.02 194 HIS B C 1
ATOM 5336 O O . HIS B 1 194 ? -56.392 45.198 -122.452 1.00 25.60 194 HIS B O 1
ATOM 5343 N N . ASP B 1 195 ? -56.149 47.255 -123.334 1.00 25.05 195 ASP B N 1
ATOM 5344 C CA . ASP B 1 195 ? -56.314 47.937 -122.048 1.00 21.26 195 ASP B CA 1
ATOM 5345 C C . ASP B 1 195 ? -57.712 47.714 -121.469 1.00 23.79 195 ASP B C 1
ATOM 5346 O O . ASP B 1 195 ? -58.713 48.135 -122.061 1.00 25.81 195 ASP B O 1
ATOM 5351 N N . PHE B 1 196 ? -57.761 47.092 -120.287 1.00 24.11 196 PHE B N 1
ATOM 5352 C CA . PHE B 1 196 ? -58.974 46.818 -119.523 1.00 24.55 196 PHE B CA 1
ATOM 5353 C C . PHE B 1 196 ? -59.066 47.672 -118.244 1.00 27.18 196 PHE B C 1
ATOM 5354 O O . PHE B 1 196 ? -59.935 47.425 -117.402 1.00 27.85 196 PHE B O 1
ATOM 5362 N N . SER B 1 197 ? -58.176 48.653 -118.062 1.00 27.83 197 SER B N 1
ATOM 5363 C CA . SER B 1 197 ? -57.921 49.207 -116.732 1.00 27.17 197 SER B CA 1
ATOM 5364 C C . SER B 1 197 ? -58.874 50.317 -116.288 1.00 22.51 197 SER B C 1
ATOM 5365 O O . SER B 1 197 ? -58.810 50.712 -115.113 1.00 24.28 197 SER B O 1
ATOM 5368 N N . MET B 1 198 ? -59.717 50.858 -117.173 1.00 22.51 198 MET B N 1
ATOM 5369 C CA . MET B 1 198 ? -60.390 52.128 -116.889 1.00 25.55 198 MET B CA 1
ATOM 5370 C C . MET B 1 198 ? -61.082 52.133 -115.523 1.00 25.98 198 MET B C 1
ATOM 5371 O O . MET B 1 198 ? -60.883 53.052 -114.724 1.00 21.30 198 MET B O 1
ATOM 5376 N N . ARG B 1 199 ? -61.934 51.136 -115.253 1.00 21.21 199 ARG B N 1
ATOM 5377 C CA . ARG B 1 199 ? -62.728 51.173 -114.021 1.00 22.25 199 ARG B CA 1
ATOM 5378 C C . ARG B 1 199 ? -61.870 51.086 -112.771 1.00 21.68 199 ARG B C 1
ATOM 5379 O O . ARG B 1 199 ? -62.298 51.569 -111.719 1.00 25.35 199 ARG B O 1
ATOM 5387 N N . GLY B 1 200 ? -60.665 50.518 -112.868 1.00 22.45 200 GLY B N 1
ATOM 5388 C CA . GLY B 1 200 ? -59.742 50.372 -111.767 1.00 22.22 200 GLY B CA 1
ATOM 5389 C C . GLY B 1 200 ? -58.733 51.482 -111.608 1.00 24.15 200 GLY B C 1
ATOM 5390 O O . GLY B 1 200 ? -57.941 51.461 -110.659 1.00 26.09 200 GLY B O 1
ATOM 5391 N N . MET B 1 201 ? -58.731 52.473 -112.491 1.00 25.67 201 MET B N 1
ATOM 5392 C CA . MET B 1 201 ? -57.901 53.649 -112.252 1.00 23.37 201 MET B CA 1
ATOM 5393 C C . MET B 1 201 ? -58.541 54.561 -111.209 1.00 21.72 201 MET B C 1
ATOM 5394 O O . MET B 1 201 ? -59.730 54.459 -110.893 1.00 21.82 201 MET B O 1
ATOM 5399 N N . SER B 1 202 ? -57.717 55.450 -110.640 1.00 23.65 202 SER B N 1
ATOM 5400 C CA . SER B 1 202 ? -58.142 56.201 -109.459 1.00 24.48 202 SER B CA 1
ATOM 5401 C C . SER B 1 202 ? -58.966 57.446 -109.771 1.00 23.74 202 SER B C 1
ATOM 5402 O O . SER B 1 202 ? -59.580 58.003 -108.850 1.00 22.98 202 SER B O 1
ATOM 5405 N N . SER B 1 203 ? -58.993 57.889 -111.027 1.00 21.65 203 SER B N 1
ATOM 5406 C CA . SER B 1 203 ? -59.822 59.002 -111.481 1.00 18.84 203 SER B CA 1
ATOM 5407 C C . SER B 1 203 ? -59.895 58.943 -112.996 1.00 20.35 203 SER B C 1
ATOM 5408 O O . SER B 1 203 ? -59.053 58.323 -113.644 1.00 21.23 203 SER B O 1
ATOM 5411 N N . LEU B 1 204 ? -60.883 59.649 -113.552 1.00 20.40 204 LEU B N 1
ATOM 5412 C CA . LEU B 1 204 ? -60.982 59.758 -115.008 1.00 20.81 204 LEU B CA 1
ATOM 5413 C C . LEU B 1 204 ? -59.706 60.351 -115.595 1.00 22.72 204 LEU B C 1
ATOM 5414 O O . LEU B 1 204 ? -59.206 59.871 -116.623 1.00 25.23 204 LEU B O 1
ATOM 5419 N N . GLU B 1 205 ? -59.124 61.355 -114.923 1.00 23.14 205 GLU B N 1
ATOM 5420 C CA . GLU B 1 205 ? -57.921 61.987 -115.476 1.00 26.46 205 GLU B CA 1
ATOM 5421 C C . GLU B 1 205 ? -56.748 61.010 -115.517 1.00 25.18 205 GLU B C 1
ATOM 5422 O O . GLU B 1 205 ? -56.003 60.964 -116.508 1.00 24.32 205 GLU B O 1
ATOM 5428 N N . SER B 1 206 ? -56.603 60.183 -114.478 1.00 20.56 206 SER B N 1
ATOM 5429 C CA . SER B 1 206 ? -55.572 59.149 -114.469 1.00 23.64 206 SER B CA 1
ATOM 5430 C C . SER B 1 206 ? -55.849 58.060 -115.498 1.00 26.22 206 SER B C 1
ATOM 5431 O O . SER B 1 206 ? -54.910 57.498 -116.073 1.00 23.14 206 SER B O 1
ATOM 5434 N N . ALA B 1 207 ? -57.125 57.734 -115.722 1.00 22.39 207 ALA B N 1
ATOM 5435 C CA . ALA B 1 207 ? -57.478 56.765 -116.753 1.00 24.95 207 ALA B CA 1
ATOM 5436 C C . ALA B 1 207 ? -57.097 57.268 -118.142 1.00 21.86 207 ALA B C 1
ATOM 5437 O O . ALA B 1 207 ? -56.703 56.480 -119.007 1.00 24.14 207 ALA B O 1
ATOM 5439 N N . GLU B 1 208 ? -57.249 58.576 -118.385 1.00 22.32 208 GLU B N 1
ATOM 5440 C CA . GLU B 1 208 ? -56.948 59.135 -119.704 1.00 27.71 208 GLU B CA 1
ATOM 5441 C C . GLU B 1 208 ? -55.446 59.108 -119.970 1.00 24.05 208 GLU B C 1
ATOM 5442 O O . GLU B 1 208 ? -55.004 58.715 -121.054 1.00 23.14 208 GLU B O 1
ATOM 5448 N N . THR B 1 209 ? -54.641 59.577 -119.006 1.00 26.27 209 THR B N 1
ATOM 5449 C CA . THR B 1 209 ? -53.199 59.632 -119.246 1.00 24.01 209 THR B CA 1
ATOM 5450 C C . THR B 1 209 ? -52.561 58.249 -119.232 1.00 25.12 209 THR B C 1
ATOM 5451 O O . THR B 1 209 ? -51.674 57.967 -120.050 1.00 27.46 209 THR B O 1
ATOM 5455 N N . SER B 1 210 ? -52.977 57.373 -118.315 1.00 23.67 210 SER B N 1
ATOM 5456 C CA . SER B 1 210 ? -52.477 55.996 -118.338 1.00 21.40 210 SER B CA 1
ATOM 5457 C C . SER B 1 210 ? -52.862 55.301 -119.627 1.00 24.38 210 SER B C 1
ATOM 5458 O O . SER B 1 210 ? -52.039 54.612 -120.244 1.00 21.65 210 SER B O 1
ATOM 5461 N N . GLY B 1 211 ? -54.134 55.430 -120.024 1.00 23.57 211 GLY B N 1
ATOM 5462 C CA . GLY B 1 211 ? -54.591 54.756 -121.224 1.00 22.46 211 GLY B CA 1
ATOM 5463 C C . GLY B 1 211 ? -53.959 55.323 -122.481 1.00 26.80 211 GLY B C 1
ATOM 5464 O O . GLY B 1 211 ? -53.764 54.606 -123.468 1.00 23.13 211 GLY B O 1
ATOM 5465 N N . ALA B 1 212 ? -53.652 56.622 -122.477 1.00 22.45 212 ALA B N 1
ATOM 5466 C CA . ALA B 1 212 ? -52.888 57.180 -123.588 1.00 27.31 212 ALA B CA 1
ATOM 5467 C C . ALA B 1 212 ? -51.492 56.564 -123.640 1.00 28.45 212 ALA B C 1
ATOM 5468 O O . ALA B 1 212 ? -50.986 56.248 -124.721 1.00 25.87 212 ALA B O 1
ATOM 5470 N N . GLY B 1 213 ? -50.859 56.375 -122.476 1.00 26.14 213 GLY B N 1
ATOM 5471 C CA . GLY B 1 213 ? -49.577 55.669 -122.436 1.00 23.78 213 GLY B CA 1
ATOM 5472 C C . GLY B 1 213 ? -49.638 54.263 -123.015 1.00 32.17 213 GLY B C 1
ATOM 5473 O O . GLY B 1 213 ? -48.731 53.837 -123.745 1.00 22.94 213 GLY B O 1
ATOM 5474 N N . HIS B 1 214 ? -50.688 53.503 -122.674 1.00 21.76 214 HIS B N 1
ATOM 5475 C CA . HIS B 1 214 ? -50.851 52.176 -123.279 1.00 20.98 214 HIS B CA 1
ATOM 5476 C C . HIS B 1 214 ? -50.912 52.260 -124.805 1.00 21.62 214 HIS B C 1
ATOM 5477 O O . HIS B 1 214 ? -50.319 51.435 -125.512 1.00 24.10 214 HIS B O 1
ATOM 5484 N N . LEU B 1 215 ? -51.647 53.238 -125.326 1.00 24.69 215 LEU B N 1
ATOM 5485 C CA . LEU B 1 215 ? -51.839 53.369 -126.761 1.00 19.23 215 LEU B CA 1
ATOM 5486 C C . LEU B 1 215 ? -50.550 53.702 -127.503 1.00 23.21 215 LEU B C 1
ATOM 5487 O O . LEU B 1 215 ? -50.482 53.465 -128.712 1.00 25.40 215 LEU B O 1
ATOM 5492 N N . THR B 1 216 ? -49.507 54.202 -126.820 1.00 24.68 216 THR B N 1
ATOM 5493 C CA . THR B 1 216 ? -48.256 54.460 -127.546 1.00 27.83 216 THR B CA 1
ATOM 5494 C C . THR B 1 216 ? -47.636 53.180 -128.109 1.00 33.34 216 THR B C 1
ATOM 5495 O O . THR B 1 216 ? -46.982 53.234 -129.156 1.00 29.21 216 THR B O 1
ATOM 5499 N N . SER B 1 217 ? -47.848 52.024 -127.463 1.00 28.15 217 SER B N 1
ATOM 5500 C CA . SER B 1 217 ? -47.355 50.741 -127.964 1.00 26.13 217 SER B CA 1
ATOM 5501 C C . SER B 1 217 ? -48.415 49.786 -128.478 1.00 28.10 217 SER B C 1
ATOM 5502 O O . SER B 1 217 ? -48.052 48.797 -129.126 1.00 29.55 217 SER B O 1
ATOM 5505 N N . PHE B 1 218 ? -49.695 50.031 -128.230 1.00 24.41 218 PHE B N 1
ATOM 5506 C CA . PHE B 1 218 ? -50.706 49.066 -128.636 1.00 24.29 218 PHE B CA 1
ATOM 5507 C C . PHE B 1 218 ? -51.917 49.786 -129.202 1.00 33.62 218 PHE B C 1
ATOM 5508 O O . PHE B 1 218 ? -52.167 50.950 -128.882 1.00 26.25 218 PHE B O 1
ATOM 5516 N N . LEU B 1 219 ? -52.672 49.065 -130.054 1.00 26.18 219 LEU B N 1
ATOM 5517 C CA . LEU B 1 219 ? -53.915 49.591 -130.609 1.00 26.64 219 LEU B CA 1
ATOM 5518 C C . LEU B 1 219 ? -55.155 49.223 -129.785 1.00 23.16 219 LEU B C 1
ATOM 5519 O O . LEU B 1 219 ? -56.100 50.015 -129.714 1.00 28.22 219 LEU B O 1
ATOM 5524 N N . GLY B 1 220 ? -55.192 48.058 -129.145 1.00 29.70 220 GLY B N 1
ATOM 5525 C CA . GLY B 1 220 ? -56.419 47.627 -128.477 1.00 32.32 220 GLY B CA 1
ATOM 5526 C C . GLY B 1 220 ? -56.633 48.330 -127.134 1.00 24.56 220 GLY B C 1
ATOM 5527 O O . GLY B 1 220 ? -55.727 48.388 -126.303 1.00 22.98 220 GLY B O 1
ATOM 5528 N N . THR B 1 221 ? -57.838 48.864 -126.929 1.00 24.60 221 THR B N 1
ATOM 5529 C CA . THR B 1 221 ? -58.212 49.486 -125.671 1.00 26.30 221 THR B CA 1
ATOM 5530 C C . THR B 1 221 ? -59.724 49.460 -125.497 1.00 28.68 221 THR B C 1
ATOM 5531 O O . THR B 1 221 ? -60.455 49.600 -126.486 1.00 26.55 221 THR B O 1
ATOM 5535 N N . ASP B 1 222 ? -60.206 49.262 -124.249 1.00 24.45 222 ASP B N 1
ATOM 5536 C CA . ASP B 1 222 ? -61.567 49.721 -123.988 1.00 26.12 222 ASP B CA 1
ATOM 5537 C C . ASP B 1 222 ? -61.661 51.092 -123.329 1.00 27.62 222 ASP B C 1
ATOM 5538 O O . ASP B 1 222 ? -62.780 51.544 -123.092 1.00 25.43 222 ASP B O 1
ATOM 5543 N N . THR B 1 223 ? -60.555 51.769 -123.020 1.00 24.59 223 THR B N 1
ATOM 5544 C CA . THR B 1 223 ? -60.667 53.085 -122.370 1.00 24.15 223 THR B CA 1
ATOM 5545 C C . THR B 1 223 ? -60.974 54.142 -123.433 1.00 23.63 223 THR B C 1
ATOM 5546 O O . THR B 1 223 ? -60.081 54.806 -123.971 1.00 25.38 223 THR B O 1
ATOM 5550 N N . ILE B 1 224 ? -62.263 54.301 -123.749 1.00 23.95 224 ILE B N 1
ATOM 5551 C CA . ILE B 1 224 ? -62.653 55.274 -124.786 1.00 26.18 224 ILE B CA 1
ATOM 5552 C C . ILE B 1 224 ? -62.123 56.669 -124.451 1.00 23.57 224 ILE B C 1
ATOM 5553 O O . ILE B 1 224 ? -61.608 57.346 -125.348 1.00 22.00 224 ILE B O 1
ATOM 5558 N N . PRO B 1 225 ? -62.216 57.159 -123.209 1.00 29.31 225 PRO B N 1
ATOM 5559 C CA . PRO B 1 225 ? -61.657 58.499 -122.938 1.00 22.00 225 PRO B CA 1
ATOM 5560 C C . PRO B 1 225 ? -60.167 58.632 -123.225 1.00 23.20 225 PRO B C 1
ATOM 5561 O O . PRO B 1 225 ? -59.710 59.763 -123.444 1.00 23.58 225 PRO B O 1
ATOM 5565 N N . ALA B 1 226 ? -59.391 57.541 -123.218 1.00 19.41 226 ALA B N 1
ATOM 5566 C CA . ALA B 1 226 ? -57.997 57.669 -123.640 1.00 26.08 226 ALA B CA 1
ATOM 5567 C C . ALA B 1 226 ? -57.914 57.969 -125.133 1.00 27.27 226 ALA B C 1
ATOM 5568 O O . ALA B 1 226 ? -57.071 58.765 -125.564 1.00 26.32 226 ALA B O 1
ATOM 5570 N N . LEU B 1 227 ? -58.779 57.339 -125.936 1.00 23.07 227 LEU B N 1
ATOM 5571 C CA . LEU B 1 227 ? -58.841 57.669 -127.364 1.00 25.73 227 LEU B CA 1
ATOM 5572 C C . LEU B 1 227 ? -59.121 59.151 -127.556 1.00 25.38 227 LEU B C 1
ATOM 5573 O O . LEU B 1 227 ? -58.487 59.813 -128.383 1.00 26.53 227 LEU B O 1
ATOM 5578 N N . SER B 1 228 ? -60.104 59.687 -126.819 1.00 25.97 228 SER B N 1
ATOM 5579 C CA . SER B 1 228 ? -60.488 61.087 -126.998 1.00 26.03 228 SER B CA 1
ATOM 5580 C C . SER B 1 228 ? -59.404 62.033 -126.496 1.00 25.09 228 SER B C 1
ATOM 5581 O O . SER B 1 228 ? -59.211 63.118 -127.063 1.00 26.36 228 SER B O 1
ATOM 5584 N N . PHE B 1 229 ? -58.687 61.632 -125.444 1.00 25.62 229 PHE B N 1
ATOM 5585 C CA . PHE B 1 229 ? -57.557 62.411 -124.946 1.00 29.17 229 PHE B CA 1
ATOM 5586 C C . PHE B 1 229 ? -56.453 62.492 -126.001 1.00 26.09 229 PHE B C 1
ATOM 5587 O O . PHE B 1 229 ? -55.983 63.586 -126.335 1.00 25.44 229 PHE B O 1
ATOM 5595 N N . VAL B 1 230 ? -56.066 61.343 -126.569 1.00 24.78 230 VAL B N 1
ATOM 5596 C CA . VAL B 1 230 ? -55.038 61.342 -127.613 1.00 28.73 230 VAL B CA 1
ATOM 5597 C C . VAL B 1 230 ? -55.513 62.170 -128.800 1.00 33.32 230 VAL B C 1
ATOM 5598 O O . VAL B 1 230 ? -54.772 62.987 -129.362 1.00 27.92 230 VAL B O 1
ATOM 5602 N N . GLU B 1 231 ? -56.761 61.943 -129.195 1.00 34.60 231 GLU B N 1
ATOM 5603 C CA . GLU B 1 231 ? -57.403 62.713 -130.236 1.00 35.10 231 GLU B CA 1
ATOM 5604 C C . GLU B 1 231 ? -57.367 64.225 -129.933 1.00 36.69 231 GLU B C 1
ATOM 5605 O O . GLU B 1 231 ? -57.156 65.043 -130.837 1.00 44.97 231 GLU B O 1
ATOM 5611 N N . ALA B 1 232 ? -57.521 64.623 -128.660 1.00 28.65 232 ALA B N 1
ATOM 5612 C CA . ALA B 1 232 ? -57.552 66.049 -128.331 1.00 24.89 232 ALA B CA 1
ATOM 5613 C C . ALA B 1 232 ? -56.163 66.672 -128.273 1.00 34.57 232 ALA B C 1
ATOM 5614 O O . ALA B 1 232 ? -55.991 67.823 -128.675 1.00 33.98 232 ALA B O 1
ATOM 5616 N N . TYR B 1 233 ? -55.183 65.971 -127.703 1.00 28.19 233 TYR B N 1
ATOM 5617 C CA . TYR B 1 233 ? -53.878 66.557 -127.417 1.00 28.27 233 TYR B CA 1
ATOM 5618 C C . TYR B 1 233 ? -52.802 66.162 -128.420 1.00 29.73 233 TYR B C 1
ATOM 5619 O O . TYR B 1 233 ? -51.737 66.790 -128.445 1.00 30.92 233 TYR B O 1
ATOM 5628 N N . TYR B 1 234 ? -53.027 65.123 -129.221 1.00 27.46 234 TYR B N 1
ATOM 5629 C CA . TYR B 1 234 ? -51.993 64.706 -130.164 1.00 26.83 234 TYR B CA 1
ATOM 5630 C C . TYR B 1 234 ? -52.517 64.575 -131.587 1.00 31.19 234 TYR B C 1
ATOM 5631 O O . TYR B 1 234 ? -51.915 65.134 -132.504 1.00 35.15 234 TYR B O 1
ATOM 5640 N N . GLY B 1 235 ? -53.614 63.849 -131.787 1.00 33.96 235 GLY B N 1
ATOM 5641 C CA . GLY B 1 235 ? -54.155 63.596 -133.110 1.00 28.88 235 GLY B CA 1
ATOM 5642 C C . GLY B 1 235 ? -53.387 62.532 -133.880 1.00 32.73 235 GLY B C 1
ATOM 5643 O O . GLY B 1 235 ? -52.241 62.197 -133.579 1.00 32.84 235 GLY B O 1
ATOM 5644 N N . SER B 1 236 ? -54.050 61.974 -134.891 1.00 31.87 236 SER B N 1
ATOM 5645 C CA . SER B 1 236 ? -53.369 61.086 -135.826 1.00 36.17 236 SER B CA 1
ATOM 5646 C C . SER B 1 236 ? -54.198 61.049 -137.096 1.00 37.27 236 SER B C 1
ATOM 5647 O O . SER B 1 236 ? -55.396 61.348 -137.088 1.00 32.28 236 SER B O 1
ATOM 5650 N N . SER B 1 237 ? -53.536 60.692 -138.193 1.00 39.28 237 SER B N 1
ATOM 5651 C CA . SER B 1 237 ? -54.213 60.600 -139.482 1.00 40.94 237 SER B CA 1
ATOM 5652 C C . SER B 1 237 ? -55.236 59.464 -139.523 1.00 46.37 237 SER B C 1
ATOM 5653 O O . SER B 1 237 ? -56.269 59.588 -140.192 1.00 48.02 237 SER B O 1
ATOM 5656 N N . SER B 1 238 ? -54.947 58.332 -138.888 1.00 41.05 238 SER B N 1
ATOM 5657 C CA . SER B 1 238 ? -55.826 57.159 -138.891 1.00 47.38 238 SER B CA 1
ATOM 5658 C C . SER B 1 238 ? -56.413 56.888 -137.497 1.00 55.33 238 SER B C 1
ATOM 5659 O O . SER B 1 238 ? -56.183 57.625 -136.532 1.00 42.94 238 SER B O 1
ATOM 5662 N N . LEU B 1 239 ? -57.199 55.809 -137.411 1.00 44.80 239 LEU B N 1
ATOM 5663 C CA . LEU B 1 239 ? -57.846 55.415 -136.162 1.00 52.70 239 LEU B CA 1
ATOM 5664 C C . LEU B 1 239 ? -56.798 55.200 -135.068 1.00 43.06 239 LEU B C 1
ATOM 5665 O O . LEU B 1 239 ? -55.806 54.489 -135.263 1.00 43.47 239 LEU B O 1
ATOM 5670 N N . ILE B 1 240 ? -57.025 55.819 -133.911 1.00 39.45 240 ILE B N 1
ATOM 5671 C CA . ILE B 1 240 ? -56.048 55.774 -132.825 1.00 34.18 240 ILE B CA 1
ATOM 5672 C C . ILE B 1 240 ? -56.017 54.394 -132.173 1.00 33.26 240 ILE B C 1
ATOM 5673 O O . ILE B 1 240 ? -54.949 53.881 -131.818 1.00 35.66 240 ILE B O 1
ATOM 5678 N N . GLY B 1 241 ? -57.178 53.779 -131.979 1.00 32.31 241 GLY B N 1
ATOM 5679 C CA . GLY B 1 241 ? -57.200 52.486 -131.327 1.00 23.52 241 GLY B CA 1
ATOM 5680 C C . GLY B 1 241 ? -58.414 51.710 -131.768 1.00 30.86 241 GLY B C 1
ATOM 5681 O O . GLY B 1 241 ? -59.333 52.257 -132.371 1.00 32.51 241 GLY B O 1
ATOM 5682 N N . THR B 1 242 ? -58.438 50.437 -131.389 1.00 30.58 242 THR B N 1
ATOM 5683 C CA . THR B 1 242 ? -59.436 49.493 -131.861 1.00 30.75 242 THR B CA 1
ATOM 5684 C C . THR B 1 242 ? -60.000 48.738 -130.662 1.00 31.21 242 THR B C 1
ATOM 5685 O O . THR B 1 242 ? -59.362 48.625 -129.615 1.00 29.34 242 THR B O 1
ATOM 5689 N N . SER B 1 243 ? -61.211 48.226 -130.828 1.00 26.06 243 SER B N 1
ATOM 5690 C CA . SER B 1 243 ? -61.793 47.337 -129.836 1.00 28.39 243 SER B CA 1
ATOM 5691 C C . SER B 1 243 ? -62.859 46.502 -130.538 1.00 27.91 243 SER B C 1
ATOM 5692 O O . SER B 1 243 ? -63.055 46.609 -131.755 1.00 25.00 243 SER B O 1
ATOM 5695 N N . ILE B 1 244 ? -63.529 45.649 -129.765 1.00 23.98 244 ILE B N 1
ATOM 5696 C CA . ILE B 1 244 ? -64.538 44.728 -130.303 1.00 24.72 244 ILE B CA 1
ATOM 5697 C C . ILE B 1 244 ? -65.716 44.657 -129.349 1.00 26.64 244 ILE B C 1
ATOM 5698 O O . ILE B 1 244 ? -65.579 44.858 -128.133 1.00 24.87 244 ILE B O 1
ATOM 5703 N N . PRO B 1 245 ? -66.903 44.350 -129.877 1.00 24.60 245 PRO B N 1
ATOM 5704 C CA . PRO B 1 245 ? -68.028 44.053 -128.981 1.00 24.33 245 PRO B CA 1
ATOM 5705 C C . PRO B 1 245 ? -67.651 42.891 -128.071 1.00 20.68 245 PRO B C 1
ATOM 5706 O O . PRO B 1 245 ? -66.892 42.004 -128.457 1.00 23.05 245 PRO B O 1
ATOM 5710 N N . ALA B 1 246 ? -68.160 42.925 -126.841 1.00 24.99 246 ALA B N 1
ATOM 5711 C CA . ALA B 1 246 ? -67.817 41.919 -125.842 1.00 23.65 246 ALA B CA 1
ATOM 5712 C C . ALA B 1 246 ? -68.928 41.869 -124.812 1.00 25.49 246 ALA B C 1
ATOM 5713 O O . ALA B 1 246 ? -69.416 42.920 -124.393 1.00 24.46 246 ALA B O 1
ATOM 5715 N N . SER B 1 247 ? -69.354 40.662 -124.426 1.00 27.27 247 SER B N 1
ATOM 5716 C CA . SER B 1 247 ? -70.369 40.591 -123.382 1.00 24.97 247 SER B CA 1
ATOM 5717 C C . SER B 1 247 ? -69.719 40.748 -122.007 1.00 24.82 247 SER B C 1
ATOM 5718 O O . SER B 1 247 ? -68.497 40.649 -121.858 1.00 24.65 247 SER B O 1
ATOM 5721 N N . GLU B 1 248 ? -70.553 41.048 -121.016 1.00 27.04 248 GLU B N 1
ATOM 5722 C CA . GLU B 1 248 ? -70.205 41.047 -119.596 1.00 25.27 248 GLU B CA 1
ATOM 5723 C C . GLU B 1 248 ? -71.146 40.110 -118.847 1.00 24.78 248 GLU B C 1
ATOM 5724 O O . GLU B 1 248 ? -72.111 39.594 -119.404 1.00 27.04 248 GLU B O 1
ATOM 5730 N N . HIS B 1 249 ? -70.848 39.877 -117.565 1.00 22.74 249 HIS B N 1
ATOM 5731 C CA . HIS B 1 249 ? -71.590 38.881 -116.792 1.00 26.51 249 HIS B CA 1
ATOM 5732 C C . HIS B 1 249 ? -73.079 39.198 -116.700 1.00 27.53 249 HIS B C 1
ATOM 5733 O O . HIS B 1 249 ? -73.914 38.286 -116.773 1.00 25.85 249 HIS B O 1
ATOM 5740 N N . SER B 1 250 ? -73.435 40.478 -116.535 1.00 22.71 250 SER B N 1
ATOM 5741 C CA . SER B 1 250 ? -74.849 40.842 -116.422 1.00 26.63 250 SER B CA 1
ATOM 5742 C C . SER B 1 250 ? -75.636 40.510 -117.696 1.00 30.69 250 SER B C 1
ATOM 5743 O O . SER B 1 250 ? -76.776 40.049 -117.611 1.00 29.01 250 SER B O 1
ATOM 5746 N N . VAL B 1 251 ? -75.056 40.697 -118.890 1.00 30.56 251 VAL B N 1
ATOM 5747 C CA . VAL B 1 251 ? -75.796 40.254 -120.085 1.00 24.84 251 VAL B CA 1
ATOM 5748 C C . VAL B 1 251 ? -75.963 38.738 -120.112 1.00 25.24 251 VAL B C 1
ATOM 5749 O O . VAL B 1 251 ? -77.041 38.233 -120.458 1.00 26.28 251 VAL B O 1
ATOM 5753 N N . MET B 1 252 ? -74.904 37.993 -119.797 1.00 25.09 252 MET B N 1
ATOM 5754 C CA . MET B 1 252 ? -75.031 36.541 -119.781 1.00 28.94 252 MET B CA 1
ATOM 5755 C C . MET B 1 252 ? -76.102 36.091 -118.784 1.00 30.92 252 MET B C 1
ATOM 5756 O O . MET B 1 252 ? -77.007 35.317 -119.135 1.00 32.65 252 MET B O 1
ATOM 5761 N N . SER B 1 253 ? -76.048 36.584 -117.541 1.00 25.34 253 SER B N 1
ATOM 5762 C CA . SER B 1 253 ? -77.013 36.069 -116.568 1.00 28.38 253 SER B CA 1
ATOM 5763 C C . SER B 1 253 ? -78.428 36.546 -116.881 1.00 32.58 253 SER B C 1
ATOM 5764 O O . SER B 1 253 ? -79.392 35.822 -116.605 1.00 28.19 253 SER B O 1
ATOM 5767 N N . SER B 1 254 ? -78.573 37.718 -117.514 1.00 24.61 254 SER B N 1
ATOM 5768 C CA . SER B 1 254 ? -79.902 38.224 -117.832 1.00 29.93 254 SER B CA 1
ATOM 5769 C C . SER B 1 254 ? -80.628 37.331 -118.821 1.00 30.61 254 SER B C 1
ATOM 5770 O O . SER B 1 254 ? -81.856 37.410 -118.925 1.00 34.36 254 SER B O 1
ATOM 5773 N N . HIS B 1 255 ? -79.904 36.488 -119.549 1.00 27.34 255 HIS B N 1
ATOM 5774 C CA . HIS B 1 255 ? -80.528 35.541 -120.466 1.00 28.59 255 HIS B CA 1
ATOM 5775 C C . HIS B 1 255 ? -80.779 34.170 -119.831 1.00 32.66 255 HIS B C 1
ATOM 5776 O O . HIS B 1 255 ? -81.258 33.269 -120.523 1.00 39.34 255 HIS B O 1
ATOM 5783 N N . GLY B 1 256 ? -80.437 33.982 -118.560 1.00 32.15 256 GLY B N 1
ATOM 5784 C CA . GLY B 1 256 ? -80.713 32.730 -117.871 1.00 31.80 256 GLY B CA 1
ATOM 5785 C C . GLY B 1 256 ? -79.610 31.705 -118.022 1.00 44.91 256 GLY B C 1
ATOM 5786 O O . GLY B 1 256 ? -78.500 31.994 -118.476 1.00 37.60 256 GLY B O 1
ATOM 5787 N N . VAL B 1 257 ? -79.940 30.465 -117.641 1.00 42.00 257 VAL B N 1
ATOM 5788 C CA . VAL B 1 257 ? -78.933 29.410 -117.527 1.00 41.21 257 VAL B CA 1
ATOM 5789 C C . VAL B 1 257 ? -78.608 28.715 -118.848 1.00 38.66 257 VAL B C 1
ATOM 5790 O O . VAL B 1 257 ? -77.549 28.084 -118.956 1.00 43.70 257 VAL B O 1
ATOM 5794 N N . ASP B 1 258 ? -79.465 28.817 -119.869 1.00 46.92 258 ASP B N 1
ATOM 5795 C CA . ASP B 1 258 ? -79.174 28.239 -121.188 1.00 44.88 258 ASP B CA 1
ATOM 5796 C C . ASP B 1 258 ? -78.190 29.125 -121.949 1.00 44.39 258 ASP B C 1
ATOM 5797 O O . ASP B 1 258 ? -78.559 29.898 -122.840 1.00 49.57 258 ASP B O 1
ATOM 5802 N N . GLU B 1 259 ? -76.901 28.970 -121.635 1.00 39.10 259 GLU B N 1
ATOM 5803 C CA . GLU B 1 259 ? -75.893 29.793 -122.302 1.00 34.00 259 GLU B CA 1
ATOM 5804 C C . GLU B 1 259 ? -75.688 29.382 -123.756 1.00 38.02 259 GLU B C 1
ATOM 5805 O O . GLU B 1 259 ? -75.143 30.169 -124.543 1.00 31.02 259 GLU B O 1
ATOM 5811 N N . LEU B 1 260 ? -76.104 28.171 -124.144 1.00 30.47 260 LEU B N 1
ATOM 5812 C CA . LEU B 1 260 ? -76.013 27.808 -125.555 1.00 28.50 260 LEU B CA 1
ATOM 5813 C C . LEU B 1 260 ? -76.808 28.777 -126.429 1.00 29.84 260 LEU B C 1
ATOM 5814 O O . LEU B 1 260 ? -76.262 29.349 -127.377 1.00 31.55 260 LEU B O 1
ATOM 5819 N N . SER B 1 261 ? -78.092 28.993 -126.106 1.00 33.52 261 SER B N 1
ATOM 5820 C CA . SER B 1 261 ? -78.898 29.994 -126.811 1.00 33.35 261 SER B CA 1
ATOM 5821 C C . SER B 1 261 ? -78.251 31.372 -126.769 1.00 31.53 261 SER B C 1
ATOM 5822 O O . SER B 1 261 ? -78.298 32.127 -127.748 1.00 28.62 261 SER B O 1
ATOM 5825 N N . THR B 1 262 ? -77.718 31.746 -125.612 1.00 32.58 262 THR B N 1
ATOM 5826 C CA . THR B 1 262 ? -77.133 33.070 -125.447 1.00 29.78 262 THR B CA 1
ATOM 5827 C C . THR B 1 262 ? -75.947 33.273 -126.374 1.00 29.12 262 THR B C 1
ATOM 5828 O O . THR B 1 262 ? -75.839 34.311 -127.032 1.00 30.66 262 THR B O 1
ATOM 5832 N N . PHE B 1 263 ? -75.020 32.315 -126.407 1.00 24.79 263 PHE B N 1
ATOM 5833 C CA . PHE B 1 263 ? -73.911 32.402 -127.347 1.00 32.03 263 PHE B CA 1
ATOM 5834 C C . PHE B 1 263 ? -74.426 32.628 -128.769 1.00 39.28 263 PHE B C 1
ATOM 5835 O O . PHE B 1 263 ? -73.956 33.506 -129.501 1.00 26.95 263 PHE B O 1
ATOM 5843 N N . ARG B 1 264 ? -75.387 31.805 -129.174 1.00 29.88 264 ARG B N 1
ATOM 5844 C CA . ARG B 1 264 ? -75.945 31.879 -130.512 1.00 31.02 264 ARG B CA 1
ATOM 5845 C C . ARG B 1 264 ? -76.661 33.221 -130.729 1.00 26.97 264 ARG B C 1
ATOM 5846 O O . ARG B 1 264 ? -76.518 33.844 -131.784 1.00 28.03 264 ARG B O 1
ATOM 5854 N N . TYR B 1 265 ? -77.371 33.712 -129.712 1.00 27.41 265 TYR B N 1
ATOM 5855 C CA . TYR B 1 265 ? -78.006 35.033 -129.764 1.00 30.48 265 TYR B CA 1
ATOM 5856 C C . TYR B 1 265 ? -76.975 36.151 -129.964 1.00 29.83 265 TYR B C 1
ATOM 5857 O O . TYR B 1 265 ? -77.160 37.039 -130.806 1.00 26.19 265 TYR B O 1
ATOM 5866 N N . LEU B 1 266 ? -75.886 36.133 -129.190 1.00 28.97 266 LEU B N 1
ATOM 5867 C CA . LEU B 1 266 ? -74.900 37.210 -129.284 1.00 25.11 266 LEU B CA 1
ATOM 5868 C C . LEU B 1 266 ? -74.183 37.182 -130.632 1.00 24.93 266 LEU B C 1
ATOM 5869 O O . LEU B 1 266 ? -73.881 38.236 -131.216 1.00 24.71 266 LEU B O 1
ATOM 5874 N N . MET B 1 267 ? -73.867 35.983 -131.114 1.00 24.51 267 MET B N 1
ATOM 5875 C CA . MET B 1 267 ? -73.232 35.816 -132.416 1.00 26.11 267 MET B CA 1
ATOM 5876 C C . MET B 1 267 ? -74.084 36.382 -133.551 1.00 30.52 267 MET B C 1
ATOM 5877 O O . MET B 1 267 ? -73.540 36.961 -134.506 1.00 27.08 267 MET B O 1
ATOM 5882 N N . ALA B 1 268 ? -75.413 36.240 -133.456 1.00 24.95 268 ALA B N 1
ATOM 5883 C CA . ALA B 1 268 ? -76.306 36.798 -134.472 1.00 30.71 268 ALA B CA 1
ATOM 5884 C C . ALA B 1 268 ? -76.370 38.318 -134.392 1.00 30.56 268 ALA B C 1
ATOM 5885 O O . ALA B 1 268 ? -76.638 38.982 -135.401 1.00 29.58 268 ALA B O 1
ATOM 5887 N N . LYS B 1 269 ? -76.150 38.888 -133.204 1.00 30.24 269 LYS B N 1
ATOM 5888 C CA . LYS B 1 269 ? -76.173 40.340 -133.042 1.00 25.33 269 LYS B CA 1
ATOM 5889 C C . LYS B 1 269 ? -74.942 41.004 -133.630 1.00 28.63 269 LYS B C 1
ATOM 5890 O O . LYS B 1 269 ? -74.970 42.207 -133.928 1.00 28.51 269 LYS B O 1
ATOM 5896 N N . PHE B 1 270 ? -73.847 40.269 -133.753 1.00 27.20 270 PHE B N 1
ATOM 5897 C CA . PHE B 1 270 ? -72.599 40.788 -134.306 1.00 27.73 270 PHE B CA 1
ATOM 5898 C C . PHE B 1 270 ? -72.121 39.800 -135.354 1.00 31.44 270 PHE B C 1
ATOM 5899 O O . PHE B 1 270 ? -71.105 39.117 -135.172 1.00 26.61 270 PHE B O 1
ATOM 5907 N N . PRO B 1 271 ? -72.834 39.710 -136.487 1.00 29.53 271 PRO B N 1
ATOM 5908 C CA . PRO B 1 271 ? -72.489 38.691 -137.493 1.00 30.00 271 PRO B CA 1
ATOM 5909 C C . PRO B 1 271 ? -71.178 38.935 -138.205 1.00 35.49 271 PRO B C 1
ATOM 5910 O O . PRO B 1 271 ? -70.599 37.968 -138.725 1.00 30.02 271 PRO B O 1
ATOM 5914 N N . HIS B 1 272 ? -70.676 40.172 -138.260 1.00 26.22 272 HIS B N 1
ATOM 5915 C CA . HIS B 1 272 ? -69.516 40.393 -139.098 1.00 28.19 272 HIS B CA 1
ATOM 5916 C C . HIS B 1 272 ? -68.460 41.160 -138.294 1.00 32.34 272 HIS B C 1
ATOM 5917 O O . HIS B 1 272 ? -67.744 42.007 -138.829 1.00 39.72 272 HIS B O 1
ATOM 5924 N N . ASN B 1 273 ? -68.409 40.937 -136.972 1.00 31.46 273 ASN B N 1
ATOM 5925 C CA . ASN B 1 273 ? -67.441 41.564 -136.074 1.00 28.91 273 ASN B CA 1
ATOM 5926 C C . ASN B 1 273 ? -66.799 40.487 -135.223 1.00 24.96 273 ASN B C 1
ATOM 5927 O O . ASN B 1 273 ? -67.460 39.506 -134.870 1.00 27.53 273 ASN B O 1
ATOM 5932 N N . MET B 1 274 ? -65.532 40.692 -134.854 1.00 29.74 274 MET B N 1
ATOM 5933 C CA . MET B 1 274 ? -64.975 39.889 -133.769 1.00 29.14 274 MET B CA 1
ATOM 5934 C C . MET B 1 274 ? -65.808 40.111 -132.520 1.00 28.52 274 MET B C 1
ATOM 5935 O O . MET B 1 274 ? -66.277 41.223 -132.259 1.00 29.82 274 MET B O 1
ATOM 5940 N N . LEU B 1 275 ? -65.970 39.057 -131.730 1.00 24.67 275 LEU B N 1
ATOM 5941 C CA . LEU B 1 275 ? -66.916 39.090 -130.621 1.00 26.76 275 LEU B CA 1
ATOM 5942 C C . LEU B 1 275 ? -66.357 38.300 -129.444 1.00 27.64 275 LEU B C 1
ATOM 5943 O O . LEU B 1 275 ? -66.130 37.091 -129.555 1.00 25.82 275 LEU B O 1
ATOM 5948 N N . SER B 1 276 ? -66.157 38.981 -128.317 1.00 23.93 276 SER B N 1
ATOM 5949 C CA . SER B 1 276 ? -65.720 38.338 -127.088 1.00 24.85 276 SER B CA 1
ATOM 5950 C C . SER B 1 276 ? -66.938 37.983 -126.252 1.00 26.93 276 SER B C 1
ATOM 5951 O O . SER B 1 276 ? -67.809 38.830 -126.017 1.00 25.52 276 SER B O 1
ATOM 5954 N N . ILE B 1 277 ? -67.004 36.736 -125.799 1.00 27.28 277 ILE B N 1
ATOM 5955 C CA . ILE B 1 277 ? -68.095 36.286 -124.942 1.00 24.56 277 ILE B CA 1
ATOM 5956 C C . ILE B 1 277 ? -67.505 35.795 -123.628 1.00 25.99 277 ILE B C 1
ATOM 5957 O O . ILE B 1 277 ? -66.714 34.838 -123.612 1.00 25.15 277 ILE B O 1
ATOM 5962 N N . VAL B 1 278 ? -67.861 36.467 -122.530 1.00 26.26 278 VAL B N 1
ATOM 5963 C CA . VAL B 1 278 ? -67.395 36.022 -121.218 1.00 30.33 278 VAL B CA 1
ATOM 5964 C C . VAL B 1 278 ? -68.094 34.711 -120.876 1.00 32.73 278 VAL B C 1
ATOM 5965 O O . VAL B 1 278 ? -69.305 34.558 -121.081 1.00 26.91 278 VAL B O 1
ATOM 5969 N N . SER B 1 279 ? -67.315 33.727 -120.435 1.00 27.88 279 SER B N 1
ATOM 5970 C CA . SER B 1 279 ? -67.731 32.334 -120.526 1.00 29.95 279 SER B CA 1
ATOM 5971 C C . SER B 1 279 ? -67.867 31.646 -119.168 1.00 33.75 279 SER B C 1
ATOM 5972 O O . SER B 1 279 ? -68.234 30.468 -119.123 1.00 33.15 279 SER B O 1
ATOM 5975 N N . ASP B 1 280 ? -67.629 32.345 -118.062 1.00 31.75 280 ASP B N 1
ATOM 5976 C CA . ASP B 1 280 ? -67.609 31.701 -116.750 1.00 28.35 280 ASP B CA 1
ATOM 5977 C C . ASP B 1 280 ? -68.743 32.169 -115.848 1.00 28.59 280 ASP B C 1
ATOM 5978 O O . ASP B 1 280 ? -68.607 32.111 -114.623 1.00 30.49 280 ASP B O 1
ATOM 5983 N N . THR B 1 281 ? -69.840 32.680 -116.411 1.00 28.70 281 THR B N 1
ATOM 5984 C CA . THR B 1 281 ? -70.913 33.189 -115.560 1.00 28.04 281 THR B CA 1
ATOM 5985 C C . THR B 1 281 ? -71.483 32.088 -114.674 1.00 35.35 281 THR B C 1
ATOM 5986 O O . THR B 1 281 ? -71.763 32.316 -113.490 1.00 36.37 281 THR B O 1
ATOM 5990 N N . THR B 1 282 ? -71.681 30.896 -115.232 1.00 37.78 282 THR B N 1
ATOM 5991 C CA . THR B 1 282 ? -72.266 29.783 -114.491 1.00 38.73 282 THR B CA 1
ATOM 5992 C C . THR B 1 282 ? -71.364 28.561 -114.451 1.00 43.68 282 THR B C 1
ATOM 5993 O O . THR B 1 282 ? -71.115 28.019 -113.368 1.00 47.44 282 THR B O 1
ATOM 5997 N N . ASP B 1 283 ? -70.880 28.095 -115.598 1.00 38.46 283 ASP B N 1
ATOM 5998 C CA . ASP B 1 283 ? -70.070 26.875 -115.662 1.00 37.38 283 ASP B CA 1
ATOM 5999 C C . ASP B 1 283 ? -69.138 26.991 -116.873 1.00 33.69 283 ASP B C 1
ATOM 6000 O O . ASP B 1 283 ? -69.513 26.643 -117.993 1.00 32.05 283 ASP B O 1
ATOM 6005 N N . PHE B 1 284 ? -67.917 27.473 -116.620 1.00 38.45 284 PHE B N 1
ATOM 6006 C CA . PHE B 1 284 ? -66.958 27.717 -117.696 1.00 31.98 284 PHE B CA 1
ATOM 6007 C C . PHE B 1 284 ? -66.673 26.453 -118.506 1.00 36.37 284 PHE B C 1
ATOM 6008 O O . PHE B 1 284 ? -66.728 26.467 -119.740 1.00 34.55 284 PHE B O 1
ATOM 6016 N N . TRP B 1 285 ? -66.316 25.355 -117.839 1.00 35.78 285 TRP B N 1
ATOM 6017 C CA . TRP B 1 285 ? -65.891 24.187 -118.605 1.00 33.96 285 TRP B CA 1
ATOM 6018 C C . TRP B 1 285 ? -67.059 23.542 -119.340 1.00 29.75 285 TRP B C 1
ATOM 6019 O O . TRP B 1 285 ? -66.854 22.910 -120.379 1.00 35.31 285 TRP B O 1
ATOM 6030 N N . HIS B 1 286 ? -68.287 23.723 -118.854 1.00 32.92 286 HIS B N 1
ATOM 6031 C CA . HIS B 1 286 ? -69.440 23.264 -119.623 1.00 33.20 286 HIS B CA 1
ATOM 6032 C C . HIS B 1 286 ? -69.520 23.999 -120.960 1.00 34.55 286 HIS B C 1
ATOM 6033 O O . HIS B 1 286 ? -69.744 23.386 -122.012 1.00 39.13 286 HIS B O 1
ATOM 6040 N N . ASN B 1 287 ? -69.330 25.327 -120.938 1.00 34.77 287 ASN B N 1
ATOM 6041 C CA . ASN B 1 287 ? -69.291 26.093 -122.180 1.00 32.69 287 ASN B CA 1
ATOM 6042 C C . ASN B 1 287 ? -68.198 25.587 -123.110 1.00 34.09 287 ASN B C 1
ATOM 6043 O O . ASN B 1 287 ? -68.417 25.457 -124.319 1.00 35.37 287 ASN B O 1
ATOM 6048 N N . ILE B 1 288 ? -67.013 25.295 -122.573 1.00 30.59 288 ILE B N 1
ATOM 6049 C CA . ILE B 1 288 ? -65.908 24.872 -123.430 1.00 26.81 288 ILE B CA 1
ATOM 6050 C C . ILE B 1 288 ? -66.173 23.488 -124.019 1.00 41.79 288 ILE B C 1
ATOM 6051 O O . ILE B 1 288 ? -66.069 23.290 -125.234 1.00 43.23 288 ILE B O 1
ATOM 6056 N N . THR B 1 289 ? -66.505 22.504 -123.170 1.00 36.59 289 THR B N 1
ATOM 6057 C CA . THR B 1 289 ? -66.514 21.101 -123.588 1.00 37.57 289 THR B CA 1
ATOM 6058 C C . THR B 1 289 ? -67.827 20.644 -124.212 1.00 42.01 289 THR B C 1
ATOM 6059 O O . THR B 1 289 ? -67.826 19.665 -124.974 1.00 37.99 289 THR B O 1
ATOM 6063 N N . VAL B 1 290 ? -68.944 21.294 -123.898 1.00 36.00 290 VAL B N 1
ATOM 6064 C CA . VAL B 1 290 ? -70.246 20.915 -124.425 1.00 38.12 290 VAL B CA 1
ATOM 6065 C C . VAL B 1 290 ? -70.745 21.924 -125.464 1.00 40.36 290 VAL B C 1
ATOM 6066 O O . VAL B 1 290 ? -71.075 21.554 -126.591 1.00 37.75 290 VAL B O 1
ATOM 6070 N N . ASN B 1 291 ? -70.772 23.212 -125.115 1.00 33.50 291 ASN B N 1
ATOM 6071 C CA . ASN B 1 291 ? -71.437 24.182 -125.985 1.00 35.14 291 ASN B CA 1
ATOM 6072 C C . ASN B 1 291 ? -70.604 24.536 -127.212 1.00 30.23 291 ASN B C 1
ATOM 6073 O O . ASN B 1 291 ? -71.152 24.659 -128.314 1.00 33.34 291 ASN B O 1
ATOM 6078 N N . LEU B 1 292 ? -69.293 24.711 -127.065 1.00 31.88 292 LEU B N 1
ATOM 6079 C CA . LEU B 1 292 ? -68.486 24.997 -128.249 1.00 30.64 292 LEU B CA 1
ATOM 6080 C C . LEU B 1 292 ? -68.562 23.879 -129.283 1.00 41.96 292 LEU B C 1
ATOM 6081 O O . LEU B 1 292 ? -68.663 24.194 -130.486 1.00 35.47 292 LEU B O 1
ATOM 6086 N N . PRO B 1 293 ? -68.497 22.587 -128.914 1.00 42.32 293 PRO B N 1
ATOM 6087 C CA . PRO B 1 293 ? -68.732 21.547 -129.931 1.00 30.67 293 PRO B CA 1
ATOM 6088 C C . PRO B 1 293 ? -70.080 21.687 -130.608 1.00 30.48 293 PRO B C 1
ATOM 6089 O O . PRO B 1 293 ? -70.162 21.568 -131.833 1.00 36.90 293 PRO B O 1
ATOM 6093 N N . LEU B 1 294 ? -71.141 21.973 -129.848 1.00 35.46 294 LEU B N 1
ATOM 6094 C CA . LEU B 1 294 ? -72.451 22.156 -130.463 1.00 38.15 294 LEU B CA 1
ATOM 6095 C C . LEU B 1 294 ? -72.475 23.374 -131.391 1.00 45.25 294 LEU B C 1
ATOM 6096 O O . LEU B 1 294 ? -73.210 23.390 -132.386 1.00 38.14 294 LEU B O 1
ATOM 6101 N N . LEU B 1 295 ? -71.631 24.371 -131.119 1.00 40.96 295 LEU B N 1
ATOM 6102 C CA . LEU B 1 295 ? -71.599 25.624 -131.858 1.00 36.41 295 LEU B CA 1
ATOM 6103 C C . LEU B 1 295 ? -70.625 25.605 -133.022 1.00 37.72 295 LEU B C 1
ATOM 6104 O O . LEU B 1 295 ? -70.586 26.568 -133.790 1.00 34.88 295 LEU B O 1
ATOM 6109 N N . LYS B 1 296 ? -69.840 24.540 -133.173 1.00 35.40 296 LYS B N 1
ATOM 6110 C CA . LYS B 1 296 ? -68.694 24.573 -134.083 1.00 35.81 296 LYS B CA 1
ATOM 6111 C C . LYS B 1 296 ? -69.034 25.013 -135.526 1.00 36.61 296 LYS B C 1
ATOM 6112 O O . LYS B 1 296 ? -68.315 25.841 -136.104 1.00 34.41 296 LYS B O 1
ATOM 6118 N N . GLN B 1 297 ? -70.065 24.424 -136.161 1.00 37.11 297 GLN B N 1
ATOM 6119 C CA . GLN B 1 297 ? -70.327 24.735 -137.580 1.00 38.30 297 GLN B CA 1
ATOM 6120 C C . GLN B 1 297 ? -70.671 26.200 -137.789 1.00 38.68 297 GLN B C 1
ATOM 6121 O O . GLN B 1 297 ? -70.133 26.870 -138.676 1.00 36.03 297 GLN B O 1
ATOM 6127 N N . GLU B 1 298 ? -71.660 26.645 -137.048 1.00 40.04 298 GLU B N 1
ATOM 6128 C CA . GLU B 1 298 ? -71.878 28.010 -136.661 1.00 34.13 298 GLU B CA 1
ATOM 6129 C C . GLU B 1 298 ? -70.640 28.865 -136.535 1.00 40.71 298 GLU B C 1
ATOM 6130 O O . GLU B 1 298 ? -70.547 29.863 -137.266 1.00 30.98 298 GLU B O 1
ATOM 6136 N N . ILE B 1 299 ? -69.676 28.479 -135.677 1.00 34.08 299 ILE B N 1
ATOM 6137 C CA . ILE B 1 299 ? -68.453 29.267 -135.471 1.00 31.52 299 ILE B CA 1
ATOM 6138 C C . ILE B 1 299 ? -67.662 29.402 -136.766 1.00 35.82 299 ILE B C 1
ATOM 6139 O O . ILE B 1 299 ? -67.205 30.496 -137.123 1.00 29.40 299 ILE B O 1
ATOM 6144 N N . ILE B 1 300 ? -67.364 28.267 -137.415 1.00 33.23 300 ILE B N 1
ATOM 6145 C CA . ILE B 1 300 ? -66.457 28.318 -138.553 1.00 35.30 300 ILE B CA 1
ATOM 6146 C C . ILE B 1 300 ? -67.130 28.920 -139.768 1.00 38.20 300 ILE B C 1
ATOM 6147 O O . ILE B 1 300 ? -66.443 29.284 -140.725 1.00 32.46 300 ILE B O 1
ATOM 6152 N N . ALA B 1 301 ? -68.461 29.019 -139.756 1.00 33.70 301 ALA B N 1
ATOM 6153 C CA . ALA B 1 301 ? -69.187 29.643 -140.856 1.00 35.32 301 ALA B CA 1
ATOM 6154 C C . ALA B 1 301 ? -68.985 31.158 -140.912 1.00 34.50 301 ALA B C 1
ATOM 6155 O O . ALA B 1 301 ? -69.249 31.781 -141.945 1.00 36.05 301 ALA B O 1
ATOM 6157 N N . ARG B 1 302 ? -68.528 31.756 -139.842 1.00 33.03 302 ARG B N 1
ATOM 6158 C CA . ARG B 1 302 ? -68.336 33.191 -139.747 1.00 29.30 302 ARG B CA 1
ATOM 6159 C C . ARG B 1 302 ? -67.090 33.614 -140.515 1.00 29.02 302 ARG B C 1
ATOM 6160 O O . ARG B 1 302 ? -66.133 32.843 -140.630 1.00 32.91 302 ARG B O 1
ATOM 6168 N N . PRO B 1 303 ? -67.067 34.840 -141.027 1.00 32.00 303 PRO B N 1
ATOM 6169 C CA . PRO B 1 303 ? -65.833 35.353 -141.633 1.00 35.86 303 PRO B CA 1
ATOM 6170 C C . PRO B 1 303 ? -64.699 35.317 -140.623 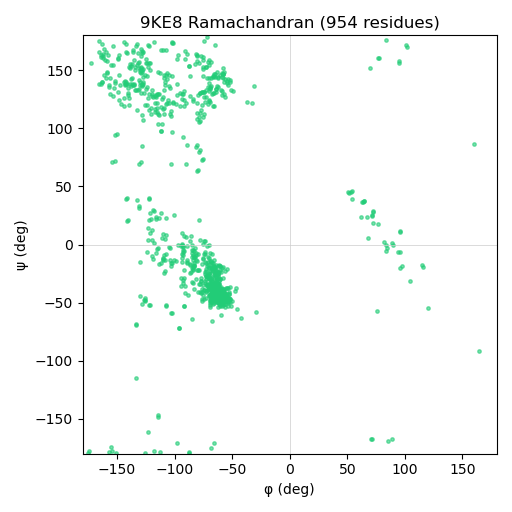1.00 39.21 303 PRO B C 1
ATOM 6171 O O . PRO B 1 303 ? -64.905 35.494 -139.417 1.00 36.25 303 PRO B O 1
ATOM 6175 N N . GLU B 1 304 ? -63.486 35.082 -141.122 1.00 38.24 304 GLU B N 1
ATOM 6176 C CA . GLU B 1 304 ? -62.351 34.994 -140.209 1.00 43.58 304 GLU B CA 1
ATOM 6177 C C . GLU B 1 304 ? -62.099 36.318 -139.494 1.00 38.06 304 GLU B C 1
ATOM 6178 O O . GLU B 1 304 ? -61.670 36.318 -138.335 1.00 43.29 304 GLU B O 1
ATOM 6184 N N . ASN B 1 305 ? -62.397 37.456 -140.136 1.00 41.43 305 ASN B N 1
ATOM 6185 C CA . ASN B 1 305 ? -62.225 38.708 -139.400 1.00 43.22 305 ASN B CA 1
ATOM 6186 C C . ASN B 1 305 ? -63.310 38.938 -138.353 1.00 44.87 305 ASN B C 1
ATOM 6187 O O . ASN B 1 305 ? -63.291 39.976 -137.683 1.00 36.96 305 ASN B O 1
ATOM 6192 N N . ALA B 1 306 ? -64.224 37.992 -138.174 1.00 30.84 306 ALA B N 1
ATOM 6193 C CA . ALA B 1 306 ? -65.293 38.096 -137.194 1.00 33.50 306 ALA B CA 1
ATOM 6194 C C . ALA B 1 306 ? -65.241 36.931 -136.209 1.00 29.38 306 ALA B C 1
ATOM 6195 O O . ALA B 1 306 ? -66.267 36.388 -135.793 1.00 26.41 306 ALA B O 1
ATOM 6197 N N . ARG B 1 307 ? -64.037 36.547 -135.808 1.00 29.31 307 ARG B N 1
ATOM 6198 C CA . ARG B 1 307 ? -63.863 35.354 -134.993 1.00 32.75 307 ARG B CA 1
ATOM 6199 C C . ARG B 1 307 ? -64.505 35.519 -133.623 1.00 35.77 307 ARG B C 1
ATOM 6200 O O . ARG B 1 307 ? -64.532 36.617 -133.055 1.00 28.52 307 ARG B O 1
ATOM 6208 N N . LEU B 1 308 ? -65.049 34.412 -133.113 1.00 29.77 308 LEU B N 1
ATOM 6209 C CA . LEU B 1 308 ? -65.528 34.338 -131.743 1.00 29.91 308 LEU B CA 1
ATOM 6210 C C . LEU B 1 308 ? -64.348 34.206 -130.794 1.00 30.42 308 LEU B C 1
ATOM 6211 O O . LEU B 1 308 ? -63.466 33.365 -130.997 1.00 30.87 308 LEU B O 1
ATOM 6216 N N . VAL B 1 309 ? -64.330 35.027 -129.750 1.00 28.51 309 VAL B N 1
ATOM 6217 C CA . VAL B 1 309 ? -63.248 35.035 -128.773 1.00 27.46 309 VAL B CA 1
ATOM 6218 C C . VAL B 1 309 ? -63.810 34.628 -127.413 1.00 31.95 309 VAL B C 1
ATOM 6219 O O . VAL B 1 309 ? -64.782 35.228 -126.928 1.00 27.62 309 VAL B O 1
ATOM 6223 N N . ILE B 1 310 ? -63.182 33.629 -126.791 1.00 23.93 310 ILE B N 1
ATOM 6224 C CA . ILE B 1 310 ? -63.631 33.089 -125.509 1.00 25.76 310 ILE B CA 1
ATOM 6225 C C . ILE B 1 310 ? -62.919 33.833 -124.383 1.00 25.64 310 ILE B C 1
ATOM 6226 O O . ILE B 1 310 ? -61.684 33.858 -124.333 1.00 27.98 310 ILE B O 1
ATOM 6231 N N . ARG B 1 311 ? -63.687 34.423 -123.462 1.00 23.49 311 ARG B N 1
ATOM 6232 C CA . ARG B 1 311 ? -63.080 35.091 -122.307 1.00 28.85 311 ARG B CA 1
ATOM 6233 C C . ARG B 1 311 ? -63.357 34.354 -121.003 1.00 32.00 311 ARG B C 1
ATOM 6234 O O . ARG B 1 311 ? -64.463 34.469 -120.435 1.00 28.60 311 ARG B O 1
ATOM 6242 N N . PRO B 1 312 ? -62.383 33.624 -120.466 1.00 28.95 312 PRO B N 1
ATOM 6243 C CA . PRO B 1 312 ? -62.458 33.236 -119.057 1.00 27.97 312 PRO B CA 1
ATOM 6244 C C . PRO B 1 312 ? -62.190 34.445 -118.173 1.00 33.11 312 PRO B C 1
ATOM 6245 O O . PRO B 1 312 ? -61.509 35.395 -118.569 1.00 31.29 312 PRO B O 1
ATOM 6249 N N . ASP B 1 313 ? -62.755 34.415 -116.966 1.00 34.21 313 ASP B N 1
ATOM 6250 C CA . ASP B 1 313 ? -62.552 35.525 -116.041 1.00 32.92 313 ASP B CA 1
ATOM 6251 C C . ASP B 1 313 ? -62.372 35.042 -114.602 1.00 34.06 313 ASP B C 1
ATOM 6252 O O . ASP B 1 313 ? -62.579 35.825 -113.663 1.00 34.05 313 ASP B O 1
ATOM 6257 N N . SER B 1 314 ? -61.996 33.780 -114.406 1.00 33.18 314 SER B N 1
ATOM 6258 C CA . SER B 1 314 ? -61.851 33.225 -113.064 1.00 34.27 314 SER B CA 1
ATOM 6259 C C . SER B 1 314 ? -61.018 31.952 -113.143 1.00 41.89 314 SER B C 1
ATOM 6260 O O . SER B 1 314 ? -60.909 31.329 -114.200 1.00 35.99 314 SER B O 1
ATOM 6263 N N . GLY B 1 315 ? -60.463 31.553 -112.001 1.00 37.71 315 GLY B N 1
ATOM 6264 C CA . GLY B 1 315 ? -59.526 30.451 -111.960 1.00 31.71 315 GLY B CA 1
ATOM 6265 C C . GLY B 1 315 ? -58.095 30.941 -111.876 1.00 39.45 315 GLY B C 1
ATOM 6266 O O . GLY B 1 315 ? -57.800 32.134 -111.966 1.00 36.28 315 GLY B O 1
ATOM 6267 N N . ASN B 1 316 ? -57.186 29.998 -111.662 1.00 38.04 316 ASN B N 1
ATOM 6268 C CA . ASN B 1 316 ? -55.772 30.342 -111.677 1.00 38.59 316 ASN B CA 1
ATOM 6269 C C . ASN B 1 316 ? -55.330 30.737 -113.085 1.00 36.30 316 ASN B C 1
ATOM 6270 O O . ASN B 1 316 ? -55.566 30.002 -114.054 1.00 35.97 316 ASN B O 1
ATOM 6275 N N . PHE B 1 317 ? -54.661 31.890 -113.191 1.00 34.26 317 PHE B N 1
ATOM 6276 C CA . PHE B 1 317 ? -54.314 32.431 -114.503 1.00 34.14 317 PHE B CA 1
ATOM 6277 C C . PHE B 1 317 ? -53.591 31.401 -115.361 1.00 39.03 317 PHE B C 1
ATOM 6278 O O . PHE B 1 317 ? -53.901 31.233 -116.549 1.00 38.54 317 PHE B O 1
ATOM 6286 N N . PHE B 1 318 ? -52.605 30.711 -114.782 1.00 38.32 318 PHE B N 1
ATOM 6287 C CA . PHE B 1 318 ? -51.809 29.790 -115.585 1.00 35.88 318 PHE B CA 1
ATOM 6288 C C . PHE B 1 318 ? -52.586 28.514 -115.891 1.00 36.41 318 PHE B C 1
ATOM 6289 O O . PHE B 1 318 ? -52.556 28.026 -117.025 1.00 36.07 318 PHE B O 1
ATOM 6297 N N . ALA B 1 319 ? -53.277 27.963 -114.890 1.00 38.42 319 ALA B N 1
ATOM 6298 C CA . ALA B 1 319 ? -53.989 26.703 -115.086 1.00 37.42 319 ALA B CA 1
ATOM 6299 C C . ALA B 1 319 ? -55.094 26.838 -116.128 1.00 39.72 319 ALA B C 1
ATOM 6300 O O . ALA B 1 319 ? -55.292 25.937 -116.952 1.00 36.27 319 ALA B O 1
ATOM 6302 N N . ILE B 1 320 ? -55.831 27.954 -116.104 1.00 37.19 320 ILE B N 1
ATOM 6303 C CA . ILE B 1 320 ? -56.986 28.103 -116.991 1.00 42.06 320 ILE B CA 1
ATOM 6304 C C . ILE B 1 320 ? -56.549 28.135 -118.451 1.00 37.61 320 ILE B C 1
ATOM 6305 O O . ILE B 1 320 ? -57.201 27.548 -119.324 1.00 36.02 320 ILE B O 1
ATOM 6310 N N . ILE B 1 321 ? -55.430 28.792 -118.736 1.00 34.18 321 ILE B N 1
ATOM 6311 C CA . ILE B 1 321 ? -54.991 28.952 -120.111 1.00 33.73 321 ILE B CA 1
ATOM 6312 C C . ILE B 1 321 ? -54.111 27.789 -120.561 1.00 38.91 321 ILE B C 1
ATOM 6313 O O . ILE B 1 321 ? -54.274 27.285 -121.678 1.00 35.63 321 ILE B O 1
ATOM 6318 N N . CYS B 1 322 ? -53.174 27.360 -119.706 1.00 43.66 322 CYS B N 1
ATOM 6319 C CA . CYS B 1 322 ? -52.144 26.383 -120.059 1.00 40.49 322 CYS B CA 1
ATOM 6320 C C . CYS B 1 322 ? -52.434 24.969 -119.571 1.00 36.64 322 CYS B C 1
ATOM 6321 O O . CYS B 1 322 ? -51.771 24.031 -120.023 1.00 43.58 322 CYS B O 1
ATOM 6324 N N . GLY B 1 323 ? -53.395 24.787 -118.683 1.00 37.13 323 GLY B N 1
ATOM 6325 C CA . GLY B 1 323 ? -53.652 23.470 -118.151 1.00 48.25 323 GLY B CA 1
ATOM 6326 C C . GLY B 1 323 ? -52.934 23.232 -116.832 1.00 46.01 323 GLY B C 1
ATOM 6327 O O . GLY B 1 323 ? -51.938 23.880 -116.493 1.00 42.49 323 GLY B O 1
ATOM 6328 N N . ASP B 1 324 ? -53.465 22.284 -116.074 1.00 48.96 324 ASP B N 1
ATOM 6329 C CA . ASP B 1 324 ? -52.960 21.960 -114.742 1.00 48.60 324 ASP B CA 1
ATOM 6330 C C . ASP B 1 324 ? -52.722 20.458 -114.670 1.00 51.17 324 ASP B C 1
ATOM 6331 O O . ASP B 1 324 ? -53.700 19.683 -114.698 1.00 48.37 324 ASP B O 1
ATOM 6336 N N . PRO B 1 325 ? -51.468 20.003 -114.595 1.00 59.67 325 PRO B N 1
ATOM 6337 C CA . PRO B 1 325 ? -51.225 18.549 -114.596 1.00 56.10 325 PRO B CA 1
ATOM 6338 C C . PRO B 1 325 ? -51.857 17.839 -113.407 1.00 59.28 325 PRO B C 1
ATOM 6339 O O . PRO B 1 325 ? -52.236 16.668 -113.542 1.00 62.85 325 PRO B O 1
ATOM 6343 N N . THR B 1 326 ? -52.021 18.511 -112.263 1.00 58.61 326 THR B N 1
ATOM 6344 C CA . THR B 1 326 ? -52.878 17.965 -111.218 1.00 63.75 326 THR B CA 1
ATOM 6345 C C . THR B 1 326 ? -54.313 18.111 -111.708 1.00 69.65 326 THR B C 1
ATOM 6346 O O . THR B 1 326 ? -54.667 19.086 -112.373 1.00 69.15 326 THR B O 1
ATOM 6350 N N . ALA B 1 327 ? -55.148 17.138 -111.397 1.00 72.29 327 ALA B N 1
ATOM 6351 C CA . ALA B 1 327 ? -56.230 16.967 -112.351 1.00 50.85 327 ALA B CA 1
ATOM 6352 C C . ALA B 1 327 ? -57.649 16.810 -111.848 1.00 61.95 327 ALA B C 1
ATOM 6353 O O . ALA B 1 327 ? -58.247 17.729 -111.278 1.00 75.50 327 ALA B O 1
ATOM 6355 N N . ASP B 1 328 ? -58.153 15.607 -112.125 1.00 62.75 328 ASP B N 1
ATOM 6356 C CA . ASP B 1 328 ? -59.485 15.048 -111.957 1.00 68.30 328 ASP B CA 1
ATOM 6357 C C . ASP B 1 328 ? -60.143 15.000 -113.330 1.00 65.02 328 ASP B C 1
ATOM 6358 O O . ASP B 1 328 ? -60.923 14.084 -113.594 1.00 73.16 328 ASP B O 1
ATOM 6363 N N . THR B 1 329 ? -59.817 15.939 -114.232 1.00 61.86 329 THR B N 1
ATOM 6364 C CA . THR B 1 329 ? -60.432 15.958 -115.563 1.00 43.77 329 THR B CA 1
ATOM 6365 C C . THR B 1 329 ? -59.413 16.165 -116.681 1.00 46.25 329 THR B C 1
ATOM 6366 O O . THR B 1 329 ? -58.418 16.884 -116.521 1.00 51.27 329 THR B O 1
ATOM 6370 N N . GLU B 1 330 ? -59.791 15.623 -117.855 1.00 49.61 330 GLU B N 1
ATOM 6371 C CA . GLU B 1 330 ? -59.033 15.649 -119.122 1.00 53.94 330 GLU B CA 1
ATOM 6372 C C . GLU B 1 330 ? -58.688 17.091 -119.450 1.00 53.35 330 GLU B C 1
ATOM 6373 O O . GLU B 1 330 ? -57.519 17.534 -119.581 1.00 53.34 330 GLU B O 1
ATOM 6379 N N . HIS B 1 331 ? -59.762 17.841 -119.370 1.00 46.06 331 HIS B N 1
ATOM 6380 C CA . HIS B 1 331 ? -59.878 19.165 -119.928 1.00 55.34 331 HIS B CA 1
ATOM 6381 C C . HIS B 1 331 ? -59.189 20.180 -119.048 1.00 44.79 331 HIS B C 1
ATOM 6382 O O . HIS B 1 331 ? -58.587 21.142 -119.544 1.00 43.36 331 HIS B O 1
ATOM 6389 N N . GLU B 1 332 ? -59.233 19.956 -117.732 1.00 45.89 332 GLU B N 1
ATOM 6390 C CA . GLU B 1 332 ? -58.558 20.874 -116.832 1.00 39.68 332 GLU B CA 1
ATOM 6391 C C . GLU B 1 332 ? -57.059 20.668 -116.905 1.00 46.79 332 GLU B C 1
ATOM 6392 O O . GLU B 1 332 ? -56.295 21.621 -116.727 1.00 40.98 332 GLU B O 1
ATOM 6398 N N . ARG B 1 333 ? -56.621 19.433 -117.170 1.00 46.23 333 ARG B N 1
ATOM 6399 C CA . ARG B 1 333 ? -55.205 19.192 -117.425 1.00 43.61 333 ARG B CA 1
ATOM 6400 C C . ARG B 1 333 ? -54.746 19.831 -118.731 1.00 43.47 333 ARG B C 1
ATOM 6401 O O . ARG B 1 333 ? -53.586 20.240 -118.840 1.00 45.12 333 ARG B O 1
ATOM 6409 N N . LYS B 1 334 ? -55.639 19.954 -119.718 1.00 33.85 334 LYS B N 1
ATOM 6410 C CA . LYS B 1 334 ? -55.236 20.521 -120.998 1.00 37.70 334 LYS B CA 1
ATOM 6411 C C . LYS B 1 334 ? -55.244 22.048 -120.994 1.00 41.58 334 LYS B C 1
ATOM 6412 O O . LYS B 1 334 ? -54.364 22.669 -121.596 1.00 41.25 334 LYS B O 1
ATOM 6418 N N . GLY B 1 335 ? -56.218 22.667 -120.325 1.00 37.25 335 GLY B N 1
ATOM 6419 C CA . GLY B 1 335 ? -56.376 24.110 -120.369 1.00 41.17 335 GLY B CA 1
ATOM 6420 C C . GLY B 1 335 ? -57.153 24.574 -121.597 1.00 39.93 335 GLY B C 1
ATOM 6421 O O . GLY B 1 335 ? -57.472 23.803 -122.508 1.00 33.67 335 GLY B O 1
ATOM 6422 N N . LEU B 1 336 ? -57.396 25.890 -121.647 1.00 40.04 336 LEU B N 1
ATOM 6423 C CA . LEU B 1 336 ? -58.275 26.447 -122.675 1.00 38.41 336 LEU B CA 1
ATOM 6424 C C . LEU B 1 336 ? -57.681 26.331 -124.074 1.00 34.63 336 LEU B C 1
ATOM 6425 O O . LEU B 1 336 ? -58.350 25.865 -125.006 1.00 37.11 336 LEU B O 1
ATOM 6430 N N . ILE B 1 337 ? -56.427 26.744 -124.247 1.00 32.31 337 ILE B N 1
ATOM 6431 C CA . ILE B 1 337 ? -55.868 26.797 -125.594 1.00 35.97 337 ILE B CA 1
ATOM 6432 C C . ILE B 1 337 ? -55.838 25.401 -126.202 1.00 37.97 337 ILE B C 1
ATOM 6433 O O . ILE B 1 337 ? -56.291 25.187 -127.333 1.00 36.74 337 ILE B O 1
ATOM 6438 N N . GLU B 1 338 ? -55.329 24.421 -125.453 1.00 38.58 338 GLU B N 1
ATOM 6439 C CA . GLU B 1 338 ? -55.284 23.067 -125.999 1.00 46.22 338 GLU B CA 1
ATOM 6440 C C . GLU B 1 338 ? -56.689 22.526 -126.258 1.00 34.47 338 GLU B C 1
ATOM 6441 O O . GLU B 1 338 ? -56.920 21.835 -127.258 1.00 39.73 338 GLU B O 1
ATOM 6447 N N . CYS B 1 339 ? -57.647 22.847 -125.382 1.00 39.14 339 CYS B N 1
ATOM 6448 C CA . CYS B 1 339 ? -59.028 22.419 -125.603 1.00 37.27 339 CYS B CA 1
ATOM 6449 C C . CYS B 1 339 ? -59.591 22.992 -126.895 1.00 39.50 339 CYS B C 1
ATOM 6450 O O . CYS B 1 339 ? -60.380 22.332 -127.583 1.00 37.09 339 CYS B O 1
ATOM 6453 N N . LEU B 1 340 ? -59.249 24.245 -127.204 1.00 37.15 340 LEU B N 1
ATOM 6454 C CA . LEU B 1 340 ? -59.720 24.866 -128.437 1.00 33.85 340 LEU B CA 1
ATOM 6455 C C . LEU B 1 340 ? -59.079 24.198 -129.647 1.00 34.40 340 LEU B C 1
ATOM 6456 O O . LEU B 1 340 ? -59.717 24.032 -130.693 1.00 34.13 340 LEU B O 1
ATOM 6461 N N . TRP B 1 341 ? -57.805 23.828 -129.514 1.00 40.44 341 TRP B N 1
ATOM 6462 C CA . TRP B 1 341 ? -57.114 23.069 -130.545 1.00 35.87 341 TRP B CA 1
ATOM 6463 C C . TRP B 1 341 ? -57.800 21.736 -130.795 1.00 40.74 341 TRP B C 1
ATOM 6464 O O . TRP B 1 341 ? -57.980 21.333 -131.947 1.00 46.57 341 TRP B O 1
ATOM 6475 N N . ASP B 1 342 ? -58.187 21.038 -129.727 1.00 37.19 342 ASP B N 1
ATOM 6476 C CA . ASP B 1 342 ? -58.879 19.764 -129.888 1.00 41.94 342 ASP B CA 1
ATOM 6477 C C . ASP B 1 342 ? -60.202 19.939 -130.623 1.00 46.62 342 ASP B C 1
ATOM 6478 O O . ASP B 1 342 ? -60.543 19.134 -131.495 1.00 46.46 342 ASP B O 1
ATOM 6483 N N . ILE B 1 343 ? -60.972 20.972 -130.269 1.00 44.19 343 ILE B N 1
ATOM 6484 C CA . ILE B 1 343 ? -62.310 21.138 -130.832 1.00 35.16 343 ILE B CA 1
ATOM 6485 C C . ILE B 1 343 ? -62.243 21.670 -132.253 1.00 43.03 343 ILE B C 1
ATOM 6486 O O . ILE B 1 343 ? -62.900 21.150 -133.164 1.00 46.16 343 ILE B O 1
ATOM 6491 N N . PHE B 1 344 ? -61.466 22.721 -132.465 1.00 40.63 344 PHE B N 1
ATOM 6492 C CA . PHE B 1 344 ? -61.405 23.376 -133.758 1.00 33.76 34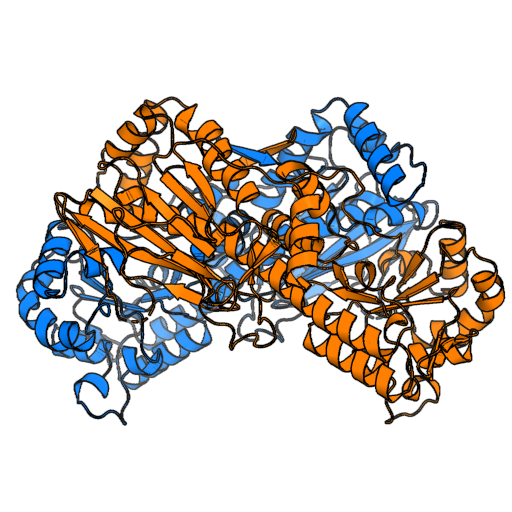4 PHE B CA 1
ATOM 6493 C C . PHE B 1 344 ? -60.138 22.949 -134.481 1.00 38.78 344 PHE B C 1
ATOM 6494 O O . PHE B 1 344 ? -59.282 22.252 -133.941 1.00 49.68 344 PHE B O 1
ATOM 6502 N N . GLY B 1 345 ? -60.015 23.365 -135.725 1.00 34.20 345 GLY B N 1
ATOM 6503 C CA . GLY B 1 345 ? -58.806 22.998 -136.418 1.00 68.85 345 GLY B CA 1
ATOM 6504 C C . GLY B 1 345 ? -57.560 23.643 -135.822 1.00 49.19 345 GLY B C 1
ATOM 6505 O O . GLY B 1 345 ? -57.548 24.240 -134.743 1.00 36.97 345 GLY B O 1
ATOM 6506 N N . GLY B 1 346 ? -56.475 23.469 -136.559 1.00 42.07 346 GLY B N 1
ATOM 6507 C CA . GLY B 1 346 ? -55.379 24.412 -136.527 1.00 41.15 346 GLY B CA 1
ATOM 6508 C C . GLY B 1 346 ? -54.365 24.014 -137.568 1.00 48.51 346 GLY B C 1
ATOM 6509 O O . GLY B 1 346 ? -54.552 23.051 -138.313 1.00 42.15 346 GLY B O 1
ATOM 6510 N N . THR B 1 347 ? -53.280 24.775 -137.615 1.00 46.89 347 THR B N 1
ATOM 6511 C CA . THR B 1 347 ? -52.151 24.481 -138.478 1.00 38.28 347 THR B CA 1
ATOM 6512 C C . THR B 1 347 ? -50.888 24.487 -137.637 1.00 47.03 347 THR B C 1
ATOM 6513 O O . THR B 1 347 ? -50.866 24.998 -136.511 1.00 47.33 347 THR B O 1
ATOM 6517 N N . VAL B 1 348 ? -49.818 23.939 -138.202 1.00 42.82 348 VAL B N 1
ATOM 6518 C CA . VAL B 1 348 ? -48.496 24.012 -137.596 1.00 46.54 348 VAL B CA 1
ATOM 6519 C C . VAL B 1 348 ? -47.667 24.927 -138.477 1.00 49.41 348 VAL B C 1
ATOM 6520 O O . VAL B 1 348 ? -47.563 24.701 -139.686 1.00 54.24 348 VAL B O 1
ATOM 6524 N N . ASN B 1 349 ? -47.093 25.962 -137.885 1.00 42.63 349 ASN B N 1
ATOM 6525 C CA . ASN B 1 349 ? -46.464 27.003 -138.677 1.00 46.35 349 ASN B CA 1
ATOM 6526 C C . ASN B 1 349 ? -45.009 26.650 -138.982 1.00 52.15 349 ASN B C 1
ATOM 6527 O O . ASN B 1 349 ? -44.498 25.597 -138.594 1.00 51.79 349 ASN B O 1
ATOM 6532 N N . GLN B 1 350 ? -44.333 27.567 -139.676 1.00 46.93 350 GLN B N 1
ATOM 6533 C CA . GLN B 1 350 ? -42.974 27.310 -140.137 1.00 55.24 350 GLN B CA 1
ATOM 6534 C C . GLN B 1 350 ? -41.995 27.103 -138.995 1.00 56.35 350 GLN B C 1
ATOM 6535 O O . GLN B 1 350 ? -40.977 26.427 -139.173 1.00 58.43 350 GLN B O 1
ATOM 6541 N N . LYS B 1 351 ? -42.281 27.652 -137.823 1.00 43.03 351 LYS B N 1
ATOM 6542 C CA . LYS B 1 351 ? -41.399 27.481 -136.680 1.00 47.41 351 LYS B CA 1
ATOM 6543 C C . LYS B 1 351 ? -41.737 26.240 -135.864 1.00 43.81 351 LYS B C 1
ATOM 6544 O O . LYS B 1 351 ? -41.071 25.974 -134.859 1.00 57.04 351 LYS B O 1
ATOM 6550 N N . GLY B 1 352 ? -42.769 25.495 -136.253 1.00 44.49 352 GLY B N 1
ATOM 6551 C CA . GLY B 1 352 ? -43.127 24.256 -135.590 1.00 46.50 352 GLY B CA 1
ATOM 6552 C C . GLY B 1 352 ? -44.200 24.333 -134.524 1.00 48.95 352 GLY B C 1
ATOM 6553 O O . GLY B 1 352 ? -44.413 23.339 -133.823 1.00 50.15 352 GLY B O 1
ATOM 6554 N N . TYR B 1 353 ? -44.901 25.456 -134.397 1.00 49.21 353 TYR B N 1
ATOM 6555 C CA . TYR B 1 353 ? -45.834 25.689 -133.305 1.00 40.54 353 TYR B CA 1
ATOM 6556 C C . TYR B 1 353 ? -47.284 25.634 -133.784 1.00 40.23 353 TYR B C 1
ATOM 6557 O O . TYR B 1 353 ? -47.592 26.034 -134.908 1.00 44.54 353 TYR B O 1
ATOM 6566 N N . LYS B 1 354 ? -48.178 25.144 -132.917 1.00 44.40 354 LYS B N 1
ATOM 6567 C CA . LYS B 1 354 ? -49.590 25.043 -133.281 1.00 38.07 354 LYS B CA 1
ATOM 6568 C C . LYS B 1 354 ? -50.251 26.419 -133.304 1.00 39.44 354 LYS B C 1
ATOM 6569 O O . LYS B 1 354 ? -50.131 27.186 -132.342 1.00 37.09 354 LYS B O 1
ATOM 6575 N N . VAL B 1 355 ? -51.010 26.693 -134.368 1.00 41.28 355 VAL B N 1
ATOM 6576 C CA . VAL B 1 355 ? -51.821 27.905 -134.509 1.00 40.73 355 VAL B CA 1
ATOM 6577 C C . VAL B 1 355 ? -53.283 27.487 -134.599 1.00 39.38 355 VAL B C 1
ATOM 6578 O O . VAL B 1 355 ? -53.701 26.862 -135.582 1.00 37.69 355 VAL B O 1
ATOM 6582 N N . ILE B 1 356 ? -54.066 27.864 -133.587 1.00 36.61 356 ILE B N 1
ATOM 6583 C CA . ILE B 1 356 ? -55.470 27.491 -133.530 1.00 32.42 356 ILE B CA 1
ATOM 6584 C C . ILE B 1 356 ? -56.197 28.007 -134.772 1.00 35.00 356 ILE B C 1
ATOM 6585 O O . ILE B 1 356 ? -55.846 29.052 -135.330 1.00 35.98 356 ILE B O 1
ATOM 6590 N N . ASN B 1 357 ? -57.207 27.245 -135.228 1.00 35.54 357 ASN B N 1
ATOM 6591 C CA . ASN B 1 357 ? -58.179 27.663 -136.239 1.00 35.01 357 ASN B CA 1
ATOM 6592 C C . ASN B 1 357 ? -58.522 29.141 -136.048 1.00 34.51 357 ASN B C 1
ATOM 6593 O O . ASN B 1 357 ? -58.993 29.530 -134.976 1.00 33.63 357 ASN B O 1
ATOM 6598 N N . PRO B 1 358 ? -58.323 29.992 -137.061 1.00 38.96 358 PRO B N 1
ATOM 6599 C CA . PRO B 1 358 ? -58.553 31.434 -136.878 1.00 38.48 358 PRO B CA 1
ATOM 6600 C C . PRO B 1 358 ? -60.019 31.835 -136.712 1.00 38.42 358 PRO B C 1
ATOM 6601 O O . PRO B 1 358 ? -60.290 33.033 -136.547 1.00 38.22 358 PRO B O 1
ATOM 6605 N N . HIS B 1 359 ? -60.971 30.894 -136.751 1.00 28.04 359 HIS B N 1
ATOM 6606 C CA . HIS B 1 359 ? -62.370 31.206 -136.457 1.00 29.05 359 HIS B CA 1
ATOM 6607 C C . HIS B 1 359 ? -62.681 31.254 -134.967 1.00 30.71 359 HIS B C 1
ATOM 6608 O O . HIS B 1 359 ? -63.806 31.627 -134.598 1.00 27.43 359 HIS B O 1
ATOM 6615 N N . ILE B 1 360 ? -61.742 30.845 -134.113 1.00 32.01 360 ILE B N 1
ATOM 6616 C CA . ILE B 1 360 ? -61.912 30.885 -132.666 1.00 33.93 360 ILE B CA 1
ATOM 6617 C C . ILE B 1 360 ? -60.710 31.590 -132.047 1.00 32.63 360 ILE B C 1
ATOM 6618 O O . ILE B 1 360 ? -59.595 31.525 -132.574 1.00 31.02 360 ILE B O 1
ATOM 6623 N N . GLY B 1 361 ? -60.949 32.283 -130.918 1.00 32.50 361 GLY B N 1
ATOM 6624 C CA . GLY B 1 361 ? -59.900 33.001 -130.220 1.00 32.94 361 GLY B CA 1
ATOM 6625 C C . GLY B 1 361 ? -60.086 32.953 -128.714 1.00 30.20 361 GLY B C 1
ATOM 6626 O O . GLY B 1 361 ? -61.094 32.452 -128.204 1.00 28.80 361 GLY B O 1
ATOM 6627 N N . ALA B 1 362 ? -59.094 33.490 -127.999 1.00 29.59 362 ALA B N 1
ATOM 6628 C CA . ALA B 1 362 ? -59.134 33.517 -126.541 1.00 25.15 362 ALA B CA 1
ATOM 6629 C C . ALA B 1 362 ? -58.577 34.834 -126.006 1.00 30.38 362 ALA B C 1
ATOM 6630 O O . ALA B 1 362 ? -57.596 35.367 -126.538 1.00 29.74 362 ALA B O 1
ATOM 6632 N N . ILE B 1 363 ? -59.233 35.391 -124.992 1.00 28.54 363 ILE B N 1
ATOM 6633 C CA . ILE B 1 363 ? -58.710 36.565 -124.298 1.00 25.17 363 ILE B CA 1
ATOM 6634 C C . ILE B 1 363 ? -58.770 36.316 -122.800 1.00 28.73 363 ILE B C 1
ATOM 6635 O O . ILE B 1 363 ? -59.782 35.831 -122.284 1.00 32.12 363 ILE B O 1
ATOM 6640 N N . TYR B 1 364 ? -57.673 36.606 -122.112 1.00 25.32 364 TYR B N 1
ATOM 6641 C CA . TYR B 1 364 ? -57.591 36.457 -120.669 1.00 26.22 364 TYR B CA 1
ATOM 6642 C C . TYR B 1 364 ? -57.365 37.827 -120.064 1.00 27.30 364 TYR B C 1
ATOM 6643 O O . TYR B 1 364 ? -56.376 38.489 -120.399 1.00 26.77 364 TYR B O 1
ATOM 6652 N N . GLY B 1 365 ? -58.269 38.247 -119.176 1.00 27.61 365 GLY B N 1
ATOM 6653 C CA . GLY B 1 365 ? -58.205 39.613 -118.685 1.00 25.33 365 GLY B CA 1
ATOM 6654 C C . GLY B 1 365 ? -58.549 39.763 -117.223 1.00 29.83 365 GLY B C 1
ATOM 6655 O O . GLY B 1 365 ? -59.210 40.733 -116.849 1.00 29.19 365 GLY B O 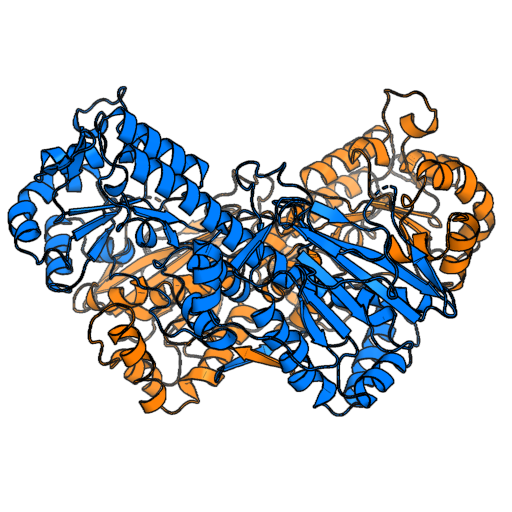1
ATOM 6656 N N . ASP B 1 366 ? -58.113 38.818 -116.386 1.00 28.17 366 ASP B N 1
ATOM 6657 C CA . ASP B 1 366 ? -58.420 38.813 -114.953 1.00 33.85 366 ASP B CA 1
ATOM 6658 C C . ASP B 1 366 ? -57.125 39.082 -114.192 1.00 31.35 366 ASP B C 1
ATOM 6659 O O . ASP B 1 366 ? -56.300 38.181 -114.022 1.00 29.01 366 ASP B O 1
ATOM 6664 N N . GLY B 1 367 ? -56.916 40.335 -113.802 1.00 29.16 367 GLY B N 1
ATOM 6665 C CA . GLY B 1 367 ? -55.755 40.661 -112.989 1.00 30.81 367 GLY B CA 1
ATOM 6666 C C . GLY B 1 367 ? -54.424 40.408 -113.660 1.00 32.82 367 GLY B C 1
ATOM 6667 O O . GLY B 1 367 ? -53.472 39.984 -112.989 1.00 32.78 367 GLY B O 1
ATOM 6668 N N . VAL B 1 368 ? -54.331 40.661 -114.974 1.00 28.00 368 VAL B N 1
ATOM 6669 C CA . VAL B 1 368 ? -53.109 40.388 -115.719 1.00 26.25 368 VAL B CA 1
ATOM 6670 C C . VAL B 1 368 ? -52.015 41.360 -115.298 1.00 32.14 368 VAL B C 1
ATOM 6671 O O . VAL B 1 368 ? -52.259 42.560 -115.096 1.00 30.01 368 VAL B O 1
ATOM 6675 N N . THR B 1 369 ? -50.812 40.816 -115.100 1.00 28.25 369 THR B N 1
ATOM 6676 C CA . THR B 1 369 ? -49.580 41.536 -114.834 1.00 32.28 369 THR B CA 1
ATOM 6677 C C . THR B 1 369 ? -48.517 41.059 -115.812 1.00 31.22 369 THR B C 1
ATOM 6678 O O . THR B 1 369 ? -48.675 40.037 -116.492 1.00 32.92 369 THR B O 1
ATOM 6682 N N . TYR B 1 370 ? -47.424 41.817 -115.890 1.00 28.34 370 TYR B N 1
ATOM 6683 C CA . TYR B 1 370 ? -46.336 41.433 -116.785 1.00 33.06 370 TYR B CA 1
ATOM 6684 C C . TYR B 1 370 ? -45.874 40.005 -116.499 1.00 29.39 370 TYR B C 1
ATOM 6685 O O . TYR B 1 370 ? -45.695 39.201 -117.422 1.00 33.41 370 TYR B O 1
ATOM 6694 N N . GLU B 1 371 ? -45.689 39.669 -115.218 1.00 33.05 371 GLU B N 1
ATOM 6695 C CA . GLU B 1 371 ? -45.220 38.331 -114.851 1.00 33.96 371 GLU B CA 1
ATOM 6696 C C . GLU B 1 371 ? -46.220 37.245 -115.242 1.00 33.54 371 GLU B C 1
ATOM 6697 O O . GLU B 1 371 ? -45.826 36.156 -115.668 1.00 33.88 371 GLU B O 1
ATOM 6703 N N . LYS B 1 372 ? -47.521 37.504 -115.077 1.00 32.17 372 LYS B N 1
ATOM 6704 C CA . LYS B 1 372 ? -48.513 36.500 -115.452 1.00 32.39 372 LYS B CA 1
ATOM 6705 C C . LYS B 1 372 ? -48.555 36.317 -116.960 1.00 35.06 372 LYS B C 1
ATOM 6706 O O . LYS B 1 372 ? -48.614 35.182 -117.457 1.00 33.46 372 LYS B O 1
ATOM 6712 N N . MET B 1 373 ? -48.515 37.427 -117.700 1.00 27.84 373 MET B N 1
ATOM 6713 C CA . MET B 1 373 ? -48.396 37.366 -119.152 1.00 31.36 373 MET B CA 1
ATOM 6714 C C . MET B 1 373 ? -47.193 36.538 -119.577 1.00 36.48 373 MET B C 1
ATOM 6715 O O . MET B 1 373 ? -47.294 35.670 -120.457 1.00 36.04 373 MET B O 1
ATOM 6720 N N . PHE B 1 374 ? -46.034 36.812 -118.983 1.00 31.69 374 PHE B N 1
ATOM 6721 C CA . PHE B 1 374 ? -44.830 36.097 -119.385 1.00 34.68 374 PHE B CA 1
ATOM 6722 C C . PHE B 1 374 ? -44.953 34.599 -119.100 1.00 31.69 374 PHE B C 1
ATOM 6723 O O . PHE B 1 374 ? -44.619 33.766 -119.953 1.00 36.69 374 PHE B O 1
ATOM 6731 N N . LYS B 1 375 ? -45.465 34.239 -117.921 1.00 37.72 375 LYS B N 1
ATOM 6732 C CA . LYS B 1 375 ? -45.556 32.829 -117.556 1.00 36.26 375 LYS B CA 1
ATOM 6733 C C . LYS B 1 375 ? -46.525 32.082 -118.464 1.00 40.47 375 LYS B C 1
ATOM 6734 O O . LYS B 1 375 ? -46.238 30.960 -118.897 1.00 37.95 375 LYS B O 1
ATOM 6740 N N . ILE B 1 376 ? -47.660 32.700 -118.794 1.00 37.00 376 ILE B N 1
ATOM 6741 C CA . ILE B 1 376 ? -48.617 32.064 -119.704 1.00 37.01 376 ILE B CA 1
ATOM 6742 C C . ILE B 1 376 ? -47.975 31.794 -121.063 1.00 33.59 376 ILE B C 1
ATOM 6743 O O . ILE B 1 376 ? -48.120 30.701 -121.631 1.00 36.41 376 ILE B O 1
ATOM 6748 N N . LEU B 1 377 ? -47.262 32.779 -121.615 1.00 28.95 377 LEU B N 1
ATOM 6749 C CA . LEU B 1 377 ? -46.637 32.550 -122.917 1.00 32.65 377 LEU B CA 1
ATOM 6750 C C . LEU B 1 377 ? -45.559 31.472 -122.826 1.00 40.46 377 LEU B C 1
ATOM 6751 O O . LEU B 1 377 ? -45.399 30.673 -123.754 1.00 35.30 377 LEU B O 1
ATOM 6756 N N . GLU B 1 378 ? -44.819 31.421 -121.713 1.00 39.12 378 GLU B N 1
ATOM 6757 C CA . GLU B 1 378 ? -43.884 30.314 -121.509 1.00 40.71 378 GLU B CA 1
ATOM 6758 C C . GLU B 1 378 ? -44.615 28.979 -121.438 1.00 36.59 378 GLU B C 1
ATOM 6759 O O . GLU B 1 378 ? -44.139 27.971 -121.969 1.00 42.63 378 GLU B O 1
ATOM 6765 N N . GLY B 1 379 ? -45.763 28.949 -120.759 1.00 40.58 379 GLY B N 1
ATOM 6766 C CA . GLY B 1 379 ? -46.516 27.713 -120.659 1.00 44.68 379 GLY B CA 1
ATOM 6767 C C . GLY B 1 379 ? -47.020 27.234 -122.006 1.00 40.00 379 GLY B C 1
ATOM 6768 O O . GLY B 1 379 ? -46.991 26.035 -122.298 1.00 37.30 379 GLY B O 1
ATOM 6769 N N . LEU B 1 380 ? -47.480 28.169 -122.848 1.00 42.23 380 LEU B N 1
ATOM 6770 C CA . LEU B 1 380 ? -47.945 27.806 -124.185 1.00 45.12 380 LEU B CA 1
ATOM 6771 C C . LEU B 1 380 ? -46.786 27.377 -125.079 1.00 41.09 380 LEU B C 1
ATOM 6772 O O . LEU B 1 380 ? -46.901 26.392 -125.819 1.00 39.03 380 LEU B O 1
ATOM 6777 N N . GLN B 1 381 ? -45.673 28.114 -125.039 1.00 36.65 381 GLN B N 1
ATOM 6778 C CA . GLN B 1 381 ? -44.497 27.740 -125.825 1.00 45.29 381 GLN B CA 1
ATOM 6779 C C . GLN B 1 381 ? -44.019 26.330 -125.482 1.00 40.40 381 GLN B C 1
ATOM 6780 O O . GLN B 1 381 ? -43.713 25.536 -126.377 1.00 50.96 381 GLN B O 1
ATOM 6786 N N . ALA B 1 382 ? -43.951 26.002 -124.187 1.00 47.11 382 ALA B N 1
ATOM 6787 C CA . ALA B 1 382 ? -43.508 24.672 -123.770 1.00 42.32 382 ALA B CA 1
ATOM 6788 C C . ALA B 1 382 ? -44.429 23.575 -124.288 1.00 49.71 382 ALA B C 1
ATOM 6789 O O . ALA B 1 382 ? -43.968 22.467 -124.589 1.00 44.59 382 ALA B O 1
ATOM 6791 N N . LYS B 1 383 ? -45.719 23.865 -124.433 1.00 46.85 383 LYS B N 1
ATOM 6792 C CA . LYS B 1 383 ? -46.660 22.909 -124.992 1.00 42.73 383 LYS B CA 1
ATOM 6793 C C . LYS B 1 383 ? -46.693 22.975 -126.508 1.00 41.15 383 LYS B C 1
ATOM 6794 O O . LYS B 1 383 ? -47.536 22.322 -127.131 1.00 46.15 383 LYS B O 1
ATOM 6800 N N . GLY B 1 384 ? -45.793 23.750 -127.110 1.00 43.84 384 GLY B N 1
ATOM 6801 C CA . GLY B 1 384 ? -45.737 23.899 -128.552 1.00 39.52 384 GLY B CA 1
ATOM 6802 C C . GLY B 1 384 ? -46.860 24.709 -129.169 1.00 49.82 384 GLY B C 1
ATOM 6803 O O . GLY B 1 384 ? -47.188 24.497 -130.341 1.00 45.45 384 GLY B O 1
ATOM 6804 N N . PHE B 1 385 ? -47.444 25.653 -128.428 1.00 42.39 385 PHE B N 1
ATOM 6805 C CA . PHE B 1 385 ? -48.473 26.538 -128.970 1.00 38.82 385 PHE B CA 1
ATOM 6806 C C . PHE B 1 385 ? -47.888 27.919 -129.247 1.00 36.34 385 PHE B C 1
ATOM 6807 O O . PHE B 1 385 ? -47.149 28.464 -128.421 1.00 38.91 385 PHE B O 1
ATOM 6815 N N . ALA B 1 386 ? -48.207 28.475 -130.415 1.00 37.94 386 ALA B N 1
ATOM 6816 C CA . ALA B 1 386 ? -47.689 29.789 -130.776 1.00 38.54 386 ALA B CA 1
ATOM 6817 C C . ALA B 1 386 ? -48.248 30.864 -129.844 1.00 41.25 386 ALA B C 1
ATOM 6818 O O . ALA B 1 386 ? -49.388 30.774 -129.369 1.00 35.97 386 ALA B O 1
ATOM 6820 N N . SER B 1 387 ? -47.430 31.890 -129.566 1.00 31.36 387 SER B N 1
ATOM 6821 C CA . SER B 1 387 ? -47.888 32.934 -128.641 1.00 32.02 387 SER B CA 1
ATOM 6822 C C . SER B 1 387 ? -49.058 33.740 -129.202 1.00 33.38 387 SER B C 1
ATOM 6823 O O . SER B 1 387 ? -49.784 34.370 -128.426 1.00 32.30 387 SER B O 1
ATOM 6826 N N . SER B 1 388 ? -49.275 33.717 -130.521 1.00 30.92 388 SER B N 1
ATOM 6827 C CA . SER B 1 388 ? -50.402 34.457 -131.090 1.00 33.38 388 SER B CA 1
ATOM 6828 C C . SER B 1 388 ? -51.759 33.876 -130.694 1.00 35.07 388 SER B C 1
ATOM 6829 O O . SER B 1 388 ? -52.788 34.515 -130.944 1.00 30.78 388 SER B O 1
ATOM 6832 N N . ASN B 1 389 ? -51.790 32.712 -130.045 1.00 29.76 389 ASN B N 1
ATOM 6833 C CA . ASN B 1 389 ? -53.052 32.055 -129.717 1.00 35.59 389 ASN B CA 1
ATOM 6834 C C . ASN B 1 389 ? -53.819 32.730 -128.577 1.00 34.24 389 ASN B C 1
ATOM 6835 O O . ASN B 1 389 ? -54.938 32.298 -128.270 1.00 31.91 389 ASN B O 1
ATOM 6840 N N . ILE B 1 390 ? -53.247 33.736 -127.919 1.00 30.51 390 ILE B N 1
ATOM 6841 C CA . ILE B 1 390 ? -53.874 34.376 -126.761 1.00 29.86 390 ILE B CA 1
ATOM 6842 C C . ILE B 1 390 ? -53.754 35.891 -126.866 1.00 29.40 390 ILE B C 1
ATOM 6843 O O . ILE B 1 390 ? -52.704 36.422 -127.246 1.00 31.97 390 ILE B O 1
ATOM 6848 N N . VAL B 1 391 ? -54.841 36.583 -126.525 1.00 27.01 391 VAL B N 1
ATOM 6849 C CA . VAL B 1 391 ? -54.849 38.025 -126.303 1.00 30.58 391 VAL B CA 1
ATOM 6850 C C . VAL B 1 391 ? -54.957 38.279 -124.799 1.00 32.69 391 VAL B C 1
ATOM 6851 O O . VAL B 1 391 ? -55.689 37.572 -124.099 1.00 27.06 391 VAL B O 1
ATOM 6855 N N . PHE B 1 392 ? -54.255 39.306 -124.302 1.00 28.36 392 PHE B N 1
ATOM 6856 C CA . PHE B 1 392 ? -54.326 39.700 -122.898 1.00 27.68 392 PHE B CA 1
ATOM 6857 C C . PHE B 1 392 ? -55.137 40.977 -122.724 1.00 30.58 392 PHE B C 1
ATOM 6858 O O . PHE B 1 392 ? -54.851 41.995 -123.363 1.00 25.72 392 PHE B O 1
ATOM 6866 N N . GLY B 1 393 ? -56.165 40.905 -121.877 1.00 26.79 393 GLY B N 1
ATOM 6867 C CA . GLY B 1 393 ? -56.799 42.084 -121.321 1.00 27.91 393 GLY B CA 1
ATOM 6868 C C . GLY B 1 393 ? -55.982 42.597 -120.156 1.00 31.56 393 GLY B C 1
ATOM 6869 O O . GLY B 1 393 ? -55.967 41.985 -119.086 1.00 28.75 393 GLY B O 1
ATOM 6870 N N . VAL B 1 394 ? -55.301 43.720 -120.352 1.00 31.04 394 VAL B N 1
ATOM 6871 C CA . VAL B 1 394 ? -54.317 44.213 -119.402 1.00 27.14 394 VAL B CA 1
ATOM 6872 C C . VAL B 1 394 ? -54.969 45.359 -118.634 1.00 29.21 394 VAL B C 1
ATOM 6873 O O . VAL B 1 394 ? -55.227 46.433 -119.193 1.00 27.32 394 VAL B O 1
ATOM 6877 N N . GLY B 1 395 ? -55.237 45.124 -117.353 1.00 24.32 395 GLY B N 1
ATOM 6878 C CA . GLY B 1 395 ? -56.090 45.991 -116.577 1.00 23.78 395 GLY B CA 1
ATOM 6879 C C . GLY B 1 395 ? -55.382 46.720 -115.452 1.00 29.20 395 GLY B C 1
ATOM 6880 O O . GLY B 1 395 ? -54.203 47.080 -115.571 1.00 28.76 395 GLY B O 1
ATOM 6881 N N . ALA B 1 396 ? -56.109 46.937 -114.353 1.00 23.12 396 ALA B N 1
ATOM 6882 C CA . ALA B 1 396 ? -55.654 47.839 -113.297 1.00 28.56 396 ALA B CA 1
ATOM 6883 C C . ALA B 1 396 ? -54.510 47.246 -112.488 1.00 24.99 396 ALA B C 1
ATOM 6884 O O . ALA B 1 396 ? -53.666 47.989 -111.985 1.00 22.74 396 ALA B O 1
ATOM 6886 N N . GLN B 1 397 ? -54.417 45.921 -112.393 1.00 24.39 397 GLN B N 1
ATOM 6887 C CA . GLN B 1 397 ? -53.274 45.363 -111.677 1.00 27.47 397 GLN B CA 1
ATOM 6888 C C . GLN B 1 397 ? -51.956 45.627 -112.404 1.00 28.77 397 GLN B C 1
ATOM 6889 O O . GLN B 1 397 ? -50.892 45.533 -111.782 1.00 28.83 397 GLN B O 1
ATOM 6895 N N . THR B 1 398 ? -52.006 46.001 -113.686 1.00 29.52 398 THR B N 1
ATOM 6896 C CA . THR B 1 398 ? -50.855 46.522 -114.414 1.00 24.50 398 THR B CA 1
ATOM 6897 C C . THR B 1 398 ? -50.743 48.048 -114.363 1.00 27.48 398 THR B C 1
ATOM 6898 O O . THR B 1 398 ? -49.683 48.580 -114.021 1.00 29.09 398 THR B O 1
ATOM 6902 N N . TYR B 1 399 ? -51.804 48.772 -114.721 1.00 26.23 399 TYR B N 1
ATOM 6903 C CA . TYR B 1 399 ? -51.660 50.212 -114.911 1.00 22.44 399 TYR B CA 1
ATOM 6904 C C . TYR B 1 399 ? -51.973 51.034 -113.666 1.00 27.39 399 TYR B C 1
ATOM 6905 O O . TYR B 1 399 ? -51.391 52.120 -113.493 1.00 24.85 399 TYR B O 1
ATOM 6914 N N . GLN B 1 400 ? -52.883 50.570 -112.798 1.00 23.27 400 GLN B N 1
ATOM 6915 C CA . GLN B 1 400 ? -53.121 51.305 -111.548 1.00 24.70 400 GLN B CA 1
ATOM 6916 C C . GLN B 1 400 ? -52.113 50.933 -110.467 1.00 23.72 400 GLN B C 1
ATOM 6917 O O . GLN B 1 400 ? -51.777 51.775 -109.631 1.00 23.51 400 GLN B O 1
ATOM 6923 N N . ARG B 1 401 ? -51.644 49.685 -110.439 1.00 24.49 401 ARG B N 1
ATOM 6924 C CA . ARG B 1 401 ? -50.791 49.221 -109.339 1.00 26.64 401 ARG B CA 1
ATOM 6925 C C . ARG B 1 401 ? -49.355 49.704 -109.546 1.00 30.53 401 ARG B C 1
ATOM 6926 O O . ARG B 1 401 ? -48.429 48.925 -109.754 1.00 28.72 401 ARG B O 1
ATOM 6934 N N . ASN B 1 402 ? -49.185 51.021 -109.506 1.00 28.85 402 ASN B N 1
ATOM 6935 C CA . ASN B 1 402 ? -47.861 51.618 -109.568 1.00 30.34 402 ASN B CA 1
ATOM 6936 C C . ASN B 1 402 ? -47.808 52.817 -108.636 1.00 31.54 402 ASN B C 1
ATOM 6937 O O . ASN B 1 402 ? -48.838 53.337 -108.175 1.00 25.86 402 ASN B O 1
ATOM 6942 N N . THR B 1 403 ? -46.582 53.265 -108.372 1.00 27.61 403 THR B N 1
ATOM 6943 C CA . THR B 1 403 ? -46.342 54.548 -107.734 1.00 25.64 403 THR B CA 1
ATOM 6944 C C . THR B 1 403 ? -45.242 55.276 -108.496 1.00 27.02 403 THR B C 1
ATOM 6945 O O . THR B 1 403 ? -44.581 54.718 -109.380 1.00 26.86 403 THR B O 1
ATOM 6949 N N . ARG B 1 404 ? -45.049 56.545 -108.133 1.00 29.42 404 ARG B N 1
ATOM 6950 C CA . ARG B 1 404 ? -43.901 57.303 -108.613 1.00 28.74 404 ARG B CA 1
ATOM 6951 C C . ARG B 1 404 ? -42.590 56.573 -108.317 1.00 29.69 404 ARG B C 1
ATOM 6952 O O . ARG B 1 404 ? -41.586 56.801 -109.000 1.00 33.80 404 ARG B O 1
ATOM 6960 N N . ASP B 1 405 ? -42.583 55.654 -107.354 1.00 33.18 405 ASP B N 1
ATOM 6961 C CA . ASP B 1 405 ? -41.370 54.907 -107.047 1.00 31.10 405 ASP B CA 1
ATOM 6962 C C . ASP B 1 405 ? -41.156 53.709 -107.964 1.00 32.69 405 ASP B C 1
ATOM 6963 O O . ASP B 1 405 ? -40.112 53.058 -107.869 1.00 30.08 405 ASP B O 1
ATOM 6968 N N . THR B 1 406 ? -42.107 53.398 -108.846 1.00 28.82 406 THR B N 1
ATOM 6969 C CA . THR B 1 406 ? -41.917 52.282 -109.767 1.00 31.55 406 THR B CA 1
ATOM 6970 C C . THR B 1 406 ? -40.733 52.534 -110.694 1.00 34.10 406 THR B C 1
ATOM 6971 O O . THR B 1 406 ? -39.889 51.655 -110.895 1.00 30.51 406 THR B O 1
ATOM 6975 N N . LEU B 1 407 ? -40.669 53.728 -111.279 1.00 30.50 407 LEU B N 1
ATOM 6976 C CA . LEU B 1 407 ? -39.523 54.154 -112.064 1.00 30.91 407 LEU B CA 1
ATOM 6977 C C . LEU B 1 407 ? -38.706 55.217 -111.343 1.00 37.96 407 LEU B C 1
ATOM 6978 O O . LEU B 1 407 ? -37.733 55.728 -111.906 1.00 30.23 407 LEU B O 1
ATOM 6983 N N . GLY B 1 408 ? -39.061 55.536 -110.102 1.00 33.89 408 GLY B N 1
ATOM 6984 C CA . GLY B 1 408 ? -38.291 56.467 -109.300 1.00 38.96 408 GLY B CA 1
ATOM 6985 C C . GLY B 1 408 ? -38.258 57.878 -109.834 1.00 31.37 408 GLY B C 1
ATOM 6986 O O . GLY B 1 408 ? -37.225 58.553 -109.724 1.00 34.04 408 GLY B O 1
ATOM 6987 N N . PHE B 1 409 ? -39.369 58.350 -110.393 1.00 26.33 409 PHE B N 1
ATOM 6988 C CA . PHE B 1 409 ? -39.415 59.695 -110.956 1.00 28.30 409 PHE B CA 1
ATOM 6989 C C . PHE B 1 409 ? -39.219 60.763 -109.884 1.00 29.78 409 PHE B C 1
ATOM 6990 O O . PHE B 1 409 ? -39.895 60.758 -108.850 1.00 31.18 409 PHE B O 1
ATOM 6998 N N . ALA B 1 410 ? -38.319 61.709 -110.156 1.00 31.65 410 ALA B N 1
ATOM 6999 C CA . ALA B 1 410 ? -38.077 62.810 -109.236 1.00 31.71 410 ALA B CA 1
ATOM 7000 C C . ALA B 1 410 ? -37.603 64.033 -109.999 1.00 35.63 410 ALA B C 1
ATOM 7001 O O . ALA B 1 410 ? -36.863 63.919 -110.985 1.00 34.24 410 ALA B O 1
ATOM 7003 N N . LEU B 1 411 ? -38.094 65.190 -109.561 1.00 30.83 411 LEU B N 1
ATOM 7004 C CA . LEU B 1 411 ? -37.594 66.498 -109.969 1.00 32.83 411 LEU B CA 1
ATOM 7005 C C . LEU B 1 411 ? -36.632 67.006 -108.899 1.00 35.94 411 LEU B C 1
ATOM 7006 O O . LEU B 1 411 ? -36.956 66.917 -107.715 1.00 35.17 411 LEU B O 1
ATOM 7011 N N . LYS B 1 412 ? -35.425 67.426 -109.283 1.00 31.36 412 LYS B N 1
ATOM 7012 C CA . LYS B 1 412 ? -34.570 68.028 -108.292 1.00 41.84 412 LYS B CA 1
ATOM 7013 C C . LYS B 1 412 ? -33.867 69.256 -108.831 1.00 42.16 412 LYS B C 1
ATOM 7014 O O . LYS B 1 412 ? -33.426 69.247 -109.981 1.00 29.34 412 LYS B O 1
ATOM 7020 N N . ALA B 1 413 ? -33.692 70.278 -107.977 1.00 34.17 413 ALA B N 1
ATOM 7021 C CA . ALA B 1 413 ? -32.889 71.426 -108.380 1.00 39.18 413 ALA B CA 1
ATOM 7022 C C . ALA B 1 413 ? -31.421 71.028 -108.394 1.00 39.07 413 ALA B C 1
ATOM 7023 O O . ALA B 1 413 ? -30.913 70.485 -107.411 1.00 35.86 413 ALA B O 1
ATOM 7025 N N . THR B 1 414 ? -30.740 71.264 -109.523 1.00 33.06 414 THR B N 1
ATOM 7026 C CA . THR B 1 414 ? -29.343 70.875 -109.670 1.00 34.75 414 THR B CA 1
ATOM 7027 C C . THR B 1 414 ? -28.404 72.041 -109.928 1.00 37.98 414 THR B C 1
ATOM 7028 O O . THR B 1 414 ? -27.184 71.843 -109.895 1.00 40.94 414 THR B O 1
ATOM 7032 N N . SER B 1 415 ? -28.927 73.233 -110.194 1.00 34.81 415 SER B N 1
ATOM 7033 C CA . SER B 1 415 ? -28.094 74.403 -110.430 1.00 36.70 415 SER B CA 1
ATOM 7034 C C . SER B 1 415 ? -28.874 75.640 -110.026 1.00 42.36 415 SER B C 1
ATOM 7035 O O . SER B 1 415 ? -30.038 75.782 -110.406 1.00 40.16 415 SER B O 1
ATOM 7038 N N . ILE B 1 416 ? -28.218 76.544 -109.297 1.00 42.89 416 ILE B N 1
ATOM 7039 C CA . ILE B 1 416 ? -28.792 77.816 -108.877 1.00 37.57 416 ILE B CA 1
ATOM 7040 C C . ILE B 1 416 ? -27.849 78.935 -109.294 1.00 42.02 416 ILE B C 1
ATOM 7041 O O . ILE B 1 416 ? -26.624 78.768 -109.264 1.00 49.05 416 ILE B O 1
ATOM 7046 N N . THR B 1 417 ? -28.422 80.036 -109.769 1.00 36.25 417 THR B N 1
ATOM 7047 C CA . THR B 1 417 ? -27.699 81.272 -110.037 1.00 39.63 417 THR B CA 1
ATOM 7048 C C . THR B 1 417 ? -28.063 82.309 -108.981 1.00 40.18 417 THR B C 1
ATOM 7049 O O . THR B 1 417 ? -29.242 82.660 -108.824 1.00 37.49 417 THR B O 1
ATOM 7053 N N . ILE B 1 418 ? -27.048 82.791 -108.263 1.00 46.89 418 ILE B N 1
ATOM 7054 C CA . ILE B 1 418 ? -27.189 83.798 -107.218 1.00 47.25 418 ILE B CA 1
ATOM 7055 C C . ILE B 1 418 ? -26.237 84.937 -107.546 1.00 40.62 418 ILE B C 1
ATOM 7056 O O . ILE B 1 418 ? -25.024 84.721 -107.629 1.00 45.20 418 ILE B O 1
ATOM 7061 N N . ASN B 1 419 ? -26.781 86.138 -107.732 1.00 41.72 419 ASN B N 1
ATOM 7062 C CA . ASN B 1 419 ? -25.972 87.335 -107.976 1.00 52.53 419 ASN B CA 1
ATOM 7063 C C . ASN B 1 419 ? -25.007 87.129 -109.140 1.00 55.23 419 ASN B C 1
ATOM 7064 O O . ASN B 1 419 ? -23.821 87.456 -109.054 1.00 48.39 419 ASN B O 1
ATOM 7069 N N . GLY B 1 420 ? -25.511 86.547 -110.231 1.00 45.08 420 GLY B N 1
ATOM 7070 C CA . GLY B 1 420 ? -24.720 86.372 -111.426 1.00 44.44 420 GLY B CA 1
ATOM 7071 C C . GLY B 1 420 ? -23.825 85.151 -111.440 1.00 42.10 420 GLY B C 1
ATOM 7072 O O . GLY B 1 420 ? -23.226 84.863 -112.479 1.00 46.19 420 GLY B O 1
ATOM 7073 N N . GLU B 1 421 ? -23.735 84.393 -110.350 1.00 42.39 421 GLU B N 1
ATOM 7074 C CA . GLU B 1 421 ? -22.819 83.260 -110.286 1.00 53.43 421 GLU B CA 1
ATOM 7075 C C . GLU B 1 421 ? -23.641 81.985 -110.244 1.00 55.01 421 GLU B C 1
ATOM 7076 O O . GLU B 1 421 ? -24.427 81.777 -109.314 1.00 52.10 421 GLU B O 1
ATOM 7082 N N . GLU B 1 422 ? -23.465 81.148 -111.256 1.00 47.65 422 GLU B N 1
ATOM 7083 C CA . GLU B 1 422 ? -24.134 79.861 -111.331 1.00 49.55 422 GLU B CA 1
ATOM 7084 C C . GLU B 1 422 ? -23.308 78.825 -110.582 1.00 51.09 422 GLU B C 1
ATOM 7085 O O . GLU B 1 422 ? -22.112 78.677 -110.850 1.00 55.93 422 GLU B O 1
ATOM 7091 N N . LYS B 1 423 ? -23.943 78.099 -109.658 1.00 48.71 423 LYS B N 1
ATOM 7092 C CA . LYS B 1 423 ? -23.259 77.049 -108.916 1.00 45.73 423 LYS B CA 1
ATOM 7093 C C . LYS B 1 423 ? -24.062 75.769 -109.031 1.00 52.01 423 LYS B C 1
ATOM 7094 O O . LYS B 1 423 ? -25.291 75.783 -108.900 1.00 50.54 423 LYS B O 1
ATOM 7100 N N . ALA B 1 424 ? -23.357 74.663 -109.225 1.00 43.43 424 ALA B N 1
ATOM 7101 C CA . ALA B 1 424 ? -24.002 73.367 -109.155 1.00 45.95 424 ALA B CA 1
ATOM 7102 C C . ALA B 1 424 ? -24.504 73.139 -107.737 1.00 59.00 424 ALA B C 1
ATOM 7103 O O . ALA B 1 424 ? -23.878 73.561 -106.759 1.00 67.78 424 ALA B O 1
ATOM 7105 N N . ILE B 1 425 ? -25.641 72.482 -107.626 1.00 59.86 425 ILE B N 1
ATOM 7106 C CA . ILE B 1 425 ? -26.149 72.047 -106.336 1.00 53.91 425 ILE B CA 1
ATOM 7107 C C . ILE B 1 425 ? -25.753 70.588 -106.192 1.00 66.22 425 ILE B C 1
ATOM 7108 O O . ILE B 1 425 ? -25.871 69.798 -107.134 1.00 66.98 425 ILE B O 1
ATOM 7113 N N . PHE B 1 426 ? -25.317 70.227 -104.993 1.00 84.09 426 PHE B N 1
ATOM 7114 C CA . PHE B 1 426 ? -24.613 68.983 -104.721 1.00 89.64 426 PHE B CA 1
ATOM 7115 C C . PHE B 1 426 ? -25.256 68.092 -103.667 1.00 95.06 426 PHE B C 1
ATOM 7116 O O . PHE B 1 426 ? -24.608 67.132 -103.231 1.00 101.50 426 PHE B O 1
ATOM 7124 N N . LYS B 1 427 ? -26.513 68.348 -103.286 1.00 93.53 427 LYS B N 1
ATOM 7125 C CA . LYS B 1 427 ? -27.251 67.557 -102.296 1.00 91.69 427 LYS B CA 1
ATOM 7126 C C . LYS B 1 427 ? -26.875 66.078 -102.260 1.00 96.71 427 LYS B C 1
ATOM 7127 O O . LYS B 1 427 ? -26.769 65.433 -103.309 1.00 96.19 427 LYS B O 1
ATOM 7133 N N . ASN B 1 428 ? -26.715 65.527 -101.057 1.00 98.98 428 ASN B N 1
ATOM 7134 C CA . ASN B 1 428 ? -26.418 64.101 -100.883 1.00 97.69 428 ASN B CA 1
ATOM 7135 C C . ASN B 1 428 ? -27.190 63.496 -99.704 1.00 84.41 428 ASN B C 1
ATOM 7136 O O . ASN B 1 428 ? -26.602 63.070 -98.702 1.00 81.23 428 ASN B O 1
ATOM 7141 N N . SER B 1 438 ? -26.721 62.269 -107.262 1.00 86.76 438 SER B N 1
ATOM 7142 C CA . SER B 1 438 ? -26.734 61.906 -108.669 1.00 86.99 438 SER B CA 1
ATOM 7143 C C . SER B 1 438 ? -26.208 63.029 -109.560 1.00 80.85 438 SER B C 1
ATOM 7144 O O . SER B 1 438 ? -25.002 63.108 -109.846 1.00 81.51 438 SER B O 1
ATOM 7147 N N . GLN B 1 439 ? -27.135 63.866 -110.023 1.00 74.74 439 GLN B N 1
ATOM 7148 C CA . GLN B 1 439 ? -26.850 64.958 -110.928 1.00 66.98 439 GLN B CA 1
ATOM 7149 C C . GLN B 1 439 ? -26.425 66.242 -110.226 1.00 56.90 439 GLN B C 1
ATOM 7150 O O . GLN B 1 439 ? -26.877 66.586 -109.143 1.00 61.50 439 GLN B O 1
ATOM 7156 N N . LYS B 1 440 ? -25.522 66.956 -110.888 1.00 54.24 440 LYS B N 1
ATOM 7157 C CA . LYS B 1 440 ? -24.964 68.222 -110.450 1.00 58.92 440 LYS B CA 1
ATOM 7158 C C . LYS B 1 440 ? -24.879 69.195 -111.630 1.00 47.75 440 LYS B C 1
ATOM 7159 O O . LYS B 1 440 ? -24.508 68.787 -112.733 1.00 44.90 440 LYS B O 1
ATOM 7165 N N . GLY B 1 441 ? -25.259 70.434 -111.400 1.00 46.54 441 GLY B N 1
ATOM 7166 C CA . GLY B 1 441 ? -25.146 71.401 -112.499 1.00 38.70 441 GLY B CA 1
ATOM 7167 C C . GLY B 1 441 ? -26.174 71.133 -113.605 1.00 49.55 441 GLY B C 1
ATOM 7168 O O . GLY B 1 441 ? -27.113 70.342 -113.457 1.00 43.65 441 GLY B O 1
ATOM 7169 N N . ARG B 1 442 ? -25.963 71.788 -114.745 1.00 45.54 442 ARG B N 1
ATOM 7170 C CA . ARG B 1 442 ? -26.840 71.558 -115.884 1.00 38.51 442 ARG B CA 1
ATOM 7171 C C . ARG B 1 442 ? -26.460 70.263 -116.592 1.00 39.21 442 ARG B C 1
ATOM 7172 O O . ARG B 1 442 ? -25.340 69.761 -116.463 1.00 41.14 442 ARG B O 1
ATOM 7180 N N . VAL B 1 443 ? -27.429 69.690 -117.307 1.00 40.61 443 VAL B N 1
ATOM 7181 C CA . VAL B 1 443 ? -27.247 68.375 -117.905 1.00 35.10 443 VAL B CA 1
ATOM 7182 C C . VAL B 1 443 ? -27.456 68.444 -119.411 1.00 31.12 443 VAL B C 1
ATOM 7183 O O . VAL B 1 443 ? -28.128 69.329 -119.946 1.00 37.07 443 VAL B O 1
ATOM 7187 N N . LYS B 1 444 ? -26.853 67.472 -120.087 1.00 36.97 444 LYS B N 1
ATOM 7188 C CA . LYS B 1 444 ? -27.000 67.254 -121.516 1.00 39.82 444 LYS B CA 1
ATOM 7189 C C . LYS B 1 444 ? -27.077 65.756 -121.754 1.00 33.23 444 LYS B C 1
ATOM 7190 O O . LYS B 1 444 ? -26.211 65.007 -121.295 1.00 40.85 444 LYS B O 1
ATOM 7196 N N . VAL B 1 445 ? -28.095 65.318 -122.476 1.00 34.51 445 VAL B N 1
ATOM 7197 C CA . VAL B 1 445 ? -28.219 63.917 -122.852 1.00 32.60 445 VAL B CA 1
ATOM 7198 C C . VAL B 1 445 ? -27.513 63.721 -124.192 1.00 41.35 445 VAL B C 1
ATOM 7199 O O . VAL B 1 445 ? -27.810 64.417 -125.166 1.00 37.45 445 VAL B O 1
ATOM 7203 N N . LEU B 1 446 ? -26.527 62.824 -124.223 1.00 42.87 446 LEU B N 1
ATOM 7204 C CA . LEU B 1 446 ? -25.758 62.580 -125.439 1.00 50.09 446 LEU B CA 1
ATOM 7205 C C . LEU B 1 446 ? -26.313 61.420 -126.249 1.00 41.97 446 LEU B C 1
ATOM 7206 O O . LEU B 1 446 ? -26.315 61.469 -127.481 1.00 47.16 446 LEU B O 1
ATOM 7211 N N . SER B 1 447 ? -26.811 60.392 -125.570 1.00 44.11 447 SER B N 1
ATOM 7212 C CA . SER B 1 447 ? -27.356 59.204 -126.214 1.00 45.76 447 SER B CA 1
ATOM 7213 C C . SER B 1 447 ? -28.429 58.630 -125.298 1.00 52.07 447 SER B C 1
ATOM 7214 O O . SER B 1 447 ? -28.683 59.156 -124.212 1.00 43.67 447 SER B O 1
ATOM 7217 N N . ARG B 1 448 ? -29.037 57.520 -125.722 1.00 43.73 448 ARG B N 1
ATOM 7218 C CA . ARG B 1 448 ? -30.160 56.980 -124.963 1.00 46.06 448 ARG B CA 1
ATOM 7219 C C . ARG B 1 448 ? -29.739 56.560 -123.563 1.00 45.17 448 ARG B C 1
ATOM 7220 O O . ARG B 1 448 ? -30.548 56.610 -122.629 1.00 40.36 448 ARG B O 1
ATOM 7228 N N . ASP B 1 449 ? -28.473 56.194 -123.372 1.00 45.76 449 ASP B N 1
ATOM 7229 C CA . ASP B 1 449 ? -28.046 55.681 -122.078 1.00 47.45 449 ASP B CA 1
ATOM 7230 C C . ASP B 1 449 ? -26.918 56.484 -121.439 1.00 43.70 449 ASP B C 1
ATOM 7231 O O . ASP B 1 449 ? -26.367 56.043 -120.423 1.00 48.31 449 ASP B O 1
ATOM 7236 N N . THR B 1 450 ? -26.563 57.650 -121.982 1.00 42.07 450 THR B N 1
ATOM 7237 C CA . THR B 1 450 ? -25.484 58.444 -121.400 1.00 50.10 450 THR B CA 1
ATOM 7238 C C . THR B 1 450 ? -25.833 59.925 -121.388 1.00 38.04 450 THR B C 1
ATOM 7239 O O . THR B 1 450 ? -26.380 60.459 -122.357 1.00 38.20 450 THR B O 1
ATOM 7243 N N . TYR B 1 451 ? -25.505 60.585 -120.279 1.00 39.75 451 TYR B N 1
ATOM 7244 C CA . TYR B 1 451 ? -25.640 62.027 -120.166 1.00 43.59 451 TYR B CA 1
ATOM 7245 C C . TYR B 1 451 ? -24.384 62.582 -119.506 1.00 39.99 451 TYR B C 1
ATOM 7246 O O . TYR B 1 451 ? -23.600 61.847 -118.906 1.00 45.58 451 TYR B O 1
ATOM 7255 N N . VAL B 1 452 ? -24.205 63.899 -119.591 1.00 36.77 452 VAL B N 1
ATOM 7256 C CA . VAL B 1 452 ? -23.137 64.583 -118.867 1.00 48.70 452 VAL B CA 1
ATOM 7257 C C . VAL B 1 452 ? -23.705 65.784 -118.121 1.00 41.18 452 VAL B C 1
ATOM 7258 O O . VAL B 1 452 ? -24.613 66.470 -118.604 1.00 46.46 452 VAL B O 1
ATOM 7262 N N . ASP B 1 453 ? -23.184 66.010 -116.921 1.00 46.74 453 ASP B N 1
ATOM 7263 C CA . ASP B 1 453 ? -23.664 67.079 -116.061 1.00 55.84 453 ASP B CA 1
ATOM 7264 C C . ASP B 1 453 ? -22.515 68.009 -115.684 1.00 56.80 453 ASP B C 1
ATOM 7265 O O . ASP B 1 453 ? -21.482 68.013 -116.361 1.00 51.62 453 ASP B O 1
ATOM 7270 N N . GLY B 1 454 ? -22.682 68.804 -114.627 1.00 56.69 454 GLY B N 1
ATOM 7271 C CA . GLY B 1 454 ? -21.669 69.777 -114.264 1.00 49.44 454 GLY B CA 1
ATOM 7272 C C . GLY B 1 454 ? -21.503 70.896 -115.262 1.00 54.09 454 GLY B C 1
ATOM 7273 O O . GLY B 1 454 ? -20.431 71.505 -115.331 1.00 57.70 454 GLY B O 1
ATOM 7274 N N . LEU B 1 455 ? -22.531 71.177 -116.051 1.00 54.13 455 LEU B N 1
ATOM 7275 C CA . LEU B 1 455 ? -22.470 72.174 -117.105 1.00 45.21 455 LEU B CA 1
ATOM 7276 C C . LEU B 1 455 ? -23.042 73.488 -116.589 1.00 50.96 455 LEU B C 1
ATOM 7277 O O . LEU B 1 455 ? -23.702 73.538 -115.551 1.00 50.46 455 LEU B O 1
ATOM 7282 N N . THR B 1 456 ? -22.742 74.568 -117.298 1.00 51.14 456 THR B N 1
ATOM 7283 C CA . THR B 1 456 ? -23.410 75.838 -117.063 1.00 49.43 456 THR B CA 1
ATOM 7284 C C . THR B 1 456 ? -24.167 76.258 -118.311 1.00 39.51 456 THR B C 1
ATOM 7285 O O . THR B 1 456 ? -24.096 75.616 -119.360 1.00 48.62 456 THR B O 1
ATOM 7289 N N . SER B 1 457 ? -24.914 77.350 -118.174 1.00 47.46 457 SER B N 1
ATOM 7290 C CA . SER B 1 457 ? -25.621 77.921 -119.311 1.00 46.25 457 SER B CA 1
ATOM 7291 C C . SER B 1 457 ? -24.680 78.346 -120.433 1.00 55.11 457 SER B C 1
ATOM 7292 O O . SER B 1 457 ? -25.132 78.525 -121.570 1.00 48.68 457 SER B O 1
ATOM 7295 N N . ALA B 1 458 ? -23.387 78.513 -120.150 1.00 58.81 458 ALA B N 1
ATOM 7296 C CA . ALA B 1 458 ? -22.458 78.931 -121.195 1.00 51.65 458 ALA B CA 1
ATOM 7297 C C . ALA B 1 458 ? -22.008 77.782 -122.084 1.00 57.67 458 ALA B C 1
ATOM 7298 O O . ALA B 1 458 ? -21.459 78.034 -123.163 1.00 56.78 458 ALA B O 1
ATOM 7300 N N . ASP B 1 459 ? -22.246 76.537 -121.678 1.00 57.29 459 ASP B N 1
ATOM 7301 C CA . ASP B 1 459 ? -21.728 75.402 -122.422 1.00 45.99 459 ASP B CA 1
ATOM 7302 C C . ASP B 1 459 ? -22.514 75.168 -123.710 1.00 56.33 459 ASP B C 1
ATOM 7303 O O . ASP B 1 459 ? -23.490 75.856 -124.029 1.00 53.65 459 ASP B O 1
ATOM 7308 N N . ASP B 1 460 ? -22.016 74.211 -124.485 1.00 53.54 460 ASP B N 1
ATOM 7309 C CA . ASP B 1 460 ? -22.529 73.915 -125.811 1.00 60.70 460 ASP B CA 1
ATOM 7310 C C . ASP B 1 460 ? -23.541 72.782 -125.681 1.00 52.86 460 ASP B C 1
ATOM 7311 O O . ASP B 1 460 ? -23.186 71.675 -125.263 1.00 52.86 460 ASP B O 1
ATOM 7316 N N . PHE B 1 461 ? -24.784 73.050 -126.061 1.00 48.94 461 PHE B N 1
ATOM 7317 C CA . PHE B 1 461 ? -25.877 72.097 -125.924 1.00 53.73 461 PHE B CA 1
ATOM 7318 C C . PHE B 1 461 ? -26.263 71.545 -127.285 1.00 60.65 461 PHE B C 1
ATOM 7319 O O . PHE B 1 461 ? -27.370 71.027 -127.476 1.00 54.98 461 PHE B O 1
ATOM 7327 N N . SER B 1 462 ? -25.316 71.621 -128.219 1.00 55.94 462 SER B N 1
ATOM 7328 C CA . SER B 1 462 ? -25.573 71.495 -129.644 1.00 55.74 462 SER B CA 1
ATOM 7329 C C . SER B 1 462 ? -26.134 70.129 -130.027 1.00 50.42 462 SER B C 1
ATOM 7330 O O . SER B 1 462 ? -27.068 70.038 -130.831 1.00 48.63 462 SER B O 1
ATOM 7333 N N . ASP B 1 463 ? -25.573 69.063 -129.474 1.00 39.43 463 ASP B N 1
ATOM 7334 C CA . ASP B 1 463 ? -25.976 67.688 -129.740 1.00 43.32 463 ASP B CA 1
ATOM 7335 C C . ASP B 1 463 ? -26.873 67.098 -128.640 1.00 50.62 463 ASP B C 1
ATOM 7336 O O . ASP B 1 463 ? -26.903 65.878 -128.448 1.00 45.74 463 ASP B O 1
ATOM 7341 N N . ASP B 1 464 ? -27.591 67.948 -127.906 1.00 39.69 464 ASP B N 1
ATOM 7342 C CA . ASP B 1 464 ? -28.476 67.500 -126.830 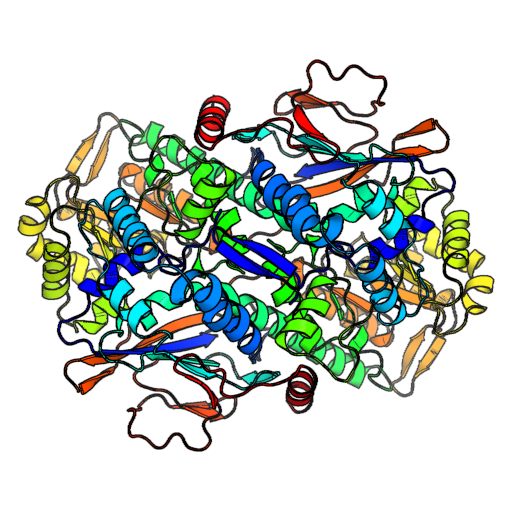1.00 43.29 464 ASP B CA 1
ATOM 7343 C C . ASP B 1 464 ? -29.647 66.669 -127.354 1.00 36.17 464 ASP B C 1
ATOM 7344 O O . ASP B 1 464 ? -30.334 67.075 -128.294 1.00 41.49 464 ASP B O 1
ATOM 7349 N N . LEU B 1 465 ? -29.875 65.499 -126.751 1.00 38.44 465 LEU B N 1
ATOM 7350 C CA . LEU B 1 465 ? -31.109 64.763 -127.028 1.00 41.47 465 LEU B CA 1
ATOM 7351 C C . LEU B 1 465 ? -32.325 65.426 -126.385 1.00 41.47 465 LEU B C 1
ATOM 7352 O O . LEU B 1 465 ? -33.456 65.199 -126.830 1.00 39.07 465 LEU B O 1
ATOM 7357 N N . LEU B 1 466 ? -32.118 66.229 -125.343 1.00 34.47 466 LEU B N 1
ATOM 7358 C CA . LEU B 1 466 ? -33.187 67.041 -124.779 1.00 38.19 466 LEU B CA 1
ATOM 7359 C C . LEU B 1 466 ? -33.472 68.195 -125.723 1.00 47.27 466 LEU B C 1
ATOM 7360 O O . LEU B 1 466 ? -32.565 68.955 -126.068 1.00 50.44 466 LEU B O 1
ATOM 7365 N N . GLU B 1 467 ? -34.711 68.305 -126.181 1.00 35.55 467 GLU B N 1
ATOM 7366 C CA . GLU B 1 467 ? -35.072 69.273 -127.199 1.00 36.12 467 GLU B CA 1
ATOM 7367 C C . GLU B 1 467 ? -35.921 70.370 -126.585 1.00 39.04 467 GLU B C 1
ATOM 7368 O O . GLU B 1 467 ? -36.892 70.078 -125.868 1.00 35.92 467 GLU B O 1
ATOM 7374 N N . LEU B 1 468 ? -35.584 71.624 -126.898 1.00 32.00 468 LEU B N 1
ATOM 7375 C CA . LEU B 1 468 ? -36.397 72.754 -126.461 1.00 33.60 468 LEU B CA 1
ATOM 7376 C C . LEU B 1 468 ? -37.858 72.520 -126.822 1.00 35.67 468 LEU B C 1
ATOM 7377 O O . LEU B 1 468 ? -38.175 72.097 -127.937 1.00 36.20 468 LEU B O 1
ATOM 7382 N N . LEU B 1 469 ? -38.739 72.763 -125.870 1.00 33.18 469 LEU B N 1
ATOM 7383 C CA . LEU B 1 469 ? -40.141 72.389 -126.029 1.00 26.97 469 LEU B CA 1
ATOM 7384 C C . LEU B 1 469 ? -41.119 73.512 -125.712 1.00 31.76 469 LEU B C 1
ATOM 7385 O O . LEU B 1 469 ? -42.122 73.656 -126.413 1.00 29.51 469 LEU B O 1
ATOM 7390 N N . PHE B 1 470 ? -40.903 74.252 -124.618 1.00 34.77 470 PHE B N 1
ATOM 7391 C CA . PHE B 1 470 ? -41.818 75.289 -124.153 1.00 31.38 470 PHE B CA 1
ATOM 7392 C C . PHE B 1 470 ? -40.996 76.444 -123.613 1.00 28.07 470 PHE B C 1
ATOM 7393 O O . PHE B 1 470 ? -39.965 76.224 -122.974 1.00 33.82 470 PHE B O 1
ATOM 7401 N N . GLU B 1 471 ? -41.427 77.668 -123.894 1.00 30.39 471 GLU B N 1
ATOM 7402 C CA . GLU B 1 471 ? -40.746 78.819 -123.315 1.00 34.24 471 GLU B CA 1
ATOM 7403 C C . GLU B 1 471 ? -41.700 80.000 -123.260 1.00 32.55 471 GLU B C 1
ATOM 7404 O O . GLU B 1 471 ? -42.378 80.292 -124.246 1.00 32.54 471 GLU B O 1
ATOM 7410 N N . ASP B 1 472 ? -41.796 80.621 -122.081 1.00 33.53 472 ASP B N 1
ATOM 7411 C CA . ASP B 1 472 ? -42.505 81.882 -121.894 1.00 33.76 472 ASP B CA 1
ATOM 7412 C C . ASP B 1 472 ? -43.915 81.838 -122.469 1.00 33.17 472 ASP B C 1
ATOM 7413 O O . ASP B 1 472 ? -44.363 82.757 -123.154 1.00 33.46 472 ASP B O 1
ATOM 7418 N N . GLY B 1 473 ? -44.621 80.749 -122.194 1.00 33.84 473 GLY B N 1
ATOM 7419 C CA . GLY B 1 473 ? -46.011 80.640 -122.578 1.00 30.32 473 GLY B CA 1
ATOM 7420 C C . GLY B 1 473 ? -46.272 79.952 -123.901 1.00 31.83 473 GLY B C 1
ATOM 7421 O O . GLY B 1 473 ? -47.440 79.713 -124.231 1.00 31.78 473 GLY B O 1
ATOM 7422 N N . LYS B 1 474 ? -45.235 79.623 -124.669 1.00 31.47 474 LYS B N 1
ATOM 7423 C CA . LYS B 1 474 ? -45.399 79.129 -126.036 1.00 34.05 474 LYS B CA 1
ATOM 7424 C C . LYS B 1 474 ? -44.939 77.683 -126.143 1.00 29.76 474 LYS B C 1
ATOM 7425 O O . LYS B 1 474 ? -43.834 77.343 -125.710 1.00 32.59 474 LYS B O 1
ATOM 7431 N N . LEU B 1 475 ? -45.784 76.836 -126.711 1.00 31.18 475 LEU B N 1
ATOM 7432 C CA . LEU B 1 475 ? -45.335 75.513 -127.130 1.00 35.99 475 LEU B CA 1
ATOM 7433 C C . LEU B 1 475 ? -44.506 75.685 -128.405 1.00 31.37 475 LEU B C 1
ATOM 7434 O O . LEU B 1 475 ? -45.026 76.115 -129.433 1.00 29.20 475 LEU B O 1
ATOM 7439 N N . LEU B 1 476 ? -43.207 75.418 -128.328 1.00 30.33 476 LEU B N 1
ATOM 7440 C CA . LEU B 1 476 ? -42.272 75.730 -129.412 1.00 35.14 476 LEU B CA 1
ATOM 7441 C C . LEU B 1 476 ? -42.125 74.610 -130.442 1.00 41.95 476 LEU B C 1
ATOM 7442 O O . LEU B 1 476 ? -41.628 74.858 -131.549 1.00 35.29 476 LEU B O 1
ATOM 7447 N N . ARG B 1 477 ? -42.586 73.410 -130.116 1.00 33.11 477 ARG B N 1
ATOM 7448 C CA . ARG B 1 477 ? -42.366 72.189 -130.878 1.00 33.98 477 ARG B CA 1
ATOM 7449 C C . ARG B 1 477 ? -43.602 71.330 -130.649 1.00 45.23 477 ARG B C 1
ATOM 7450 O O . ARG B 1 477 ? -44.042 71.196 -129.503 1.00 36.32 477 ARG B O 1
ATOM 7458 N N . GLN B 1 478 ? -44.195 70.797 -131.711 1.00 32.89 478 GLN B N 1
ATOM 7459 C CA . GLN B 1 478 ? -45.402 70.000 -131.561 1.00 32.26 478 GLN B CA 1
ATOM 7460 C C . GLN B 1 478 ? -45.289 68.666 -132.279 1.00 41.15 478 GLN B C 1
ATOM 7461 O O . GLN B 1 478 ? -44.654 68.554 -133.336 1.00 36.45 478 GLN B O 1
ATOM 7467 N N . THR B 1 479 ? -45.941 67.654 -131.704 1.00 27.98 479 THR B N 1
ATOM 7468 C CA . THR B 1 479 ? -45.911 66.307 -132.247 1.00 31.35 479 THR B CA 1
ATOM 7469 C C . THR B 1 479 ? -47.336 65.766 -132.324 1.00 28.65 479 THR B C 1
ATOM 7470 O O . THR B 1 479 ? -48.278 66.366 -131.818 1.00 31.54 479 THR B O 1
ATOM 7474 N N . ASP B 1 480 ? -47.525 64.698 -133.071 1.00 33.55 480 ASP B N 1
ATOM 7475 C CA . ASP B 1 480 ? -48.809 64.027 -133.045 1.00 30.21 480 ASP B CA 1
ATOM 7476 C C . ASP B 1 480 ? -48.540 62.578 -132.714 1.00 28.90 480 ASP B C 1
ATOM 7477 O O . ASP B 1 480 ? -47.389 62.167 -132.511 1.00 25.85 480 ASP B O 1
ATOM 7482 N N . PHE B 1 481 ? -49.576 61.766 -132.646 1.00 27.51 481 PHE B N 1
ATOM 7483 C CA . PHE B 1 481 ? -49.410 60.389 -132.139 1.00 27.17 481 PHE B CA 1
ATOM 7484 C C . PHE B 1 481 ? -48.704 59.488 -133.156 1.00 25.74 481 PHE B C 1
ATOM 7485 O O . PHE B 1 481 ? -48.088 58.546 -132.767 1.00 31.59 481 PHE B O 1
ATOM 7493 N N . ASP B 1 482 ? -48.799 59.819 -134.425 1.00 27.21 482 ASP B N 1
ATOM 7494 C CA . ASP B 1 482 ? -48.122 59.026 -135.476 1.00 30.23 482 ASP B CA 1
ATOM 7495 C C . ASP B 1 482 ? -46.602 59.116 -135.307 1.00 28.22 482 ASP B C 1
ATOM 7496 O O . ASP B 1 482 ? -45.947 58.139 -135.417 1.00 28.43 482 ASP B O 1
ATOM 7501 N N . GLU B 1 483 ? -46.105 60.308 -135.039 1.00 29.72 483 GLU B N 1
ATOM 7502 C CA . GLU B 1 483 ? -44.671 60.532 -134.784 1.00 28.21 483 GLU B CA 1
ATOM 7503 C C . GLU B 1 483 ? -44.198 59.776 -133.540 1.00 31.57 483 GLU B C 1
ATOM 7504 O O . GLU B 1 483 ? -43.119 59.267 -133.545 1.00 27.89 483 GLU B O 1
ATOM 7510 N N . ILE B 1 484 ? -45.026 59.755 -132.505 1.00 30.65 484 ILE B N 1
ATOM 7511 C CA . ILE B 1 484 ? -44.670 59.072 -131.235 1.00 27.52 484 ILE B CA 1
ATOM 7512 C C . ILE B 1 484 ? -44.505 57.585 -131.519 1.00 24.24 484 ILE B C 1
ATOM 7513 O O . ILE B 1 484 ? -43.525 57.041 -131.150 1.00 28.27 484 ILE B O 1
ATOM 7518 N N . ARG B 1 485 ? -45.472 57.034 -132.204 1.00 23.26 485 ARG B N 1
ATOM 7519 C CA . ARG B 1 485 ? -45.452 55.595 -132.506 1.00 28.03 485 ARG B CA 1
ATOM 7520 C C . ARG B 1 485 ? -44.321 55.263 -133.483 1.00 26.95 485 ARG B C 1
ATOM 7521 O O . ARG B 1 485 ? -43.712 54.245 -133.340 1.00 29.49 485 ARG B O 1
ATOM 7529 N N . GLN B 1 486 ? -44.080 56.149 -134.437 1.00 31.59 486 GLN B N 1
ATOM 7530 C CA . GLN B 1 486 ? -42.935 55.899 -135.312 1.00 32.25 486 GLN B CA 1
ATOM 7531 C C . GLN B 1 486 ? -41.628 56.009 -134.533 1.00 31.86 486 GLN B C 1
ATOM 7532 O O . GLN B 1 486 ? -40.730 55.168 -134.695 1.00 31.66 486 GLN B O 1
ATOM 7538 N N . ASN B 1 487 ? -41.504 57.033 -133.672 1.00 28.82 487 ASN B N 1
ATOM 7539 C CA . ASN B 1 487 ? -40.326 57.136 -132.808 1.00 32.11 487 ASN B CA 1
ATOM 7540 C C . ASN B 1 487 ? -40.112 55.855 -132.011 1.00 33.26 487 ASN B C 1
ATOM 7541 O O . ASN B 1 487 ? -38.971 55.441 -131.777 1.00 30.63 487 ASN B O 1
ATOM 7546 N N . LEU B 1 488 ? -41.198 55.217 -131.567 1.00 32.82 488 LEU B N 1
ATOM 7547 C CA . LEU B 1 488 ? -41.026 54.031 -130.735 1.00 32.25 488 LEU B CA 1
ATOM 7548 C C . LEU B 1 488 ? -40.600 52.845 -131.580 1.00 32.11 488 LEU B C 1
ATOM 7549 O O . LEU B 1 488 ? -39.809 52.005 -131.132 1.00 32.01 488 LEU B O 1
ATOM 7554 N N . LEU B 1 489 ? -41.107 52.770 -132.812 1.00 28.67 489 LEU B N 1
ATOM 7555 C CA . LEU B 1 489 ? -40.596 51.791 -133.763 1.00 33.52 489 LEU B CA 1
ATOM 7556 C C . LEU B 1 489 ? -39.091 51.969 -133.947 1.00 30.54 489 LEU B C 1
ATOM 7557 O O . LEU B 1 489 ? -38.328 51.000 -133.897 1.00 33.95 489 LEU B O 1
ATOM 7562 N N . VAL B 1 490 ? -38.647 53.211 -134.162 1.00 37.19 490 VAL B N 1
ATOM 7563 C CA . VAL B 1 490 ? -37.227 53.462 -134.388 1.00 32.18 490 VAL B CA 1
ATOM 7564 C C . VAL B 1 490 ? -36.419 53.152 -133.138 1.00 45.62 490 VAL B C 1
ATOM 7565 O O . VAL B 1 490 ? -35.311 52.600 -133.217 1.00 33.97 490 VAL B O 1
ATOM 7569 N N . SER B 1 491 ? -36.983 53.449 -131.962 1.00 41.20 491 SER B N 1
ATOM 7570 C CA . SER B 1 491 ? -36.292 53.167 -130.706 1.00 35.88 491 SER B CA 1
ATOM 7571 C C . SER B 1 491 ? -36.022 51.682 -130.560 1.00 40.64 491 SER B C 1
ATOM 7572 O O . SER B 1 491 ? -34.957 51.273 -130.085 1.00 42.63 491 SER B O 1
ATOM 7575 N N . ARG B 1 492 ? -36.968 50.862 -130.987 1.00 39.33 492 ARG B N 1
ATOM 7576 C CA . ARG B 1 492 ? -36.894 49.434 -130.771 1.00 46.83 492 ARG B CA 1
ATOM 7577 C C . ARG B 1 492 ? -35.740 48.834 -131.589 1.00 42.79 492 ARG B C 1
ATOM 7578 O O . ARG B 1 492 ? -35.230 47.758 -131.275 1.00 48.20 492 ARG B O 1
ATOM 7586 N N . THR B 1 493 ? -35.316 49.546 -132.629 1.00 59.57 493 THR B N 1
ATOM 7587 C CA . THR B 1 493 ? -34.050 49.238 -133.292 1.00 50.36 493 THR B CA 1
#

Radius of gyration: 28.89 Å; Cα contacts (8 Å, |Δi|>4): 2175; chains: 2; bounding box: 71×77×76 Å